Protein AF-A0AAV2RC58-F1 (afdb_monomer_lite)

Secondary structure (DSSP, 8-state):
--PPPPPTT--HHHHHHHHHHHHHHHHHHHHHHHHHHHH----TTS-HHHHHHSTTT---HHHHHHHS-HHHHHHHHH-TT-TT--HHHHHHHHHHH-TTSPPTT-GGGTSPPSSPPHHHHHHHHHHHHHHHHH------HHHHHHHHHHHHHHHHHHHHHHHHHHT---HHHHHHHHHHHHHHHHSPPPHHHHHHHHHHHHHHHHHHHHHHHHHHHHHHHHHHHHHTEE-TTHHHH-SPPEEHHHH--PPEEEE--SS---SSPEEE-GGGGGGPPPTTSS--SEEEEE--TTSSHHHHHHHHHHHHHHHHTT----STTGGG-SEEEEEETT-SS--SHHHHHHHH-HHHHTTS-HHHHHHHHHTS-EEEEEE-GGG--HHHHHHHHHHHSHHHHTTT--EEEEEEE-HHHHHHHHHHS-TTTS-EEEEEEEE--GGGHHHHHHHHHHHHHHTTS--S-HHHHHHHHHHHHHHHTTGGGSHHHHHHHHHHHHH-HHHHTT--SHHHHHHHHHHHHHHHHHHHHHH-HHHHTT--HHHHHHHHHHHHHHHHHHHHHHHHHT-SBPPHHHHHHHHHHHHHTT--HHHHHHHHEEEEEEEETTEEEEEEEES-HHHHHHHHHHHHHHHHHTSS--HHHHHHHHHHHTS---HHHHHHHHHHHHHTTSHHHHHHHHHHTTTS---GGGGHHHHHHHHHHHHHH-HHHHHHHHHHHHHHHHHHHHTTTTT--TTHHHHHHHHHHHHTTT-HHHHHHHHHHS-TGGGTEEEEEGGGHHHHHHHHTT---SEEEEEE-S-GGG-TTHHHHHHHHHHS--EEEEEEHHHHH-TT----HHHHTTGGGSS-EEEEEEEEGGGTTT--TT-TT--EEEEEE-SGGGHHHHHHIIIIIHHHHHHHT--EEEEEEETTS-GGGSPPP-S--SEEEEEEES--GGGHHHHHHHHHHH--TT-S-EEEE-TT----HHHHHHHHHHHHHTT---TTEEEEETT--HHHHHHHTTS--SEEEEE--TTGGGS---

Foldseek 3Di:
DDQDDDPPPDDPQRQLLLLLLCLLFVLLCLLLLVQCQQFFPDDQQAQLVNQCCDPPNVQDPVNCVVQDPPVLVVVSVVDRSCPPPGLSSSLSSCQRGGPLDDHPPDCLLPDADVPRALNVLSNVSVVLSVCSVVDPDRSDPVNSVVSLVVSLVSSVVNQVNSCVSNVHDCVVVSVVSVVVSVCSSRDDDDPVSVVVVVVVVVVVLVVLLVLLLVLLLVLLLVVLVVLQFDDLPCLQVVDGTDRLVQQDDWFWKFWDDPPDPPVGGFIDGLLCQQVDAFPVRHGFQEEEEEEAFLQCLSSSLSLLSVLLSCVVVVHDDRRPCSVVFSEEFEDEQLFPQAQAPLSSSCVSNVVSCVPPDSVSSLVSLLVGQYEYEYEEPVNHDPRSLNHVLNLLDLVSCVVPRSHHYYHYYYLVCVVVVVVSHDPVRTGYIYMYTQAADLVCLLVNLLSLLVVCVVVVLAPDDSVLLSVLSVLLCLQCVSVSSRSSLSSLSSSLCRQPVPQSVVPRAPLSSLVSSVVSLVVVLLVCQCPDPQRVVPDDSVLSVVLVVQLLLLLLLQLLLCLLVVHQFRPPVSVVSSVVSCVVSVHDSVSSLSNFWDWDWHQDPVGTDTTTGGSTNLSSLLSPLVNLLCPLVVVDDDPLLVVLVCVVVVDDDDPVVVVVSVVVNNVCSASVNSSVVSSVVVVDDGQLLSNLSSLLSNLLVLLVVHDVSNLVHLLSSLVSNLVNVVVCVVSDDLAVLQVSLLSSCSSSVNDLSSLQSSLVSQDPSVLAEYEAESNSLSSLLSNLVRHHGQEYEYEYPDQVQSRPNLLSSLQSLQVDAHEYAYHNVVCVVPVPPPDCQPRLLSNLVHNYAYAHDAHELSSCVSNDLPNLRHQAYHYRDEELVCQVSVVCCLVPPVQSNQVRHHQEYEYEYEPNHQLVSHAERPHEHAEYEYEYEADELVCLVVVLSNCVRYDDPRYQYYEYEYEHYNQALVSVVVNQVSCVVVVVQHLYYEYEDQRDDPVSQVVPPPDPGSHGYDYDGPPQRRPDPD

Structure (mmCIF, N/CA/C/O backbone):
data_AF-A0AAV2RC58-F1
#
_entry.id   AF-A0AAV2RC58-F1
#
loop_
_atom_site.group_PDB
_atom_site.id
_atom_site.type_symbol
_atom_site.label_atom_id
_atom_site.label_alt_id
_atom_site.label_comp_id
_atom_site.label_asym_id
_atom_site.label_entity_id
_atom_site.label_seq_id
_atom_site.pdbx_PDB_ins_code
_atom_site.Cartn_x
_atom_site.Cartn_y
_atom_site.Cartn_z
_atom_site.occupancy
_atom_site.B_iso_or_equiv
_atom_site.auth_seq_id
_atom_site.auth_comp_id
_atom_site.auth_asym_id
_atom_site.auth_atom_id
_atom_site.pdbx_PDB_model_num
ATOM 1 N N . MET A 1 1 ? 39.544 31.443 -37.821 1.00 42.16 1 MET A N 1
ATOM 2 C CA . MET A 1 1 ? 38.672 30.555 -38.619 1.00 42.16 1 MET A CA 1
ATOM 3 C C . MET A 1 1 ? 37.279 30.623 -38.017 1.00 42.16 1 MET A C 1
ATOM 5 O O . MET A 1 1 ? 37.144 30.287 -36.848 1.00 42.16 1 MET A O 1
ATOM 9 N N . SER A 1 2 ? 36.283 31.142 -38.740 1.00 34.56 2 SER A N 1
ATOM 10 C CA . SER A 1 2 ? 34.890 31.148 -38.273 1.00 34.56 2 SER A CA 1
ATOM 11 C C . SER A 1 2 ? 34.244 29.814 -38.640 1.00 34.56 2 SER A C 1
ATOM 13 O O . SER A 1 2 ? 34.078 29.528 -39.826 1.00 34.56 2 SER A O 1
ATOM 15 N N . TRP A 1 3 ? 33.903 28.992 -37.651 1.00 54.19 3 TRP A N 1
ATOM 16 C CA . TRP A 1 3 ? 33.129 27.779 -37.901 1.00 54.19 3 TRP A CA 1
ATOM 17 C C . TRP A 1 3 ? 31.685 28.171 -38.219 1.00 54.19 3 TRP A C 1
ATOM 19 O O . TRP A 1 3 ? 31.080 28.970 -37.505 1.00 54.19 3 TRP A O 1
ATOM 29 N N . GLN A 1 4 ? 31.174 27.685 -39.351 1.00 59.91 4 GLN A N 1
ATOM 30 C CA . GLN A 1 4 ? 29.790 27.917 -39.770 1.00 59.91 4 GLN A CA 1
ATOM 31 C C . GLN A 1 4 ? 28.803 27.231 -38.815 1.00 59.91 4 GLN A C 1
ATOM 33 O O . GLN A 1 4 ? 29.159 26.285 -38.115 1.00 59.91 4 GLN A O 1
ATOM 38 N N . ALA A 1 5 ? 27.558 27.716 -38.805 1.00 61.31 5 ALA A N 1
ATOM 39 C CA . ALA A 1 5 ? 26.498 27.211 -37.940 1.00 61.31 5 ALA A CA 1
ATOM 40 C C . ALA A 1 5 ? 26.236 25.709 -38.161 1.00 61.31 5 ALA A C 1
ATOM 42 O O . ALA A 1 5 ? 26.151 25.239 -39.298 1.00 61.31 5 ALA A O 1
ATOM 43 N N . VAL A 1 6 ? 26.082 24.971 -37.058 1.00 68.44 6 VAL A N 1
ATOM 44 C CA . VAL A 1 6 ? 25.709 23.552 -37.067 1.00 68.44 6 VAL A CA 1
ATOM 45 C C . VAL A 1 6 ? 24.332 23.409 -37.733 1.00 68.44 6 VAL A C 1
ATOM 47 O O . VAL A 1 6 ? 23.400 24.112 -37.332 1.00 68.44 6 VAL A O 1
ATOM 50 N N . PRO A 1 7 ? 24.171 22.534 -38.746 1.00 69.69 7 PRO A N 1
ATOM 51 C CA . PRO A 1 7 ? 22.875 22.311 -39.373 1.00 69.69 7 PRO A CA 1
ATOM 52 C C . PRO A 1 7 ? 21.829 21.868 -38.346 1.00 69.69 7 PRO A C 1
ATOM 54 O O . PRO A 1 7 ? 22.098 21.020 -37.495 1.00 69.69 7 PRO A O 1
ATOM 57 N N . GLU A 1 8 ? 20.620 22.410 -38.458 1.00 58.97 8 GLU A N 1
ATOM 58 C CA . GLU A 1 8 ? 19.527 22.173 -37.515 1.00 58.97 8 GLU A CA 1
ATOM 59 C C . GLU A 1 8 ? 19.243 20.669 -37.343 1.00 58.97 8 GLU A C 1
ATOM 61 O O . GLU A 1 8 ? 18.942 19.977 -38.318 1.00 58.97 8 GLU A O 1
ATOM 66 N N . GLY A 1 9 ? 19.377 20.146 -36.117 1.00 59.69 9 GLY A N 1
ATOM 67 C CA . GLY A 1 9 ? 19.153 18.731 -35.780 1.00 59.69 9 GLY A CA 1
ATOM 68 C C . GLY A 1 9 ? 20.393 17.822 -35.778 1.00 59.69 9 GLY A C 1
ATOM 69 O O . GLY A 1 9 ? 20.234 16.608 -35.673 1.00 59.69 9 GLY A O 1
ATOM 70 N N . LEU A 1 10 ? 21.607 18.366 -35.910 1.00 70.81 10 LEU A N 1
ATOM 71 C CA . LEU A 1 10 ? 22.871 17.677 -35.599 1.00 70.81 10 LEU A CA 1
ATOM 72 C C . LEU A 1 10 ? 23.468 18.248 -34.307 1.00 70.81 10 LEU A C 1
ATOM 74 O O . LEU A 1 10 ? 23.360 19.452 -34.072 1.00 70.81 10 LEU A O 1
ATOM 78 N N . SER A 1 11 ? 24.101 17.412 -33.480 1.00 75.88 11 SER A N 1
ATOM 79 C CA . SER A 1 11 ? 24.949 17.930 -32.400 1.00 75.88 11 SER A CA 1
ATOM 80 C C . SER A 1 11 ? 26.261 18.485 -32.972 1.00 75.88 11 SER A C 1
ATOM 82 O O . SER A 1 11 ? 26.647 18.169 -34.101 1.00 75.88 11 SER A O 1
ATOM 84 N N . GLU A 1 12 ? 26.955 19.327 -32.206 1.00 78.19 12 GLU A N 1
ATOM 85 C CA . GLU A 1 12 ? 28.281 19.828 -32.594 1.00 78.19 12 GLU A CA 1
ATOM 86 C C . GLU A 1 12 ? 29.289 18.675 -32.754 1.00 78.19 12 GLU A C 1
ATOM 88 O O . GLU A 1 12 ? 30.084 18.669 -33.692 1.00 78.19 12 GLU A O 1
ATOM 93 N N . GLU A 1 13 ? 29.179 17.650 -31.906 1.00 80.56 13 GLU A N 1
ATOM 94 C CA . GLU A 1 13 ? 29.990 16.432 -31.971 1.00 80.56 13 GLU A CA 1
ATOM 95 C C . GLU A 1 13 ? 29.725 15.641 -33.263 1.00 80.56 13 GLU A C 1
ATOM 97 O O . GLU A 1 13 ? 30.667 15.307 -33.982 1.00 80.56 13 GLU A O 1
ATOM 102 N N . ASP A 1 14 ? 28.455 15.419 -33.629 1.00 78.75 14 ASP A N 1
ATOM 103 C CA . ASP A 1 14 ? 28.091 14.714 -34.869 1.00 78.75 14 ASP A CA 1
ATOM 104 C C . ASP A 1 14 ? 28.550 15.491 -36.111 1.00 78.75 14 ASP A C 1
ATOM 106 O O . ASP A 1 14 ? 29.013 14.910 -37.096 1.00 78.75 14 ASP A O 1
ATOM 110 N N . HIS A 1 15 ? 28.442 16.823 -36.069 1.00 81.69 15 HIS A N 1
ATOM 111 C CA . HIS A 1 15 ? 28.918 17.696 -37.139 1.00 81.69 15 HIS A CA 1
ATOM 112 C C . HIS A 1 15 ? 30.434 17.565 -37.335 1.00 81.69 15 HIS A C 1
ATOM 114 O O . HIS A 1 15 ? 30.911 17.418 -38.467 1.00 81.69 15 HIS A O 1
ATOM 120 N N . ASN A 1 16 ? 31.185 17.576 -36.235 1.00 85.25 16 ASN A N 1
ATOM 121 C CA . ASN A 1 16 ? 32.635 17.435 -36.239 1.00 85.25 16 ASN A CA 1
ATOM 122 C C . ASN A 1 16 ? 33.068 16.034 -36.687 1.00 85.25 16 ASN A C 1
ATOM 124 O O . ASN A 1 16 ? 33.945 15.921 -37.548 1.00 85.25 16 ASN A O 1
ATOM 128 N N . PHE A 1 17 ? 32.414 14.978 -36.195 1.00 86.19 17 PHE A N 1
ATOM 129 C CA . PHE A 1 17 ? 32.644 13.604 -36.642 1.00 86.19 17 PHE A CA 1
ATOM 130 C C . PHE A 1 17 ? 32.440 13.466 -38.152 1.00 86.19 17 PHE A C 1
ATOM 132 O O . PHE A 1 17 ? 33.322 12.963 -38.848 1.00 86.19 17 PHE A O 1
ATOM 139 N N . LEU A 1 18 ? 31.317 13.958 -38.688 1.00 84.75 18 LEU A N 1
ATOM 140 C CA . LEU A 1 18 ? 31.015 13.870 -40.118 1.00 84.75 18 LEU A CA 1
ATOM 141 C C . LEU A 1 18 ? 32.048 14.598 -40.979 1.00 84.75 18 LEU A C 1
ATOM 143 O O . LEU A 1 18 ? 32.442 14.083 -42.030 1.00 84.75 18 LEU A O 1
ATOM 147 N N . LYS A 1 19 ? 32.529 15.764 -40.532 1.00 86.19 19 LYS A N 1
ATOM 148 C CA . LYS A 1 19 ? 33.621 16.473 -41.210 1.00 86.19 19 LYS A CA 1
ATOM 149 C C . LYS A 1 19 ? 34.901 15.649 -41.205 1.00 86.19 19 LYS A C 1
ATOM 151 O O . LYS A 1 19 ? 35.464 15.406 -42.271 1.00 86.19 19 LYS A O 1
ATOM 156 N N . VAL A 1 20 ? 35.332 15.164 -40.043 1.00 88.56 20 VAL A N 1
ATOM 157 C CA . VAL A 1 20 ? 36.553 14.351 -39.922 1.00 88.56 20 VAL A CA 1
ATOM 158 C C . VAL A 1 20 ? 36.450 13.068 -40.747 1.00 88.56 20 VAL A C 1
ATOM 160 O O . VAL A 1 20 ? 37.392 12.721 -41.462 1.00 88.56 20 VAL A O 1
ATOM 163 N N . TYR A 1 21 ? 35.299 12.397 -40.719 1.00 88.50 21 TYR A N 1
ATOM 164 C CA . TYR A 1 21 ? 35.022 11.205 -41.512 1.00 88.50 21 TYR A CA 1
ATOM 165 C C . TYR A 1 21 ? 35.125 11.487 -43.007 1.00 88.50 21 TYR A C 1
ATOM 167 O O . TYR A 1 21 ? 35.846 10.787 -43.722 1.00 88.50 21 TYR A O 1
ATOM 175 N N . LYS A 1 22 ? 34.476 12.553 -43.482 1.00 87.81 22 LYS A N 1
ATOM 176 C CA . LYS A 1 22 ? 34.495 12.927 -44.895 1.00 87.81 22 LYS A CA 1
ATOM 177 C C . LYS A 1 22 ? 35.892 13.288 -45.385 1.00 87.81 22 LYS A C 1
ATOM 179 O O . LYS A 1 22 ? 36.291 12.815 -46.451 1.00 87.81 22 LYS A O 1
ATOM 184 N N . ILE A 1 23 ? 36.634 14.081 -44.611 1.00 89.69 23 ILE A N 1
ATOM 185 C CA . ILE A 1 23 ? 38.028 14.437 -44.904 1.00 89.69 23 ILE A CA 1
ATOM 186 C C . ILE A 1 23 ? 38.863 13.156 -44.978 1.00 89.69 23 ILE A C 1
ATOM 188 O O . ILE A 1 23 ? 39.490 12.885 -45.997 1.00 89.69 23 ILE A O 1
ATOM 192 N N . THR A 1 24 ? 38.806 12.318 -43.943 1.00 90.31 24 THR A N 1
ATOM 193 C CA . THR A 1 24 ? 39.600 11.085 -43.855 1.00 90.31 24 THR A CA 1
ATOM 194 C C . THR A 1 24 ? 39.321 10.147 -45.026 1.00 90.31 24 THR A C 1
ATOM 196 O O . THR A 1 24 ? 40.251 9.693 -45.696 1.00 90.31 24 THR A O 1
ATOM 199 N N . VAL A 1 25 ? 38.047 9.882 -45.327 1.00 89.75 25 VAL A N 1
ATOM 200 C CA . VAL A 1 25 ? 37.669 8.974 -46.414 1.00 89.75 25 VAL A CA 1
ATOM 201 C C . VAL A 1 25 ? 38.047 9.548 -47.777 1.00 89.75 25 VAL A C 1
ATOM 203 O O . VAL A 1 25 ? 38.615 8.830 -48.598 1.00 89.75 25 VAL A O 1
ATOM 206 N N . THR A 1 26 ? 37.777 10.829 -48.032 1.00 89.56 26 THR A N 1
ATOM 207 C CA . THR A 1 26 ? 38.035 11.443 -49.345 1.00 89.56 26 THR A CA 1
ATOM 208 C C . THR A 1 26 ? 39.530 11.531 -49.627 1.00 89.56 26 THR A C 1
ATOM 210 O O . THR A 1 26 ? 39.985 11.104 -50.691 1.00 89.56 26 THR A O 1
ATOM 213 N N . THR A 1 27 ? 40.307 12.025 -48.666 1.00 93.00 27 THR A N 1
ATOM 214 C CA . THR A 1 27 ? 41.749 12.243 -48.805 1.00 93.00 27 THR A CA 1
ATOM 215 C C . THR A 1 27 ? 42.495 10.922 -48.992 1.00 93.00 27 THR A C 1
ATOM 217 O O . THR A 1 27 ? 43.244 10.767 -49.958 1.00 93.00 27 THR A O 1
ATOM 220 N N . ILE A 1 28 ? 42.234 9.926 -48.137 1.00 94.75 28 ILE A N 1
ATOM 221 C CA . ILE A 1 28 ? 42.911 8.622 -48.218 1.00 94.75 28 ILE A CA 1
ATOM 222 C C . ILE A 1 28 ? 42.531 7.891 -49.503 1.00 94.75 28 ILE A C 1
ATOM 224 O O . ILE A 1 28 ? 43.387 7.337 -50.192 1.00 94.75 28 ILE A O 1
ATOM 228 N N . ARG A 1 29 ? 41.248 7.905 -49.870 1.00 94.69 29 ARG A N 1
ATOM 229 C CA . ARG A 1 29 ? 40.800 7.294 -51.123 1.00 94.69 29 ARG A CA 1
ATOM 230 C C . ARG A 1 29 ? 41.478 7.938 -52.327 1.00 94.69 29 ARG A C 1
ATOM 232 O O . ARG A 1 29 ? 41.869 7.216 -53.234 1.00 94.69 29 ARG A O 1
ATOM 239 N N . THR A 1 30 ? 41.654 9.259 -52.319 1.00 93.56 30 THR A N 1
ATOM 240 C CA . THR A 1 30 ? 42.291 10.000 -53.418 1.00 93.56 30 THR A CA 1
ATOM 241 C C . THR A 1 30 ? 43.750 9.591 -53.609 1.00 93.56 30 THR A C 1
ATOM 243 O O . THR A 1 30 ? 44.138 9.286 -54.736 1.00 93.56 30 THR A O 1
ATOM 246 N N . VAL A 1 31 ? 44.546 9.495 -52.536 1.00 95.44 31 VAL A N 1
ATOM 247 C CA . VAL A 1 31 ? 45.954 9.063 -52.648 1.00 95.44 31 VAL A CA 1
ATOM 248 C C . VAL A 1 31 ? 46.080 7.594 -53.059 1.00 95.44 31 VAL A C 1
ATOM 250 O O . VAL A 1 31 ? 46.906 7.260 -53.909 1.00 95.44 31 VAL A O 1
ATOM 253 N N . LEU A 1 32 ? 45.220 6.713 -52.532 1.00 96.12 32 LEU A N 1
ATOM 254 C CA . LEU A 1 32 ? 45.198 5.304 -52.931 1.00 96.12 32 LEU A CA 1
ATOM 255 C C . LEU A 1 32 ? 44.769 5.140 -54.391 1.00 96.12 32 LEU A C 1
ATOM 257 O O . LEU A 1 32 ? 45.378 4.371 -55.128 1.00 96.12 32 LEU A O 1
ATOM 261 N N . PHE A 1 33 ? 43.744 5.871 -54.823 1.00 95.31 33 PHE A N 1
ATOM 262 C CA . PHE A 1 33 ? 43.271 5.836 -56.200 1.00 95.31 33 PHE A CA 1
ATOM 263 C C . PHE A 1 33 ? 44.326 6.382 -57.164 1.00 95.31 33 PHE A C 1
ATOM 265 O O . PHE A 1 33 ? 44.584 5.754 -58.186 1.00 95.31 33 PHE A O 1
ATOM 272 N N . TYR A 1 34 ? 45.002 7.478 -56.809 1.00 95.56 34 TYR A N 1
ATOM 273 C CA . TYR A 1 34 ? 46.124 8.007 -57.583 1.00 95.56 34 TYR A CA 1
ATOM 274 C C . TYR A 1 34 ? 47.213 6.947 -57.779 1.00 95.56 34 TYR A C 1
ATOM 276 O O . TYR A 1 34 ? 47.566 6.632 -58.918 1.00 95.56 34 TYR A O 1
ATOM 284 N N . LEU A 1 35 ? 47.667 6.309 -56.691 1.00 95.69 35 LEU A N 1
ATOM 285 C CA . LEU A 1 35 ? 48.630 5.211 -56.777 1.00 95.69 35 LEU A CA 1
ATOM 286 C C . LEU A 1 35 ? 48.106 4.057 -57.637 1.00 95.69 35 LEU A C 1
ATOM 288 O O . LEU A 1 35 ? 48.840 3.535 -58.468 1.00 95.69 35 LEU A O 1
ATOM 292 N N . PHE A 1 36 ? 46.850 3.655 -57.453 1.00 94.88 36 PHE A N 1
ATOM 293 C CA . PHE A 1 36 ? 46.243 2.579 -58.229 1.00 94.88 36 PHE A CA 1
ATOM 294 C C . PHE A 1 36 ? 46.258 2.891 -59.731 1.00 94.88 36 PHE A C 1
ATOM 296 O O . PHE A 1 36 ? 46.683 2.052 -60.520 1.00 94.88 36 PHE A O 1
ATOM 303 N N . THR A 1 37 ? 45.876 4.107 -60.128 1.00 92.19 37 THR A N 1
ATOM 304 C CA . THR A 1 37 ? 45.900 4.528 -61.539 1.00 92.19 37 THR A CA 1
ATOM 305 C C . THR A 1 37 ? 47.310 4.635 -62.114 1.00 92.19 37 THR A C 1
ATOM 307 O O . THR A 1 37 ? 47.497 4.387 -63.301 1.00 92.19 37 THR A O 1
ATOM 310 N N . LEU A 1 38 ? 48.299 4.970 -61.282 1.00 92.94 38 LEU A N 1
ATOM 311 C CA . LEU A 1 38 ? 49.696 5.102 -61.687 1.00 92.94 38 LEU A CA 1
ATOM 312 C C . LEU A 1 38 ? 50.405 3.745 -61.813 1.00 92.94 38 LEU A C 1
ATOM 314 O O . LEU A 1 38 ? 51.213 3.544 -62.717 1.00 92.94 38 LEU A O 1
ATOM 318 N N . ALA A 1 39 ? 50.138 2.827 -60.883 1.00 93.06 39 ALA A N 1
ATOM 319 C CA . ALA A 1 39 ? 50.933 1.617 -60.681 1.00 93.06 39 ALA A CA 1
ATOM 320 C C . ALA A 1 39 ? 50.269 0.324 -61.177 1.00 93.06 39 ALA A C 1
ATOM 322 O O . ALA A 1 39 ? 50.943 -0.707 -61.249 1.00 93.06 39 ALA A O 1
ATOM 323 N N . CYS A 1 40 ? 48.974 0.350 -61.509 1.00 91.62 40 CYS A N 1
ATOM 324 C CA . CYS A 1 40 ? 48.253 -0.786 -62.082 1.00 91.62 40 CYS A CA 1
ATOM 325 C C . CYS A 1 40 ? 48.258 -0.687 -63.620 1.00 91.62 40 CYS A C 1
ATOM 327 O O . CYS A 1 40 ? 47.521 0.127 -64.178 1.00 91.62 40 CYS A O 1
ATOM 329 N N . PRO A 1 41 ? 49.031 -1.514 -64.347 1.00 86.50 41 PRO A N 1
ATOM 330 C CA . PRO A 1 41 ? 49.195 -1.401 -65.799 1.00 86.50 41 PRO A CA 1
ATOM 331 C C . PRO A 1 41 ? 48.057 -2.090 -66.575 1.00 86.50 41 PRO A C 1
ATOM 333 O O . PRO A 1 41 ? 48.278 -2.718 -67.611 1.00 86.50 41 PRO A O 1
ATOM 336 N N . LYS A 1 42 ? 46.827 -2.013 -66.061 1.00 87.56 42 LYS A N 1
ATOM 337 C CA . LYS A 1 42 ? 45.640 -2.544 -66.739 1.00 87.56 42 LYS A CA 1
ATOM 338 C C . LYS A 1 42 ? 45.245 -1.639 -67.909 1.00 87.56 42 LYS A C 1
ATOM 340 O O . LYS A 1 42 ? 45.406 -0.419 -67.842 1.00 87.56 42 LYS A O 1
ATOM 345 N N . LEU A 1 43 ? 44.650 -2.210 -68.957 1.00 83.44 43 LEU A N 1
ATOM 346 C CA . LEU A 1 43 ? 44.115 -1.404 -70.060 1.00 83.44 43 LEU A CA 1
ATOM 347 C C . LEU A 1 43 ? 42.931 -0.534 -69.579 1.00 83.44 43 LEU A C 1
ATOM 349 O O . LEU A 1 43 ? 42.182 -0.967 -68.697 1.00 83.44 43 LEU A O 1
ATOM 353 N N . PRO A 1 44 ? 42.699 0.661 -70.162 1.00 78.56 44 PRO A N 1
ATOM 354 C CA . PRO A 1 44 ? 41.667 1.594 -69.692 1.00 78.56 44 PRO A CA 1
ATOM 355 C C . PRO A 1 44 ? 40.257 0.993 -69.575 1.00 78.56 44 PRO A C 1
ATOM 357 O O . PRO A 1 44 ? 39.544 1.293 -68.621 1.00 78.56 44 PRO A O 1
ATOM 360 N N . ASN A 1 45 ? 39.890 0.096 -70.497 1.00 82.75 45 ASN A N 1
ATOM 361 C CA . ASN A 1 45 ? 38.571 -0.549 -70.552 1.00 82.75 45 ASN A CA 1
ATOM 362 C C . ASN A 1 45 ? 38.549 -1.962 -69.944 1.00 82.75 45 ASN A C 1
ATOM 364 O O . ASN A 1 45 ? 37.513 -2.624 -69.957 1.00 82.75 45 ASN A O 1
ATOM 368 N N . GLN A 1 46 ? 39.682 -2.453 -69.438 1.00 88.19 46 GLN A N 1
ATOM 369 C CA . GLN A 1 46 ? 39.755 -3.767 -68.811 1.00 88.19 46 GLN A CA 1
ATOM 370 C C . GLN A 1 46 ? 39.339 -3.649 -67.344 1.00 88.19 46 GLN A C 1
ATOM 372 O O . GLN A 1 46 ? 39.889 -2.838 -66.592 1.00 88.19 46 GLN A O 1
ATOM 377 N N . SER A 1 47 ? 38.374 -4.473 -66.928 1.00 89.94 47 SER A N 1
ATOM 378 C CA . SER A 1 47 ? 37.990 -4.559 -65.521 1.00 89.94 47 SER A CA 1
ATOM 379 C C . SER A 1 47 ? 39.161 -5.065 -64.680 1.00 89.94 47 SER A C 1
ATOM 381 O O . SER A 1 47 ? 39.978 -5.860 -65.154 1.00 89.94 47 SER A O 1
ATOM 383 N N . LEU A 1 48 ? 39.251 -4.643 -63.414 1.00 89.88 48 LEU A N 1
ATOM 384 C CA . LEU A 1 48 ? 40.324 -5.116 -62.530 1.00 89.88 48 LEU A CA 1
ATOM 385 C C . LEU A 1 48 ? 40.306 -6.648 -62.423 1.00 89.88 48 LEU A C 1
ATOM 387 O O . LEU A 1 48 ? 41.352 -7.285 -62.457 1.00 89.88 48 LEU A O 1
ATOM 391 N N . LYS A 1 49 ? 39.114 -7.249 -62.363 1.00 89.06 49 LYS A N 1
ATOM 392 C CA . LYS A 1 49 ? 38.955 -8.706 -62.357 1.00 89.06 49 LYS A CA 1
ATOM 393 C C . LYS A 1 49 ? 39.510 -9.340 -63.635 1.00 89.06 49 LYS A C 1
ATOM 395 O O . LYS A 1 49 ? 40.269 -10.298 -63.543 1.00 89.06 49 LYS A O 1
ATOM 400 N N . GLY A 1 50 ? 39.194 -8.774 -64.803 1.00 87.00 50 GLY A N 1
ATOM 401 C CA . GLY A 1 50 ? 39.729 -9.234 -66.085 1.00 87.00 50 GLY A CA 1
ATOM 402 C C . GLY A 1 50 ? 41.249 -9.090 -66.182 1.00 87.00 50 GLY A C 1
ATOM 403 O O . GLY A 1 50 ? 41.901 -9.956 -66.754 1.00 87.00 50 GLY A O 1
ATOM 404 N N . TYR A 1 51 ? 41.823 -8.040 -65.587 1.00 90.00 51 TYR A N 1
ATOM 405 C CA . TYR A 1 51 ? 43.273 -7.848 -65.506 1.00 90.00 51 TYR A CA 1
ATOM 406 C C . TYR A 1 51 ? 43.947 -8.897 -64.616 1.00 90.00 51 TYR A C 1
ATOM 408 O O . TYR A 1 51 ? 44.897 -9.544 -65.052 1.00 90.00 51 TYR A O 1
ATOM 416 N N . LEU A 1 52 ? 43.412 -9.139 -63.416 1.00 90.38 52 LEU A N 1
ATOM 417 C CA . LEU A 1 52 ? 43.948 -10.133 -62.479 1.00 90.38 52 LEU A CA 1
ATOM 418 C C . LEU A 1 52 ? 43.945 -11.560 -63.050 1.00 90.38 52 LEU A C 1
ATOM 420 O O . LEU A 1 52 ? 44.841 -12.341 -62.744 1.00 90.38 52 LEU A O 1
ATOM 424 N N . GLN A 1 53 ? 42.958 -11.898 -63.883 1.00 89.50 53 GLN A N 1
ATOM 425 C CA . GLN A 1 53 ? 42.852 -13.211 -64.532 1.00 89.50 53 GLN A CA 1
ATOM 426 C C . GLN A 1 53 ? 43.704 -13.333 -65.803 1.00 89.50 53 GLN A C 1
ATOM 428 O O . GLN A 1 53 ? 43.945 -14.445 -66.268 1.00 89.50 53 GLN A O 1
ATOM 433 N N . SER A 1 54 ? 44.149 -12.209 -66.372 1.00 85.88 54 SER A N 1
ATOM 434 C CA . SER A 1 54 ? 44.988 -12.180 -67.571 1.00 85.88 54 SER A CA 1
ATOM 435 C C . SER A 1 54 ? 46.481 -12.307 -67.243 1.00 85.88 54 SER A C 1
ATOM 437 O O . SER A 1 54 ? 46.920 -12.068 -66.114 1.00 85.88 54 SER A O 1
ATOM 439 N N . HIS A 1 55 ? 47.283 -12.685 -68.240 1.00 65.62 55 HIS A N 1
ATOM 440 C CA . HIS A 1 55 ? 48.739 -12.713 -68.110 1.00 65.62 55 HIS A CA 1
ATOM 441 C C . HIS A 1 55 ? 49.270 -11.277 -67.913 1.00 65.62 55 HIS A C 1
ATOM 443 O O . HIS A 1 55 ? 48.816 -10.385 -68.633 1.00 65.62 55 HIS A O 1
ATOM 449 N N . PRO A 1 56 ? 50.199 -11.008 -66.972 1.00 70.88 56 PRO A N 1
ATOM 450 C CA . PRO A 1 56 ? 51.082 -11.955 -66.279 1.00 70.88 56 PRO A CA 1
ATOM 451 C C . PRO A 1 56 ? 50.584 -12.492 -64.923 1.00 70.88 56 PRO A C 1
ATOM 453 O O . PRO A 1 56 ? 51.265 -13.329 -64.339 1.00 70.88 56 PRO A O 1
ATOM 456 N N . LEU A 1 57 ? 49.439 -12.037 -64.398 1.00 82.38 57 LEU A N 1
ATOM 457 C CA . LEU A 1 57 ? 49.007 -12.364 -63.028 1.00 82.38 57 LEU A CA 1
ATOM 458 C C . LEU A 1 57 ? 48.322 -13.734 -62.906 1.00 82.38 57 LEU A C 1
ATOM 460 O O . LEU A 1 57 ? 48.474 -14.378 -61.872 1.00 82.38 57 LEU A O 1
ATOM 464 N N . ASN A 1 58 ? 47.610 -14.190 -63.949 1.00 84.12 58 ASN A N 1
ATOM 465 C CA . ASN A 1 58 ? 47.000 -15.529 -64.052 1.00 84.12 58 ASN A CA 1
ATOM 466 C C . ASN A 1 58 ? 46.230 -15.989 -62.789 1.00 84.12 58 ASN A C 1
ATOM 468 O O . ASN A 1 58 ? 46.229 -17.173 -62.448 1.00 84.12 58 ASN A O 1
ATOM 472 N N . MET A 1 59 ? 45.572 -15.066 -62.085 1.00 89.50 59 MET A N 1
ATOM 473 C CA . MET A 1 59 ? 44.929 -15.360 -60.807 1.00 89.50 59 MET A CA 1
ATOM 474 C C . MET A 1 59 ? 43.703 -16.254 -61.005 1.00 89.50 59 MET A C 1
ATOM 476 O O . MET A 1 59 ? 42.774 -15.923 -61.751 1.00 89.50 59 MET A O 1
ATOM 480 N N . SER A 1 60 ? 43.674 -17.387 -60.309 1.00 88.19 60 SER A N 1
ATOM 481 C CA . SER A 1 60 ? 42.570 -18.341 -60.391 1.00 88.19 60 SER A CA 1
ATOM 482 C C . SER A 1 60 ? 41.287 -17.796 -59.747 1.00 88.19 60 SER A C 1
ATOM 484 O O . SER A 1 60 ? 41.291 -16.909 -58.889 1.00 88.19 60 SER A O 1
ATOM 486 N N . GLY A 1 61 ? 40.136 -18.360 -60.127 1.00 84.75 61 GLY A N 1
ATOM 487 C CA . GLY A 1 61 ? 38.847 -17.979 -59.539 1.00 84.75 61 GLY A CA 1
ATOM 488 C C . GLY A 1 61 ? 38.747 -18.253 -58.030 1.00 84.75 61 GLY A C 1
ATOM 489 O O . GLY A 1 61 ? 38.010 -17.556 -57.331 1.00 84.75 61 GLY A O 1
ATOM 490 N N . SER A 1 62 ? 39.481 -19.242 -57.512 1.00 86.25 62 SER A N 1
ATOM 491 C CA . SER A 1 62 ? 39.585 -19.528 -56.075 1.00 86.25 62 SER A CA 1
ATOM 492 C C . SER A 1 62 ? 40.428 -18.481 -55.343 1.00 86.25 62 SER A C 1
ATOM 494 O O . SER A 1 62 ? 40.026 -18.032 -54.271 1.00 86.25 62 SER A O 1
ATOM 496 N N . GLU A 1 63 ? 41.537 -18.026 -55.927 1.00 84.25 63 GLU A N 1
ATOM 497 C CA . GLU A 1 63 ? 42.366 -16.951 -55.363 1.00 84.25 63 GLU A CA 1
ATOM 498 C C . GLU A 1 63 ? 41.620 -15.614 -55.330 1.00 84.25 63 GLU A C 1
ATOM 500 O O . GLU A 1 63 ? 41.616 -14.936 -54.304 1.00 84.25 63 GLU A O 1
ATOM 505 N N . LEU A 1 64 ? 40.871 -15.275 -56.383 1.00 87.19 64 LEU A N 1
ATOM 506 C CA . LEU A 1 64 ? 40.009 -14.087 -56.372 1.00 87.19 64 LEU A CA 1
ATOM 507 C C . LEU A 1 64 ? 38.973 -14.118 -55.242 1.00 87.19 64 LEU A C 1
ATOM 509 O O . LEU A 1 64 ? 38.708 -13.090 -54.622 1.00 87.19 64 LEU A O 1
ATOM 513 N N . LYS A 1 65 ? 38.392 -15.290 -54.948 1.00 88.56 65 LYS A N 1
ATOM 514 C CA . LYS A 1 65 ? 37.446 -15.456 -53.832 1.00 88.56 65 LYS A CA 1
ATOM 515 C C . LYS A 1 65 ? 38.110 -15.355 -52.459 1.00 88.56 65 LYS A C 1
ATOM 517 O O . LYS A 1 65 ? 37.420 -15.022 -51.501 1.00 88.56 65 LYS A O 1
ATOM 522 N N . LYS A 1 66 ? 39.411 -15.646 -52.369 1.00 89.06 66 LYS A N 1
ATOM 523 C CA . LYS A 1 66 ? 40.203 -15.534 -51.138 1.00 89.06 66 LYS A CA 1
ATOM 524 C C . LYS A 1 66 ? 40.486 -14.076 -50.774 1.00 89.06 66 LYS A C 1
ATOM 526 O O . LYS A 1 66 ? 40.460 -13.741 -49.596 1.00 89.06 66 LYS A O 1
ATOM 531 N N . TYR A 1 67 ? 40.768 -13.228 -51.766 1.00 87.31 67 TYR A N 1
ATOM 532 C CA . TYR A 1 67 ? 41.181 -11.838 -51.531 1.00 87.31 67 TYR A CA 1
ATOM 533 C C . TYR A 1 67 ? 40.041 -10.821 -51.589 1.00 87.31 67 TYR A C 1
ATOM 535 O O . TYR A 1 67 ? 40.113 -9.806 -50.901 1.00 87.31 67 TYR A O 1
ATOM 543 N N . PHE A 1 68 ? 38.999 -11.087 -52.378 1.00 91.69 68 PHE A N 1
ATOM 544 C CA . PHE A 1 68 ? 37.873 -10.173 -52.563 1.00 91.69 68 PHE A CA 1
ATOM 545 C C . PHE A 1 68 ? 36.563 -10.861 -52.209 1.00 91.69 68 PHE A C 1
ATOM 547 O O . PHE A 1 68 ? 36.351 -11.999 -52.624 1.00 91.69 68 PHE A O 1
ATOM 554 N N . ASP A 1 69 ? 35.654 -10.180 -51.514 1.00 89.31 69 ASP A N 1
ATOM 555 C CA . ASP A 1 69 ? 34.315 -10.702 -51.208 1.00 89.31 69 ASP A CA 1
ATOM 556 C C . ASP A 1 69 ? 33.344 -10.627 -52.412 1.00 89.31 69 ASP A C 1
ATOM 558 O O . ASP A 1 69 ? 33.695 -10.206 -53.517 1.00 89.31 69 ASP A O 1
ATOM 562 N N . SER A 1 70 ? 32.104 -11.100 -52.242 1.00 87.25 70 SER A N 1
ATOM 563 C CA . SER A 1 70 ? 31.106 -11.119 -53.324 1.00 87.25 70 SER A CA 1
ATOM 564 C C . SER A 1 70 ? 30.710 -9.730 -53.826 1.00 87.25 70 SER A C 1
ATOM 566 O O . SER A 1 70 ? 30.474 -9.574 -55.026 1.00 87.25 70 SER A O 1
ATOM 568 N N . THR A 1 71 ? 30.665 -8.733 -52.949 1.00 88.94 71 THR A N 1
ATOM 569 C CA . THR A 1 71 ? 30.296 -7.351 -53.266 1.00 88.94 71 THR A CA 1
ATOM 570 C C . THR A 1 71 ? 31.441 -6.644 -53.981 1.00 88.94 71 THR A C 1
ATOM 572 O O . THR A 1 71 ? 31.229 -6.005 -55.012 1.00 88.94 71 THR A O 1
ATOM 575 N N . GLN A 1 72 ? 32.668 -6.821 -53.496 1.00 90.94 72 GLN A N 1
ATOM 576 C CA . GLN A 1 72 ? 33.885 -6.293 -54.105 1.00 90.94 72 GLN A CA 1
ATOM 577 C C . GLN A 1 72 ? 34.075 -6.823 -55.524 1.00 90.94 72 GLN A C 1
ATOM 579 O O . GLN A 1 72 ? 34.284 -6.038 -56.444 1.00 90.94 72 GLN A O 1
ATOM 584 N N . ARG A 1 73 ? 33.899 -8.133 -55.740 1.00 90.94 73 ARG A N 1
ATOM 585 C CA . ARG A 1 73 ? 33.993 -8.730 -57.083 1.00 90.94 73 ARG A CA 1
ATOM 586 C C . ARG A 1 73 ? 32.961 -8.152 -58.055 1.00 90.94 73 ARG A C 1
ATOM 588 O O . ARG A 1 73 ? 33.300 -7.915 -59.207 1.00 90.94 73 ARG A O 1
ATOM 595 N N . LYS A 1 74 ? 31.732 -7.878 -57.596 1.00 88.62 74 LYS A N 1
ATOM 596 C CA . LYS A 1 74 ? 30.708 -7.204 -58.415 1.00 88.62 74 LYS A CA 1
ATOM 597 C C . LYS A 1 74 ? 31.109 -5.766 -58.759 1.00 88.62 74 LYS A C 1
ATOM 599 O O . LYS A 1 74 ? 30.969 -5.368 -59.909 1.00 88.62 74 LYS A O 1
ATOM 604 N N . LYS A 1 75 ? 31.642 -5.005 -57.794 1.00 89.56 75 LYS A N 1
ATOM 605 C CA . LYS A 1 75 ? 32.138 -3.636 -58.029 1.00 89.56 75 LYS A CA 1
ATOM 606 C C . LYS A 1 75 ? 33.296 -3.610 -59.029 1.00 89.56 75 LYS A C 1
ATOM 608 O O . LYS A 1 75 ? 33.319 -2.752 -59.900 1.00 89.56 75 LYS A O 1
ATOM 613 N N . MET A 1 76 ? 34.214 -4.573 -58.941 1.00 90.38 76 MET A N 1
ATOM 614 C CA . MET A 1 76 ? 35.340 -4.697 -59.874 1.00 90.38 76 MET A CA 1
ATOM 615 C C . MET A 1 76 ? 34.897 -4.926 -61.322 1.00 90.38 76 MET A C 1
ATOM 617 O O . MET A 1 76 ? 35.605 -4.504 -62.231 1.00 90.38 76 MET A O 1
ATOM 621 N N . ASP A 1 77 ? 33.766 -5.606 -61.526 1.00 85.12 77 ASP A N 1
ATOM 622 C CA . ASP A 1 77 ? 33.170 -5.830 -62.847 1.00 85.12 77 ASP A CA 1
ATOM 623 C C . ASP A 1 77 ? 32.395 -4.598 -63.344 1.00 85.12 77 ASP A C 1
ATOM 625 O O . ASP A 1 77 ? 32.473 -4.262 -64.523 1.00 85.12 77 ASP A O 1
ATOM 629 N N . ALA A 1 78 ? 31.667 -3.923 -62.449 1.00 87.75 78 ALA A N 1
ATOM 630 C CA . ALA A 1 78 ? 30.803 -2.789 -62.781 1.00 87.75 78 ALA A CA 1
ATOM 631 C C . ALA A 1 78 ? 31.563 -1.478 -63.039 1.00 87.75 78 ALA A C 1
ATOM 633 O O . ALA A 1 78 ? 31.092 -0.648 -63.812 1.00 87.75 78 ALA A O 1
ATOM 634 N N . ASP A 1 79 ? 32.726 -1.290 -62.411 1.00 87.12 79 ASP A N 1
ATOM 635 C CA . ASP A 1 79 ? 33.556 -0.099 -62.580 1.00 87.12 79 ASP A CA 1
ATOM 636 C C . ASP A 1 79 ? 34.981 -0.469 -63.029 1.00 87.12 79 ASP A C 1
ATOM 638 O O . ASP A 1 79 ? 35.886 -0.655 -62.204 1.00 87.12 79 ASP A O 1
ATOM 642 N N . PRO A 1 80 ? 35.216 -0.548 -64.353 1.00 83.88 80 PRO A N 1
ATOM 643 C CA . PRO A 1 80 ? 36.522 -0.892 -64.893 1.00 83.88 80 PRO A CA 1
ATOM 644 C C . PRO A 1 80 ? 37.622 0.102 -64.525 1.00 83.88 80 PRO A C 1
ATOM 646 O O . PRO A 1 80 ? 38.790 -0.285 -64.493 1.00 83.88 80 PRO A O 1
ATOM 649 N N . CYS A 1 81 ? 37.293 1.369 -64.250 1.00 83.44 81 CYS A N 1
ATOM 650 C CA . CYS A 1 81 ? 38.286 2.402 -63.959 1.00 83.44 81 CYS A CA 1
ATOM 651 C C . CYS A 1 81 ? 38.632 2.520 -62.467 1.00 83.44 81 CYS A C 1
ATOM 653 O O . CYS A 1 81 ? 39.662 3.109 -62.142 1.00 83.44 81 CYS A O 1
ATOM 655 N N . GLY A 1 82 ? 37.844 1.902 -61.583 1.00 87.00 82 GLY A N 1
ATOM 656 C CA . GLY A 1 82 ? 38.064 1.878 -60.135 1.00 87.00 82 GLY A CA 1
ATOM 657 C C . GLY A 1 82 ? 37.732 3.190 -59.418 1.00 87.00 82 GLY A C 1
ATOM 658 O O . GLY A 1 82 ? 38.099 3.356 -58.254 1.00 87.00 82 GLY A O 1
ATOM 659 N N . LYS A 1 83 ? 37.059 4.127 -60.098 1.00 88.00 83 LYS A N 1
ATOM 660 C CA . LYS A 1 83 ? 36.632 5.423 -59.548 1.00 88.00 83 LYS A CA 1
ATOM 661 C C . LYS A 1 83 ? 35.638 5.297 -58.400 1.00 88.00 83 LYS A C 1
ATOM 663 O O . LYS A 1 83 ? 35.596 6.198 -57.573 1.00 88.00 83 LYS A O 1
ATOM 668 N N . GLU A 1 84 ? 34.883 4.212 -58.325 1.00 88.94 84 GLU A N 1
ATOM 669 C CA . GLU A 1 84 ? 33.884 3.900 -57.298 1.00 88.94 84 GLU A CA 1
ATOM 670 C C . GLU A 1 84 ? 34.427 2.934 -56.232 1.00 88.94 84 GLU A C 1
ATOM 672 O O . GLU A 1 84 ? 33.695 2.466 -55.353 1.00 88.94 84 GLU A O 1
ATOM 677 N N . PHE A 1 85 ? 35.722 2.600 -56.281 1.00 93.62 85 PHE A N 1
ATOM 678 C CA . PHE A 1 85 ? 36.323 1.745 -55.265 1.00 93.62 85 PHE A CA 1
ATOM 679 C C . PHE A 1 85 ? 36.492 2.520 -53.952 1.00 93.62 85 PHE A C 1
ATOM 681 O O . PHE A 1 85 ? 36.951 3.668 -53.913 1.00 93.62 85 PHE A O 1
ATOM 688 N N . ASP A 1 86 ? 36.102 1.870 -52.856 1.00 90.94 86 ASP A N 1
ATOM 689 C CA . ASP A 1 86 ? 36.342 2.359 -51.501 1.00 90.94 86 ASP A CA 1
ATOM 690 C C . ASP A 1 86 ? 37.786 2.066 -51.054 1.00 90.94 86 ASP A C 1
ATOM 692 O O . ASP A 1 86 ? 38.527 1.334 -51.709 1.00 90.94 86 ASP A O 1
ATOM 696 N N . ILE A 1 87 ? 38.203 2.648 -49.925 1.00 93.44 87 ILE A N 1
ATOM 697 C CA . ILE A 1 87 ? 39.568 2.510 -49.382 1.00 93.44 87 ILE A CA 1
ATOM 698 C C . ILE A 1 87 ? 39.959 1.042 -49.183 1.00 93.44 87 ILE A C 1
ATOM 700 O O . ILE A 1 87 ? 41.090 0.663 -49.483 1.00 93.44 87 ILE A O 1
ATOM 704 N N . SER A 1 88 ? 39.042 0.209 -48.684 1.00 92.19 88 SER A N 1
ATOM 705 C CA . SER A 1 88 ? 39.316 -1.205 -48.423 1.00 92.19 88 SER A CA 1
ATOM 706 C C . SER A 1 88 ? 39.559 -1.967 -49.721 1.00 92.19 88 SER A C 1
ATOM 708 O O . SER A 1 88 ? 40.532 -2.718 -49.806 1.00 92.19 88 SER A O 1
ATOM 710 N N . LEU A 1 89 ? 38.720 -1.743 -50.735 1.00 93.88 89 LEU A N 1
ATOM 711 C CA . LEU A 1 89 ? 38.870 -2.353 -52.051 1.00 93.88 89 LEU A CA 1
ATOM 712 C C . LEU A 1 89 ? 40.126 -1.844 -52.767 1.00 93.88 89 LEU A C 1
ATOM 714 O O . LEU A 1 89 ? 40.889 -2.661 -53.274 1.00 93.88 89 LEU A O 1
ATOM 718 N N . LEU A 1 90 ? 40.391 -0.532 -52.751 1.00 95.12 90 LEU A N 1
ATOM 719 C CA . LEU A 1 90 ? 41.610 0.056 -53.322 1.00 95.12 90 LEU A CA 1
ATOM 720 C C . LEU A 1 90 ? 42.865 -0.515 -52.668 1.00 95.12 90 LEU A C 1
ATOM 722 O O . LEU A 1 90 ? 43.796 -0.901 -53.365 1.00 95.12 90 LEU A O 1
ATOM 726 N N . PHE A 1 91 ? 42.889 -0.626 -51.341 1.00 94.94 91 PHE A N 1
ATOM 727 C CA . PHE A 1 91 ? 44.036 -1.171 -50.624 1.00 94.94 91 PHE A CA 1
ATOM 728 C C . PHE A 1 91 ? 44.332 -2.623 -51.018 1.00 94.94 91 PHE A C 1
ATOM 730 O O . PHE A 1 91 ? 45.486 -2.971 -51.269 1.00 94.94 91 PHE A O 1
ATOM 737 N N . VAL A 1 92 ? 43.301 -3.473 -51.102 1.00 92.62 92 VAL A N 1
ATOM 738 C CA . VAL A 1 92 ? 43.477 -4.861 -51.556 1.00 92.62 92 VAL A CA 1
ATOM 739 C C . VAL A 1 92 ? 43.881 -4.890 -53.030 1.00 92.62 92 VAL A C 1
ATOM 741 O O . VAL A 1 92 ? 44.829 -5.589 -53.370 1.00 92.62 92 VAL A O 1
ATOM 744 N N . ALA A 1 93 ? 43.238 -4.093 -53.888 1.00 92.38 93 ALA A N 1
ATOM 745 C CA . ALA A 1 93 ? 43.559 -3.992 -55.309 1.00 92.38 93 ALA A CA 1
ATOM 746 C C . ALA A 1 93 ? 45.025 -3.602 -55.544 1.00 92.38 93 ALA A C 1
ATOM 748 O O . ALA A 1 93 ? 45.711 -4.257 -56.327 1.00 92.38 93 ALA A O 1
ATOM 749 N N . ILE A 1 94 ? 45.529 -2.591 -54.834 1.00 94.69 94 ILE A N 1
ATOM 750 C CA . ILE A 1 94 ? 46.922 -2.140 -54.925 1.00 94.69 94 ILE A CA 1
ATOM 751 C C . ILE A 1 94 ? 47.876 -3.276 -54.554 1.00 94.69 94 ILE A C 1
ATOM 753 O O . ILE A 1 94 ? 48.803 -3.561 -55.308 1.00 94.69 94 ILE A O 1
ATOM 757 N N . LYS A 1 95 ? 47.607 -3.978 -53.447 1.00 92.88 95 LYS A N 1
ATOM 758 C CA . LYS A 1 95 ? 48.431 -5.102 -52.980 1.00 92.88 95 LYS A CA 1
ATOM 759 C C . LYS A 1 95 ? 48.571 -6.238 -53.992 1.00 92.88 95 LYS A C 1
ATOM 761 O O . LYS A 1 95 ? 49.595 -6.911 -53.997 1.00 92.88 95 LYS A O 1
ATOM 766 N N . VAL A 1 96 ? 47.534 -6.490 -54.788 1.00 90.75 96 VAL A N 1
ATOM 767 C CA . VAL A 1 96 ? 47.497 -7.655 -55.686 1.00 90.75 96 VAL A CA 1
ATOM 768 C C . VAL A 1 96 ? 47.795 -7.329 -57.148 1.00 90.75 96 VAL A C 1
ATOM 770 O O . VAL A 1 96 ? 48.067 -8.247 -57.914 1.00 90.75 96 VAL A O 1
ATOM 773 N N . SER A 1 97 ? 47.690 -6.061 -57.560 1.00 90.19 97 SER A N 1
ATOM 774 C CA . SER A 1 97 ? 47.691 -5.687 -58.984 1.00 90.19 97 SER A CA 1
ATOM 775 C C . SER A 1 97 ? 48.718 -4.628 -59.379 1.00 90.19 97 SER A C 1
ATOM 777 O O . SER A 1 97 ? 49.056 -4.545 -60.562 1.00 90.19 97 SER A O 1
ATOM 779 N N . CYS A 1 98 ? 49.217 -3.826 -58.432 1.00 93.00 98 CYS A N 1
ATOM 780 C CA . CYS A 1 98 ? 50.184 -2.775 -58.731 1.00 93.00 98 CYS A CA 1
ATOM 781 C C . CYS A 1 98 ? 51.607 -3.336 -58.809 1.00 93.00 98 CYS A C 1
ATOM 783 O O . CYS A 1 98 ? 52.020 -4.158 -57.992 1.00 93.00 98 CYS A O 1
ATOM 785 N N . GLN A 1 99 ? 52.374 -2.870 -59.791 1.00 89.06 99 GLN A N 1
ATOM 786 C CA . GLN A 1 99 ? 53.779 -3.244 -59.956 1.00 89.06 99 GLN A CA 1
ATOM 787 C C . GLN A 1 99 ? 54.691 -2.414 -59.044 1.00 89.06 99 GLN A C 1
ATOM 789 O O . GLN A 1 99 ? 54.274 -1.392 -58.517 1.00 89.06 99 GLN A O 1
ATOM 794 N N . LYS A 1 100 ? 55.959 -2.825 -58.885 1.00 88.75 100 LYS A N 1
ATOM 795 C CA . LYS A 1 100 ? 56.979 -2.123 -58.071 1.00 88.75 100 LYS A CA 1
ATOM 796 C C . LYS A 1 100 ? 56.608 -1.949 -56.588 1.00 88.75 100 LYS A C 1
ATOM 798 O O . LYS A 1 100 ? 57.163 -1.068 -55.928 1.00 88.75 100 LYS A O 1
ATOM 803 N N . LEU A 1 101 ? 55.708 -2.788 -56.075 1.00 92.25 101 LEU A N 1
ATOM 804 C CA . LEU A 1 101 ? 55.382 -2.913 -54.656 1.00 92.25 101 LEU A CA 1
ATOM 805 C C . LEU A 1 101 ? 55.775 -4.299 -54.138 1.00 92.25 101 LEU A C 1
ATOM 807 O O . LEU A 1 101 ? 55.848 -5.257 -54.912 1.00 92.25 101 LEU A O 1
ATOM 811 N N . ALA A 1 102 ? 56.019 -4.401 -52.835 1.00 90.31 102 ALA A N 1
ATOM 812 C CA . ALA A 1 102 ? 56.311 -5.675 -52.192 1.00 90.31 102 ALA A CA 1
ATOM 813 C C . ALA A 1 102 ? 55.118 -6.653 -52.291 1.00 90.31 102 ALA A C 1
ATOM 815 O O . ALA A 1 102 ? 53.958 -6.224 -52.215 1.00 90.31 102 ALA A O 1
ATOM 816 N N . PRO A 1 103 ? 55.369 -7.968 -52.430 1.00 85.56 103 PRO A N 1
ATOM 817 C CA . PRO A 1 103 ? 54.316 -8.964 -52.590 1.00 85.56 103 PRO A CA 1
ATOM 818 C C . PRO A 1 103 ? 53.428 -9.096 -51.342 1.00 85.56 103 PRO A C 1
ATOM 820 O O . PRO A 1 103 ? 53.744 -8.635 -50.243 1.00 85.56 103 PRO A O 1
ATOM 823 N N . LEU A 1 104 ? 52.285 -9.765 -51.510 1.00 82.94 104 LEU A N 1
ATOM 824 C CA . LEU A 1 104 ? 51.372 -10.085 -50.413 1.00 82.94 104 LEU A CA 1
ATOM 825 C C . LEU A 1 104 ? 52.086 -10.873 -49.303 1.00 82.94 104 LEU A C 1
ATOM 827 O O . LEU A 1 104 ? 52.647 -11.933 -49.557 1.00 82.94 104 LEU A O 1
ATOM 831 N N . GLY A 1 105 ? 51.986 -10.388 -48.064 1.00 80.06 105 GLY A N 1
ATOM 832 C CA . GLY A 1 105 ? 52.568 -11.042 -46.885 1.00 80.06 105 GLY A CA 1
ATOM 833 C C . GLY A 1 105 ? 53.996 -10.603 -46.555 1.00 80.06 105 GLY A C 1
ATOM 834 O O . GLY A 1 105 ? 54.525 -11.034 -45.536 1.00 80.06 105 GLY A O 1
ATOM 835 N N . ASP A 1 106 ? 54.594 -9.727 -47.366 1.00 89.69 106 ASP A N 1
ATOM 836 C CA . ASP A 1 106 ? 55.898 -9.137 -47.069 1.00 89.69 106 ASP A CA 1
ATOM 837 C C . ASP A 1 106 ? 55.847 -8.255 -45.806 1.00 89.69 106 ASP A C 1
ATOM 839 O O . ASP A 1 106 ? 54.882 -7.513 -45.581 1.00 89.69 106 ASP A O 1
ATOM 843 N N . SER A 1 107 ? 56.897 -8.321 -44.983 1.00 88.25 107 SER A N 1
ATOM 844 C CA . SER A 1 107 ? 56.992 -7.566 -43.730 1.00 88.25 107 SER A CA 1
ATOM 845 C C . SER A 1 107 ? 56.989 -6.047 -43.920 1.00 88.25 107 SER A C 1
ATOM 847 O O . SER A 1 107 ? 56.613 -5.336 -42.992 1.00 88.25 107 SER A O 1
ATOM 849 N N . SER A 1 108 ? 57.342 -5.534 -45.102 1.00 89.94 108 SER A N 1
ATOM 850 C CA . SER A 1 108 ? 57.281 -4.099 -45.439 1.00 89.94 108 SER A CA 1
ATOM 851 C C . SER A 1 108 ? 55.870 -3.506 -45.354 1.00 89.94 108 SER A C 1
ATOM 853 O O . SER A 1 108 ? 55.710 -2.300 -45.188 1.00 89.94 108 SER A O 1
ATOM 855 N N . TRP A 1 109 ? 54.821 -4.334 -45.408 1.00 91.12 109 TRP A N 1
ATOM 856 C CA . TRP A 1 109 ? 53.439 -3.882 -45.225 1.00 91.12 109 TRP A CA 1
ATOM 857 C C . TRP A 1 109 ? 53.050 -3.660 -43.760 1.00 91.12 109 TRP A C 1
ATOM 859 O O . TRP A 1 109 ? 52.014 -3.039 -43.515 1.00 91.12 109 TRP A O 1
ATOM 869 N N . THR A 1 110 ? 53.810 -4.198 -42.802 1.00 88.50 110 THR A N 1
ATOM 870 C CA . THR A 1 110 ? 53.472 -4.172 -41.367 1.00 88.50 110 THR A CA 1
ATOM 871 C C . THR A 1 110 ? 54.555 -3.547 -40.499 1.00 88.50 110 THR A C 1
ATOM 873 O O . THR A 1 110 ? 54.227 -2.953 -39.476 1.00 88.50 110 THR A O 1
ATOM 876 N N . ASN A 1 111 ? 55.824 -3.657 -40.891 1.00 87.25 111 ASN A N 1
ATOM 877 C CA . ASN A 1 111 ? 56.963 -3.203 -40.105 1.00 87.25 111 ASN A CA 1
ATOM 878 C C . ASN A 1 111 ? 57.494 -1.875 -40.663 1.00 87.25 111 ASN A C 1
ATOM 880 O O . ASN A 1 111 ? 57.766 -1.792 -41.862 1.00 87.25 111 ASN A O 1
ATOM 884 N N . PRO A 1 112 ? 57.673 -0.845 -39.821 1.00 86.12 112 PRO A N 1
ATOM 885 C CA . PRO A 1 112 ? 58.215 0.430 -40.264 1.00 86.12 112 PRO A CA 1
ATOM 886 C C . PRO A 1 112 ? 59.716 0.321 -40.563 1.00 86.12 112 PRO A C 1
ATOM 888 O O . PRO A 1 112 ? 60.493 -0.163 -39.741 1.00 86.12 112 PRO A O 1
ATOM 891 N N . SER A 1 113 ? 60.132 0.835 -41.715 1.00 82.88 113 SER A N 1
ATOM 892 C CA . SER A 1 113 ? 61.527 1.123 -42.069 1.00 82.88 113 SER A CA 1
ATOM 893 C C . SER A 1 113 ? 61.858 2.605 -41.828 1.00 82.88 113 SER A C 1
ATOM 895 O O . SER A 1 113 ? 60.969 3.429 -41.603 1.00 82.88 113 SER A O 1
ATOM 897 N N . ALA A 1 114 ? 63.146 2.965 -41.830 1.00 79.44 114 ALA A N 1
ATOM 898 C CA . ALA A 1 114 ? 63.604 4.348 -41.677 1.00 79.44 114 ALA A CA 1
ATOM 899 C C . ALA A 1 114 ? 64.435 4.770 -42.907 1.00 79.44 114 ALA A C 1
ATOM 901 O O . ALA A 1 114 ? 65.597 4.369 -43.005 1.00 79.44 114 ALA A O 1
ATOM 902 N N . PRO A 1 115 ? 63.890 5.581 -43.841 1.00 80.94 115 PRO A N 1
ATOM 903 C CA . PRO A 1 115 ? 62.534 6.153 -43.866 1.00 80.94 115 PRO A CA 1
ATOM 904 C C . PRO A 1 115 ? 61.434 5.108 -44.170 1.00 80.94 115 PRO A C 1
ATOM 906 O O . PRO A 1 115 ? 61.765 4.071 -44.737 1.00 80.94 115 PRO A O 1
ATOM 909 N N . PRO A 1 116 ? 60.151 5.377 -43.837 1.00 85.88 116 PRO A N 1
ATOM 910 C CA . PRO A 1 116 ? 59.065 4.412 -44.019 1.00 85.88 116 PRO A CA 1
ATOM 911 C C . PRO A 1 116 ? 58.838 4.044 -45.484 1.00 85.88 116 PRO A C 1
ATOM 913 O O . PRO A 1 116 ? 58.721 4.924 -46.342 1.00 85.88 116 PRO A O 1
ATOM 916 N N . ASP A 1 117 ? 58.707 2.748 -45.749 1.00 90.06 117 ASP A N 1
ATOM 917 C CA . ASP A 1 117 ? 58.330 2.237 -47.063 1.00 90.06 117 ASP A CA 1
ATOM 918 C C . ASP A 1 117 ? 56.901 2.642 -47.443 1.00 90.06 117 ASP A C 1
ATOM 920 O O . ASP A 1 117 ? 56.018 2.825 -46.597 1.00 90.06 117 ASP A O 1
ATOM 924 N N . LEU A 1 118 ? 56.660 2.753 -48.752 1.00 94.50 118 LEU A N 1
ATOM 925 C CA . LEU A 1 118 ? 55.349 3.103 -49.296 1.00 94.50 118 LEU A CA 1
ATOM 926 C C . LEU A 1 118 ? 54.285 2.100 -48.827 1.00 94.50 118 LEU A C 1
ATOM 928 O O . LEU A 1 118 ? 53.201 2.493 -48.413 1.00 94.50 118 LEU A O 1
ATOM 932 N N . GLU A 1 119 ? 54.616 0.814 -48.825 1.00 95.31 119 GLU A N 1
ATOM 933 C CA . GLU A 1 119 ? 53.779 -0.292 -48.369 1.00 95.31 119 GLU A CA 1
ATOM 934 C C . GLU A 1 119 ? 53.286 -0.096 -46.922 1.00 95.31 119 GLU A C 1
ATOM 936 O O . GLU A 1 119 ? 52.086 -0.217 -46.646 1.00 95.31 119 GLU A O 1
ATOM 941 N N . TYR A 1 120 ? 54.181 0.298 -46.013 1.00 94.69 120 TYR A N 1
ATOM 942 C CA . TYR A 1 120 ? 53.844 0.614 -44.625 1.00 94.69 120 TYR A CA 1
ATOM 943 C C . TYR A 1 120 ? 52.938 1.850 -44.523 1.00 94.69 120 TYR A C 1
ATOM 945 O O . TYR A 1 120 ? 51.951 1.845 -43.779 1.00 94.69 120 TYR A O 1
ATOM 953 N N . LEU A 1 121 ? 53.216 2.901 -45.301 1.00 95.12 121 LEU A N 1
ATOM 954 C CA . LEU A 1 121 ? 52.392 4.115 -45.335 1.00 95.12 121 LEU A CA 1
ATOM 955 C C . LEU A 1 121 ? 50.975 3.832 -45.856 1.00 95.12 121 LEU A C 1
ATOM 957 O O . LEU A 1 121 ? 50.004 4.349 -45.305 1.00 95.12 121 LEU A O 1
ATOM 961 N N . LEU A 1 122 ? 50.813 2.962 -46.856 1.00 95.56 122 LEU A N 1
ATOM 962 C CA . LEU A 1 122 ? 49.497 2.541 -47.357 1.00 95.56 122 LEU A CA 1
ATOM 963 C C . LEU A 1 122 ? 48.698 1.782 -46.287 1.00 95.56 122 LEU A C 1
ATOM 965 O O . LEU A 1 122 ? 47.501 2.031 -46.115 1.00 95.56 122 LEU A O 1
ATOM 969 N N . THR A 1 123 ? 49.350 0.885 -45.540 1.00 93.94 123 THR A N 1
ATOM 970 C CA . THR A 1 123 ? 48.724 0.204 -44.394 1.00 93.94 123 THR A CA 1
ATOM 971 C C . THR A 1 123 ? 48.351 1.206 -43.304 1.00 93.94 123 THR A C 1
ATOM 973 O O . THR A 1 123 ? 47.248 1.140 -42.763 1.00 93.94 123 THR A O 1
ATOM 976 N N . THR A 1 124 ? 49.228 2.170 -43.024 1.00 94.12 124 THR A N 1
ATOM 977 C CA . THR A 1 124 ? 48.998 3.217 -42.022 1.00 94.12 124 THR A CA 1
ATOM 978 C C . THR A 1 124 ? 47.802 4.088 -42.396 1.00 94.12 124 THR A C 1
ATOM 980 O O . THR A 1 124 ? 46.958 4.321 -41.544 1.00 94.12 124 THR A O 1
ATOM 983 N N . ASN A 1 125 ? 47.638 4.473 -43.666 1.00 93.62 125 ASN A N 1
ATOM 984 C CA . ASN A 1 125 ? 46.442 5.179 -44.144 1.00 93.62 125 ASN A CA 1
ATOM 985 C C . ASN A 1 125 ? 45.162 4.365 -43.901 1.00 93.62 125 ASN A C 1
ATOM 987 O O . ASN A 1 125 ? 44.195 4.861 -43.323 1.00 93.62 125 ASN A O 1
ATOM 991 N N . LYS A 1 126 ? 45.148 3.083 -44.285 1.00 93.50 126 LYS A N 1
ATOM 992 C CA . LYS A 1 126 ? 43.988 2.215 -44.030 1.00 93.50 126 LYS A CA 1
ATOM 993 C C . LYS A 1 126 ? 43.667 2.128 -42.532 1.00 93.50 126 LYS A C 1
ATOM 995 O O . LYS A 1 126 ? 42.500 2.222 -42.150 1.00 93.50 126 LYS A O 1
ATOM 1000 N N . ASN A 1 127 ? 44.688 1.947 -41.698 1.00 92.31 127 ASN A N 1
ATOM 1001 C CA . ASN A 1 127 ? 44.525 1.834 -40.252 1.00 92.31 127 ASN A CA 1
ATOM 1002 C C . ASN A 1 127 ? 44.082 3.159 -39.624 1.00 92.31 127 ASN A C 1
ATOM 1004 O O . ASN A 1 127 ? 43.206 3.135 -38.772 1.00 92.31 127 ASN A O 1
ATOM 1008 N N . PHE A 1 128 ? 44.580 4.300 -40.098 1.00 91.94 128 PHE A N 1
ATOM 1009 C CA . PHE A 1 128 ? 44.161 5.630 -39.652 1.00 91.94 128 PHE A CA 1
ATOM 1010 C C . PHE A 1 128 ? 42.651 5.835 -39.853 1.00 91.94 128 PHE A C 1
ATOM 1012 O O . PHE A 1 128 ? 41.938 6.227 -38.932 1.00 91.94 128 PHE A O 1
ATOM 1019 N N . ARG A 1 129 ? 42.120 5.441 -41.020 1.00 90.06 129 ARG A N 1
ATOM 1020 C CA . ARG A 1 129 ? 40.668 5.415 -41.271 1.00 90.06 129 ARG A CA 1
ATOM 1021 C C . ARG A 1 129 ? 39.918 4.472 -40.328 1.00 90.06 129 ARG A C 1
ATOM 1023 O O . ARG A 1 129 ? 38.805 4.788 -39.926 1.00 90.06 129 ARG A O 1
ATOM 1030 N N . ASN A 1 130 ? 40.473 3.302 -40.014 1.00 86.44 130 ASN A N 1
ATOM 1031 C CA . ASN A 1 130 ? 39.823 2.355 -39.103 1.00 86.44 130 ASN A CA 1
ATOM 1032 C C . ASN A 1 130 ? 39.829 2.858 -37.656 1.00 86.44 130 ASN A C 1
ATOM 1034 O O . ASN A 1 130 ? 38.822 2.707 -36.976 1.00 86.44 130 ASN A O 1
ATOM 1038 N N . ASN A 1 131 ? 40.909 3.499 -37.211 1.00 86.69 131 ASN A N 1
ATOM 1039 C CA . ASN A 1 131 ? 41.003 4.085 -35.878 1.00 86.69 131 ASN A CA 1
ATOM 1040 C C . ASN A 1 131 ? 39.911 5.138 -35.669 1.00 86.69 131 ASN A C 1
ATOM 1042 O O . ASN A 1 131 ? 39.230 5.087 -34.654 1.00 86.69 131 ASN A O 1
ATOM 1046 N N . LEU A 1 132 ? 39.630 5.982 -36.672 1.00 84.25 132 LEU A N 1
ATOM 1047 C CA . LEU A 1 132 ? 38.517 6.941 -36.612 1.00 84.25 132 LEU A CA 1
ATOM 1048 C C . LEU A 1 132 ? 37.160 6.286 -36.299 1.00 84.25 132 LEU A C 1
ATOM 1050 O O . LEU A 1 132 ? 36.316 6.888 -35.647 1.00 84.25 132 LEU A O 1
ATOM 1054 N N . LEU A 1 133 ? 36.933 5.068 -36.801 1.00 75.19 133 LEU A N 1
ATOM 1055 C CA . LEU A 1 133 ? 35.673 4.338 -36.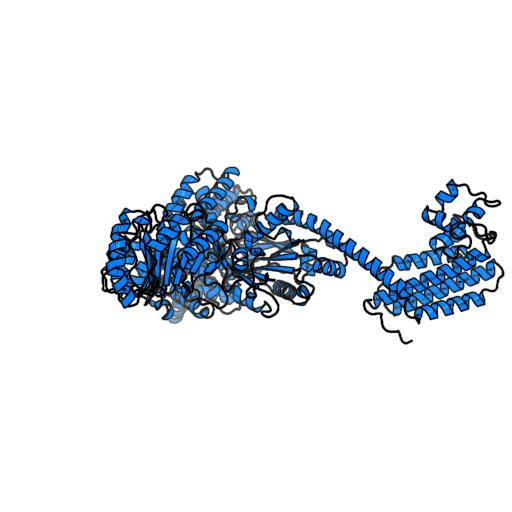627 1.00 75.19 133 LEU A CA 1
ATOM 1056 C C . LEU A 1 133 ? 35.617 3.523 -35.329 1.00 75.19 133 LEU A C 1
ATOM 1058 O O . LEU A 1 133 ? 34.553 3.014 -34.983 1.00 75.19 133 LEU A O 1
ATOM 1062 N N . HIS A 1 134 ? 36.746 3.363 -34.638 1.00 70.94 134 HIS A N 1
ATOM 1063 C CA . HIS A 1 134 ? 36.869 2.535 -33.438 1.00 70.94 134 HIS A CA 1
ATOM 1064 C C . HIS A 1 134 ? 37.261 3.326 -32.182 1.00 70.94 134 HIS A C 1
ATOM 1066 O O . HIS A 1 134 ? 37.118 2.810 -31.074 1.00 70.94 134 HIS A O 1
ATOM 1072 N N . GLU A 1 135 ? 37.739 4.561 -32.323 1.00 67.88 135 GLU A N 1
ATOM 1073 C CA . GLU A 1 135 ? 38.043 5.439 -31.200 1.00 67.88 135 GLU A CA 1
ATOM 1074 C C . GLU A 1 135 ? 36.762 6.047 -30.610 1.00 67.88 135 GLU A C 1
ATOM 1076 O O . GLU A 1 135 ? 36.044 6.799 -31.265 1.00 67.88 135 GLU A O 1
ATOM 1081 N N . ASN A 1 136 ? 36.502 5.758 -29.330 1.00 54.62 136 ASN A N 1
ATOM 1082 C CA . ASN A 1 136 ? 35.478 6.425 -28.515 1.00 54.62 136 ASN A CA 1
ATOM 1083 C C . ASN A 1 136 ? 35.964 7.822 -28.077 1.00 54.62 136 ASN A C 1
ATOM 1085 O O . ASN A 1 136 ? 36.062 8.109 -26.882 1.00 54.62 136 ASN A O 1
ATOM 1089 N N . SER A 1 137 ? 36.333 8.663 -29.040 1.00 60.16 137 SER A N 1
ATOM 1090 C CA . SER A 1 137 ? 36.850 10.012 -28.802 1.00 60.16 137 SER A CA 1
ATOM 1091 C C . SER A 1 137 ? 35.717 11.036 -28.829 1.00 60.16 137 SER A C 1
ATOM 1093 O O . SER A 1 137 ? 34.791 10.923 -29.624 1.00 60.16 137 SER A O 1
ATOM 1095 N N . ASN A 1 138 ? 35.801 12.046 -27.963 1.00 73.56 138 ASN A N 1
ATOM 1096 C CA . ASN A 1 138 ? 34.903 13.198 -27.989 1.00 73.56 138 ASN A CA 1
ATOM 1097 C C . ASN A 1 138 ? 35.349 14.115 -29.144 1.00 73.56 138 ASN A C 1
ATOM 1099 O O . ASN A 1 138 ? 36.482 14.605 -29.125 1.00 73.56 138 ASN A O 1
ATOM 1103 N N . PHE A 1 139 ? 34.513 14.300 -30.170 1.00 80.94 139 PHE A N 1
ATOM 1104 C CA . PHE A 1 139 ? 34.866 15.042 -31.394 1.00 80.94 139 PHE A CA 1
ATOM 1105 C C . PHE A 1 139 ? 34.778 16.560 -31.190 1.00 80.94 139 PHE A C 1
ATOM 1107 O O . PHE A 1 139 ? 34.005 17.261 -31.847 1.00 80.94 139 PHE A O 1
ATOM 1114 N N . ASP A 1 140 ? 35.579 17.084 -30.266 1.00 83.88 140 ASP A N 1
ATOM 1115 C CA . ASP A 1 140 ? 35.723 18.522 -30.065 1.00 83.88 140 ASP A CA 1
ATOM 1116 C C . ASP A 1 140 ? 36.620 19.170 -31.138 1.00 83.88 140 ASP A C 1
ATOM 1118 O O . ASP A 1 140 ? 37.280 18.513 -31.949 1.00 83.88 140 ASP A O 1
ATOM 1122 N N . LEU A 1 141 ? 36.649 20.502 -31.153 1.00 82.25 141 LEU A N 1
ATOM 1123 C CA . LEU A 1 141 ? 37.411 21.257 -32.145 1.00 82.25 141 LEU A CA 1
ATOM 1124 C C . LEU A 1 141 ? 38.923 20.961 -32.100 1.00 82.25 141 LEU A C 1
ATOM 1126 O O . LEU A 1 141 ? 39.584 20.967 -33.143 1.00 82.25 141 LEU A O 1
ATOM 1130 N N . LEU A 1 142 ? 39.479 20.706 -30.913 1.00 85.69 142 LEU A N 1
ATOM 1131 C CA . LEU A 1 142 ? 40.904 20.410 -30.746 1.00 85.69 142 LEU A CA 1
ATOM 1132 C C . LEU A 1 142 ? 41.242 19.037 -31.331 1.00 85.69 142 LEU A C 1
ATOM 1134 O O . LEU A 1 142 ? 42.264 18.895 -32.011 1.00 85.69 142 LEU A O 1
ATOM 1138 N N . PHE A 1 143 ? 40.365 18.054 -31.128 1.00 87.00 143 PHE A N 1
ATOM 1139 C CA . PHE A 1 143 ? 40.463 16.736 -31.734 1.00 87.00 143 PHE A CA 1
ATOM 1140 C C . PHE A 1 143 ? 40.441 16.838 -33.260 1.00 87.00 143 PHE A C 1
ATOM 1142 O O . PHE A 1 143 ? 41.344 16.317 -33.915 1.00 87.00 143 PHE A O 1
ATOM 1149 N N . VAL A 1 144 ? 39.478 17.573 -33.832 1.00 87.00 144 VAL A N 1
ATOM 1150 C CA . VAL A 1 144 ? 39.368 17.771 -35.290 1.00 87.00 144 VAL A CA 1
ATOM 1151 C C . VAL A 1 144 ? 40.661 18.354 -35.866 1.00 87.00 144 VAL A C 1
ATOM 1153 O O . VAL A 1 144 ? 41.200 17.826 -36.839 1.00 87.00 144 VAL A O 1
ATOM 1156 N N . GLN A 1 145 ? 41.193 19.418 -35.259 1.00 88.38 145 GLN A N 1
ATOM 1157 C CA . GLN A 1 145 ? 42.421 20.071 -35.726 1.00 88.38 145 GLN A CA 1
ATOM 1158 C C . GLN A 1 145 ? 43.634 19.140 -35.670 1.00 88.38 145 GLN A C 1
ATOM 1160 O O . GLN A 1 145 ? 44.418 19.081 -36.622 1.00 88.38 145 GLN A O 1
ATOM 1165 N N . LYS A 1 146 ? 43.785 18.401 -34.566 1.00 90.69 146 LYS A N 1
ATOM 1166 C CA . LYS A 1 146 ? 44.868 17.431 -34.398 1.00 90.69 146 LYS A CA 1
ATOM 1167 C C . LYS A 1 146 ? 44.768 16.313 -35.438 1.00 90.69 146 LYS A C 1
ATOM 1169 O O . LYS A 1 146 ? 45.749 16.044 -36.129 1.00 90.69 146 LYS A O 1
ATOM 1174 N N . TRP A 1 147 ? 43.581 15.731 -35.598 1.00 92.25 147 TRP A N 1
ATOM 1175 C CA . TRP A 1 147 ? 43.329 14.628 -36.523 1.00 92.25 147 TRP A CA 1
ATOM 1176 C C . TRP A 1 147 ? 43.615 15.011 -37.976 1.00 92.25 147 TRP A C 1
ATOM 1178 O O . TRP A 1 147 ? 44.281 14.278 -38.705 1.00 92.25 147 TRP A O 1
ATOM 1188 N N . VAL A 1 148 ? 43.154 16.191 -38.405 1.00 92.19 148 VAL A N 1
ATOM 1189 C CA . VAL A 1 148 ? 43.392 16.679 -39.770 1.00 92.19 148 VAL A CA 1
ATOM 1190 C C . VAL A 1 148 ? 44.879 16.900 -40.030 1.00 92.19 148 VAL A C 1
ATOM 1192 O O . VAL A 1 148 ? 45.367 16.534 -41.098 1.00 92.19 148 VAL A O 1
ATOM 1195 N N . LYS A 1 149 ? 45.614 17.455 -39.062 1.00 92.94 149 LYS A N 1
ATOM 1196 C CA . LYS A 1 149 ? 47.058 17.671 -39.199 1.00 92.94 149 LYS A CA 1
ATOM 1197 C C . LYS A 1 149 ? 47.822 16.351 -39.331 1.00 92.94 149 LYS A C 1
ATOM 1199 O O . LYS A 1 149 ? 48.725 16.250 -40.159 1.00 92.94 149 LYS A O 1
ATOM 1204 N N . GLU A 1 150 ? 47.456 15.344 -38.542 1.00 94.25 150 GLU A N 1
ATOM 1205 C CA . GLU A 1 150 ? 48.048 14.001 -38.623 1.00 94.25 150 GLU A CA 1
ATOM 1206 C C . GLU A 1 150 ? 47.737 13.325 -39.965 1.00 94.25 150 GLU A C 1
ATOM 1208 O O . GLU A 1 150 ? 48.627 12.741 -40.586 1.00 94.25 150 GLU A O 1
ATOM 1213 N N . LEU A 1 151 ? 46.506 13.472 -40.463 1.00 94.38 151 LEU A N 1
ATOM 1214 C CA . LEU A 1 151 ? 46.115 12.983 -41.782 1.00 94.38 151 LEU A CA 1
ATOM 1215 C C . LEU A 1 151 ? 46.904 13.662 -42.911 1.00 94.38 151 LEU A C 1
ATOM 1217 O O . LEU A 1 151 ? 47.370 12.979 -43.822 1.00 94.38 151 LEU A O 1
ATOM 1221 N N . GLN A 1 152 ? 47.048 14.990 -42.861 1.00 94.44 152 GLN A N 1
ATOM 1222 C CA . GLN A 1 152 ? 47.813 15.764 -43.844 1.00 94.44 152 GLN A CA 1
ATOM 1223 C C . GLN A 1 152 ? 49.263 15.285 -43.914 1.00 94.44 152 GLN A C 1
ATOM 1225 O O . GLN A 1 152 ? 49.751 14.983 -44.999 1.00 94.44 152 GLN A O 1
ATOM 1230 N N . ASP A 1 153 ? 49.928 15.151 -42.764 1.00 94.44 153 ASP A N 1
ATOM 1231 C CA . ASP A 1 153 ? 51.308 14.663 -42.687 1.00 94.44 153 ASP A CA 1
ATOM 1232 C C . ASP A 1 153 ? 51.443 13.227 -43.225 1.00 94.44 153 ASP A C 1
ATOM 1234 O O . ASP A 1 153 ? 52.359 12.926 -43.995 1.00 94.44 153 ASP A O 1
ATOM 1238 N N . LEU A 1 154 ? 50.502 12.341 -42.883 1.00 95.31 154 LEU A N 1
ATOM 1239 C CA . LEU A 1 154 ? 50.492 10.960 -43.365 1.00 95.31 154 LEU A CA 1
ATOM 1240 C C . LEU A 1 154 ? 50.330 10.878 -44.890 1.00 95.31 154 LEU A C 1
ATOM 1242 O O . LEU A 1 154 ? 51.052 10.131 -45.563 1.00 95.31 154 LEU A O 1
ATOM 1246 N N . VAL A 1 155 ? 49.392 11.637 -45.452 1.00 94.50 155 VAL A N 1
ATOM 1247 C CA . VAL A 1 155 ? 49.106 11.617 -46.891 1.00 94.50 155 VAL A CA 1
ATOM 1248 C C . VAL A 1 155 ? 50.211 12.318 -47.683 1.00 94.50 155 VAL A C 1
ATOM 1250 O O . VAL A 1 155 ? 50.628 11.781 -48.710 1.00 94.50 155 VAL A O 1
ATOM 1253 N N . ASP A 1 156 ? 50.770 13.423 -47.179 1.00 94.50 156 ASP A N 1
ATOM 1254 C CA . ASP A 1 156 ? 51.942 14.094 -47.761 1.00 94.50 156 ASP A CA 1
ATOM 1255 C C . ASP A 1 156 ? 53.128 13.125 -47.867 1.00 94.50 156 ASP A C 1
ATOM 1257 O O . ASP A 1 156 ? 53.703 12.945 -48.945 1.00 94.50 156 ASP A O 1
ATOM 1261 N N . LYS A 1 157 ? 53.456 12.419 -46.774 1.00 95.38 157 LYS A N 1
ATOM 1262 C CA . LYS A 1 157 ? 54.506 11.384 -46.767 1.00 95.38 157 LYS A CA 1
ATOM 1263 C C . LYS A 1 157 ? 54.227 10.277 -47.778 1.00 95.38 157 LYS A C 1
ATOM 1265 O O . LYS A 1 157 ? 55.150 9.799 -48.437 1.00 95.38 157 LYS A O 1
ATOM 1270 N N . THR A 1 158 ? 52.961 9.888 -47.925 1.00 96.38 158 THR A N 1
ATOM 1271 C CA . THR A 1 158 ? 52.544 8.854 -48.879 1.00 96.38 158 THR A CA 1
ATOM 1272 C C . THR A 1 158 ? 52.759 9.317 -50.320 1.00 96.38 158 THR A C 1
ATOM 1274 O O . THR A 1 158 ? 53.390 8.597 -51.090 1.00 96.38 158 THR A O 1
ATOM 1277 N N . TYR A 1 159 ? 52.329 10.528 -50.684 1.00 96.62 159 TYR A N 1
ATOM 1278 C CA . TYR A 1 159 ? 52.576 11.091 -52.016 1.00 96.62 159 TYR A CA 1
ATOM 1279 C C . TYR A 1 159 ? 54.067 11.226 -52.319 1.00 96.62 159 TYR A C 1
ATOM 1281 O O . TYR A 1 159 ? 54.503 10.814 -53.391 1.00 96.62 159 TYR A O 1
ATOM 1289 N N . LEU A 1 160 ? 54.872 11.730 -51.380 1.00 94.81 160 LEU A N 1
ATOM 1290 C CA . LEU A 1 160 ? 56.322 11.849 -51.567 1.00 94.81 160 LEU A CA 1
ATOM 1291 C C . LEU A 1 160 ? 56.989 10.481 -51.792 1.00 94.81 160 LEU A C 1
ATOM 1293 O O . LEU A 1 160 ? 57.861 10.348 -52.654 1.00 94.81 160 LEU A O 1
ATOM 1297 N N . ALA A 1 161 ? 56.551 9.445 -51.069 1.00 94.50 161 ALA A N 1
ATOM 1298 C CA . ALA A 1 161 ? 57.017 8.077 -51.281 1.00 94.50 161 ALA A CA 1
ATOM 1299 C C . ALA A 1 161 ? 56.604 7.528 -52.662 1.00 94.50 161 ALA A C 1
ATOM 1301 O O . ALA A 1 161 ? 57.414 6.867 -53.319 1.00 94.50 161 ALA A O 1
ATOM 1302 N N . ILE A 1 162 ? 55.393 7.848 -53.141 1.00 95.94 162 ILE A N 1
ATOM 1303 C CA . ILE A 1 162 ? 54.933 7.523 -54.503 1.00 95.94 162 ILE A CA 1
ATOM 1304 C C . ILE A 1 162 ? 55.811 8.232 -55.543 1.00 95.94 162 ILE A C 1
ATOM 1306 O O . ILE A 1 162 ? 56.370 7.569 -56.419 1.00 95.94 162 ILE A O 1
ATOM 1310 N N . GLY A 1 163 ? 55.995 9.549 -55.422 1.00 93.75 163 GLY A N 1
ATOM 1311 C CA . GLY A 1 163 ? 56.797 10.349 -56.349 1.00 93.75 163 GLY A CA 1
ATOM 1312 C C . GLY A 1 163 ? 58.229 9.835 -56.469 1.00 93.75 163 GLY A C 1
ATOM 1313 O O . GLY A 1 163 ? 58.741 9.659 -57.574 1.00 93.75 163 GLY A O 1
ATOM 1314 N N . LYS A 1 164 ? 58.842 9.456 -55.340 1.00 93.62 164 LYS A N 1
ATOM 1315 C CA . LYS A 1 164 ? 60.169 8.826 -55.313 1.00 93.62 164 LYS A CA 1
ATOM 1316 C C . LYS A 1 164 ? 60.189 7.448 -55.989 1.00 93.62 164 LYS A C 1
ATOM 1318 O O . LYS A 1 164 ? 61.102 7.177 -56.765 1.00 93.62 164 LYS A O 1
ATOM 1323 N N . ARG A 1 165 ? 59.219 6.568 -55.701 1.00 94.62 165 ARG A N 1
ATOM 1324 C CA . ARG A 1 165 ? 59.182 5.177 -56.210 1.00 94.62 165 ARG A CA 1
ATOM 1325 C C . ARG A 1 165 ? 58.899 5.108 -57.715 1.00 94.62 165 ARG A C 1
ATOM 1327 O O . ARG A 1 165 ? 59.442 4.235 -58.392 1.00 94.62 165 ARG A O 1
ATOM 1334 N N . TYR A 1 166 ? 58.064 6.009 -58.229 1.00 94.19 166 TYR A N 1
ATOM 1335 C CA . TYR A 1 166 ? 57.631 6.018 -59.631 1.00 94.19 166 TYR A CA 1
ATOM 1336 C C . TYR A 1 166 ? 58.270 7.129 -60.472 1.00 94.19 166 TYR A C 1
ATOM 1338 O O . TYR A 1 166 ? 58.029 7.175 -61.673 1.00 94.19 166 TYR A O 1
ATOM 1346 N N . THR A 1 167 ? 59.113 7.974 -59.868 1.00 93.12 167 THR A N 1
ATOM 1347 C CA . THR A 1 167 ? 59.811 9.086 -60.537 1.00 93.12 167 THR A CA 1
ATOM 1348 C C . THR A 1 167 ? 58.830 10.062 -61.197 1.00 93.12 167 THR A C 1
ATOM 1350 O O . THR A 1 167 ? 58.995 10.459 -62.348 1.00 93.12 167 THR A O 1
ATOM 1353 N N . VAL A 1 168 ? 57.787 10.435 -60.453 1.00 94.00 168 VAL A N 1
ATOM 1354 C CA . VAL A 1 168 ? 56.759 11.397 -60.875 1.00 94.00 168 VAL A CA 1
ATOM 1355 C C . VAL A 1 168 ? 56.732 12.590 -59.925 1.00 94.00 168 VAL A C 1
ATOM 1357 O O . VAL A 1 168 ? 56.953 12.433 -58.723 1.00 94.00 168 VAL A O 1
ATOM 1360 N N . ASP A 1 169 ? 56.467 13.782 -60.459 1.00 93.38 169 ASP A N 1
ATOM 1361 C CA . ASP A 1 169 ? 56.200 14.958 -59.631 1.00 93.38 169 ASP A CA 1
ATOM 1362 C C . ASP A 1 169 ? 54.779 14.867 -59.064 1.00 93.38 169 ASP A C 1
ATOM 1364 O O . ASP A 1 169 ? 53.818 14.731 -59.817 1.00 93.38 169 ASP A O 1
ATOM 1368 N N . VAL A 1 170 ? 54.673 14.918 -57.736 1.00 94.56 170 VAL A N 1
ATOM 1369 C CA . VAL A 1 170 ? 53.418 14.810 -56.971 1.00 94.56 170 VAL A CA 1
ATOM 1370 C C . VAL A 1 170 ? 53.002 16.140 -56.335 1.00 94.56 170 VAL A C 1
ATOM 1372 O O . VAL A 1 170 ? 52.049 16.194 -55.556 1.00 94.56 170 VAL A O 1
ATOM 1375 N N . SER A 1 171 ? 53.735 17.225 -56.610 1.00 91.69 171 SER A N 1
ATOM 1376 C CA . SER A 1 171 ? 53.520 18.529 -55.966 1.00 91.69 171 SER A CA 1
ATOM 1377 C C . SER A 1 171 ? 52.116 19.073 -56.241 1.00 91.69 171 SER A C 1
ATOM 1379 O O . SER A 1 171 ? 51.488 19.672 -55.366 1.00 91.69 171 SER A O 1
ATOM 1381 N N . LYS A 1 172 ? 51.590 18.823 -57.447 1.00 92.50 172 LYS A N 1
ATOM 1382 C CA . LYS A 1 172 ? 50.236 19.224 -57.842 1.00 92.50 172 LYS A CA 1
ATOM 1383 C C . LYS A 1 172 ? 49.170 18.467 -57.049 1.00 92.50 172 LYS A C 1
ATOM 1385 O O . LYS A 1 172 ? 48.197 19.070 -56.609 1.00 92.50 172 LYS A O 1
ATOM 1390 N N . GLU A 1 173 ? 49.353 17.169 -56.852 1.00 92.88 173 GLU A N 1
ATOM 1391 C CA . GLU A 1 173 ? 48.437 16.287 -56.130 1.00 92.88 173 GLU A CA 1
ATOM 1392 C C . GLU A 1 173 ? 48.429 16.582 -54.631 1.00 92.88 173 GLU A C 1
ATOM 1394 O O . GLU A 1 173 ? 47.360 16.595 -54.025 1.00 92.88 173 GLU A O 1
ATOM 1399 N N . ILE A 1 174 ? 49.594 16.880 -54.047 1.00 91.19 174 ILE A N 1
ATOM 1400 C CA . ILE A 1 174 ? 49.717 17.319 -52.651 1.00 91.19 174 ILE A CA 1
ATOM 1401 C C . ILE A 1 174 ? 48.956 18.631 -52.430 1.00 91.19 174 ILE A C 1
ATOM 1403 O O . ILE A 1 174 ? 48.184 18.740 -51.477 1.00 91.19 174 ILE A O 1
ATOM 1407 N N . ASN A 1 175 ? 49.126 19.614 -53.319 1.00 90.69 175 ASN A N 1
ATOM 1408 C CA . ASN A 1 175 ? 48.404 20.885 -53.216 1.00 90.69 175 ASN A CA 1
ATOM 1409 C C . ASN A 1 175 ? 46.894 20.686 -53.400 1.00 90.69 175 ASN A C 1
ATOM 1411 O O . ASN A 1 175 ? 46.120 21.148 -52.570 1.00 90.69 175 ASN A O 1
ATOM 1415 N N . LEU A 1 176 ? 46.476 19.902 -54.402 1.00 89.94 176 LEU A N 1
ATOM 1416 C CA . LEU A 1 176 ? 45.064 19.570 -54.617 1.00 89.94 176 LEU A CA 1
ATOM 1417 C C . LEU A 1 176 ? 44.447 18.859 -53.401 1.00 89.94 176 LEU A C 1
ATOM 1419 O O . LEU A 1 176 ? 43.287 19.083 -53.065 1.00 89.94 176 LEU A O 1
ATOM 1423 N N . MET A 1 177 ? 45.211 17.994 -52.736 1.00 91.81 177 MET A N 1
ATOM 1424 C CA . MET A 1 177 ? 44.795 17.315 -51.513 1.00 91.81 177 MET A CA 1
ATOM 1425 C C . MET A 1 177 ? 44.597 18.305 -50.359 1.00 91.81 177 MET A C 1
ATOM 1427 O O . MET A 1 177 ? 43.553 18.260 -49.708 1.00 91.81 177 MET A O 1
ATOM 1431 N N . LYS A 1 178 ? 45.547 19.222 -50.138 1.00 90.94 178 LYS A N 1
ATOM 1432 C CA . LYS A 1 178 ? 45.447 20.266 -49.102 1.00 90.94 178 LYS A CA 1
ATOM 1433 C C . LYS A 1 178 ? 44.256 21.184 -49.346 1.00 90.94 178 LYS A C 1
ATOM 1435 O O . LYS A 1 178 ? 43.442 21.356 -48.441 1.00 90.94 178 LYS A O 1
ATOM 1440 N N . ASP A 1 179 ? 44.088 21.639 -50.585 1.00 88.88 179 ASP A N 1
ATOM 1441 C CA . ASP A 1 179 ? 42.939 22.440 -51.004 1.00 88.88 179 ASP A CA 1
ATOM 1442 C C . ASP A 1 179 ? 41.626 21.682 -50.763 1.00 88.88 179 ASP A C 1
ATOM 1444 O O . ASP A 1 179 ? 40.664 22.247 -50.253 1.00 88.88 179 ASP A O 1
ATOM 1448 N N . ASN A 1 180 ? 41.569 20.379 -51.063 1.00 86.81 180 ASN A N 1
ATOM 1449 C CA . ASN A 1 180 ? 40.385 19.557 -50.800 1.00 86.81 180 ASN A CA 1
ATOM 1450 C C . ASN A 1 180 ? 40.075 19.419 -49.303 1.00 86.81 180 ASN A C 1
ATOM 1452 O O . ASN A 1 180 ? 38.903 19.457 -48.926 1.00 86.81 180 ASN A O 1
ATOM 1456 N N . ILE A 1 181 ? 41.090 19.266 -48.450 1.00 88.81 181 ILE A N 1
ATOM 1457 C CA . ILE A 1 181 ? 40.905 19.225 -46.994 1.00 88.81 181 ILE A CA 1
ATOM 1458 C C . ILE A 1 181 ? 40.345 20.558 -46.496 1.00 88.81 181 ILE A C 1
ATOM 1460 O O . ILE A 1 181 ? 39.337 20.561 -45.786 1.00 88.81 181 ILE A O 1
ATOM 1464 N N . ASP A 1 182 ? 40.945 21.675 -46.905 1.00 87.25 182 ASP A N 1
ATOM 1465 C CA . ASP A 1 182 ? 40.496 23.011 -46.512 1.00 87.25 182 ASP A CA 1
ATOM 1466 C C . ASP A 1 182 ? 39.090 23.307 -47.047 1.00 87.25 182 ASP A C 1
ATOM 1468 O O . ASP A 1 182 ? 38.250 23.859 -46.331 1.00 87.25 182 ASP A O 1
ATOM 1472 N N . ASN A 1 183 ? 38.780 22.869 -48.268 1.00 87.00 183 ASN A N 1
ATOM 1473 C CA . ASN A 1 183 ? 37.447 22.982 -48.847 1.00 87.00 183 ASN A CA 1
ATOM 1474 C C . ASN A 1 183 ? 36.414 22.195 -48.033 1.00 87.00 183 ASN A C 1
ATOM 1476 O O . ASN A 1 183 ? 35.360 22.738 -47.724 1.00 87.00 183 ASN A O 1
ATOM 1480 N N . ILE A 1 184 ? 36.692 20.948 -47.636 1.00 84.50 184 ILE A N 1
ATOM 1481 C CA . ILE A 1 184 ? 35.748 20.147 -46.835 1.00 84.50 184 ILE A CA 1
ATOM 1482 C C . ILE A 1 184 ? 35.604 20.710 -45.412 1.00 84.50 184 ILE A C 1
ATOM 1484 O O . ILE A 1 184 ? 34.501 20.706 -44.862 1.00 84.50 184 ILE A O 1
ATOM 1488 N N . LEU A 1 185 ? 36.687 21.214 -44.814 1.00 84.50 185 LEU A N 1
ATOM 1489 C CA . LEU A 1 185 ? 36.650 21.842 -43.491 1.00 84.50 185 LEU A CA 1
ATOM 1490 C C . LEU A 1 185 ? 35.775 23.096 -43.466 1.00 84.50 185 LEU A C 1
ATOM 1492 O O . LEU A 1 185 ? 35.022 23.299 -42.508 1.00 84.50 185 LEU A O 1
ATOM 1496 N N . ASN A 1 186 ? 35.873 23.923 -44.506 1.00 82.69 186 ASN A N 1
ATOM 1497 C CA . ASN A 1 186 ? 35.217 25.227 -44.561 1.00 82.69 186 ASN A CA 1
ATOM 1498 C C . ASN A 1 186 ? 33.841 25.197 -45.251 1.00 82.69 186 ASN A C 1
ATOM 1500 O O . ASN A 1 186 ? 33.039 26.102 -45.024 1.00 82.69 186 ASN A O 1
ATOM 1504 N N . ALA A 1 187 ? 33.545 24.179 -46.064 1.00 82.06 187 ALA A N 1
ATOM 1505 C CA . ALA A 1 187 ? 32.257 24.036 -46.737 1.00 82.06 187 ALA A CA 1
ATOM 1506 C C . ALA A 1 187 ? 31.159 23.469 -45.814 1.00 82.06 187 ALA A C 1
ATOM 1508 O O . ALA A 1 187 ? 31.445 22.718 -44.871 1.00 82.06 187 ALA A O 1
ATOM 1509 N N . PRO A 1 188 ? 29.878 23.766 -46.107 1.00 78.69 188 PRO A N 1
ATOM 1510 C CA . PRO A 1 188 ? 28.763 23.073 -45.478 1.00 78.69 188 PRO A CA 1
ATOM 1511 C C . PRO A 1 188 ? 28.771 21.585 -45.856 1.00 78.69 188 PRO A C 1
ATOM 1513 O O . PRO A 1 188 ? 29.048 21.211 -46.999 1.00 78.69 188 PRO A O 1
ATOM 1516 N N . LEU A 1 189 ? 28.436 20.724 -44.890 1.00 79.12 189 LEU A N 1
ATOM 1517 C CA . LEU A 1 189 ? 28.235 19.298 -45.150 1.00 79.12 189 LEU A CA 1
ATOM 1518 C C . LEU A 1 189 ? 27.096 19.124 -46.173 1.00 79.12 189 LEU A C 1
ATOM 1520 O O . LEU A 1 189 ? 26.032 19.722 -45.990 1.00 79.12 189 LEU A O 1
ATOM 1524 N N . PRO A 1 190 ? 27.272 18.321 -47.237 1.00 79.25 190 PRO A N 1
ATOM 1525 C CA . PRO A 1 190 ? 26.205 18.093 -48.201 1.00 79.25 190 PRO A CA 1
ATOM 1526 C C . PRO A 1 190 ? 24.973 17.467 -47.559 1.00 79.25 190 PRO A C 1
ATOM 1528 O O . PRO A 1 190 ? 25.076 16.539 -46.757 1.00 79.25 190 PRO A O 1
ATOM 1531 N N . VAL A 1 191 ? 23.799 17.943 -47.974 1.00 78.31 191 VAL A N 1
ATOM 1532 C CA . VAL A 1 191 ? 22.504 17.454 -47.482 1.00 78.31 191 VAL A CA 1
ATOM 1533 C C . VAL A 1 191 ? 22.369 15.924 -47.582 1.00 78.31 191 VAL A C 1
ATOM 1535 O O . VAL A 1 191 ? 21.952 15.337 -46.589 1.00 78.31 191 VAL A O 1
ATOM 1538 N N . PRO A 1 192 ? 22.773 15.241 -48.679 1.00 81.19 192 PRO A N 1
ATOM 1539 C CA . PRO A 1 192 ? 22.676 13.781 -48.759 1.00 81.19 192 PRO A CA 1
ATOM 1540 C C . PRO A 1 192 ? 23.464 13.042 -47.670 1.00 81.19 192 PRO A C 1
ATOM 1542 O O . PRO A 1 192 ? 22.957 12.072 -47.114 1.00 81.19 192 PRO A O 1
ATOM 1545 N N . ASP A 1 193 ? 24.661 13.527 -47.318 1.00 75.56 193 ASP A N 1
ATOM 1546 C CA . ASP A 1 193 ? 25.504 12.922 -46.278 1.00 75.56 193 ASP A CA 1
ATOM 1547 C C . ASP A 1 193 ? 24.844 13.075 -44.898 1.00 75.56 193 ASP A C 1
ATOM 1549 O O . ASP A 1 193 ? 24.804 12.132 -44.107 1.00 75.56 193 ASP A O 1
ATOM 1553 N N . ILE A 1 194 ? 24.263 14.253 -44.635 1.00 75.81 194 ILE A N 1
ATOM 1554 C CA . ILE A 1 194 ? 23.500 14.534 -43.411 1.00 75.81 194 ILE A CA 1
ATOM 1555 C C . ILE A 1 194 ? 22.262 13.631 -43.331 1.00 75.81 194 ILE A C 1
ATOM 1557 O O . ILE A 1 194 ? 21.981 13.061 -42.277 1.00 75.81 194 ILE A O 1
ATOM 1561 N N . THR A 1 195 ? 21.510 13.495 -44.425 1.00 78.25 195 THR A N 1
ATOM 1562 C CA . THR A 1 195 ? 20.299 12.665 -44.476 1.00 78.25 195 THR A CA 1
ATOM 1563 C C . THR A 1 195 ? 20.624 11.186 -44.278 1.00 78.25 195 THR A C 1
ATOM 1565 O O . THR A 1 195 ? 19.943 10.530 -43.490 1.00 78.25 195 THR A O 1
ATOM 1568 N N . GLN A 1 196 ? 21.673 10.674 -44.928 1.00 78.25 196 GLN A N 1
ATOM 1569 C CA . GLN A 1 196 ? 22.106 9.285 -44.779 1.00 78.25 196 GLN A CA 1
ATOM 1570 C C . GLN A 1 196 ? 22.552 8.995 -43.344 1.00 78.25 196 GLN A C 1
ATOM 1572 O O . GLN A 1 196 ? 22.054 8.057 -42.728 1.00 78.25 196 GLN A O 1
ATOM 1577 N N . TYR A 1 197 ? 23.401 9.850 -42.768 1.00 75.44 197 TYR A N 1
ATOM 1578 C CA . TYR A 1 197 ? 23.833 9.706 -41.380 1.00 75.44 197 TYR A CA 1
ATOM 1579 C C . TYR A 1 197 ? 22.654 9.726 -40.403 1.00 75.44 197 TYR A C 1
ATOM 1581 O O . TYR A 1 197 ? 22.566 8.883 -39.514 1.00 75.44 197 TYR A O 1
ATOM 1589 N N . ARG A 1 198 ? 21.694 10.642 -40.591 1.00 75.19 198 ARG A N 1
ATOM 1590 C CA . ARG A 1 198 ? 20.469 10.678 -39.777 1.00 75.19 198 ARG A CA 1
ATOM 1591 C C . ARG A 1 198 ? 19.676 9.384 -39.881 1.00 75.19 198 ARG A C 1
ATOM 1593 O O . ARG A 1 198 ? 19.168 8.915 -38.865 1.00 75.19 198 ARG A O 1
ATOM 1600 N N . GLN A 1 199 ? 19.559 8.819 -41.079 1.00 79.94 199 GLN A N 1
ATOM 1601 C CA . GLN A 1 199 ? 18.855 7.561 -41.293 1.00 79.94 199 GLN A CA 1
ATOM 1602 C C . GLN A 1 199 ? 19.583 6.386 -40.627 1.00 79.94 199 GLN A C 1
ATOM 1604 O O . GLN A 1 199 ? 18.932 5.550 -39.997 1.00 79.94 199 GLN A O 1
ATOM 1609 N N . ASP A 1 200 ? 20.911 6.346 -40.699 1.00 73.56 200 ASP A N 1
ATOM 1610 C CA . ASP A 1 200 ? 21.730 5.301 -40.080 1.00 73.56 200 ASP A CA 1
ATOM 1611 C C . ASP A 1 200 ? 21.683 5.387 -38.549 1.00 73.56 200 ASP A C 1
ATOM 1613 O O . ASP A 1 200 ? 21.430 4.387 -37.878 1.00 73.56 200 ASP A O 1
ATOM 1617 N N . VAL A 1 201 ? 21.822 6.593 -37.988 1.00 74.94 201 VAL A N 1
ATOM 1618 C CA . VAL A 1 201 ? 21.676 6.850 -36.547 1.00 74.94 201 VAL A CA 1
ATOM 1619 C C . VAL A 1 201 ? 20.272 6.495 -36.075 1.00 74.94 201 VAL A C 1
ATOM 1621 O O . VAL A 1 201 ? 20.121 5.834 -35.051 1.00 74.94 201 VAL A O 1
ATOM 1624 N N . LYS A 1 202 ? 19.234 6.877 -36.825 1.00 78.44 202 LYS A N 1
ATOM 1625 C CA . LYS A 1 202 ? 17.855 6.492 -36.513 1.00 78.44 202 LYS A CA 1
ATOM 1626 C C . LYS A 1 202 ? 17.700 4.970 -36.492 1.00 78.44 202 LYS A C 1
ATOM 1628 O O . LYS A 1 202 ? 17.179 4.441 -35.520 1.00 78.44 202 LYS A O 1
ATOM 1633 N N . THR A 1 203 ? 18.214 4.276 -37.505 1.00 79.62 203 THR A N 1
ATOM 1634 C CA . THR A 1 203 ? 18.153 2.808 -37.603 1.00 79.62 203 THR A CA 1
ATOM 1635 C C . THR A 1 203 ? 18.879 2.133 -36.437 1.00 79.62 203 THR A C 1
ATOM 1637 O O . THR A 1 203 ? 18.355 1.188 -35.850 1.00 79.62 203 THR A O 1
ATOM 1640 N N . LEU A 1 204 ? 20.059 2.635 -36.059 1.00 78.25 204 LEU A N 1
ATOM 1641 C CA . LEU A 1 204 ? 20.811 2.143 -34.904 1.00 78.25 204 LEU A CA 1
ATOM 1642 C C . LEU A 1 204 ? 20.033 2.341 -33.600 1.00 78.25 204 LEU A C 1
ATOM 1644 O O . LEU A 1 204 ? 19.945 1.427 -32.788 1.00 78.25 204 LEU A O 1
ATOM 1648 N N . LEU A 1 205 ? 19.463 3.525 -33.395 1.00 78.62 205 LEU A N 1
ATOM 1649 C CA . LEU A 1 205 ? 18.714 3.840 -32.183 1.00 78.62 205 LEU A CA 1
ATOM 1650 C C . LEU A 1 205 ? 17.404 3.057 -32.090 1.00 78.62 205 LEU A C 1
ATOM 1652 O O . LEU A 1 205 ? 17.038 2.628 -31.000 1.00 78.62 205 LEU A O 1
ATOM 1656 N N . ASP A 1 206 ? 16.729 2.824 -33.216 1.00 83.31 206 ASP A N 1
ATOM 1657 C CA . ASP A 1 206 ? 15.558 1.950 -33.282 1.00 83.31 206 ASP A CA 1
ATOM 1658 C C . ASP A 1 206 ? 15.949 0.501 -32.931 1.00 83.31 206 ASP A C 1
ATOM 1660 O O . ASP A 1 206 ? 15.243 -0.164 -32.171 1.00 83.31 206 ASP A O 1
ATOM 1664 N N . ALA A 1 207 ? 17.113 0.027 -33.393 1.00 84.31 207 ALA A N 1
ATOM 1665 C CA . ALA A 1 207 ? 17.645 -1.281 -33.013 1.00 84.31 207 ALA A CA 1
ATOM 1666 C C . ALA A 1 207 ? 17.996 -1.358 -31.516 1.00 84.31 207 ALA A C 1
ATOM 1668 O O . ALA A 1 207 ? 17.635 -2.335 -30.862 1.00 84.31 207 ALA A O 1
ATOM 1669 N N . ILE A 1 208 ? 18.631 -0.320 -30.954 1.00 85.31 208 ILE A N 1
ATOM 1670 C CA . ILE A 1 208 ? 18.916 -0.222 -29.512 1.00 85.31 208 ILE A CA 1
ATOM 1671 C C . ILE A 1 208 ? 17.614 -0.227 -28.709 1.00 85.31 208 ILE A C 1
ATOM 1673 O O . ILE A 1 208 ? 17.528 -0.929 -27.708 1.00 85.31 208 ILE A O 1
ATOM 1677 N N . LYS A 1 209 ? 16.584 0.501 -29.154 1.00 89.94 209 LYS A N 1
ATOM 1678 C CA . LYS A 1 209 ? 15.270 0.519 -28.500 1.00 89.94 209 LYS A CA 1
ATOM 1679 C C . LYS A 1 209 ? 14.643 -0.875 -28.464 1.00 89.94 209 LYS A C 1
ATOM 1681 O O . LYS A 1 209 ? 14.146 -1.282 -27.417 1.00 89.94 209 LYS A O 1
ATOM 1686 N N . ILE A 1 210 ? 14.644 -1.589 -29.591 1.00 90.88 210 ILE A N 1
ATOM 1687 C CA . ILE A 1 210 ? 14.095 -2.951 -29.678 1.00 90.88 210 ILE A CA 1
ATOM 1688 C C . ILE A 1 210 ? 14.880 -3.896 -28.765 1.00 90.88 210 ILE A C 1
ATOM 1690 O O . ILE A 1 210 ? 14.278 -4.663 -28.016 1.00 90.88 210 ILE A O 1
ATOM 1694 N N . ASP A 1 211 ? 16.210 -3.816 -28.787 1.00 88.62 211 ASP A N 1
ATOM 1695 C CA . ASP A 1 211 ? 17.073 -4.637 -27.938 1.00 88.62 211 ASP A CA 1
ATOM 1696 C C . ASP A 1 211 ? 16.839 -4.348 -26.446 1.00 88.62 211 ASP A C 1
ATOM 1698 O O . ASP A 1 211 ? 16.667 -5.276 -25.655 1.00 88.62 211 ASP A O 1
ATOM 1702 N N . PHE A 1 212 ? 16.735 -3.066 -26.079 1.00 93.19 212 PHE A N 1
ATOM 1703 C CA . PHE A 1 212 ? 16.411 -2.604 -24.729 1.00 93.19 212 PHE A CA 1
ATOM 1704 C C . PHE A 1 212 ? 15.045 -3.120 -24.263 1.00 93.19 212 PHE A C 1
ATOM 1706 O O . PHE A 1 212 ? 14.925 -3.601 -23.139 1.00 93.19 212 PHE A O 1
ATOM 1713 N N . LEU A 1 213 ? 14.030 -3.075 -25.131 1.00 93.88 213 LEU A N 1
ATOM 1714 C CA . LEU A 1 213 ? 12.692 -3.585 -24.837 1.00 93.88 213 LEU A CA 1
ATOM 1715 C C . LEU A 1 213 ? 12.705 -5.100 -24.598 1.00 93.88 213 LEU A C 1
ATOM 1717 O O . LEU A 1 213 ? 12.285 -5.559 -23.540 1.00 93.88 213 LEU A O 1
ATOM 1721 N N . VAL A 1 214 ? 13.212 -5.876 -25.560 1.00 93.19 214 VAL A N 1
ATOM 1722 C CA . VAL A 1 214 ? 13.146 -7.347 -25.528 1.00 93.19 214 VAL A CA 1
ATOM 1723 C C . VAL A 1 214 ? 13.996 -7.919 -24.395 1.00 93.19 214 VAL A C 1
ATOM 1725 O O . VAL A 1 214 ? 13.539 -8.782 -23.642 1.00 93.19 214 VAL A O 1
ATOM 1728 N N . LYS A 1 215 ? 15.239 -7.447 -24.244 1.00 92.94 215 LYS A N 1
ATOM 1729 C CA . LYS A 1 215 ? 16.118 -7.923 -23.166 1.00 92.94 215 LYS A CA 1
ATOM 1730 C C . LYS A 1 215 ? 15.658 -7.420 -21.805 1.00 92.94 215 LYS A C 1
ATOM 1732 O O . LYS A 1 215 ? 15.668 -8.198 -20.852 1.00 92.94 215 LYS A O 1
ATOM 1737 N N . GLY A 1 216 ? 15.201 -6.169 -21.741 1.00 92.81 216 GLY A N 1
ATOM 1738 C CA . GLY A 1 216 ? 14.681 -5.581 -20.518 1.00 92.81 216 GLY A CA 1
ATOM 1739 C C . GLY A 1 216 ? 13.451 -6.323 -20.004 1.00 92.81 216 GLY A C 1
ATOM 1740 O O . GLY A 1 216 ? 13.374 -6.596 -18.811 1.00 92.81 216 GLY A O 1
ATOM 1741 N N . GLN A 1 217 ? 12.509 -6.706 -20.876 1.00 91.88 217 GLN A N 1
ATOM 1742 C CA . GLN A 1 217 ? 11.309 -7.451 -20.467 1.00 91.88 217 GLN A CA 1
ATOM 1743 C C . GLN A 1 217 ? 11.679 -8.798 -19.851 1.00 91.88 217 GLN A C 1
ATOM 1745 O O . GLN A 1 217 ? 11.262 -9.096 -18.736 1.00 91.88 217 GLN A O 1
ATOM 1750 N N . LYS A 1 218 ? 12.562 -9.553 -20.509 1.00 90.69 218 LYS A N 1
ATOM 1751 C CA . LYS A 1 218 ? 13.041 -10.846 -20.005 1.00 90.69 218 LYS A CA 1
ATOM 1752 C C . LYS A 1 218 ? 13.777 -10.736 -18.662 1.00 90.69 218 LYS A C 1
ATOM 1754 O O . LYS A 1 218 ? 13.651 -11.601 -17.792 1.00 90.69 218 LYS A O 1
ATOM 1759 N N . GLU A 1 219 ? 14.581 -9.688 -18.487 1.00 89.81 219 GLU A N 1
ATOM 1760 C CA . GLU A 1 219 ? 15.274 -9.417 -17.224 1.00 89.81 219 GLU A CA 1
ATOM 1761 C C . GLU A 1 219 ? 14.292 -9.032 -16.108 1.00 89.81 219 GLU A C 1
ATOM 1763 O O . GLU A 1 219 ? 14.392 -9.539 -14.983 1.00 89.81 219 GLU A O 1
ATOM 1768 N N . LEU A 1 220 ? 13.310 -8.189 -16.430 1.00 86.25 220 LEU A N 1
ATOM 1769 C CA . LEU A 1 220 ? 12.287 -7.749 -15.495 1.00 86.25 220 LEU A CA 1
ATOM 1770 C C . LEU A 1 220 ? 11.354 -8.892 -15.089 1.00 86.25 220 LEU A C 1
ATOM 1772 O O . LEU A 1 220 ? 11.027 -8.969 -13.913 1.00 86.25 220 LEU A O 1
ATOM 1776 N N . GLU A 1 221 ? 10.971 -9.793 -15.997 1.00 85.06 221 GLU A N 1
ATOM 1777 C CA . GLU A 1 221 ? 10.199 -11.010 -15.685 1.00 85.06 221 GLU A CA 1
ATOM 1778 C C . GLU A 1 221 ? 10.892 -11.834 -14.597 1.00 85.06 221 GLU A C 1
ATOM 1780 O O . GLU A 1 221 ? 10.311 -12.116 -13.551 1.00 85.06 221 GLU A O 1
ATOM 1785 N N . THR A 1 222 ? 12.181 -12.123 -14.803 1.00 81.38 222 THR A N 1
ATOM 1786 C CA . THR A 1 222 ? 12.992 -12.923 -13.871 1.00 81.38 222 THR A CA 1
ATOM 1787 C C . THR A 1 222 ? 13.074 -12.274 -12.486 1.00 81.38 222 THR A C 1
ATOM 1789 O O . THR A 1 222 ? 13.054 -12.954 -11.462 1.00 81.38 222 THR A O 1
ATOM 1792 N N . THR A 1 223 ? 13.192 -10.945 -12.447 1.00 77.25 223 THR A N 1
ATOM 1793 C CA . THR A 1 223 ? 13.331 -10.190 -11.193 1.00 77.25 223 THR A CA 1
ATOM 1794 C C . THR A 1 223 ? 11.978 -9.989 -10.508 1.00 77.25 223 THR A C 1
ATOM 1796 O O . THR A 1 223 ? 11.884 -10.062 -9.283 1.00 77.25 223 THR A O 1
ATOM 1799 N N . SER A 1 224 ? 10.920 -9.783 -11.294 1.00 76.75 224 SER A N 1
ATOM 1800 C CA . SER A 1 224 ? 9.561 -9.537 -10.810 1.00 76.75 224 SER A CA 1
ATOM 1801 C C . SER A 1 224 ? 8.963 -10.774 -10.167 1.00 76.75 224 SER A C 1
ATOM 1803 O O . SER A 1 224 ? 8.308 -10.619 -9.143 1.00 76.75 224 SER A O 1
ATOM 1805 N N . ASP A 1 225 ? 9.249 -11.981 -10.665 1.00 73.12 225 ASP A N 1
ATOM 1806 C CA . ASP A 1 225 ? 8.780 -13.237 -10.059 1.00 73.12 225 ASP A CA 1
ATOM 1807 C C . ASP A 1 225 ? 9.058 -13.304 -8.547 1.00 73.12 225 ASP A C 1
ATOM 1809 O O . ASP A 1 225 ? 8.179 -13.674 -7.769 1.00 73.12 225 ASP A O 1
ATOM 1813 N N . LEU A 1 226 ? 10.232 -12.847 -8.099 1.00 70.62 226 LEU A N 1
ATOM 1814 C CA . LEU A 1 226 ? 10.582 -12.781 -6.673 1.00 70.62 226 LEU A CA 1
ATOM 1815 C C . LEU A 1 226 ? 9.782 -11.715 -5.904 1.00 70.62 226 LEU A C 1
ATOM 1817 O O . LEU A 1 226 ? 9.488 -11.893 -4.722 1.00 70.62 226 LEU A O 1
ATOM 1821 N N . LEU A 1 227 ? 9.417 -10.614 -6.565 1.00 74.12 227 LEU A N 1
ATOM 1822 C CA . LEU A 1 227 ? 8.669 -9.494 -5.984 1.00 74.12 227 LEU A CA 1
ATOM 1823 C C . LEU A 1 227 ? 7.162 -9.782 -5.864 1.00 74.12 227 LEU A C 1
ATOM 1825 O O . LEU A 1 227 ? 6.493 -9.172 -5.027 1.00 74.12 227 LEU A O 1
ATOM 1829 N N . THR A 1 228 ? 6.633 -10.737 -6.641 1.00 77.06 228 THR A N 1
ATOM 1830 C CA . THR A 1 228 ? 5.221 -11.182 -6.573 1.00 77.06 228 THR A CA 1
ATOM 1831 C C . THR A 1 228 ? 4.889 -12.005 -5.330 1.00 77.06 228 THR A C 1
ATOM 1833 O O . THR A 1 228 ? 3.722 -12.266 -5.027 1.00 77.06 228 THR A O 1
ATOM 1836 N N . MET A 1 229 ? 5.917 -12.417 -4.596 1.00 73.94 229 MET A N 1
ATOM 1837 C CA . MET A 1 229 ? 5.763 -13.224 -3.407 1.00 73.94 229 MET A CA 1
ATOM 1838 C C . MET A 1 229 ? 5.322 -12.359 -2.216 1.00 73.94 229 MET A C 1
ATOM 1840 O O . MET A 1 229 ? 5.850 -11.269 -1.942 1.00 73.94 229 MET A O 1
ATOM 1844 N N . THR A 1 230 ? 4.332 -12.854 -1.482 1.00 69.75 230 THR A N 1
ATOM 1845 C CA . THR A 1 230 ? 3.743 -12.203 -0.313 1.00 69.75 230 THR A CA 1
ATOM 1846 C C . THR A 1 230 ? 3.654 -13.190 0.836 1.00 69.75 230 THR A C 1
ATOM 1848 O O . THR A 1 230 ? 2.980 -14.207 0.733 1.00 69.75 230 THR A O 1
ATOM 1851 N N . ASP A 1 231 ? 4.267 -12.855 1.964 1.00 66.81 231 ASP A N 1
ATOM 1852 C CA . ASP A 1 231 ? 3.842 -13.407 3.244 1.00 66.81 231 ASP A CA 1
ATOM 1853 C C . ASP A 1 231 ? 3.521 -12.239 4.182 1.00 66.81 231 ASP A C 1
ATOM 1855 O O . ASP A 1 231 ? 4.437 -11.610 4.723 1.00 66.81 231 ASP A O 1
ATOM 1859 N N . PRO A 1 232 ? 2.231 -11.898 4.341 1.00 61.84 232 PRO A N 1
ATOM 1860 C CA . PRO A 1 232 ? 1.818 -10.799 5.205 1.00 61.84 232 PRO A CA 1
ATOM 1861 C C . PRO A 1 232 ? 2.138 -11.044 6.691 1.00 61.84 232 PRO A C 1
ATOM 1863 O O . PRO A 1 232 ? 2.027 -10.110 7.487 1.00 61.84 232 PRO A O 1
ATOM 1866 N N . ALA A 1 233 ? 2.556 -12.258 7.074 1.00 67.06 233 ALA A N 1
ATOM 1867 C CA . ALA A 1 233 ? 2.967 -12.599 8.429 1.00 67.06 233 ALA A CA 1
ATOM 1868 C C . ALA A 1 233 ? 4.208 -13.515 8.475 1.00 67.06 233 ALA A C 1
ATOM 1870 O O . ALA A 1 233 ? 4.287 -14.418 9.310 1.00 67.06 233 ALA A O 1
ATOM 1871 N N . SER A 1 234 ? 5.216 -13.232 7.642 1.00 67.25 234 SER A N 1
ATOM 1872 C CA . SER A 1 234 ? 6.497 -13.970 7.599 1.00 67.25 234 SER A CA 1
ATOM 1873 C C . SER A 1 234 ? 7.204 -14.086 8.947 1.00 67.25 234 SER A C 1
ATOM 1875 O O . SER A 1 234 ? 7.821 -15.104 9.256 1.00 67.25 234 SER A O 1
ATOM 1877 N N . PHE A 1 235 ? 7.056 -13.072 9.797 1.00 63.56 235 PHE A N 1
ATOM 1878 C CA . PHE A 1 235 ? 7.552 -13.063 11.175 1.00 63.56 235 PHE A CA 1
ATOM 1879 C C . PHE A 1 235 ? 6.859 -14.102 12.080 1.00 63.56 235 PHE A C 1
ATOM 1881 O O . PHE A 1 235 ? 7.416 -14.518 13.096 1.00 63.56 235 PHE A O 1
ATOM 1888 N N . ILE A 1 236 ? 5.650 -14.546 11.720 1.00 67.62 236 ILE A N 1
ATOM 1889 C CA . ILE A 1 236 ? 4.921 -15.621 12.402 1.00 67.62 236 ILE A CA 1
ATOM 1890 C C . ILE A 1 236 ? 5.306 -16.975 11.801 1.00 67.62 236 ILE A C 1
ATOM 1892 O O . ILE A 1 236 ? 5.657 -17.884 12.558 1.00 67.62 236 ILE A O 1
ATOM 1896 N N . SER A 1 237 ? 5.224 -17.130 10.475 1.00 64.69 237 SER A N 1
ATOM 1897 C CA . SER A 1 237 ? 5.418 -18.404 9.756 1.00 64.69 237 SER A CA 1
ATOM 1898 C C . SER A 1 237 ? 6.877 -18.887 9.764 1.00 64.69 237 SER A C 1
ATOM 1900 O O . SER A 1 237 ? 7.134 -20.083 9.915 1.00 64.69 237 SER A O 1
ATOM 1902 N N . GLY A 1 238 ? 7.839 -17.963 9.654 1.00 57.28 238 GLY A N 1
ATOM 1903 C CA . GLY A 1 238 ? 9.272 -18.239 9.561 1.00 57.28 238 GLY A CA 1
ATOM 1904 C C . GLY A 1 238 ? 9.708 -19.026 8.315 1.00 57.28 238 GLY A C 1
ATOM 1905 O O . GLY A 1 238 ? 10.817 -19.564 8.340 1.00 57.28 238 GLY A O 1
ATOM 1906 N N . ARG A 1 239 ? 8.863 -19.166 7.274 1.00 56.97 239 ARG A N 1
ATOM 1907 C CA . ARG A 1 239 ? 9.102 -20.000 6.068 1.00 56.97 239 ARG A CA 1
ATOM 1908 C C . ARG A 1 239 ? 8.495 -19.401 4.782 1.00 56.97 239 ARG A C 1
ATOM 1910 O O . ARG A 1 239 ? 8.052 -18.262 4.809 1.00 56.97 239 ARG A O 1
ATOM 1917 N N . GLU A 1 240 ? 8.620 -20.138 3.665 1.00 53.56 240 GLU A N 1
ATOM 1918 C CA . GLU A 1 240 ? 8.415 -19.707 2.269 1.00 53.56 240 GLU A CA 1
ATOM 1919 C C . GLU A 1 240 ? 7.135 -18.897 2.024 1.00 53.56 240 GLU A C 1
ATOM 1921 O O . GLU A 1 240 ? 6.088 -19.107 2.626 1.00 53.56 240 GLU A O 1
ATOM 1926 N N . THR A 1 241 ? 7.276 -17.919 1.136 1.00 66.31 241 THR A N 1
ATOM 1927 C CA . THR A 1 241 ? 6.272 -16.917 0.801 1.00 66.31 241 THR A CA 1
ATOM 1928 C C . THR A 1 241 ? 5.175 -17.497 -0.098 1.00 66.31 241 THR A C 1
ATOM 1930 O O . THR A 1 241 ? 5.434 -18.355 -0.937 1.00 66.31 241 THR A O 1
ATOM 1933 N N . LEU A 1 242 ? 3.942 -16.999 0.027 1.00 70.62 242 LEU A N 1
ATOM 1934 C CA . LEU A 1 242 ? 2.830 -17.389 -0.846 1.00 70.62 242 LEU A CA 1
ATOM 1935 C C . LEU A 1 242 ? 2.799 -16.489 -2.087 1.00 70.62 242 LEU A C 1
ATOM 1937 O O . LEU A 1 242 ? 3.061 -15.287 -2.007 1.00 70.62 242 LEU A O 1
ATOM 1941 N N . ARG A 1 243 ? 2.444 -17.039 -3.253 1.00 75.12 243 ARG A N 1
ATOM 1942 C CA . ARG A 1 243 ? 2.200 -16.215 -4.450 1.00 75.12 243 ARG A CA 1
ATOM 1943 C C . ARG A 1 243 ? 0.957 -15.359 -4.237 1.00 75.12 243 ARG A C 1
ATOM 1945 O O . ARG A 1 243 ? -0.110 -15.894 -3.934 1.00 75.12 243 ARG A O 1
ATOM 1952 N N . VAL A 1 244 ? 1.074 -14.047 -4.462 1.00 83.31 244 VAL A N 1
ATOM 1953 C CA . VAL A 1 244 ? -0.040 -13.105 -4.258 1.00 83.31 244 VAL A CA 1
ATOM 1954 C C . VAL A 1 244 ? -1.289 -13.501 -5.049 1.00 83.31 244 VAL A C 1
ATOM 1956 O O . VAL A 1 244 ? -2.394 -13.420 -4.527 1.00 83.31 244 VAL A O 1
ATOM 1959 N N . THR A 1 245 ? -1.121 -14.022 -6.266 1.00 81.69 245 THR A N 1
ATOM 1960 C CA . THR A 1 245 ? -2.217 -14.440 -7.154 1.00 81.69 245 THR A CA 1
ATOM 1961 C C . THR A 1 245 ? -3.068 -15.581 -6.597 1.00 81.69 245 THR A C 1
ATOM 1963 O O . THR A 1 245 ? -4.227 -15.702 -6.978 1.00 81.69 245 THR A O 1
ATOM 1966 N N . LEU A 1 246 ? -2.532 -16.402 -5.685 1.00 77.56 246 LEU A N 1
ATOM 1967 C CA . LEU A 1 246 ? -3.262 -17.525 -5.085 1.00 77.56 246 LEU A CA 1
ATOM 1968 C C . LEU A 1 246 ? -4.103 -17.106 -3.877 1.00 77.56 246 LEU A C 1
ATOM 1970 O O . LEU A 1 246 ? -5.144 -17.701 -3.608 1.00 77.56 246 LEU A O 1
ATOM 1974 N N . ILE A 1 247 ? -3.650 -16.090 -3.141 1.00 79.38 247 ILE A N 1
ATOM 1975 C CA . ILE A 1 247 ? -4.263 -15.683 -1.869 1.00 79.38 247 ILE A CA 1
ATOM 1976 C C . ILE A 1 247 ? -5.031 -14.367 -1.961 1.00 79.38 247 ILE A C 1
ATOM 1978 O O . ILE A 1 247 ? -5.746 -14.003 -1.026 1.00 79.38 247 ILE A O 1
ATOM 1982 N N . TYR A 1 248 ? -4.884 -13.630 -3.064 1.00 86.75 248 TYR A N 1
ATOM 1983 C CA . TYR A 1 248 ? -5.535 -12.343 -3.221 1.00 86.75 248 TYR A CA 1
ATOM 1984 C C . TYR A 1 248 ? -7.059 -12.493 -3.175 1.00 86.75 248 TYR A C 1
ATOM 1986 O O . TYR A 1 248 ? -7.650 -13.376 -3.800 1.00 86.75 248 TYR A O 1
ATOM 1994 N N . THR A 1 249 ? -7.688 -11.601 -2.416 1.00 88.06 249 THR A N 1
ATOM 1995 C CA . THR A 1 249 ? -9.138 -11.405 -2.392 1.00 88.06 249 THR A CA 1
ATOM 1996 C C . THR A 1 249 ? -9.402 -9.958 -2.748 1.00 88.06 249 THR A C 1
ATOM 1998 O O . THR A 1 249 ? -8.680 -9.062 -2.304 1.00 88.06 249 THR A O 1
ATOM 2001 N N . ARG A 1 250 ? -10.438 -9.741 -3.553 1.00 88.56 250 ARG A N 1
ATOM 2002 C CA . ARG A 1 250 ? -10.789 -8.425 -4.068 1.00 88.56 250 ARG A CA 1
ATOM 2003 C C . ARG A 1 250 ? -11.071 -7.437 -2.933 1.00 88.56 250 ARG A C 1
ATOM 2005 O O . ARG A 1 250 ? -11.904 -7.706 -2.066 1.00 88.56 250 ARG A O 1
ATOM 2012 N N . ILE A 1 251 ? -10.392 -6.294 -2.990 1.00 90.25 251 ILE A N 1
ATOM 2013 C CA . ILE A 1 251 ? -10.611 -5.149 -2.100 1.00 90.25 251 ILE A CA 1
ATOM 2014 C C . ILE A 1 251 ? -11.543 -4.130 -2.757 1.00 90.25 251 ILE A C 1
ATOM 2016 O O . ILE A 1 251 ? -11.584 -4.015 -3.984 1.00 90.25 251 ILE A O 1
ATOM 2020 N N . ASP A 1 252 ? -12.255 -3.382 -1.927 1.00 87.12 252 ASP A N 1
ATOM 2021 C CA . ASP A 1 252 ? -13.122 -2.294 -2.343 1.00 87.12 252 ASP A CA 1
ATOM 2022 C C . ASP A 1 252 ? -12.328 -0.985 -2.402 1.00 87.12 252 ASP A C 1
ATOM 2024 O O . ASP A 1 252 ? -11.498 -0.671 -1.534 1.00 87.12 252 ASP A O 1
ATOM 2028 N N . LEU A 1 253 ? -12.583 -0.234 -3.468 1.00 89.75 253 LEU A N 1
ATOM 2029 C CA . LEU A 1 253 ? -11.978 1.056 -3.747 1.00 89.75 253 LEU A CA 1
ATOM 2030 C C . LEU A 1 253 ? -13.087 2.088 -3.931 1.00 89.75 253 LEU A C 1
ATOM 2032 O O . LEU A 1 253 ? -14.132 1.779 -4.499 1.00 89.75 253 LEU A O 1
ATOM 2036 N N . ILE A 1 254 ? -12.838 3.319 -3.499 1.00 87.81 254 ILE A N 1
ATOM 2037 C CA . ILE A 1 254 ? -13.700 4.467 -3.790 1.00 87.81 254 ILE A CA 1
ATOM 2038 C C . ILE A 1 254 ? -12.873 5.580 -4.429 1.00 87.81 254 ILE A C 1
ATOM 2040 O O . ILE A 1 254 ? -11.750 5.845 -4.003 1.00 87.81 254 ILE A O 1
ATOM 2044 N N . GLU A 1 255 ? -13.406 6.231 -5.453 1.00 84.94 255 GLU A N 1
ATOM 2045 C CA . GLU A 1 255 ? -12.846 7.450 -6.030 1.00 84.94 255 GLU A CA 1
ATOM 2046 C C . GLU A 1 255 ? -13.297 8.659 -5.202 1.00 84.94 255 GLU A C 1
ATOM 2048 O O . GLU A 1 255 ? -14.492 8.839 -4.945 1.00 84.94 255 GLU A O 1
ATOM 2053 N N . GLU A 1 256 ? -12.347 9.487 -4.757 1.00 77.31 256 GLU A N 1
ATOM 2054 C CA . GLU A 1 256 ? -12.673 10.742 -4.076 1.00 77.31 256 GLU A CA 1
ATOM 2055 C C . GLU A 1 256 ? -12.843 11.878 -5.096 1.00 77.31 256 GLU A C 1
ATOM 2057 O O . GLU A 1 256 ? -11.888 12.334 -5.727 1.00 77.31 256 GLU A O 1
ATOM 2062 N N . SER A 1 257 ? -14.067 12.396 -5.216 1.00 62.19 257 SER A N 1
ATOM 2063 C CA . SER A 1 257 ? -14.362 13.570 -6.040 1.00 62.19 257 SER A CA 1
ATOM 2064 C C . SER A 1 257 ? -13.825 14.849 -5.388 1.00 62.19 257 SER A C 1
ATOM 2066 O O . SER A 1 257 ? -14.289 15.278 -4.327 1.00 62.19 257 SER A O 1
ATOM 2068 N N . HIS A 1 258 ? -12.878 15.527 -6.040 1.00 52.19 258 HIS A N 1
ATOM 2069 C CA . HIS A 1 258 ? -12.457 16.867 -5.631 1.00 52.19 258 HIS A CA 1
ATOM 2070 C C . HIS A 1 258 ? -13.559 17.897 -5.938 1.00 52.19 258 HIS A C 1
ATOM 2072 O O . HIS A 1 258 ? -13.667 18.385 -7.059 1.00 52.19 258 HIS A O 1
ATOM 2078 N N . GLY A 1 259 ? -14.346 18.280 -4.928 1.00 42.91 259 GLY A N 1
ATOM 2079 C CA . GLY A 1 259 ? -15.118 19.532 -4.949 1.00 42.91 259 GLY A CA 1
ATOM 2080 C C . GLY A 1 259 ? -16.644 19.422 -4.950 1.00 42.91 259 GLY A C 1
ATOM 2081 O O . GLY A 1 259 ? -17.305 20.439 -4.749 1.00 42.91 259 GLY A O 1
ATOM 2082 N N . THR A 1 260 ? -17.230 18.234 -5.083 1.00 34.19 260 THR A N 1
ATOM 2083 C CA . THR A 1 260 ? -18.674 18.041 -4.873 1.00 34.19 260 THR A CA 1
ATOM 2084 C C . THR A 1 260 ? -18.924 17.573 -3.447 1.00 34.19 260 THR A C 1
ATOM 2086 O O . THR A 1 260 ? -18.370 16.568 -3.015 1.00 34.19 260 THR A O 1
ATOM 2089 N N . LYS A 1 261 ? -19.790 18.276 -2.711 1.00 34.97 261 LYS A N 1
ATOM 2090 C CA . LYS A 1 261 ? -20.261 17.909 -1.360 1.00 34.97 261 LYS A CA 1
ATOM 2091 C C . LYS A 1 261 ? -21.109 16.618 -1.329 1.00 34.97 261 LYS A C 1
ATOM 2093 O O . LYS A 1 261 ? -21.870 16.424 -0.387 1.00 34.97 261 LYS A O 1
ATOM 2098 N N . ALA A 1 262 ? -21.007 15.760 -2.345 1.00 37.94 262 ALA A N 1
ATOM 2099 C CA . ALA A 1 262 ? -21.606 14.436 -2.329 1.00 37.94 262 ALA A CA 1
ATOM 2100 C C . ALA A 1 262 ? -20.862 13.604 -1.277 1.00 37.94 262 ALA A C 1
ATOM 2102 O O . ALA A 1 262 ? -19.645 13.438 -1.339 1.00 37.94 262 ALA A O 1
ATOM 2103 N N . ALA A 1 263 ? -21.594 13.173 -0.254 1.00 42.47 263 ALA A N 1
ATOM 2104 C CA . ALA A 1 263 ? -21.049 12.601 0.972 1.00 42.47 263 ALA A CA 1
ATOM 2105 C C . ALA A 1 263 ? -20.497 11.166 0.818 1.00 42.47 263 ALA A C 1
ATOM 2107 O O . ALA A 1 263 ? -19.943 10.640 1.778 1.00 42.47 263 ALA A O 1
ATOM 2108 N N . ALA A 1 264 ? -20.595 10.550 -0.366 1.00 52.53 264 ALA A N 1
ATOM 2109 C CA . ALA A 1 264 ? -20.108 9.201 -0.653 1.00 52.53 264 ALA A CA 1
ATOM 2110 C C . ALA A 1 264 ? -19.236 9.206 -1.923 1.00 52.53 264 ALA A C 1
ATOM 2112 O O . ALA A 1 264 ? -19.632 9.765 -2.944 1.00 52.53 264 ALA A O 1
ATOM 2113 N N . GLY A 1 265 ? -18.027 8.637 -1.847 1.00 64.06 265 GLY A N 1
ATOM 2114 C CA . GLY A 1 265 ? -17.152 8.451 -3.013 1.00 64.06 265 GLY A CA 1
ATOM 2115 C C . GLY A 1 265 ? -17.722 7.419 -3.991 1.00 64.06 265 GLY A C 1
ATOM 2116 O O . GLY A 1 265 ? -18.525 6.576 -3.597 1.00 64.06 265 GLY A O 1
ATOM 2117 N N . VAL A 1 266 ? -17.300 7.466 -5.257 1.00 74.88 266 VAL A N 1
ATOM 2118 C CA . VAL A 1 266 ? -17.805 6.550 -6.296 1.00 74.88 266 VAL A CA 1
ATOM 2119 C C . VAL A 1 266 ? -17.090 5.200 -6.180 1.00 74.88 266 VAL A C 1
ATOM 2121 O O . VAL A 1 266 ? -15.860 5.184 -6.223 1.00 74.88 266 VAL A O 1
ATOM 2124 N N . PRO A 1 267 ? -17.793 4.063 -6.039 1.00 78.94 267 PRO A N 1
ATOM 2125 C CA . PRO A 1 267 ? -17.150 2.753 -5.997 1.00 78.94 267 PRO A CA 1
ATOM 2126 C C . PRO A 1 267 ? -16.363 2.461 -7.279 1.00 78.94 267 PRO A C 1
ATOM 2128 O O . PRO A 1 267 ? -16.859 2.639 -8.389 1.00 78.94 267 PRO A O 1
ATOM 2131 N N . VAL A 1 268 ? -15.139 1.962 -7.123 1.00 83.94 268 VAL A N 1
ATOM 2132 C CA . VAL A 1 268 ? -14.237 1.588 -8.216 1.00 83.94 268 VAL A CA 1
ATOM 2133 C C . VAL A 1 268 ? -13.878 0.114 -8.078 1.00 83.94 268 VAL A C 1
ATOM 2135 O O . VAL A 1 268 ? -13.541 -0.366 -6.997 1.00 83.94 268 VAL A O 1
ATOM 2138 N N . GLN A 1 269 ? -13.909 -0.625 -9.186 1.00 84.88 269 GLN A N 1
ATOM 2139 C CA . GLN A 1 269 ? -13.326 -1.967 -9.209 1.00 84.88 269 GLN A CA 1
ATOM 2140 C C . GLN A 1 269 ? -11.816 -1.872 -9.468 1.00 84.88 269 GLN A C 1
ATOM 2142 O O . GLN A 1 269 ? -11.381 -1.076 -10.304 1.00 84.88 269 GLN A O 1
ATOM 2147 N N . TYR A 1 270 ? -11.002 -2.670 -8.771 1.00 89.00 270 TYR A N 1
ATOM 2148 C CA . TYR A 1 270 ? -9.539 -2.584 -8.881 1.00 89.00 270 TYR A CA 1
ATOM 2149 C C . TYR A 1 270 ? -9.030 -2.903 -10.291 1.00 89.00 270 TYR A C 1
ATOM 2151 O O . TYR A 1 270 ? -8.018 -2.350 -10.719 1.00 89.00 270 TYR A O 1
ATOM 2159 N N . GLU A 1 271 ? -9.760 -3.739 -11.025 1.00 91.38 271 GLU A N 1
ATOM 2160 C CA . GLU A 1 271 ? -9.505 -4.128 -12.409 1.00 91.38 271 GLU A CA 1
ATOM 2161 C C . GLU A 1 271 ? -9.462 -2.899 -13.337 1.00 91.38 271 GLU A C 1
ATOM 2163 O O . GLU A 1 271 ? -8.682 -2.860 -14.289 1.00 91.38 271 GLU A O 1
ATOM 2168 N N . HIS A 1 272 ? -10.233 -1.855 -13.009 1.00 89.69 272 HIS A N 1
ATOM 2169 C CA . HIS A 1 272 ? -10.345 -0.605 -13.764 1.00 89.69 272 HIS A CA 1
ATOM 2170 C C . HIS A 1 272 ? -9.392 0.505 -13.293 1.00 89.69 272 HIS A C 1
ATOM 2172 O O . HIS A 1 272 ? -9.445 1.619 -13.819 1.00 89.69 272 HIS A O 1
ATOM 2178 N N . LEU A 1 273 ? -8.493 0.241 -12.337 1.00 91.31 273 LEU A N 1
ATOM 2179 C CA . LEU A 1 273 ? -7.614 1.269 -11.758 1.00 91.31 273 LEU A CA 1
ATOM 2180 C C . LEU A 1 273 ? -6.789 2.014 -12.828 1.00 91.31 273 LEU A C 1
ATOM 2182 O O . LEU A 1 273 ? -6.603 3.225 -12.744 1.00 91.31 273 LEU A O 1
ATOM 2186 N N . LEU A 1 274 ? -6.334 1.310 -13.871 1.00 91.25 274 LEU A N 1
ATOM 2187 C CA . LEU A 1 274 ? -5.545 1.879 -14.974 1.00 91.25 274 LEU A CA 1
ATOM 2188 C C . LEU A 1 274 ? -6.388 2.578 -16.054 1.00 91.25 274 LEU A C 1
ATOM 2190 O O . LEU A 1 274 ? -5.826 3.269 -16.912 1.00 91.25 274 LEU A O 1
ATOM 2194 N N . THR A 1 275 ? -7.709 2.414 -16.023 1.00 89.00 275 THR A N 1
ATOM 2195 C CA . THR A 1 275 ? -8.661 3.031 -16.959 1.00 89.00 275 THR A CA 1
ATOM 2196 C C . THR A 1 275 ? -9.469 4.161 -16.331 1.00 89.00 275 THR A C 1
ATOM 2198 O O . THR A 1 275 ? -10.321 4.731 -17.006 1.00 89.00 275 THR A O 1
ATOM 2201 N N . LEU A 1 276 ? -9.203 4.504 -15.066 1.00 86.94 276 LEU A N 1
ATOM 2202 C CA . LEU A 1 276 ? -9.822 5.653 -14.413 1.00 86.94 276 LEU A CA 1
ATOM 2203 C C . LEU A 1 276 ? -9.639 6.925 -15.241 1.00 86.94 276 LEU A C 1
ATOM 2205 O O . LEU A 1 276 ? -8.640 7.100 -15.942 1.00 86.94 276 LEU A O 1
ATOM 2209 N N . LEU A 1 277 ? -10.609 7.828 -15.140 1.00 82.25 277 LEU A N 1
ATOM 2210 C CA . LEU A 1 277 ? -10.535 9.149 -15.744 1.00 82.25 277 LEU A CA 1
ATOM 2211 C C . LEU A 1 277 ? -10.235 10.149 -14.637 1.00 82.25 277 LEU A C 1
ATOM 2213 O O . LEU A 1 277 ? -10.922 10.184 -13.629 1.00 82.25 277 LEU A O 1
ATOM 2217 N N . GLY A 1 278 ? -9.216 10.978 -14.830 1.00 74.75 278 GLY A N 1
ATOM 2218 C CA . GLY A 1 278 ? -8.984 12.106 -13.946 1.00 74.75 278 GLY A CA 1
ATOM 2219 C C . GLY A 1 278 ? -10.109 13.137 -14.057 1.00 74.75 278 GLY A C 1
ATOM 2220 O O . GLY A 1 278 ? -10.923 13.127 -14.981 1.00 74.75 278 GLY A O 1
ATOM 2221 N N . TRP A 1 279 ? -10.074 14.112 -13.157 1.00 70.44 279 TRP A N 1
ATOM 2222 C CA . TRP A 1 279 ? -10.988 15.261 -13.075 1.00 70.44 279 TRP A CA 1
ATOM 2223 C C . TRP A 1 279 ? -11.321 16.006 -14.383 1.00 70.44 279 TRP A C 1
ATOM 2225 O O . TRP A 1 279 ? -12.373 16.625 -14.486 1.00 70.44 279 TRP A O 1
ATOM 2235 N N . ASN A 1 280 ? -10.453 15.961 -15.394 1.00 68.12 280 ASN A N 1
ATOM 2236 C CA . ASN A 1 280 ? -10.662 16.610 -16.688 1.00 68.12 280 ASN A CA 1
ATOM 2237 C C . ASN A 1 280 ? -11.203 15.649 -17.763 1.00 68.12 280 ASN A C 1
ATOM 2239 O O . ASN A 1 280 ? -11.112 15.951 -18.953 1.00 68.12 280 ASN A O 1
ATOM 2243 N N . GLY A 1 281 ? -11.689 14.472 -17.358 1.00 71.62 281 GLY A N 1
ATOM 2244 C CA . GLY A 1 281 ? -12.196 13.429 -18.248 1.00 71.62 281 GLY A CA 1
ATOM 2245 C C . GLY A 1 281 ? -11.114 12.705 -19.051 1.00 71.62 281 GLY A C 1
ATOM 2246 O O . GLY A 1 281 ? -11.442 11.930 -19.944 1.00 71.62 281 GLY A O 1
ATOM 2247 N N . ARG A 1 282 ? -9.826 12.947 -18.772 1.00 81.88 282 ARG A N 1
ATOM 2248 C CA . ARG A 1 282 ? -8.700 12.281 -19.444 1.00 81.88 282 ARG A CA 1
ATOM 2249 C C . ARG A 1 282 ? -8.064 11.250 -18.531 1.00 81.88 282 ARG A C 1
ATOM 2251 O O . ARG A 1 282 ? -8.070 11.403 -17.315 1.00 81.88 282 ARG A O 1
ATOM 2258 N N . ILE A 1 283 ? -7.432 10.243 -19.122 1.00 85.06 283 ILE A N 1
ATOM 2259 C CA . ILE A 1 283 ? -6.702 9.224 -18.367 1.00 85.06 283 ILE A CA 1
ATOM 2260 C C . ILE A 1 283 ? -5.588 9.899 -17.527 1.00 85.06 283 ILE A C 1
ATOM 2262 O O . ILE A 1 283 ? -4.857 10.745 -18.061 1.00 85.06 283 ILE A O 1
ATOM 2266 N N . PRO A 1 284 ? -5.460 9.588 -16.223 1.00 88.44 284 PRO A N 1
ATOM 2267 C CA . PRO A 1 284 ? -4.518 10.235 -15.324 1.00 88.44 284 PRO A CA 1
ATOM 2268 C C . PRO A 1 284 ? -3.060 9.871 -15.644 1.00 88.44 284 PRO A C 1
ATOM 2270 O O . PRO A 1 284 ? -2.735 8.722 -15.959 1.00 88.44 284 PRO A O 1
ATOM 2273 N N . ASN A 1 285 ? -2.162 10.849 -15.514 1.00 90.19 285 ASN A N 1
ATOM 2274 C CA . ASN A 1 285 ? -0.716 10.632 -15.448 1.00 90.19 285 ASN A CA 1
ATOM 2275 C C . ASN A 1 285 ? -0.305 10.043 -14.092 1.00 90.19 285 ASN A C 1
ATOM 2277 O O . ASN A 1 285 ? 0.652 9.273 -14.025 1.00 90.19 285 ASN A O 1
ATOM 2281 N N . VAL A 1 286 ? -1.017 10.411 -13.022 1.00 92.31 286 VAL A N 1
ATOM 2282 C CA . VAL A 1 286 ? -0.732 9.984 -11.648 1.00 92.31 286 VAL A CA 1
ATOM 2283 C C . VAL A 1 286 ? -2.007 9.460 -10.996 1.00 92.31 286 VAL A C 1
ATOM 2285 O O . VAL A 1 286 ? -2.997 10.180 -10.886 1.00 92.31 286 VAL A O 1
ATOM 2288 N N . ILE A 1 287 ? -1.978 8.214 -10.541 1.00 94.06 287 ILE A N 1
ATOM 2289 C CA . ILE A 1 287 ? -3.037 7.610 -9.732 1.00 94.06 287 ILE A CA 1
ATOM 2290 C C . ILE A 1 287 ? -2.526 7.538 -8.297 1.00 94.06 287 ILE A C 1
ATOM 2292 O O . ILE A 1 287 ? -1.475 6.954 -8.040 1.00 94.06 287 ILE A O 1
ATOM 2296 N N . ILE A 1 288 ? -3.255 8.134 -7.362 1.00 94.69 288 ILE A N 1
ATOM 2297 C CA . ILE A 1 288 ? -2.930 8.088 -5.939 1.00 94.69 288 ILE A CA 1
ATOM 2298 C C . ILE A 1 288 ? -3.829 7.054 -5.283 1.00 94.69 288 ILE A C 1
ATOM 2300 O O . ILE A 1 288 ? -5.050 7.196 -5.299 1.00 94.69 288 ILE A O 1
ATOM 2304 N N . LEU A 1 289 ? -3.213 6.036 -4.691 1.00 94.75 289 LEU A N 1
ATOM 2305 C CA . LEU A 1 289 ? -3.884 4.988 -3.943 1.00 94.75 289 LEU A CA 1
ATOM 2306 C C . LEU A 1 289 ? -3.668 5.205 -2.443 1.00 94.75 289 LEU A C 1
ATOM 2308 O O . LEU A 1 289 ? -2.624 4.868 -1.876 1.00 94.75 289 LEU A O 1
ATOM 2312 N N . GLU A 1 290 ? -4.666 5.783 -1.795 1.00 92.75 290 GLU A N 1
ATOM 2313 C CA . GLU A 1 290 ? -4.670 6.049 -0.364 1.00 92.75 290 GLU A CA 1
ATOM 2314 C C . GLU A 1 290 ? -5.236 4.856 0.414 1.00 92.75 290 GLU A C 1
ATOM 2316 O O . GLU A 1 290 ? -6.183 4.195 -0.004 1.00 92.75 290 GLU A O 1
ATOM 2321 N N . GLY A 1 291 ? -4.699 4.591 1.598 1.00 88.31 291 GLY A N 1
ATOM 2322 C CA . GLY A 1 291 ? -5.342 3.699 2.555 1.00 88.31 291 GLY A CA 1
ATOM 2323 C C . GLY A 1 291 ? -4.566 3.607 3.864 1.00 88.31 291 GLY A C 1
ATOM 2324 O O . GLY A 1 291 ? -3.358 3.875 3.883 1.00 88.31 291 GLY A O 1
ATOM 2325 N N . PRO A 1 292 ? -5.205 3.200 4.971 1.00 82.00 292 PRO A N 1
ATOM 2326 C CA . PRO A 1 292 ? -4.517 3.022 6.245 1.00 82.00 292 PRO A CA 1
ATOM 2327 C C . PRO A 1 292 ? -3.466 1.897 6.187 1.00 82.00 292 PRO A C 1
ATOM 2329 O O . PRO A 1 292 ? -3.309 1.177 5.190 1.00 82.00 292 PRO A O 1
ATOM 2332 N N . ALA A 1 293 ? -2.682 1.763 7.259 1.00 80.25 293 ALA A N 1
ATOM 2333 C CA . ALA A 1 293 ? -1.727 0.665 7.394 1.00 80.25 293 ALA A CA 1
ATOM 2334 C C . ALA A 1 293 ? -2.462 -0.687 7.360 1.00 80.25 293 ALA A C 1
ATOM 2336 O O . ALA A 1 293 ? -3.546 -0.818 7.918 1.00 80.25 293 ALA A O 1
ATOM 2337 N N . GLY A 1 294 ? -1.898 -1.685 6.675 1.00 80.25 294 GLY A N 1
ATOM 2338 C CA . GLY A 1 294 ? -2.528 -3.004 6.547 1.00 80.25 294 GLY A CA 1
ATOM 2339 C C . GLY A 1 294 ? -3.744 -3.080 5.610 1.00 80.25 294 GLY A C 1
ATOM 2340 O O . GLY A 1 294 ? -4.324 -4.156 5.496 1.00 80.25 294 GLY A O 1
ATOM 2341 N N . ALA A 1 295 ? -4.108 -1.999 4.903 1.00 86.75 295 ALA A N 1
ATOM 2342 C CA . ALA A 1 295 ? -5.226 -1.988 3.946 1.00 86.75 295 ALA A CA 1
ATOM 2343 C C . ALA A 1 295 ? -4.980 -2.810 2.663 1.00 86.75 295 ALA A C 1
ATOM 2345 O O . ALA A 1 295 ? -5.912 -3.043 1.905 1.00 86.75 295 ALA A O 1
ATOM 2346 N N . GLY A 1 296 ? -3.740 -3.246 2.407 1.00 87.94 296 GLY A N 1
ATOM 2347 C CA . GLY A 1 296 ? -3.396 -4.054 1.230 1.00 87.94 296 GLY A CA 1
ATOM 2348 C C . GLY A 1 296 ? -2.841 -3.276 0.030 1.00 87.94 296 GLY A C 1
ATOM 2349 O O . GLY A 1 296 ? -2.784 -3.837 -1.056 1.00 87.94 296 GLY A O 1
ATOM 2350 N N . LYS A 1 297 ? -2.387 -2.023 0.210 1.00 90.50 297 LYS A N 1
ATOM 2351 C CA . LYS A 1 297 ? -1.763 -1.199 -0.854 1.00 90.50 297 LYS A CA 1
ATOM 2352 C C . LYS A 1 297 ? -0.609 -1.923 -1.567 1.00 90.50 297 LYS A C 1
ATOM 2354 O O . LYS A 1 297 ? -0.707 -2.195 -2.757 1.00 90.50 297 LYS A O 1
ATOM 2359 N N . THR A 1 298 ? 0.425 -2.312 -0.819 1.00 87.38 298 THR A N 1
ATOM 2360 C CA . THR A 1 298 ? 1.581 -3.069 -1.334 1.00 87.38 298 THR A CA 1
ATOM 2361 C C . THR A 1 298 ? 1.180 -4.432 -1.908 1.00 87.38 298 THR A C 1
ATOM 2363 O O . THR A 1 298 ? 1.774 -4.926 -2.858 1.00 87.38 298 THR A O 1
ATOM 2366 N N . THR A 1 299 ? 0.149 -5.073 -1.354 1.00 88.94 299 THR A N 1
ATOM 2367 C CA . THR A 1 299 ? -0.355 -6.348 -1.885 1.00 88.94 299 THR A CA 1
ATOM 2368 C C . THR A 1 299 ? -1.022 -6.157 -3.248 1.00 88.94 299 THR A C 1
ATOM 2370 O O . THR A 1 299 ? -0.790 -6.961 -4.147 1.00 88.94 299 THR A O 1
ATOM 2373 N N . LEU A 1 300 ? -1.801 -5.084 -3.435 1.00 92.06 300 LEU A N 1
ATOM 2374 C CA . LEU A 1 300 ? -2.416 -4.747 -4.721 1.00 92.06 300 LEU A CA 1
ATOM 2375 C C . LEU A 1 300 ? -1.356 -4.419 -5.780 1.00 92.06 300 LEU A C 1
ATOM 2377 O O . LEU A 1 300 ? -1.461 -4.867 -6.919 1.00 92.06 300 LEU A O 1
ATOM 2381 N N . THR A 1 301 ? -0.314 -3.670 -5.416 1.00 91.50 301 THR A N 1
ATOM 2382 C CA . THR A 1 301 ? 0.771 -3.352 -6.354 1.00 91.50 301 THR A CA 1
ATOM 2383 C C . THR A 1 301 ? 1.581 -4.589 -6.736 1.00 91.50 301 THR A C 1
ATOM 2385 O O . THR A 1 301 ? 1.901 -4.773 -7.910 1.00 91.50 301 THR A O 1
ATOM 2388 N N . LYS A 1 302 ? 1.834 -5.500 -5.788 1.00 89.31 302 LYS A N 1
ATOM 2389 C CA . LYS A 1 302 ? 2.432 -6.813 -6.073 1.00 89.31 302 LYS A CA 1
ATOM 2390 C C . LYS A 1 302 ? 1.556 -7.687 -6.965 1.00 89.31 302 LYS A C 1
ATOM 2392 O O . LYS A 1 302 ? 2.093 -8.370 -7.834 1.00 89.31 302 LYS A O 1
ATOM 2397 N N . LEU A 1 303 ? 0.232 -7.653 -6.793 1.00 91.88 303 LEU A N 1
ATOM 2398 C CA . LEU A 1 303 ? -0.693 -8.331 -7.704 1.00 91.88 303 LEU A CA 1
ATOM 2399 C C . LEU A 1 303 ? -0.553 -7.786 -9.127 1.00 91.88 303 LEU A C 1
ATOM 2401 O O . LEU A 1 303 ? -0.468 -8.569 -10.064 1.00 91.88 303 LEU A O 1
ATOM 2405 N N . MET A 1 304 ? -0.463 -6.465 -9.292 1.00 92.38 304 MET A N 1
ATOM 2406 C CA . MET A 1 304 ? -0.279 -5.843 -10.606 1.00 92.38 304 MET A CA 1
ATOM 2407 C C . MET A 1 304 ? 1.035 -6.267 -11.275 1.00 92.38 304 MET A C 1
ATOM 2409 O O . MET A 1 304 ? 1.053 -6.544 -12.473 1.00 92.38 304 MET A O 1
ATOM 2413 N N . LEU A 1 305 ? 2.124 -6.381 -10.507 1.00 90.75 305 LEU A N 1
ATOM 2414 C CA . LEU A 1 305 ? 3.388 -6.937 -11.005 1.00 90.75 305 LEU A CA 1
ATOM 2415 C C . LEU A 1 305 ? 3.236 -8.406 -11.418 1.00 90.75 305 LEU A C 1
ATOM 2417 O O . LEU A 1 305 ? 3.716 -8.793 -12.480 1.00 90.75 305 LEU A O 1
ATOM 2421 N N . ALA A 1 306 ? 2.539 -9.213 -10.616 1.00 89.62 306 ALA A N 1
ATOM 2422 C CA . ALA A 1 306 ? 2.309 -10.624 -10.914 1.00 89.62 306 ALA A CA 1
ATOM 2423 C C . ALA A 1 306 ? 1.476 -10.819 -12.180 1.00 89.62 306 ALA A C 1
ATOM 2425 O O . ALA A 1 306 ? 1.819 -11.619 -13.046 1.00 89.62 306 ALA A O 1
ATOM 2426 N N . GLU A 1 307 ? 0.415 -10.035 -12.328 1.00 91.19 307 GLU A N 1
ATOM 2427 C CA . GLU A 1 307 ? -0.415 -10.041 -13.523 1.00 91.19 307 GLU A CA 1
ATOM 2428 C C . GLU A 1 307 ? 0.331 -9.519 -14.757 1.00 91.19 307 GLU A C 1
ATOM 2430 O O . GLU A 1 307 ? 0.082 -9.992 -15.866 1.00 91.19 307 GLU A O 1
ATOM 2435 N N . ARG A 1 308 ? 1.305 -8.614 -14.589 1.00 90.62 308 ARG A N 1
ATOM 2436 C CA . ARG A 1 308 ? 2.184 -8.213 -15.694 1.00 90.62 308 ARG A CA 1
ATOM 2437 C C . ARG A 1 308 ? 3.056 -9.374 -16.163 1.00 90.62 308 ARG A C 1
ATOM 2439 O O . ARG A 1 308 ? 3.186 -9.565 -17.371 1.00 90.62 308 ARG A O 1
ATOM 2446 N N . VAL A 1 309 ? 3.624 -10.149 -15.240 1.00 87.88 309 VAL A N 1
ATOM 2447 C CA . VAL A 1 309 ? 4.388 -11.356 -15.592 1.00 87.88 309 VAL A CA 1
ATOM 2448 C C . VAL A 1 309 ? 3.487 -12.379 -16.288 1.00 87.88 309 VAL A C 1
ATOM 2450 O O . VAL A 1 309 ? 3.856 -12.893 -17.341 1.00 87.88 309 VAL A O 1
ATOM 2453 N N . ASN A 1 310 ? 2.274 -12.604 -15.774 1.00 89.12 310 ASN A N 1
ATOM 2454 C CA . ASN A 1 310 ? 1.283 -13.463 -16.429 1.00 89.12 310 ASN A CA 1
ATOM 2455 C C . ASN A 1 310 ? 0.993 -13.001 -17.864 1.00 89.12 310 ASN A C 1
ATOM 2457 O O . ASN A 1 310 ? 1.027 -13.814 -18.783 1.00 89.12 310 ASN A O 1
ATOM 2461 N N . CYS A 1 311 ? 0.766 -11.702 -18.069 1.00 86.56 311 CYS A N 1
ATOM 2462 C CA . CYS A 1 311 ? 0.517 -11.116 -19.385 1.00 86.56 311 CYS A CA 1
ATOM 2463 C C . CYS A 1 311 ? 1.667 -11.394 -20.369 1.00 86.56 311 CYS A C 1
ATOM 2465 O O . CYS A 1 311 ? 1.408 -11.784 -21.506 1.00 86.56 311 CYS A O 1
ATOM 2467 N N . LEU A 1 312 ? 2.924 -11.266 -19.933 1.00 85.25 312 LEU A N 1
ATOM 2468 C CA . LEU A 1 312 ? 4.099 -11.574 -20.761 1.00 85.25 312 LEU A CA 1
ATOM 2469 C C . LEU A 1 312 ? 4.210 -13.070 -21.103 1.00 85.25 312 LEU A C 1
ATOM 2471 O O . LEU A 1 312 ? 4.675 -13.431 -22.183 1.00 85.25 312 LEU A O 1
ATOM 2475 N N . GLN A 1 313 ? 3.715 -13.939 -20.221 1.00 84.50 313 GLN A N 1
ATOM 2476 C CA . GLN A 1 313 ? 3.650 -15.389 -20.422 1.00 84.50 313 GLN A CA 1
ATOM 2477 C C . GLN A 1 313 ? 2.385 -15.854 -21.172 1.00 84.50 313 GLN A C 1
ATOM 2479 O O . GLN A 1 313 ? 2.213 -17.053 -21.390 1.00 84.50 313 GLN A O 1
ATOM 2484 N N . GLY A 1 314 ? 1.491 -14.939 -21.564 1.00 84.19 314 GLY A N 1
ATOM 2485 C CA . GLY A 1 314 ? 0.215 -15.272 -22.207 1.00 84.19 314 GLY A CA 1
ATOM 2486 C C . GLY A 1 314 ? -0.813 -15.925 -21.272 1.00 84.19 314 GLY A C 1
ATOM 2487 O O . GLY A 1 314 ? -1.730 -16.600 -21.740 1.00 84.19 314 GLY A O 1
ATOM 2488 N N . LEU A 1 315 ? -0.658 -15.755 -19.958 1.00 85.94 315 LEU A N 1
ATOM 2489 C CA . LEU A 1 315 ? -1.587 -16.230 -18.935 1.00 85.94 315 LEU A CA 1
ATOM 2490 C C . LEU A 1 315 ? -2.686 -15.187 -18.645 1.00 85.94 315 LEU A C 1
ATOM 2492 O O . LEU A 1 315 ? -2.488 -13.997 -18.903 1.00 85.94 315 LEU A O 1
ATOM 2496 N N . PRO A 1 316 ? -3.836 -15.602 -18.076 1.00 83.50 316 PRO A N 1
ATOM 2497 C CA . PRO A 1 316 ? -4.913 -14.684 -17.712 1.00 83.50 316 PRO A CA 1
ATOM 2498 C C . PRO A 1 316 ? -4.469 -13.598 -16.719 1.00 83.50 316 PRO A C 1
ATOM 2500 O O . PRO A 1 316 ? -3.700 -13.860 -15.787 1.00 83.50 316 PRO A O 1
ATOM 2503 N N . PHE A 1 317 ? -5.004 -12.390 -16.903 1.00 88.62 317 PHE A N 1
ATOM 2504 C CA . PHE A 1 317 ? -4.844 -11.239 -16.014 1.00 88.62 317 PHE A CA 1
ATOM 2505 C C . PHE A 1 317 ? -6.160 -10.448 -15.930 1.00 88.62 317 PHE A C 1
ATOM 2507 O O . PHE A 1 317 ? -7.011 -10.561 -16.813 1.00 88.62 317 PHE A O 1
ATOM 2514 N N . SER A 1 318 ? -6.323 -9.667 -14.865 1.00 87.75 318 SER A N 1
ATOM 2515 C CA . SER A 1 318 ? -7.555 -8.953 -14.508 1.00 87.75 318 SER A CA 1
ATOM 2516 C C . SER A 1 318 ? -7.449 -7.444 -14.750 1.00 87.75 318 SER A C 1
ATOM 2518 O O . SER A 1 318 ? -8.448 -6.809 -15.075 1.00 87.75 318 SER A O 1
ATOM 2520 N N . PHE A 1 319 ? -6.262 -6.843 -14.590 1.00 92.56 319 PHE A N 1
ATOM 2521 C CA . PHE A 1 319 ? -6.074 -5.397 -14.766 1.00 92.56 319 PHE A CA 1
ATOM 2522 C C . PHE A 1 319 ? -6.262 -4.958 -16.223 1.00 92.56 319 PHE A C 1
ATOM 2524 O O . PHE A 1 319 ? -5.438 -5.239 -17.099 1.00 92.56 319 PHE A O 1
ATOM 2531 N N . ILE A 1 320 ? -7.310 -4.178 -16.471 1.00 91.25 320 ILE A N 1
ATOM 2532 C CA . ILE A 1 320 ? -7.657 -3.690 -17.804 1.00 91.25 320 ILE A CA 1
ATOM 2533 C C . ILE A 1 320 ? -6.662 -2.603 -18.224 1.00 91.25 320 ILE A C 1
ATOM 2535 O O . ILE A 1 320 ? -6.454 -1.607 -17.532 1.00 91.25 320 ILE A O 1
ATOM 2539 N N . GLY A 1 321 ? -6.046 -2.779 -19.395 1.00 90.06 321 GLY A N 1
ATOM 2540 C CA . GLY A 1 321 ? -5.073 -1.840 -19.953 1.00 90.06 321 GLY A CA 1
ATOM 2541 C C . GLY A 1 321 ? -3.640 -2.010 -19.441 1.00 90.06 321 GLY A C 1
ATOM 2542 O O . GLY A 1 321 ? -2.783 -1.212 -19.823 1.00 90.06 321 GLY A O 1
ATOM 2543 N N . LEU A 1 322 ? -3.359 -3.023 -18.611 1.00 92.94 322 LEU A N 1
ATOM 2544 C CA . LEU A 1 322 ? -1.996 -3.358 -18.177 1.00 92.94 322 LEU A CA 1
ATOM 2545 C C . LEU A 1 322 ? -1.111 -3.816 -19.352 1.00 92.94 322 LEU A C 1
ATOM 2547 O O . LEU A 1 322 ? 0.080 -3.513 -19.392 1.00 92.94 322 LEU A O 1
ATOM 2551 N N . ASP A 1 323 ? -1.712 -4.477 -20.339 1.00 91.12 323 ASP A N 1
ATOM 2552 C CA . ASP A 1 323 ? -1.111 -4.925 -21.601 1.00 91.12 323 ASP A CA 1
ATOM 2553 C C . ASP A 1 323 ? -0.589 -3.773 -22.478 1.00 91.12 323 ASP A C 1
ATOM 2555 O O . ASP A 1 323 ? 0.283 -3.973 -23.323 1.00 91.12 323 ASP A O 1
ATOM 2559 N N . LYS A 1 324 ? -1.081 -2.548 -22.255 1.00 91.50 324 LYS A N 1
ATOM 2560 C CA . LYS A 1 324 ? -0.688 -1.353 -23.018 1.00 91.50 324 LYS A CA 1
ATOM 2561 C C . LYS A 1 324 ? 0.683 -0.803 -22.625 1.00 91.50 324 LYS A C 1
ATOM 2563 O O . LYS A 1 324 ? 1.157 0.117 -23.296 1.00 91.50 324 LYS A O 1
ATOM 2568 N N . PHE A 1 325 ? 1.280 -1.293 -21.540 1.00 93.19 325 PHE A N 1
ATOM 2569 C CA . PHE A 1 325 ? 2.582 -0.847 -21.054 1.00 93.19 325 PHE A CA 1
ATOM 2570 C C . PHE A 1 325 ? 3.686 -1.804 -21.497 1.00 93.19 325 PHE A C 1
ATOM 2572 O O . PHE A 1 325 ? 3.583 -3.017 -21.341 1.00 93.19 325 PHE A O 1
ATOM 2579 N N . ASP A 1 326 ? 4.780 -1.241 -21.995 1.00 93.56 326 ASP A N 1
ATOM 2580 C CA . ASP A 1 326 ? 5.995 -1.971 -22.339 1.00 93.56 326 ASP A CA 1
ATOM 2581 C C . ASP A 1 326 ? 6.695 -2.473 -21.065 1.00 93.56 326 ASP A C 1
ATOM 2583 O O . ASP A 1 326 ? 7.080 -3.645 -20.988 1.00 93.56 326 ASP A O 1
ATOM 2587 N N . PHE A 1 327 ? 6.770 -1.616 -20.036 1.00 93.25 327 PHE A N 1
ATOM 2588 C CA . PHE A 1 327 ? 7.380 -1.903 -18.734 1.00 93.25 327 PHE A CA 1
ATOM 2589 C C . PHE A 1 327 ? 6.486 -1.523 -17.549 1.00 93.25 327 PHE A C 1
ATOM 2591 O O . PHE A 1 327 ? 5.776 -0.517 -17.591 1.00 93.25 327 PHE A O 1
ATOM 2598 N N . VAL A 1 328 ? 6.598 -2.298 -16.464 1.00 93.81 328 VAL A N 1
ATOM 2599 C CA . VAL A 1 328 ? 6.031 -1.979 -15.146 1.00 93.81 328 VAL A CA 1
ATOM 2600 C C . VAL A 1 328 ? 7.158 -1.995 -14.116 1.00 93.81 328 VAL A C 1
ATOM 2602 O O . VAL A 1 328 ? 7.648 -3.058 -13.749 1.00 93.81 328 VAL A O 1
ATOM 2605 N N . PHE A 1 329 ? 7.602 -0.823 -13.676 1.00 92.62 329 PHE A N 1
ATOM 2606 C CA . PHE A 1 329 ? 8.735 -0.676 -12.768 1.00 92.62 329 PHE A CA 1
ATOM 2607 C C . PHE A 1 329 ? 8.274 -0.501 -11.319 1.00 92.62 329 PHE A C 1
ATOM 2609 O O . PHE A 1 329 ? 7.626 0.501 -11.010 1.00 92.62 329 PHE A O 1
ATOM 2616 N N . PRO A 1 330 ? 8.607 -1.439 -10.416 1.00 91.19 330 PRO A N 1
ATOM 2617 C CA . PRO A 1 330 ? 8.381 -1.255 -8.993 1.00 91.19 330 PRO A CA 1
ATOM 2618 C C . PRO A 1 330 ? 9.447 -0.348 -8.377 1.00 91.19 330 PRO A C 1
ATOM 2620 O O . PRO A 1 330 ? 10.638 -0.482 -8.659 1.00 91.19 330 PRO A O 1
ATOM 2623 N N . TYR A 1 331 ? 9.017 0.552 -7.501 1.00 89.56 331 TYR A N 1
ATOM 2624 C CA . TYR A 1 331 ? 9.883 1.446 -6.751 1.00 89.56 331 TYR A CA 1
ATOM 2625 C C . TYR A 1 331 ? 9.362 1.645 -5.324 1.00 89.56 331 TYR A C 1
ATOM 2627 O O . TYR A 1 331 ? 8.262 2.147 -5.126 1.00 89.56 331 TYR A O 1
ATOM 2635 N N . GLU A 1 332 ? 10.168 1.291 -4.324 1.00 86.25 332 GLU A N 1
ATOM 2636 C CA . GLU A 1 332 ? 9.861 1.521 -2.908 1.00 86.25 332 GLU A CA 1
ATOM 2637 C C . GLU A 1 332 ? 10.512 2.829 -2.433 1.00 86.25 332 GLU A C 1
ATOM 2639 O O . GLU A 1 332 ? 11.734 2.990 -2.509 1.00 86.25 332 GLU A O 1
ATOM 2644 N N . CYS A 1 333 ? 9.720 3.771 -1.909 1.00 84.94 333 CYS A N 1
ATOM 2645 C CA . CYS A 1 333 ? 10.213 5.101 -1.506 1.00 84.94 333 CYS A CA 1
ATOM 2646 C C . CYS A 1 333 ? 11.201 5.083 -0.332 1.00 84.94 333 CYS A C 1
ATOM 2648 O O . CYS A 1 333 ? 11.941 6.054 -0.133 1.00 84.94 333 CYS A O 1
ATOM 2650 N N . SER A 1 334 ? 11.228 3.985 0.426 1.00 74.00 334 SER A N 1
ATOM 2651 C CA . SER A 1 334 ? 12.185 3.733 1.502 1.00 74.00 334 SER A CA 1
ATOM 2652 C C . SER A 1 334 ? 13.618 3.544 0.983 1.00 74.00 334 SER A C 1
ATOM 2654 O O . SER A 1 334 ? 14.572 3.726 1.743 1.00 74.00 334 SER A O 1
ATOM 2656 N N . ASN A 1 335 ? 13.798 3.249 -0.312 1.00 74.00 335 ASN A N 1
ATOM 2657 C CA . ASN A 1 335 ? 15.111 3.083 -0.924 1.00 74.00 335 ASN A CA 1
ATOM 2658 C C . ASN A 1 335 ? 15.874 4.423 -0.953 1.00 74.00 335 ASN A C 1
ATOM 2660 O O . ASN A 1 335 ? 15.437 5.408 -1.556 1.00 74.00 335 ASN A O 1
ATOM 2664 N N . SER A 1 336 ? 17.022 4.467 -0.274 1.00 72.31 336 SER A N 1
ATOM 2665 C CA . SER A 1 336 ? 17.852 5.670 -0.144 1.00 72.31 336 SER A CA 1
ATOM 2666 C C . SER A 1 336 ? 18.893 5.846 -1.250 1.00 72.31 336 SER A C 1
ATOM 2668 O O . SER A 1 336 ? 19.600 6.853 -1.253 1.00 72.31 336 SER A O 1
ATOM 2670 N N . ASP A 1 337 ? 19.020 4.879 -2.154 1.00 73.88 337 ASP A N 1
ATOM 2671 C CA . ASP A 1 337 ? 20.124 4.809 -3.115 1.00 73.88 337 ASP A CA 1
ATOM 2672 C C . ASP A 1 337 ? 19.715 5.319 -4.501 1.00 73.88 337 ASP A C 1
ATOM 2674 O O . ASP A 1 337 ? 20.565 5.670 -5.317 1.00 73.88 337 ASP A O 1
ATOM 2678 N N . LEU A 1 338 ? 18.408 5.418 -4.750 1.00 84.25 338 LEU A N 1
ATOM 2679 C CA . LEU A 1 338 ? 17.843 5.867 -6.017 1.00 84.25 338 LEU A CA 1
ATOM 2680 C C . LEU A 1 338 ? 17.494 7.352 -5.941 1.00 84.25 338 LEU A C 1
ATOM 2682 O O . LEU A 1 338 ? 16.671 7.772 -5.123 1.00 84.25 338 LEU A O 1
ATOM 2686 N N . SER A 1 339 ? 18.144 8.148 -6.790 1.00 88.62 339 SER A N 1
ATOM 2687 C CA . SER A 1 339 ? 18.005 9.607 -6.792 1.00 88.62 339 SER A CA 1
ATOM 2688 C C . SER A 1 339 ? 17.551 10.189 -8.123 1.00 88.62 339 SER A C 1
ATOM 2690 O O . SER A 1 339 ? 17.116 11.339 -8.149 1.00 88.62 339 SER A O 1
ATOM 2692 N N . SER A 1 340 ? 17.634 9.395 -9.192 1.00 91.75 340 SER A N 1
ATOM 2693 C CA . SER A 1 340 ? 17.266 9.793 -10.545 1.00 91.75 340 SER A CA 1
ATOM 2694 C C . SER A 1 340 ? 16.579 8.680 -11.335 1.00 91.75 340 SER A C 1
ATOM 2696 O O . SER A 1 340 ? 16.662 7.498 -10.984 1.00 91.75 340 SER A O 1
ATOM 2698 N N . TYR A 1 341 ? 15.878 9.046 -12.408 1.00 91.62 341 TYR A N 1
ATOM 2699 C CA . TYR A 1 341 ? 15.171 8.088 -13.261 1.00 91.62 341 TYR A CA 1
ATOM 2700 C C . TYR A 1 341 ? 16.131 7.091 -13.928 1.00 91.62 341 TYR A C 1
ATOM 2702 O O . TYR A 1 341 ? 15.809 5.913 -14.084 1.00 91.62 341 TYR A O 1
ATOM 2710 N N . LEU A 1 342 ? 17.343 7.541 -14.263 1.00 91.12 342 LEU A N 1
ATOM 2711 C CA . LEU A 1 342 ? 18.405 6.672 -14.762 1.00 91.12 342 LEU A CA 1
ATOM 2712 C C . LEU A 1 342 ? 18.844 5.648 -13.704 1.00 91.12 342 LEU A C 1
ATOM 2714 O O . LEU A 1 342 ? 19.008 4.473 -14.041 1.00 91.12 342 LEU A O 1
ATOM 2718 N N . ASP A 1 343 ? 18.995 6.068 -12.440 1.00 90.31 343 ASP A N 1
ATOM 2719 C CA . ASP A 1 343 ? 19.344 5.159 -11.337 1.00 90.31 343 ASP A CA 1
ATOM 2720 C C . ASP A 1 343 ? 18.291 4.051 -11.215 1.00 90.31 343 ASP A C 1
ATOM 2722 O O . ASP A 1 343 ? 18.637 2.881 -11.095 1.00 90.31 343 ASP A O 1
ATOM 2726 N N . LEU A 1 344 ? 17.001 4.397 -11.314 1.00 91.50 344 LEU A N 1
ATOM 2727 C CA . LEU A 1 344 ? 15.910 3.422 -11.253 1.00 91.50 344 LEU A CA 1
ATOM 2728 C C . LEU A 1 344 ? 15.985 2.394 -12.395 1.00 91.50 344 LEU A C 1
ATOM 2730 O O . LEU A 1 344 ? 15.886 1.194 -12.145 1.00 91.50 344 LEU A O 1
ATOM 2734 N N . ILE A 1 345 ? 16.177 2.841 -13.641 1.00 91.75 345 ILE A N 1
ATOM 2735 C CA . ILE A 1 345 ? 16.250 1.936 -14.801 1.00 91.75 345 ILE A CA 1
ATOM 2736 C C . ILE A 1 345 ? 17.468 1.015 -14.692 1.00 91.75 345 ILE A C 1
ATOM 2738 O O . ILE A 1 345 ? 17.349 -0.190 -14.894 1.00 91.75 345 ILE A O 1
ATOM 2742 N N . THR A 1 346 ? 18.635 1.571 -14.366 1.00 90.81 346 THR A N 1
ATOM 2743 C CA . THR A 1 346 ? 19.882 0.795 -14.231 1.00 90.81 346 THR A CA 1
ATOM 2744 C C . THR A 1 346 ? 19.844 -0.166 -13.046 1.00 90.81 346 THR A C 1
ATOM 2746 O O . THR A 1 346 ? 20.417 -1.251 -13.121 1.00 90.81 346 THR A O 1
ATOM 2749 N N . TYR A 1 347 ? 19.118 0.185 -11.983 1.00 87.56 347 TYR A N 1
ATOM 2750 C CA . TYR A 1 347 ? 18.872 -0.691 -10.843 1.00 87.56 347 TYR A CA 1
ATOM 2751 C C . TYR A 1 347 ? 17.967 -1.876 -11.198 1.00 87.56 347 TYR A C 1
ATOM 2753 O O . TYR A 1 347 ? 18.244 -3.000 -10.782 1.00 87.56 347 TYR A O 1
ATOM 2761 N N . LEU A 1 348 ? 16.899 -1.641 -11.966 1.00 87.75 348 LEU A N 1
ATOM 2762 C CA . LEU A 1 348 ? 15.939 -2.686 -12.337 1.00 87.75 348 LEU A CA 1
ATOM 2763 C C . LEU A 1 348 ? 16.403 -3.550 -13.518 1.00 87.75 348 LEU A C 1
ATOM 2765 O O . LEU A 1 348 ? 16.013 -4.713 -13.595 1.00 87.75 348 LEU A O 1
ATOM 2769 N N . LEU A 1 349 ? 17.221 -3.004 -14.424 1.00 91.56 349 LEU A N 1
ATOM 2770 C CA . LEU A 1 349 ? 17.678 -3.663 -15.655 1.00 91.56 349 LEU A CA 1
ATOM 2771 C C . LEU A 1 349 ? 19.217 -3.670 -15.807 1.00 91.56 349 LEU A C 1
ATOM 2773 O O . LEU A 1 349 ? 19.734 -3.282 -16.864 1.00 91.56 349 LEU A O 1
ATOM 2777 N N . PRO A 1 350 ? 19.989 -4.086 -14.786 1.00 89.88 350 PRO A N 1
ATOM 2778 C CA . PRO A 1 350 ? 21.441 -3.928 -14.783 1.00 89.88 350 PRO A CA 1
ATOM 2779 C C . PRO A 1 350 ? 22.124 -4.644 -15.954 1.00 89.88 350 PRO A C 1
ATOM 2781 O O . PRO A 1 350 ? 23.053 -4.088 -16.546 1.00 89.88 350 PRO A O 1
ATOM 2784 N N . LYS A 1 351 ? 21.665 -5.841 -16.346 1.00 89.75 351 LYS A N 1
ATOM 2785 C CA . LYS A 1 351 ? 22.262 -6.608 -17.455 1.00 89.75 351 LYS A CA 1
ATOM 2786 C C . LYS A 1 351 ? 21.953 -5.973 -18.802 1.00 89.75 351 LYS A C 1
ATOM 2788 O O . LYS A 1 351 ? 22.816 -5.971 -19.677 1.00 89.75 351 LYS A O 1
ATOM 2793 N N . THR A 1 352 ? 20.746 -5.446 -18.978 1.00 91.31 352 THR A N 1
ATOM 2794 C CA . THR A 1 352 ? 20.337 -4.761 -20.210 1.00 91.31 352 THR A CA 1
ATOM 2795 C C . THR A 1 352 ? 21.063 -3.426 -20.364 1.00 91.31 352 THR A C 1
ATOM 2797 O O . THR A 1 352 ? 21.496 -3.085 -21.461 1.00 91.31 352 THR A O 1
ATOM 2800 N N . THR A 1 353 ? 21.265 -2.687 -19.270 1.00 89.88 353 THR A N 1
ATOM 2801 C CA . THR A 1 353 ? 21.918 -1.368 -19.316 1.00 89.88 353 THR A CA 1
ATOM 2802 C C . THR A 1 353 ? 23.445 -1.409 -19.380 1.00 89.88 353 THR A C 1
ATOM 2804 O O . THR A 1 353 ? 24.049 -0.409 -19.753 1.00 89.88 353 THR A O 1
ATOM 2807 N N . LEU A 1 354 ? 24.082 -2.544 -19.066 1.00 87.88 354 LEU A N 1
ATOM 2808 C CA . LEU A 1 354 ? 25.538 -2.663 -18.880 1.00 87.88 354 LEU A CA 1
ATOM 2809 C C . LEU A 1 354 ? 26.390 -2.142 -20.056 1.00 87.88 354 LEU A C 1
ATOM 2811 O O . LEU A 1 354 ? 27.498 -1.656 -19.846 1.00 87.88 354 LEU A O 1
ATOM 2815 N N . TYR A 1 355 ? 25.898 -2.269 -21.288 1.00 83.50 355 TYR A N 1
ATOM 2816 C CA . TYR A 1 355 ? 26.610 -1.916 -22.525 1.00 83.50 355 TYR A CA 1
ATOM 2817 C C . TYR A 1 355 ? 25.999 -0.715 -23.261 1.00 83.50 355 TYR A C 1
ATOM 2819 O O . TYR A 1 355 ? 26.410 -0.407 -24.379 1.00 83.50 355 TYR A O 1
ATOM 2827 N N . LEU A 1 356 ? 25.024 -0.036 -22.654 1.00 84.19 356 LEU A N 1
ATOM 2828 C CA . LEU A 1 356 ? 24.356 1.124 -23.240 1.00 84.19 356 LEU A CA 1
ATOM 2829 C C . LEU A 1 356 ? 24.867 2.416 -22.599 1.00 84.19 356 LEU A C 1
ATOM 2831 O O . LEU A 1 356 ? 25.128 2.472 -21.399 1.00 84.19 356 LEU A O 1
ATOM 2835 N N . LYS A 1 357 ? 24.983 3.488 -23.390 1.00 85.81 357 LYS A N 1
ATOM 2836 C CA . LYS A 1 357 ? 25.282 4.816 -22.838 1.00 85.81 357 LYS A CA 1
ATOM 2837 C C . LYS A 1 357 ? 24.043 5.357 -22.119 1.00 85.81 357 LYS A C 1
ATOM 2839 O O . LYS A 1 357 ? 22.918 5.171 -22.579 1.00 85.81 357 LYS A O 1
ATOM 2844 N N . ASN A 1 358 ? 24.246 6.124 -21.049 1.00 85.94 358 ASN A N 1
ATOM 2845 C CA . ASN A 1 358 ? 23.167 6.723 -20.245 1.00 85.94 358 ASN A CA 1
ATOM 2846 C C . ASN A 1 358 ? 22.122 7.486 -21.082 1.00 85.94 358 ASN A C 1
ATOM 2848 O O . ASN A 1 358 ? 20.920 7.377 -20.839 1.00 85.94 358 ASN A O 1
ATOM 2852 N N . ASN A 1 359 ? 22.571 8.225 -22.101 1.00 83.88 359 ASN A N 1
ATOM 2853 C CA . ASN A 1 359 ? 21.680 8.965 -22.995 1.00 83.88 359 ASN A CA 1
ATOM 2854 C C . ASN A 1 359 ? 20.816 8.039 -23.863 1.00 83.88 359 ASN A C 1
ATOM 2856 O O . ASN A 1 359 ? 19.644 8.343 -24.080 1.00 83.88 359 ASN A O 1
ATOM 2860 N N . ASP A 1 360 ? 21.360 6.908 -24.315 1.00 84.31 360 ASP A N 1
ATOM 2861 C CA . ASP A 1 360 ? 20.628 5.928 -25.122 1.00 84.31 360 ASP A CA 1
ATOM 2862 C C . ASP A 1 360 ? 19.574 5.204 -24.279 1.00 84.31 360 ASP A C 1
ATOM 2864 O O . ASP A 1 360 ? 18.459 4.978 -24.752 1.00 84.31 360 ASP A O 1
ATOM 2868 N N . ILE A 1 361 ? 19.885 4.926 -23.006 1.00 89.50 361 ILE A N 1
ATOM 2869 C CA . ILE A 1 361 ? 18.943 4.353 -22.032 1.00 89.50 361 ILE A CA 1
ATOM 2870 C C . ILE A 1 361 ? 17.753 5.297 -21.835 1.00 89.50 361 ILE A C 1
ATOM 2872 O O . ILE A 1 361 ? 16.608 4.913 -22.074 1.00 89.50 361 ILE A O 1
ATOM 2876 N N . LEU A 1 362 ? 18.011 6.554 -21.454 1.00 88.12 362 LEU A N 1
ATOM 2877 C CA . LEU A 1 362 ? 16.952 7.539 -21.210 1.00 88.12 362 LEU A CA 1
ATOM 2878 C C . LEU A 1 362 ? 16.137 7.829 -22.473 1.00 88.12 362 LEU A C 1
ATOM 2880 O O . LEU A 1 362 ? 14.915 7.978 -22.405 1.00 88.12 362 LEU A O 1
ATOM 2884 N N . ARG A 1 363 ? 16.794 7.898 -23.635 1.00 84.69 363 ARG A N 1
ATOM 2885 C CA . ARG A 1 363 ? 16.124 8.097 -24.922 1.00 84.69 363 ARG A CA 1
ATOM 2886 C C . ARG A 1 363 ? 15.217 6.923 -25.271 1.00 84.69 363 ARG A C 1
ATOM 2888 O O . ARG A 1 363 ? 14.086 7.164 -25.686 1.00 84.69 363 ARG A O 1
ATOM 2895 N N . SER A 1 364 ? 15.692 5.692 -25.098 1.00 88.50 364 SER A N 1
ATOM 2896 C CA . SER A 1 364 ? 14.905 4.483 -25.361 1.00 88.50 364 SER A CA 1
ATOM 2897 C C . SER A 1 364 ? 13.711 4.405 -24.415 1.00 88.50 364 SER A C 1
ATOM 2899 O O . SER A 1 364 ? 12.581 4.262 -24.875 1.00 88.50 364 SER A O 1
ATOM 2901 N N . ALA A 1 365 ? 13.931 4.620 -23.115 1.00 89.00 365 ALA A N 1
ATOM 2902 C CA . ALA A 1 365 ? 12.882 4.595 -22.100 1.00 89.00 365 ALA A CA 1
ATOM 2903 C C . ALA A 1 365 ? 11.774 5.635 -22.355 1.00 89.00 365 ALA A C 1
ATOM 2905 O O . ALA A 1 365 ? 10.598 5.316 -22.232 1.00 89.00 365 ALA A O 1
ATOM 2906 N N . ARG A 1 366 ? 12.110 6.862 -22.781 1.00 86.31 366 ARG A N 1
ATOM 2907 C CA . ARG A 1 366 ? 11.112 7.913 -23.095 1.00 86.31 366 ARG A CA 1
ATOM 2908 C C . ARG A 1 366 ? 10.182 7.564 -24.265 1.00 86.31 366 ARG A C 1
ATOM 2910 O O . ARG A 1 366 ? 9.096 8.132 -24.383 1.00 86.31 366 ARG A O 1
ATOM 2917 N N . GLN A 1 367 ? 10.602 6.658 -25.145 1.00 86.00 367 GLN A N 1
ATOM 2918 C CA . GLN A 1 367 ? 9.821 6.222 -26.307 1.00 86.00 367 GLN A CA 1
ATOM 2919 C C . GLN A 1 367 ? 8.986 4.959 -26.052 1.00 86.00 367 GLN A C 1
ATOM 2921 O O . GLN A 1 367 ? 8.369 4.447 -26.993 1.00 86.00 367 GLN A O 1
ATOM 2926 N N . LEU A 1 368 ? 9.019 4.433 -24.830 1.00 90.38 368 LEU A N 1
ATOM 2927 C CA . LEU A 1 368 ? 8.284 3.253 -24.393 1.00 90.38 368 LEU A CA 1
ATOM 2928 C C . LEU A 1 368 ? 7.219 3.662 -23.386 1.00 90.38 368 LEU A C 1
ATOM 2930 O O . LEU A 1 368 ? 7.426 4.599 -22.617 1.00 90.38 368 LEU A O 1
ATOM 2934 N N . LYS A 1 369 ? 6.096 2.948 -23.374 1.00 92.31 369 LYS A N 1
ATOM 2935 C CA . LYS A 1 369 ? 5.020 3.132 -22.402 1.00 92.31 369 LYS A CA 1
ATOM 2936 C C . LYS A 1 369 ? 5.401 2.462 -21.090 1.00 92.31 369 LYS A C 1
ATOM 2938 O O . LYS A 1 369 ? 5.447 1.239 -21.003 1.00 92.31 369 LYS A O 1
ATOM 2943 N N . ILE A 1 370 ? 5.666 3.253 -20.063 1.00 93.69 370 ILE A N 1
ATOM 2944 C CA . ILE A 1 370 ? 6.186 2.790 -18.780 1.00 93.69 370 ILE A CA 1
ATOM 2945 C C . ILE A 1 370 ? 5.185 3.137 -17.679 1.00 93.69 370 ILE A C 1
ATOM 2947 O O . ILE A 1 370 ? 4.759 4.285 -17.538 1.00 93.69 370 ILE A O 1
ATOM 2951 N N . LEU A 1 371 ? 4.821 2.135 -16.886 1.00 95.31 371 LEU A N 1
ATOM 2952 C CA . LEU A 1 371 ? 4.106 2.302 -15.627 1.00 95.31 371 LEU A CA 1
ATOM 2953 C C . LEU A 1 371 ? 5.117 2.201 -14.484 1.00 95.31 371 LEU A C 1
ATOM 2955 O O . LEU A 1 371 ? 5.807 1.193 -14.375 1.00 95.31 371 LEU A O 1
ATOM 2959 N N . ILE A 1 372 ? 5.208 3.210 -13.622 1.00 95.44 372 ILE A N 1
ATOM 2960 C CA . ILE A 1 372 ? 6.010 3.140 -12.396 1.00 95.44 372 ILE A CA 1
ATOM 2961 C C . ILE A 1 372 ? 5.069 3.033 -11.203 1.00 95.44 372 ILE A C 1
ATOM 2963 O O . ILE A 1 372 ? 4.201 3.882 -10.989 1.00 95.44 372 ILE A O 1
ATOM 2967 N N . ILE A 1 373 ? 5.266 1.987 -10.414 1.00 95.19 373 ILE A N 1
ATOM 2968 C CA . ILE A 1 373 ? 4.590 1.775 -9.143 1.00 95.19 373 ILE A CA 1
ATOM 2969 C C . ILE A 1 373 ? 5.490 2.345 -8.050 1.00 95.19 373 ILE A C 1
ATOM 2971 O O . ILE A 1 373 ? 6.520 1.764 -7.728 1.00 95.19 373 ILE A O 1
ATOM 2975 N N . VAL A 1 374 ? 5.089 3.476 -7.486 1.00 94.69 374 VAL A N 1
ATOM 2976 C CA . VAL A 1 374 ? 5.740 4.154 -6.366 1.00 94.69 374 VAL A CA 1
ATOM 2977 C C . VAL A 1 374 ? 5.057 3.701 -5.074 1.00 94.69 374 VAL A C 1
ATOM 2979 O O . VAL A 1 374 ? 3.998 4.213 -4.705 1.00 94.69 374 VAL A O 1
ATOM 2982 N N . ASP A 1 375 ? 5.629 2.706 -4.402 1.00 90.50 375 ASP A N 1
ATOM 2983 C CA . ASP A 1 375 ? 5.086 2.155 -3.162 1.00 90.50 375 ASP A CA 1
ATOM 2984 C C . ASP A 1 375 ? 5.588 2.917 -1.925 1.00 90.50 375 ASP A C 1
ATOM 2986 O O . ASP A 1 375 ? 6.740 3.363 -1.869 1.00 90.50 375 ASP A O 1
ATOM 2990 N N . ALA A 1 376 ? 4.702 3.044 -0.934 1.00 86.38 376 ALA A N 1
ATOM 2991 C CA . ALA A 1 376 ? 4.924 3.677 0.363 1.00 86.38 376 ALA A CA 1
ATOM 2992 C C . ALA A 1 376 ? 5.451 5.120 0.271 1.00 86.38 376 ALA A C 1
ATOM 2994 O O . ALA A 1 376 ? 6.469 5.461 0.867 1.00 86.38 376 ALA A O 1
ATOM 2995 N N . ALA A 1 377 ? 4.756 6.005 -0.450 1.00 88.56 377 ALA A N 1
ATOM 2996 C CA . ALA A 1 377 ? 5.124 7.423 -0.545 1.00 88.56 377 ALA A CA 1
ATOM 2997 C C . ALA A 1 377 ? 5.121 8.158 0.814 1.00 88.56 377 ALA A C 1
ATOM 2999 O O . ALA A 1 377 ? 5.697 9.238 0.935 1.00 88.56 377 ALA A O 1
ATOM 3000 N N . ASP A 1 378 ? 4.516 7.580 1.852 1.00 81.88 378 ASP A N 1
ATOM 3001 C CA . ASP A 1 378 ? 4.668 8.034 3.235 1.00 81.88 378 ASP A CA 1
ATOM 3002 C C . ASP A 1 378 ? 6.095 7.858 3.797 1.00 81.88 378 ASP A C 1
ATOM 3004 O O . ASP A 1 378 ? 6.473 8.597 4.701 1.00 81.88 378 ASP A O 1
ATOM 3008 N N . ASP A 1 379 ? 6.920 6.984 3.210 1.00 79.19 379 ASP A N 1
ATOM 3009 C CA . ASP A 1 379 ? 8.310 6.710 3.614 1.00 79.19 379 ASP A CA 1
ATOM 3010 C C . ASP A 1 379 ? 9.353 7.507 2.786 1.00 79.19 379 ASP A C 1
ATOM 3012 O O . ASP A 1 379 ? 10.528 7.138 2.687 1.00 79.19 379 ASP A O 1
ATOM 3016 N N . LEU A 1 380 ? 8.946 8.617 2.157 1.00 83.00 380 LEU A N 1
ATOM 3017 C CA . LEU A 1 380 ? 9.805 9.446 1.301 1.00 83.00 380 LEU A CA 1
ATOM 3018 C C . LEU A 1 380 ? 10.994 10.089 2.057 1.00 83.00 380 LEU A C 1
ATOM 3020 O O . LEU A 1 380 ? 10.837 10.998 2.878 1.00 83.00 380 LEU A O 1
ATOM 3024 N N . ASN A 1 381 ? 12.213 9.716 1.667 1.00 81.56 381 ASN A N 1
ATOM 3025 C CA . ASN A 1 381 ? 13.489 10.301 2.080 1.00 81.56 381 ASN A CA 1
ATOM 3026 C C . ASN A 1 381 ? 13.978 11.391 1.094 1.00 81.56 381 ASN A C 1
ATOM 3028 O O . ASN A 1 381 ? 13.323 11.711 0.105 1.00 81.56 381 ASN A O 1
ATOM 3032 N N . SER A 1 382 ? 15.128 12.023 1.355 1.00 82.19 382 SER A N 1
ATOM 3033 C CA . SER A 1 382 ? 15.630 13.124 0.512 1.00 82.19 382 SER A CA 1
ATOM 3034 C C . SER A 1 382 ? 15.965 12.709 -0.927 1.00 82.19 382 SER A C 1
ATOM 3036 O O . SER A 1 382 ? 15.774 13.510 -1.843 1.00 82.19 382 SER A O 1
ATOM 3038 N N . LYS A 1 383 ? 16.435 11.474 -1.136 1.00 84.81 383 LYS A N 1
ATOM 3039 C CA . LYS A 1 383 ? 16.773 10.913 -2.451 1.00 84.81 383 LYS A CA 1
ATOM 3040 C C . LYS A 1 383 ? 15.523 10.457 -3.194 1.00 84.81 383 LYS A C 1
ATOM 3042 O O . LYS A 1 383 ? 15.329 10.867 -4.335 1.00 84.81 383 LYS A O 1
ATOM 3047 N N . SER A 1 384 ? 14.618 9.752 -2.518 1.00 88.19 384 SER A N 1
ATOM 3048 C CA . SER A 1 384 ? 13.344 9.347 -3.114 1.00 88.19 384 SER A CA 1
ATOM 3049 C C . SER A 1 384 ? 12.438 10.532 -3.449 1.00 88.19 384 SER A C 1
ATOM 3051 O O . SER A 1 384 ? 11.786 10.534 -4.492 1.00 88.19 384 SER A O 1
ATOM 3053 N N . LYS A 1 385 ? 12.487 11.619 -2.664 1.00 89.75 385 LYS A N 1
ATOM 3054 C CA . LYS A 1 385 ? 11.861 12.904 -3.031 1.00 89.75 385 LYS A CA 1
ATOM 3055 C C . LYS A 1 385 ? 12.461 13.514 -4.296 1.00 89.75 385 LYS A C 1
ATOM 3057 O O . LYS A 1 385 ? 11.718 14.127 -5.057 1.00 89.75 385 LYS A O 1
ATOM 3062 N N . ALA A 1 386 ? 13.772 13.397 -4.512 1.00 91.06 386 ALA A N 1
ATOM 3063 C CA . ALA A 1 386 ? 14.420 13.911 -5.719 1.00 91.06 386 ALA A CA 1
ATOM 3064 C C . ALA A 1 386 ? 13.981 13.121 -6.961 1.00 91.06 386 ALA A C 1
ATOM 3066 O O . ALA A 1 386 ? 13.520 13.731 -7.923 1.00 91.06 386 ALA A O 1
ATOM 3067 N N . LEU A 1 387 ? 14.004 11.786 -6.881 1.00 93.12 387 LEU A N 1
ATOM 3068 C CA . LEU A 1 387 ? 13.512 10.906 -7.942 1.00 93.12 387 LEU A CA 1
ATOM 3069 C C . LEU A 1 387 ? 12.033 11.170 -8.254 1.00 93.12 387 LEU A C 1
ATOM 3071 O O . LEU A 1 387 ? 11.677 11.407 -9.404 1.00 93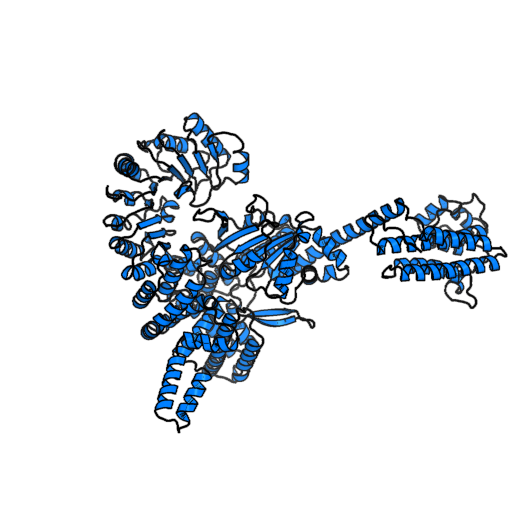.12 387 LEU A O 1
ATOM 3075 N N . LEU A 1 388 ? 11.161 11.194 -7.241 1.00 92.88 388 LEU A N 1
ATOM 3076 C CA . LEU A 1 388 ? 9.733 11.435 -7.461 1.00 92.88 388 LEU A CA 1
ATOM 3077 C C . LEU A 1 388 ? 9.474 12.805 -8.106 1.00 92.88 388 LEU A C 1
ATOM 3079 O O . LEU A 1 388 ? 8.609 12.912 -8.970 1.00 92.88 388 LEU A O 1
ATOM 3083 N N . ARG A 1 389 ? 10.234 13.847 -7.736 1.00 91.50 389 ARG A N 1
ATOM 3084 C CA . ARG A 1 389 ? 10.151 15.154 -8.410 1.00 91.50 389 ARG A CA 1
ATOM 3085 C C . ARG A 1 389 ? 10.528 15.048 -9.881 1.00 91.50 389 ARG A C 1
ATOM 3087 O O . ARG A 1 389 ? 9.758 15.532 -10.699 1.00 91.50 389 ARG A O 1
ATOM 3094 N N . GLU A 1 390 ? 11.633 14.379 -10.211 1.00 90.94 390 GLU A N 1
ATOM 3095 C CA . GLU A 1 390 ? 12.042 14.156 -11.605 1.00 90.94 390 GLU A CA 1
ATOM 3096 C C . GLU A 1 390 ? 10.948 13.426 -12.405 1.00 90.94 390 GLU A C 1
ATOM 3098 O O . GLU A 1 390 ? 10.616 13.833 -13.516 1.00 90.94 390 GLU A O 1
ATOM 3103 N N . LEU A 1 391 ? 10.314 12.397 -11.832 1.00 90.94 391 LEU A N 1
ATOM 3104 C CA . LEU A 1 391 ? 9.227 11.653 -12.490 1.00 90.94 391 LEU A CA 1
ATOM 3105 C C . LEU A 1 391 ? 7.950 12.490 -12.697 1.00 90.94 391 LEU A C 1
ATOM 3107 O O . LEU A 1 391 ? 7.187 12.250 -13.639 1.00 90.94 391 LEU A O 1
ATOM 3111 N N . LEU A 1 392 ? 7.706 13.469 -11.824 1.00 89.50 392 LEU A N 1
ATOM 3112 C CA . LEU A 1 392 ? 6.587 14.411 -11.914 1.00 89.50 392 LEU A CA 1
ATOM 3113 C C . LEU A 1 392 ? 6.890 15.617 -12.824 1.00 89.50 392 LEU A C 1
ATOM 3115 O O . LEU A 1 392 ? 5.990 16.411 -13.113 1.00 89.50 392 LEU A O 1
ATOM 3119 N N . GLU A 1 393 ? 8.128 15.791 -13.293 1.00 83.31 393 GLU A N 1
ATOM 3120 C CA . GLU A 1 393 ? 8.493 16.920 -14.145 1.00 83.31 393 GLU A CA 1
ATOM 3121 C C . GLU A 1 393 ? 7.890 16.816 -15.551 1.00 83.31 393 GLU A C 1
ATOM 3123 O O . GLU A 1 393 ? 8.031 15.830 -16.271 1.00 83.31 393 GLU A O 1
ATOM 3128 N N . THR A 1 394 ? 7.277 17.917 -15.992 1.00 60.22 394 THR A N 1
ATOM 3129 C CA . THR A 1 394 ? 6.558 18.023 -17.275 1.00 60.22 394 THR A CA 1
ATOM 3130 C C . THR A 1 394 ? 7.347 17.559 -18.499 1.00 60.22 394 THR A C 1
ATOM 3132 O O . THR A 1 394 ? 6.754 16.982 -19.402 1.00 60.22 394 THR A O 1
ATOM 3135 N N . ARG A 1 395 ? 8.674 17.743 -18.534 1.00 63.81 395 ARG A N 1
ATOM 3136 C CA . ARG A 1 395 ? 9.514 17.343 -19.680 1.00 63.81 395 ARG A CA 1
ATOM 3137 C C . ARG A 1 395 ? 9.484 15.836 -19.942 1.00 63.81 395 ARG A C 1
ATOM 3139 O O . ARG A 1 395 ? 9.714 15.407 -21.068 1.00 63.81 395 ARG A O 1
ATOM 3146 N N . VAL A 1 396 ? 9.187 15.039 -18.915 1.00 64.38 396 VAL A N 1
ATOM 3147 C CA . VAL A 1 396 ? 9.013 13.586 -19.028 1.00 64.38 396 VAL A CA 1
ATOM 3148 C C . VAL A 1 396 ? 7.671 13.236 -19.691 1.00 64.38 396 VAL A C 1
ATOM 3150 O O . VAL A 1 396 ? 7.559 12.212 -20.360 1.00 64.38 396 VAL A O 1
ATOM 3153 N N . HIS A 1 397 ? 6.676 14.122 -19.584 1.00 67.69 397 HIS A N 1
ATOM 3154 C CA . HIS A 1 397 ? 5.300 13.921 -20.059 1.00 67.69 397 HIS A CA 1
ATOM 3155 C C . HIS A 1 397 ? 4.983 14.656 -21.380 1.00 67.69 397 HIS A C 1
ATOM 3157 O O . HIS A 1 397 ? 4.134 14.198 -22.145 1.00 67.69 397 HIS A O 1
ATOM 3163 N N . GLU A 1 398 ? 5.690 15.750 -21.691 1.00 56.00 398 GLU A N 1
ATOM 3164 C CA . GLU A 1 398 ? 5.481 16.645 -22.851 1.00 56.00 398 GLU A CA 1
ATOM 3165 C C . GLU A 1 398 ? 5.710 15.981 -24.224 1.00 56.00 398 GLU A C 1
ATOM 3167 O O . GLU A 1 398 ? 5.200 16.465 -25.228 1.00 56.00 398 GLU A O 1
ATOM 3172 N N . SER A 1 399 ? 6.416 14.845 -24.290 1.00 51.12 399 SER A N 1
ATOM 3173 C CA . SER A 1 399 ? 6.702 14.127 -25.550 1.00 51.12 399 SER A CA 1
ATOM 3174 C C . SER A 1 399 ? 5.659 13.057 -25.926 1.00 51.12 399 SER A C 1
ATOM 3176 O O . SER A 1 399 ? 5.966 12.154 -26.701 1.00 51.12 399 SER A O 1
ATOM 3178 N N . GLY A 1 400 ? 4.436 13.134 -25.382 1.00 52.34 400 GLY A N 1
ATOM 3179 C CA . GLY A 1 400 ? 3.337 12.217 -25.726 1.00 52.34 400 GLY A CA 1
ATOM 3180 C C . GLY A 1 400 ? 2.923 11.218 -24.639 1.00 52.34 400 GLY A C 1
ATOM 3181 O O . GLY A 1 400 ? 2.411 10.157 -24.975 1.00 52.34 400 GLY A O 1
ATOM 3182 N N . GLY A 1 401 ? 3.104 11.539 -23.349 1.00 57.66 401 GLY A N 1
ATOM 3183 C CA . GLY A 1 401 ? 2.418 10.845 -22.246 1.00 57.66 401 GLY A CA 1
ATOM 3184 C C . GLY A 1 401 ? 2.703 9.344 -22.103 1.00 57.66 401 GLY A C 1
ATOM 3185 O O . GLY A 1 401 ? 1.794 8.577 -21.795 1.00 57.66 401 GLY A O 1
ATOM 3186 N N . ASN A 1 402 ? 3.947 8.917 -22.322 1.00 80.62 402 ASN A N 1
ATOM 3187 C CA . ASN A 1 402 ? 4.323 7.505 -22.221 1.00 80.62 402 ASN A CA 1
ATOM 3188 C C . ASN A 1 402 ? 4.627 7.037 -20.786 1.00 80.62 402 ASN A C 1
ATOM 3190 O O . ASN A 1 402 ? 4.834 5.849 -20.577 1.00 80.62 402 ASN A O 1
ATOM 3194 N N . LEU A 1 403 ? 4.651 7.935 -19.798 1.00 89.81 403 LEU A N 1
ATOM 3195 C CA . LEU A 1 403 ? 4.911 7.588 -18.403 1.00 89.81 403 LEU A CA 1
ATOM 3196 C C . LEU A 1 403 ? 3.643 7.733 -17.556 1.00 89.81 403 LEU A C 1
ATOM 3198 O O . LEU A 1 403 ? 2.992 8.780 -17.582 1.00 89.81 403 LEU A O 1
ATOM 3202 N N . ARG A 1 404 ? 3.323 6.708 -16.763 1.00 92.12 404 ARG A N 1
ATOM 3203 C CA . ARG A 1 404 ? 2.256 6.750 -15.754 1.00 92.12 404 ARG A CA 1
ATOM 3204 C C . ARG A 1 404 ? 2.785 6.342 -14.388 1.00 92.12 404 ARG A C 1
ATOM 3206 O O . ARG A 1 404 ? 3.613 5.442 -14.296 1.00 92.12 404 ARG A O 1
ATOM 3213 N N . LEU A 1 405 ? 2.279 6.984 -13.340 1.00 95.00 405 LEU A N 1
ATOM 3214 C CA . LEU A 1 405 ? 2.629 6.697 -11.953 1.00 95.00 405 LEU A CA 1
ATOM 3215 C C . LEU A 1 405 ? 1.416 6.155 -11.190 1.00 95.00 405 LEU A C 1
ATOM 3217 O O . LEU A 1 405 ? 0.322 6.711 -11.298 1.00 95.00 405 LEU A O 1
ATOM 3221 N N . ILE A 1 406 ? 1.624 5.117 -10.381 1.00 96.12 406 ILE A N 1
ATOM 3222 C CA . ILE A 1 406 ? 0.727 4.746 -9.279 1.00 96.12 406 ILE A CA 1
ATOM 3223 C C . ILE A 1 406 ? 1.484 4.995 -7.984 1.00 96.12 406 ILE A C 1
ATOM 3225 O O . ILE A 1 406 ? 2.485 4.333 -7.735 1.00 96.12 406 ILE A O 1
ATOM 3229 N N . CYS A 1 407 ? 1.007 5.921 -7.162 1.00 96.38 407 CYS A N 1
ATOM 3230 C CA . CYS A 1 407 ? 1.615 6.252 -5.881 1.00 96.38 407 CYS A CA 1
ATOM 3231 C C . CYS A 1 407 ? 0.746 5.715 -4.748 1.00 96.38 407 CYS A C 1
ATOM 3233 O O . CYS A 1 407 ? -0.397 6.148 -4.600 1.00 96.38 407 CYS A O 1
ATOM 3235 N N . THR A 1 408 ? 1.271 4.810 -3.926 1.00 95.12 408 THR A N 1
ATOM 3236 C CA . THR A 1 408 ? 0.569 4.370 -2.717 1.00 95.12 408 THR A CA 1
ATOM 3237 C C . THR A 1 408 ? 0.964 5.254 -1.537 1.00 95.12 408 THR A C 1
ATOM 3239 O O . THR A 1 408 ? 2.124 5.631 -1.395 1.00 95.12 408 THR A O 1
ATOM 3242 N N . THR A 1 409 ? 0.008 5.632 -0.690 1.00 91.38 409 THR A N 1
ATOM 3243 C CA . THR A 1 409 ? 0.293 6.477 0.481 1.00 91.38 409 THR A CA 1
ATOM 3244 C C . THR A 1 409 ? -0.698 6.239 1.616 1.00 91.38 409 THR A C 1
ATOM 3246 O O . THR A 1 409 ? -1.743 5.600 1.443 1.00 91.38 409 THR A O 1
ATOM 3249 N N . ARG A 1 410 ? -0.371 6.737 2.807 1.00 84.56 410 ARG A N 1
ATOM 3250 C CA . ARG A 1 410 ? -1.288 6.795 3.951 1.00 84.56 410 ARG A CA 1
ATOM 3251 C C . ARG A 1 410 ? -1.990 8.158 4.021 1.00 84.56 410 ARG A C 1
ATOM 3253 O O . ARG A 1 410 ? -1.412 9.145 3.566 1.00 84.56 410 ARG A O 1
ATOM 3260 N N . PRO A 1 411 ? -3.172 8.244 4.663 1.00 80.75 411 PRO A N 1
ATOM 3261 C CA . PRO A 1 411 ? -3.939 9.490 4.751 1.00 80.75 411 PRO A CA 1
ATOM 3262 C C . PRO A 1 411 ? -3.122 10.687 5.264 1.00 80.75 411 PRO A C 1
ATOM 3264 O O . PRO A 1 411 ? -3.182 11.776 4.702 1.00 80.75 411 PRO A O 1
ATOM 3267 N N . GLN A 1 412 ? -2.277 10.481 6.279 1.00 73.12 412 GLN A N 1
ATOM 3268 C CA . GLN A 1 412 ? -1.473 11.550 6.879 1.00 73.12 412 GLN A CA 1
ATOM 3269 C C . GLN A 1 412 ? -0.382 12.129 5.964 1.00 73.12 412 GLN A C 1
ATOM 3271 O O . GLN A 1 412 ? 0.018 13.269 6.165 1.00 73.12 412 GLN A O 1
ATOM 3276 N N . ALA A 1 413 ? 0.097 11.365 4.977 1.00 79.94 413 ALA A N 1
ATOM 3277 C CA . ALA A 1 413 ? 1.134 11.795 4.033 1.00 79.94 413 ALA A CA 1
ATOM 3278 C C . ALA A 1 413 ? 0.548 12.210 2.671 1.00 79.94 413 ALA A C 1
ATOM 3280 O O . ALA A 1 413 ? 1.279 12.614 1.764 1.00 79.94 413 ALA A O 1
ATOM 3281 N N . LEU A 1 414 ? -0.777 12.115 2.510 1.00 85.69 414 LEU A N 1
ATOM 3282 C CA . LEU A 1 414 ? -1.463 12.435 1.263 1.00 85.69 414 LEU A CA 1
ATOM 3283 C C . LEU A 1 414 ? -1.260 13.898 0.858 1.00 85.69 414 LEU A C 1
ATOM 3285 O O . LEU A 1 414 ? -0.992 14.174 -0.307 1.00 85.69 414 LEU A O 1
ATOM 3289 N N . GLN A 1 415 ? -1.367 14.833 1.805 1.00 81.75 415 GLN A N 1
ATOM 3290 C CA . GLN A 1 415 ? -1.219 16.263 1.509 1.00 81.75 415 GLN A CA 1
ATOM 3291 C C . GLN A 1 415 ? 0.197 16.609 1.043 1.00 81.75 415 GLN A C 1
ATOM 3293 O O . GLN A 1 415 ? 0.358 17.351 0.073 1.00 81.75 415 GLN A O 1
ATOM 3298 N N . ASP A 1 416 ? 1.213 16.010 1.664 1.00 83.69 416 ASP A N 1
ATOM 3299 C CA . ASP A 1 416 ? 2.604 16.175 1.247 1.00 83.69 416 ASP A CA 1
ATOM 3300 C C . ASP A 1 416 ? 2.799 15.675 -0.190 1.00 83.69 416 ASP A C 1
ATOM 3302 O O . ASP A 1 416 ? 3.371 16.388 -1.016 1.00 83.69 416 ASP A O 1
ATOM 3306 N N . LEU A 1 417 ? 2.244 14.506 -0.530 1.00 88.62 417 LEU A N 1
ATOM 3307 C CA . LEU A 1 417 ? 2.290 13.963 -1.889 1.00 88.62 417 LEU A CA 1
ATOM 3308 C C . LEU A 1 417 ? 1.538 14.850 -2.897 1.00 88.62 417 LEU A C 1
ATOM 3310 O O . LEU A 1 417 ? 2.086 15.186 -3.946 1.00 88.62 417 LEU A O 1
ATOM 3314 N N . LEU A 1 418 ? 0.313 15.275 -2.577 1.00 88.25 418 LEU A N 1
ATOM 3315 C CA . LEU A 1 418 ? -0.494 16.159 -3.428 1.00 88.25 418 LEU A CA 1
ATOM 3316 C C . LEU A 1 418 ? 0.196 17.504 -3.681 1.00 88.25 418 LEU A C 1
ATOM 3318 O O . LEU A 1 418 ? 0.074 18.059 -4.773 1.00 88.25 418 LEU A O 1
ATOM 3322 N N . SER A 1 419 ? 0.938 18.024 -2.699 1.00 87.62 419 SER A N 1
ATOM 3323 C CA . SER A 1 419 ? 1.695 19.274 -2.836 1.00 87.62 419 SER A CA 1
ATOM 3324 C C . SER A 1 419 ? 2.855 19.172 -3.833 1.00 87.62 419 SER A C 1
ATOM 3326 O O . SER A 1 419 ? 3.237 20.175 -4.436 1.00 87.62 419 SER A O 1
ATOM 3328 N N . MET A 1 420 ? 3.396 17.966 -4.043 1.00 88.12 420 MET A N 1
ATOM 3329 C CA . MET A 1 420 ? 4.476 17.716 -5.001 1.00 88.12 420 MET A CA 1
ATOM 3330 C C . MET A 1 420 ? 3.972 17.621 -6.444 1.00 88.12 420 MET A C 1
ATOM 3332 O O . MET A 1 420 ? 4.758 17.812 -7.373 1.00 88.12 420 MET A O 1
ATOM 3336 N N . ILE A 1 421 ? 2.684 17.328 -6.650 1.00 89.19 421 ILE A N 1
ATOM 3337 C CA . ILE A 1 421 ? 2.121 17.091 -7.981 1.00 89.19 421 ILE A CA 1
ATOM 3338 C C . ILE A 1 421 ? 1.742 18.428 -8.647 1.00 89.19 421 ILE A C 1
ATOM 3340 O O . ILE A 1 421 ? 0.934 19.189 -8.104 1.00 89.19 421 ILE A O 1
ATOM 3344 N N . PRO A 1 422 ? 2.260 18.736 -9.853 1.00 85.44 422 PRO A N 1
ATOM 3345 C CA . PRO A 1 422 ? 1.927 19.973 -10.556 1.00 85.44 422 PRO A CA 1
ATOM 3346 C C . PRO A 1 422 ? 0.470 19.983 -11.062 1.00 85.44 422 PRO A C 1
ATOM 3348 O O . PRO A 1 422 ? 0.173 19.498 -12.157 1.00 85.44 422 PRO A O 1
ATOM 3351 N N . LYS A 1 423 ? -0.438 20.596 -10.287 1.00 76.31 423 LYS A N 1
ATOM 3352 C CA . LYS A 1 423 ? -1.900 20.611 -10.528 1.00 76.31 423 LYS A CA 1
ATOM 3353 C C . LYS A 1 423 ? -2.330 21.063 -11.930 1.00 76.31 423 LYS A C 1
ATOM 3355 O O . LYS A 1 423 ? -3.334 20.594 -12.436 1.00 76.31 423 LYS A O 1
ATOM 3360 N N . ASN A 1 424 ? -1.575 21.946 -12.584 1.00 74.88 424 ASN A N 1
ATOM 3361 C CA . ASN A 1 424 ? -1.966 22.497 -13.890 1.00 74.88 424 ASN A CA 1
ATOM 3362 C C . ASN A 1 424 ? -1.384 21.729 -15.085 1.00 74.88 424 ASN A C 1
ATOM 3364 O O . ASN A 1 424 ? -1.604 22.129 -16.227 1.00 74.88 424 ASN A O 1
ATOM 3368 N N . LYS A 1 425 ? -0.587 20.683 -14.839 1.00 78.38 425 LYS A N 1
ATOM 3369 C CA . LYS A 1 425 ? 0.192 20.018 -15.891 1.00 78.38 425 LYS A CA 1
ATOM 3370 C C . LYS A 1 425 ? -0.038 18.517 -15.979 1.00 78.38 425 LYS A C 1
ATOM 3372 O O . LYS A 1 425 ? 0.065 17.972 -17.072 1.00 78.38 425 LYS A O 1
ATOM 3377 N N . LEU A 1 426 ? -0.338 17.867 -14.857 1.00 84.50 426 LEU A N 1
ATOM 3378 C CA . LEU A 1 426 ? -0.589 16.431 -14.805 1.00 84.50 426 LEU A CA 1
ATOM 3379 C C . LEU A 1 426 ? -2.040 16.152 -14.441 1.00 84.50 426 LEU A C 1
ATOM 3381 O O . LEU A 1 426 ? -2.625 16.817 -13.584 1.00 84.50 426 LEU A O 1
ATOM 3385 N N . THR A 1 427 ? -2.616 15.147 -15.089 1.00 86.00 427 THR A N 1
ATOM 3386 C CA . THR A 1 427 ? -3.929 14.623 -14.721 1.00 86.00 427 THR A CA 1
ATOM 3387 C C . THR A 1 427 ? -3.783 13.645 -13.564 1.00 86.00 427 THR A C 1
ATOM 3389 O O . THR A 1 427 ? -2.928 12.758 -13.591 1.00 86.00 427 THR A O 1
ATOM 3392 N N . THR A 1 428 ? -4.613 13.812 -12.539 1.00 88.25 428 THR A N 1
ATOM 3393 C CA . THR A 1 428 ? -4.571 13.006 -11.317 1.00 88.25 428 THR A CA 1
ATOM 3394 C C . THR A 1 428 ? -5.902 12.308 -11.082 1.00 88.25 428 THR A C 1
ATOM 3396 O O . THR A 1 428 ? -6.951 12.918 -11.293 1.00 88.25 428 THR A O 1
ATOM 3399 N N . ALA A 1 429 ? -5.853 11.065 -10.610 1.00 89.25 429 ALA A N 1
ATOM 3400 C CA . ALA A 1 429 ? -6.993 10.367 -10.017 1.00 89.25 429 ALA A CA 1
ATOM 3401 C C . ALA A 1 429 ? -6.637 9.971 -8.580 1.00 89.25 429 ALA A C 1
ATOM 3403 O O . ALA A 1 429 ? -5.502 9.565 -8.316 1.00 89.25 429 ALA A O 1
ATOM 3404 N N . HIS A 1 430 ? -7.583 10.110 -7.655 1.00 91.00 430 HIS A N 1
ATOM 3405 C CA . HIS A 1 430 ? -7.397 9.778 -6.243 1.00 91.00 430 HIS A CA 1
ATOM 3406 C C . HIS A 1 430 ? -8.405 8.709 -5.844 1.00 91.00 430 HIS A C 1
ATOM 3408 O O . HIS A 1 430 ? -9.616 8.895 -5.937 1.00 91.00 430 HIS A O 1
ATOM 3414 N N . THR A 1 431 ? -7.877 7.575 -5.406 1.00 91.44 431 THR A N 1
ATOM 3415 C CA . THR A 1 431 ? -8.649 6.407 -5.009 1.00 91.44 431 THR A CA 1
ATOM 3416 C C . THR A 1 431 ? -8.267 6.010 -3.590 1.00 91.44 431 THR A C 1
ATOM 3418 O O . THR A 1 431 ? -7.086 5.980 -3.241 1.00 91.44 431 THR A O 1
ATOM 3421 N N . LYS A 1 432 ? -9.258 5.670 -2.769 1.00 91.31 432 LYS A N 1
ATOM 3422 C CA . LYS A 1 432 ? -9.087 5.224 -1.387 1.00 91.31 432 LYS A CA 1
ATOM 3423 C C . LYS A 1 432 ? -9.482 3.757 -1.255 1.00 91.31 432 LYS A C 1
ATOM 3425 O O . LYS A 1 432 ? -10.559 3.359 -1.686 1.00 91.31 432 LYS A O 1
ATOM 3430 N N . ILE A 1 433 ? -8.617 2.957 -0.637 1.00 90.75 433 ILE A N 1
ATOM 3431 C CA . ILE A 1 433 ? -8.911 1.571 -0.265 1.00 90.75 433 ILE A CA 1
ATOM 3432 C C . ILE A 1 433 ? -9.754 1.572 1.007 1.00 90.75 433 ILE A C 1
ATOM 3434 O O . ILE A 1 433 ? -9.295 2.041 2.055 1.00 90.75 433 ILE A O 1
ATOM 3438 N N . THR A 1 434 ? -10.951 0.997 0.940 1.00 84.44 434 THR A N 1
ATOM 3439 C CA . THR A 1 434 ? -11.839 0.845 2.103 1.00 84.44 434 THR A CA 1
ATOM 3440 C C . THR A 1 434 ? -11.660 -0.505 2.802 1.00 84.44 434 THR A C 1
ATOM 3442 O O . THR A 1 434 ? -11.923 -0.608 4.000 1.00 84.44 434 THR A O 1
ATOM 3445 N N . GLY A 1 435 ? -11.118 -1.512 2.107 1.00 88.38 435 GLY A N 1
ATOM 3446 C CA . GLY A 1 435 ? -10.766 -2.821 2.663 1.00 88.38 435 GLY A CA 1
ATOM 3447 C C . GLY A 1 435 ? -11.470 -3.970 1.944 1.00 88.38 435 GLY A C 1
ATOM 3448 O O . GLY A 1 435 ? 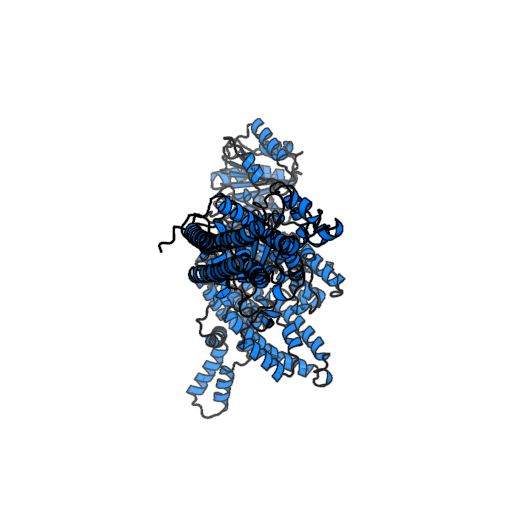-11.725 -3.890 0.752 1.00 88.38 435 GLY A O 1
ATOM 3449 N N . ILE A 1 436 ? -11.753 -5.059 2.655 1.00 88.62 436 ILE A N 1
ATOM 3450 C CA . ILE A 1 436 ? -12.486 -6.225 2.154 1.00 88.62 436 ILE A CA 1
ATOM 3451 C C . ILE A 1 436 ? -13.951 -6.117 2.590 1.00 88.62 436 ILE A C 1
ATOM 3453 O O . ILE A 1 436 ? -14.249 -6.071 3.795 1.00 88.62 436 ILE A O 1
ATOM 3457 N N . ALA A 1 437 ? -14.853 -6.137 1.605 1.00 83.06 437 ALA A N 1
ATOM 3458 C CA . ALA A 1 437 ? -16.299 -6.179 1.796 1.00 83.06 437 ALA A CA 1
ATOM 3459 C C . ALA A 1 437 ? -16.712 -7.286 2.774 1.00 83.06 437 ALA A C 1
ATOM 3461 O O . ALA A 1 437 ? -16.183 -8.398 2.705 1.00 83.06 437 ALA A O 1
ATOM 3462 N N . ALA A 1 438 ? -17.712 -7.037 3.626 1.00 80.00 438 ALA A N 1
ATOM 3463 C CA . ALA A 1 438 ? -18.173 -8.001 4.632 1.00 80.00 438 ALA A CA 1
ATOM 3464 C C . ALA A 1 438 ? -18.460 -9.403 4.061 1.00 80.00 438 ALA A C 1
ATOM 3466 O O . ALA A 1 438 ? -18.038 -10.399 4.648 1.00 80.00 438 ALA A O 1
ATOM 3467 N N . HIS A 1 439 ? -19.085 -9.476 2.882 1.00 79.38 439 HIS A N 1
ATOM 3468 C CA . HIS A 1 439 ? -19.433 -10.729 2.205 1.00 79.38 439 HIS A CA 1
ATOM 3469 C C . HIS A 1 439 ? -18.228 -11.498 1.623 1.00 79.38 439 HIS A C 1
ATOM 3471 O O . HIS A 1 439 ? -18.361 -12.679 1.320 1.00 79.38 439 HIS A O 1
ATOM 3477 N N . ARG A 1 440 ? -17.051 -10.867 1.480 1.00 86.38 440 ARG A N 1
ATOM 3478 C CA . ARG A 1 440 ? -15.815 -11.498 0.964 1.00 86.38 440 ARG A CA 1
ATOM 3479 C C . ARG A 1 440 ? -14.812 -11.874 2.051 1.00 86.38 440 ARG A C 1
ATOM 3481 O O . ARG A 1 440 ? -13.811 -12.529 1.774 1.00 86.38 440 ARG A O 1
ATOM 3488 N N . ARG A 1 441 ? -15.050 -11.480 3.306 1.00 89.50 441 ARG A N 1
ATOM 3489 C CA . ARG A 1 441 ? -14.124 -11.783 4.414 1.00 89.50 441 ARG A CA 1
ATOM 3490 C C . ARG A 1 441 ? -13.998 -13.293 4.651 1.00 89.50 441 ARG A C 1
ATOM 3492 O O . ARG A 1 441 ? -12.904 -13.764 4.947 1.00 89.50 441 ARG A O 1
ATOM 3499 N N . GLU A 1 442 ? -15.089 -14.043 4.474 1.00 90.75 442 GLU A N 1
ATOM 3500 C CA . GLU A 1 442 ? -15.099 -15.513 4.536 1.00 90.75 442 GLU A CA 1
ATOM 3501 C C . GLU A 1 442 ? -14.217 -16.141 3.449 1.00 90.75 442 GLU A C 1
ATOM 3503 O O . GLU A 1 442 ? -13.421 -17.039 3.732 1.00 90.75 442 GLU A O 1
ATOM 3508 N N . GLU A 1 443 ? -14.319 -15.638 2.218 1.00 90.69 443 GLU A N 1
ATOM 3509 C CA . GLU A 1 443 ? -13.496 -16.083 1.095 1.00 90.69 443 GLU A CA 1
ATOM 3510 C C . GLU A 1 443 ? -12.005 -15.882 1.395 1.00 90.69 443 GLU A C 1
ATOM 3512 O O . GLU A 1 443 ? -11.218 -16.818 1.234 1.00 90.69 443 GLU A O 1
ATOM 3517 N N . PHE A 1 444 ? -11.630 -14.704 1.906 1.00 91.31 444 PHE A N 1
ATOM 3518 C CA . PHE A 1 444 ? -10.246 -14.386 2.262 1.00 91.31 444 PHE A CA 1
ATOM 3519 C C . PHE A 1 444 ? -9.667 -15.384 3.271 1.00 91.31 444 PHE A C 1
ATOM 3521 O O . PHE A 1 444 ? -8.622 -15.991 3.019 1.00 91.31 444 PHE A O 1
ATOM 3528 N N . VAL A 1 445 ? -10.343 -15.581 4.411 1.00 91.75 445 VAL A N 1
ATOM 3529 C CA . VAL A 1 445 ? -9.831 -16.477 5.464 1.00 91.75 445 VAL A CA 1
ATOM 3530 C C . VAL A 1 445 ? -9.817 -17.931 5.009 1.00 91.75 445 VAL A C 1
ATOM 3532 O O . VAL A 1 445 ? -8.913 -18.676 5.382 1.00 91.75 445 VAL A O 1
ATOM 3535 N N . THR A 1 446 ? -10.771 -18.331 4.165 1.00 91.56 446 THR A N 1
ATOM 3536 C CA . THR A 1 446 ? -10.834 -19.687 3.613 1.00 91.56 446 THR A CA 1
ATOM 3537 C C . THR A 1 446 ? -9.655 -19.950 2.687 1.00 91.56 446 THR A C 1
ATOM 3539 O O . THR A 1 446 ? -8.936 -20.926 2.895 1.00 91.56 446 THR A O 1
ATOM 3542 N N . ARG A 1 447 ? -9.401 -19.064 1.713 1.00 88.62 447 ARG A N 1
ATOM 3543 C CA . ARG A 1 447 ? -8.271 -19.196 0.778 1.00 88.62 447 ARG A CA 1
ATOM 3544 C C . ARG A 1 447 ? -6.936 -19.234 1.514 1.00 88.62 447 ARG A C 1
ATOM 3546 O O . ARG A 1 447 ? -6.127 -20.125 1.265 1.00 88.62 447 ARG A O 1
ATOM 3553 N N . LEU A 1 448 ? -6.725 -18.305 2.449 1.00 87.81 448 LEU A N 1
ATOM 3554 C CA . LEU A 1 448 ? -5.485 -18.237 3.220 1.00 87.81 448 LEU A CA 1
ATOM 3555 C C . LEU A 1 448 ? -5.289 -19.492 4.082 1.00 87.81 448 LEU A C 1
ATOM 3557 O O . LEU A 1 448 ? -4.220 -20.095 4.050 1.00 87.81 448 LEU A O 1
ATOM 3561 N N . HIS A 1 449 ? -6.314 -19.916 4.825 1.00 89.56 449 HIS A N 1
ATOM 3562 C CA . HIS A 1 449 ? -6.204 -21.062 5.726 1.00 89.56 449 HIS A CA 1
ATOM 3563 C C . HIS A 1 449 ? -6.057 -22.398 4.983 1.00 89.56 449 HIS A C 1
ATOM 3565 O O . HIS A 1 449 ? -5.293 -23.257 5.423 1.00 89.56 449 HIS A O 1
ATOM 3571 N N . GLU A 1 450 ? -6.740 -22.587 3.851 1.00 87.25 450 GLU A N 1
ATOM 3572 C CA . GLU A 1 450 ? -6.538 -23.770 3.002 1.00 87.25 450 GLU A CA 1
ATOM 3573 C C . GLU A 1 450 ? -5.147 -23.770 2.350 1.00 87.25 450 GLU A C 1
ATOM 3575 O O . GLU A 1 450 ? -4.495 -24.814 2.315 1.00 87.25 450 GLU A O 1
ATOM 3580 N N . GLY A 1 451 ? -4.633 -22.603 1.943 1.00 81.19 451 GLY A N 1
ATOM 3581 C CA . GLY A 1 451 ? -3.233 -22.452 1.534 1.00 81.19 451 GLY A CA 1
ATOM 3582 C C . GLY A 1 451 ? -2.271 -22.912 2.634 1.00 81.19 451 GLY A C 1
ATOM 3583 O O . GLY A 1 451 ? -1.438 -23.788 2.407 1.00 81.19 451 GLY A O 1
ATOM 3584 N N . MET A 1 452 ? -2.469 -22.433 3.866 1.00 83.12 452 MET A N 1
ATOM 3585 C CA . MET A 1 452 ? -1.679 -22.845 5.033 1.00 83.12 452 MET A CA 1
ATOM 3586 C C . MET A 1 452 ? -1.769 -24.354 5.316 1.00 83.12 452 MET A C 1
ATOM 3588 O O . MET A 1 452 ? -0.767 -24.977 5.667 1.00 83.12 452 MET A O 1
ATOM 3592 N N . LYS A 1 453 ? -2.945 -24.974 5.165 1.00 85.31 453 LYS A N 1
ATOM 3593 C CA . LYS A 1 453 ? -3.110 -26.430 5.311 1.00 85.31 453 LYS A CA 1
ATOM 3594 C C . LYS A 1 453 ? -2.362 -27.214 4.243 1.00 85.31 453 LYS A C 1
ATOM 3596 O O . LYS A 1 453 ? -1.747 -28.225 4.573 1.00 85.31 453 LYS A O 1
ATOM 3601 N N . SER A 1 454 ? -2.415 -26.762 2.989 1.00 81.81 454 SER A N 1
ATOM 3602 C CA . SER A 1 454 ? -1.732 -27.428 1.872 1.00 81.81 454 SER A CA 1
ATOM 3603 C C . SER A 1 454 ? -0.216 -27.505 2.087 1.00 81.81 454 SER A C 1
ATOM 3605 O O . SER A 1 454 ? 0.421 -28.478 1.694 1.00 81.81 454 SER A O 1
ATOM 3607 N N . GLU A 1 455 ? 0.336 -26.540 2.824 1.00 75.75 455 GLU A N 1
ATOM 3608 C CA . GLU A 1 455 ? 1.740 -26.485 3.235 1.00 75.75 455 GLU A CA 1
ATOM 3609 C C . GLU A 1 455 ? 2.020 -27.137 4.604 1.00 75.75 455 GLU A C 1
ATOM 3611 O O . GLU A 1 455 ? 3.136 -27.068 5.122 1.00 75.75 455 GLU A O 1
ATOM 3616 N N . GLY A 1 456 ? 1.018 -27.762 5.230 1.00 79.69 456 GLY A N 1
ATOM 3617 C CA . GLY A 1 456 ? 1.149 -28.421 6.533 1.00 79.69 456 GLY A CA 1
ATOM 3618 C C . GLY A 1 456 ? 1.292 -27.467 7.726 1.00 79.69 456 GLY A C 1
ATOM 3619 O O . GLY A 1 456 ? 1.727 -27.891 8.797 1.00 79.69 456 GLY A O 1
ATOM 3620 N N . GLN A 1 457 ? 0.937 -26.188 7.573 1.00 77.19 457 GLN A N 1
ATOM 3621 C CA . GLN A 1 457 ? 1.048 -25.173 8.630 1.00 77.19 457 GLN A CA 1
ATOM 3622 C C . GLN A 1 457 ? -0.138 -25.165 9.608 1.00 77.19 457 GLN A C 1
ATOM 3624 O O . GLN A 1 457 ? -0.041 -24.584 10.690 1.00 77.19 457 GLN A O 1
ATOM 3629 N N . SER A 1 458 ? -1.259 -25.788 9.238 1.00 84.25 458 SER A N 1
ATOM 3630 C CA . SER A 1 458 ? -2.455 -25.903 10.075 1.00 84.25 458 SER A CA 1
ATOM 3631 C C . SER A 1 458 ? -3.043 -27.305 9.987 1.00 84.25 458 SER A C 1
ATOM 3633 O O . SER A 1 458 ? -3.164 -27.870 8.902 1.00 84.25 458 SER A O 1
ATOM 3635 N N . THR A 1 459 ? -3.456 -27.846 11.132 1.00 87.25 459 THR A N 1
ATOM 3636 C CA . THR A 1 459 ? -4.271 -29.070 11.232 1.00 87.25 459 THR A CA 1
ATOM 3637 C C . THR A 1 459 ? -5.725 -28.769 11.603 1.00 87.25 459 THR A C 1
ATOM 3639 O O . THR A 1 459 ? -6.523 -29.688 11.772 1.00 87.25 459 THR A O 1
ATOM 3642 N N . GLN A 1 460 ? -6.073 -27.489 11.755 1.00 91.38 460 GLN A N 1
ATOM 3643 C CA . GLN A 1 460 ? -7.373 -27.046 12.251 1.00 91.38 460 GLN A CA 1
ATOM 3644 C C . GLN A 1 460 ? -8.430 -27.030 11.145 1.00 91.38 460 GLN A C 1
ATOM 3646 O O . GLN A 1 460 ? -8.120 -26.962 9.956 1.00 91.38 460 GLN A O 1
ATOM 3651 N N . GLU A 1 461 ? -9.709 -27.040 11.518 1.00 92.06 461 GLU A N 1
ATOM 3652 C CA . GLU A 1 461 ? -10.801 -26.936 10.549 1.00 92.06 461 GLU A CA 1
ATOM 3653 C C . GLU A 1 461 ? -11.086 -25.482 10.144 1.00 92.06 461 GLU A C 1
ATOM 3655 O O . GLU A 1 461 ? -11.265 -24.603 10.987 1.00 92.06 461 GLU A O 1
ATOM 3660 N N . THR A 1 462 ? -11.208 -25.235 8.836 1.00 92.81 462 THR A N 1
ATOM 3661 C CA . THR A 1 462 ? -11.516 -23.907 8.267 1.00 92.81 462 THR A CA 1
ATOM 3662 C C . THR A 1 462 ? -12.931 -23.455 8.600 1.00 92.81 462 THR A C 1
ATOM 3664 O O . THR A 1 462 ? -13.153 -22.286 8.895 1.00 92.81 462 THR A O 1
ATOM 3667 N N . LYS A 1 463 ? -13.890 -24.391 8.649 1.00 92.38 463 LYS A N 1
ATOM 3668 C CA . LYS A 1 463 ? -15.277 -24.094 9.041 1.00 92.38 463 LYS A CA 1
ATOM 3669 C C . LYS A 1 463 ? -15.358 -23.477 10.439 1.00 92.38 463 LYS A C 1
ATOM 3671 O O . LYS A 1 463 ? -16.187 -22.604 10.674 1.00 92.38 463 LYS A O 1
ATOM 3676 N N . GLY A 1 464 ? -14.487 -23.894 11.361 1.00 91.19 464 GLY A N 1
ATOM 3677 C CA . GLY A 1 464 ? -14.417 -23.311 12.700 1.00 91.19 464 GLY A CA 1
ATOM 3678 C C . GLY A 1 464 ? -14.001 -21.836 12.685 1.00 91.19 464 GLY A C 1
ATOM 3679 O O . GLY A 1 464 ? -14.637 -21.025 13.358 1.00 91.19 464 GLY A O 1
ATOM 3680 N N . LEU A 1 465 ? -13.013 -21.477 11.857 1.00 92.38 465 LEU A N 1
ATOM 3681 C CA . LEU A 1 465 ? -12.560 -20.094 11.671 1.00 92.38 465 LEU A CA 1
ATOM 3682 C C . LEU A 1 465 ? -13.669 -19.210 11.091 1.00 92.38 465 LEU A C 1
ATOM 3684 O O . LEU A 1 465 ? -13.936 -18.132 11.618 1.00 92.38 465 LEU A O 1
ATOM 3688 N N . VAL A 1 466 ? -14.354 -19.689 10.051 1.00 91.06 466 VAL A N 1
ATOM 3689 C CA . VAL A 1 466 ? -15.486 -18.979 9.433 1.00 91.06 466 VAL A CA 1
ATOM 3690 C C . VAL A 1 466 ? -16.613 -18.758 10.444 1.00 91.06 466 VAL A C 1
ATOM 3692 O O . VAL A 1 466 ? -17.120 -17.646 10.589 1.00 91.06 466 VAL A O 1
ATOM 3695 N N . ASN A 1 467 ? -16.957 -19.786 11.225 1.00 88.38 467 ASN A N 1
ATOM 3696 C CA . ASN A 1 467 ? -17.963 -19.670 12.280 1.00 88.38 467 ASN A CA 1
ATOM 3697 C C . ASN A 1 467 ? -17.577 -18.628 13.339 1.00 88.38 467 ASN A C 1
ATOM 3699 O O . ASN A 1 467 ? -18.441 -17.888 13.812 1.00 88.38 467 ASN A O 1
ATOM 3703 N N . TYR A 1 468 ? -16.299 -18.557 13.721 1.00 87.94 468 TYR A N 1
ATOM 3704 C CA . TYR A 1 468 ? -15.819 -17.521 14.633 1.00 87.94 468 TYR A CA 1
ATOM 3705 C C . TYR A 1 468 ? -15.911 -16.127 14.002 1.00 87.94 468 TYR A C 1
ATOM 3707 O O . TYR A 1 468 ? -16.422 -15.206 14.642 1.00 87.94 468 TYR A O 1
ATOM 3715 N N . LEU A 1 469 ? -15.465 -15.966 12.753 1.00 88.06 469 LEU A N 1
ATOM 3716 C CA . LEU A 1 469 ? -15.516 -14.697 12.026 1.00 88.06 469 LEU A CA 1
ATOM 3717 C C . LEU A 1 469 ? -16.951 -14.152 11.967 1.00 88.06 469 LEU A C 1
ATOM 3719 O O . LEU A 1 469 ? -17.193 -12.998 12.313 1.00 88.06 469 LEU A O 1
ATOM 3723 N N . ASN A 1 470 ? -17.917 -15.009 11.631 1.00 83.25 470 ASN A N 1
ATOM 3724 C CA . ASN A 1 470 ? -19.330 -14.637 11.553 1.00 83.25 470 ASN A CA 1
ATOM 3725 C C . ASN A 1 470 ? -19.901 -14.229 12.921 1.00 83.25 470 ASN A C 1
ATOM 3727 O O . ASN A 1 470 ? -20.631 -13.248 13.019 1.00 83.25 470 ASN A O 1
ATOM 3731 N N . ARG A 1 471 ? -19.516 -14.917 14.005 1.00 81.62 471 ARG A N 1
ATOM 3732 C CA . ARG A 1 471 ? -19.930 -14.555 15.377 1.00 81.62 471 ARG A CA 1
ATOM 3733 C C . ARG A 1 471 ? -19.269 -13.278 15.901 1.00 81.62 471 ARG A C 1
ATOM 3735 O O . ARG A 1 471 ? -19.823 -12.626 16.783 1.00 81.62 471 ARG A O 1
ATOM 3742 N N . SER A 1 472 ? -18.073 -12.949 15.417 1.00 78.81 472 SER A N 1
ATOM 3743 C CA . SER A 1 472 ? -17.269 -11.811 15.885 1.00 78.81 472 SER A CA 1
ATOM 3744 C C . SER A 1 472 ? -17.459 -10.538 15.052 1.00 78.81 472 SER A C 1
ATOM 3746 O O . SER A 1 472 ? -16.982 -9.481 15.472 1.00 78.81 472 SER A O 1
ATOM 3748 N N . GLN A 1 473 ? -18.213 -10.589 13.942 1.00 71.62 473 GLN A N 1
ATOM 3749 C CA . GLN A 1 473 ? -18.506 -9.415 13.107 1.00 71.62 473 GLN A CA 1
ATOM 3750 C C . GLN A 1 473 ? -19.091 -8.240 13.902 1.00 71.62 473 GLN A C 1
ATOM 3752 O O . GLN A 1 473 ? -18.617 -7.122 13.749 1.00 71.62 473 GLN A O 1
ATOM 3757 N N . GLY A 1 474 ? -20.023 -8.475 14.828 1.00 65.00 474 GLY A N 1
ATOM 3758 C CA . GLY A 1 474 ? -20.607 -7.392 15.632 1.00 65.00 474 GLY A CA 1
ATOM 3759 C C . GLY A 1 474 ? -19.647 -6.717 16.628 1.00 65.00 474 GLY A C 1
ATOM 3760 O O . GLY A 1 474 ? -20.040 -5.762 17.285 1.00 65.00 474 GLY A O 1
ATOM 3761 N N . ARG A 1 475 ? -18.413 -7.219 16.806 1.00 69.69 475 ARG A N 1
ATOM 3762 C CA . ARG A 1 475 ? -17.400 -6.627 17.709 1.00 69.69 475 ARG A CA 1
ATOM 3763 C C . ARG A 1 475 ? -16.175 -6.109 16.967 1.00 69.69 475 ARG A C 1
ATOM 3765 O O . ARG A 1 475 ? -15.649 -5.063 17.310 1.00 69.69 475 ARG A O 1
ATOM 3772 N N . MET A 1 476 ? -15.707 -6.866 15.977 1.00 77.75 476 MET A N 1
ATOM 3773 C CA . MET A 1 476 ? -14.475 -6.587 15.235 1.00 77.75 476 MET A CA 1
ATOM 3774 C C . MET A 1 476 ? -14.695 -6.450 13.724 1.00 77.75 476 MET A C 1
ATOM 3776 O O . MET A 1 476 ? -13.725 -6.343 12.978 1.00 77.75 476 MET A O 1
ATOM 3780 N N . GLY A 1 477 ? -15.947 -6.446 13.256 1.00 75.44 477 GLY A N 1
ATOM 3781 C CA . GLY A 1 477 ? -16.303 -6.447 11.835 1.00 75.44 477 GLY A CA 1
ATOM 3782 C C . GLY A 1 477 ? -15.606 -5.352 11.036 1.00 75.44 477 GLY A C 1
ATOM 3783 O O . GLY A 1 477 ? -14.965 -5.654 10.030 1.00 75.44 477 GLY A O 1
ATOM 3784 N N . ASP A 1 478 ? -15.632 -4.111 11.521 1.00 74.56 478 ASP A N 1
ATOM 3785 C CA . ASP A 1 478 ? -14.991 -2.989 10.824 1.00 74.56 478 ASP A CA 1
ATOM 3786 C C . ASP A 1 478 ? -13.469 -3.116 10.805 1.00 74.56 478 ASP A C 1
ATOM 3788 O O . ASP A 1 478 ? -12.826 -2.715 9.841 1.00 74.56 478 ASP A O 1
ATOM 3792 N N . HIS A 1 479 ? -12.867 -3.739 11.818 1.00 82.62 479 HIS A N 1
ATOM 3793 C CA . HIS A 1 479 ? -11.434 -4.026 11.817 1.00 82.62 479 HIS A CA 1
ATOM 3794 C C . HIS A 1 479 ? -11.079 -5.176 10.867 1.00 82.62 479 HIS A C 1
ATOM 3796 O O . HIS A 1 479 ? -10.019 -5.155 10.240 1.00 82.62 479 HIS A O 1
ATOM 3802 N N . PHE A 1 480 ? -11.979 -6.146 10.689 1.00 87.56 480 PHE A N 1
ATOM 3803 C CA . PHE A 1 480 ? -11.829 -7.242 9.732 1.00 87.56 480 PHE A CA 1
ATOM 3804 C C . PHE A 1 480 ? -11.987 -6.821 8.271 1.00 87.56 480 PHE A C 1
ATOM 3806 O O . PHE A 1 480 ? -11.689 -7.618 7.384 1.00 87.56 480 PHE A O 1
ATOM 3813 N N . ARG A 1 481 ? -12.363 -5.568 7.984 1.00 85.06 481 ARG A N 1
ATOM 3814 C CA . ARG A 1 481 ? -12.191 -5.018 6.631 1.00 85.06 481 ARG A CA 1
ATOM 3815 C C . ARG A 1 481 ? -10.714 -4.936 6.238 1.00 85.06 481 ARG A C 1
ATOM 3817 O O . ARG A 1 481 ? -10.406 -4.933 5.054 1.00 85.06 481 ARG A O 1
ATOM 3824 N N . PHE A 1 482 ? -9.786 -4.876 7.195 1.00 88.38 482 PHE A N 1
ATOM 3825 C CA . PHE A 1 482 ? -8.361 -4.791 6.891 1.00 88.38 482 PHE A CA 1
ATOM 3826 C C . PHE A 1 482 ? -7.741 -6.188 6.712 1.00 88.38 482 PHE A C 1
ATOM 3828 O O . PHE A 1 482 ? -7.756 -6.982 7.660 1.00 88.38 482 PHE A O 1
ATOM 3835 N N . PRO A 1 483 ? -7.118 -6.483 5.551 1.00 89.62 483 PRO A N 1
ATOM 3836 C CA . PRO A 1 483 ? -6.495 -7.781 5.277 1.00 89.62 483 PRO A CA 1
ATOM 3837 C C . PRO A 1 483 ? -5.498 -8.245 6.346 1.00 89.62 483 PRO A C 1
ATOM 3839 O O . PRO A 1 483 ? -5.431 -9.434 6.664 1.00 89.62 483 PRO A O 1
ATOM 3842 N N . LEU A 1 484 ? -4.737 -7.318 6.941 1.00 88.56 484 LEU A N 1
ATOM 3843 C CA . LEU A 1 484 ? -3.788 -7.655 8.004 1.00 88.56 484 LEU A CA 1
ATOM 3844 C C . LEU A 1 484 ? -4.486 -8.274 9.224 1.00 88.56 484 LEU A C 1
ATOM 3846 O O . LEU A 1 484 ? -3.987 -9.252 9.771 1.00 88.56 484 LEU A O 1
ATOM 3850 N N . MET A 1 485 ? -5.642 -7.748 9.639 1.00 90.81 485 MET A N 1
ATOM 3851 C CA . MET A 1 485 ? -6.363 -8.263 10.810 1.00 90.81 485 MET A CA 1
ATOM 3852 C C . MET A 1 485 ? -6.874 -9.682 10.565 1.00 90.81 485 MET A C 1
ATOM 3854 O O . MET A 1 485 ? -6.699 -10.554 11.416 1.00 90.81 485 MET A O 1
ATOM 3858 N N . LEU A 1 486 ? -7.430 -9.938 9.377 1.00 91.69 486 LEU A N 1
ATOM 3859 C CA . LEU A 1 486 ? -7.852 -11.280 8.968 1.00 91.69 486 LEU A CA 1
ATOM 3860 C C . LEU A 1 486 ? -6.669 -12.250 8.867 1.00 91.69 486 LEU A C 1
ATOM 3862 O O . LEU A 1 486 ? -6.784 -13.406 9.273 1.00 91.69 486 LEU A O 1
ATOM 3866 N N . THR A 1 487 ? -5.521 -11.779 8.375 1.00 90.62 487 THR A N 1
ATOM 3867 C CA . THR A 1 487 ? -4.284 -12.572 8.316 1.00 90.62 487 THR A CA 1
ATOM 3868 C C . THR A 1 487 ? -3.856 -12.992 9.718 1.00 90.62 487 THR A C 1
ATOM 3870 O O . THR A 1 487 ? -3.693 -14.181 9.981 1.00 90.62 487 THR A O 1
ATOM 3873 N N . LEU A 1 488 ? -3.721 -12.034 10.640 1.00 91.31 488 LEU A N 1
ATOM 3874 C CA . LEU A 1 488 ? -3.336 -12.308 12.024 1.00 91.31 488 LEU A CA 1
ATOM 3875 C C . LEU A 1 488 ? -4.318 -13.278 12.689 1.00 91.31 488 LEU A C 1
ATOM 3877 O O . LEU A 1 488 ? -3.892 -14.266 13.282 1.00 91.31 488 LEU A O 1
ATOM 3881 N N . LEU A 1 489 ? -5.624 -13.053 12.530 1.00 93.12 489 LEU A N 1
ATOM 3882 C CA . LEU A 1 489 ? -6.652 -13.955 13.043 1.00 93.12 489 LEU A CA 1
ATOM 3883 C C . LEU A 1 489 ? -6.489 -15.383 12.499 1.00 93.12 489 LEU A C 1
ATOM 3885 O O . LEU A 1 489 ? -6.557 -16.340 13.267 1.00 93.12 489 LEU A O 1
ATOM 3889 N N . THR A 1 490 ? -6.232 -15.529 11.198 1.00 92.44 490 THR A N 1
ATOM 3890 C CA . THR A 1 490 ? -6.053 -16.835 10.541 1.00 92.44 490 THR A CA 1
ATOM 3891 C C . THR A 1 490 ? -4.816 -17.564 11.068 1.00 92.44 490 THR A C 1
ATOM 3893 O O . THR A 1 490 ? -4.883 -18.753 11.377 1.00 92.44 490 THR A O 1
ATOM 3896 N N . TYR A 1 491 ? -3.704 -16.849 11.259 1.00 90.44 491 TYR A N 1
ATOM 3897 C CA . TYR A 1 491 ? -2.490 -17.406 11.862 1.00 90.44 491 TYR A CA 1
ATOM 3898 C C . TYR A 1 491 ? -2.678 -17.794 13.332 1.00 90.44 491 TYR A C 1
ATOM 3900 O O . TYR A 1 491 ? -2.174 -18.835 13.762 1.00 90.44 491 TYR A O 1
ATOM 3908 N N . LEU A 1 492 ? -3.405 -16.979 14.103 1.00 92.44 492 LEU A N 1
ATOM 3909 C CA . LEU A 1 492 ? -3.738 -17.300 15.488 1.00 92.44 492 LEU A CA 1
ATOM 3910 C C . LEU A 1 492 ? -4.629 -18.541 15.553 1.00 92.44 492 LEU A C 1
ATOM 3912 O O . LEU A 1 492 ? -4.356 -19.423 16.356 1.00 92.44 492 LEU A O 1
ATOM 3916 N N . TRP A 1 493 ? -5.629 -18.650 14.675 1.00 93.94 493 TRP A N 1
ATOM 3917 C CA . TRP A 1 493 ? -6.485 -19.831 14.574 1.00 93.94 493 TRP A CA 1
ATOM 3918 C C . TRP A 1 493 ? -5.695 -21.088 14.219 1.00 93.94 493 TRP A C 1
ATOM 3920 O O . TRP A 1 493 ? -5.831 -22.104 14.890 1.00 93.94 493 TRP A O 1
ATOM 3930 N N . ALA A 1 494 ? -4.826 -21.020 13.209 1.00 90.38 494 ALA A N 1
ATOM 3931 C CA . ALA A 1 494 ? -4.003 -22.154 12.796 1.00 90.38 494 ALA A CA 1
ATOM 3932 C C . ALA A 1 494 ? -3.115 -22.691 13.935 1.00 90.38 494 ALA A C 1
ATOM 3934 O O . ALA A 1 494 ? -2.870 -23.895 14.015 1.00 90.38 494 ALA A O 1
ATOM 3935 N N . ALA A 1 495 ? -2.635 -21.809 14.818 1.00 89.19 495 ALA A N 1
ATOM 3936 C CA . ALA A 1 495 ? -1.690 -22.165 15.872 1.00 89.19 495 ALA A CA 1
ATOM 3937 C C . ALA A 1 495 ? -2.325 -22.427 17.250 1.00 89.19 495 ALA A C 1
ATOM 3939 O O . ALA A 1 495 ? -1.840 -23.284 17.987 1.00 89.19 495 ALA A O 1
ATOM 3940 N N . ASP A 1 496 ? -3.349 -21.662 17.627 1.00 89.00 496 ASP A N 1
ATOM 3941 C CA . ASP A 1 496 ? -3.987 -21.677 18.947 1.00 89.00 496 ASP A CA 1
ATOM 3942 C C . ASP A 1 496 ? -5.457 -21.188 18.864 1.00 89.00 496 ASP A C 1
ATOM 3944 O O . ASP A 1 496 ? -5.764 -20.052 19.250 1.00 89.00 496 ASP A O 1
ATOM 3948 N N . PRO A 1 497 ? -6.394 -22.036 18.384 1.00 89.94 497 PRO A N 1
ATOM 3949 C CA . PRO A 1 497 ? -7.811 -21.678 18.247 1.00 89.94 497 PRO A CA 1
ATOM 3950 C C . PRO A 1 497 ? -8.467 -21.222 19.554 1.00 89.94 497 PRO A C 1
ATOM 3952 O O . PRO A 1 497 ? -9.401 -20.424 19.543 1.00 89.94 497 PRO A O 1
ATOM 3955 N N . MET A 1 498 ? -7.991 -21.716 20.701 1.00 88.38 498 MET A N 1
ATOM 3956 C CA . MET A 1 498 ? -8.577 -21.387 22.002 1.00 88.38 498 MET A CA 1
ATOM 3957 C C . MET A 1 498 ? -8.326 -19.928 22.381 1.00 88.38 498 MET A C 1
ATOM 3959 O O . MET A 1 498 ? -9.224 -19.274 22.917 1.00 88.38 498 MET A O 1
ATOM 3963 N N . SER A 1 499 ? -7.143 -19.402 22.050 1.00 88.00 499 SER A N 1
ATOM 3964 C CA . SER A 1 499 ? -6.796 -17.994 22.276 1.00 88.00 499 SER A CA 1
ATOM 3965 C C . SER A 1 499 ? -7.669 -17.021 21.478 1.00 88.00 499 SER A C 1
ATOM 3967 O O . SER A 1 499 ? -7.882 -15.894 21.920 1.00 88.00 499 SER A O 1
ATOM 3969 N N . VAL A 1 500 ? -8.233 -17.453 20.346 1.00 88.94 500 VAL A N 1
ATOM 3970 C CA . VAL A 1 500 ? -9.093 -16.625 19.486 1.00 88.94 500 VAL A CA 1
ATOM 3971 C C . VAL A 1 500 ? -10.389 -16.207 20.202 1.00 88.94 500 VAL A C 1
ATOM 3973 O O . VAL A 1 500 ? -10.875 -15.094 20.015 1.00 88.94 500 VAL A O 1
ATOM 3976 N N . ASN A 1 501 ? -10.918 -17.035 21.108 1.00 84.25 501 ASN A N 1
ATOM 3977 C CA . ASN A 1 501 ? -12.154 -16.724 21.842 1.00 84.25 501 ASN A CA 1
ATOM 3978 C C . ASN A 1 501 ? -12.034 -15.496 22.762 1.00 84.25 501 ASN A C 1
ATOM 3980 O O . ASN A 1 501 ? -13.040 -14.850 23.048 1.00 84.25 501 ASN A O 1
ATOM 3984 N N . GLY A 1 502 ? -10.820 -15.183 23.227 1.00 83.75 502 GLY A N 1
ATOM 3985 C CA . GLY A 1 502 ? -10.539 -14.012 24.061 1.00 83.75 502 GLY A CA 1
ATOM 3986 C C . GLY A 1 502 ? -10.266 -12.732 23.270 1.00 83.75 502 GLY A C 1
ATOM 3987 O O . GLY A 1 502 ? -10.057 -11.684 23.871 1.00 83.75 502 GLY A O 1
ATOM 3988 N N . VAL A 1 503 ? -10.241 -12.801 21.937 1.00 89.31 503 VAL A N 1
ATOM 3989 C CA . VAL A 1 503 ? -9.974 -11.646 21.079 1.00 89.31 503 VAL A CA 1
ATOM 3990 C C . VAL A 1 503 ? -11.271 -10.865 20.871 1.00 89.31 503 VAL A C 1
ATOM 3992 O O . VAL A 1 503 ? -12.164 -11.284 20.138 1.00 89.31 503 VAL A O 1
ATOM 3995 N N . THR A 1 504 ? -11.387 -9.739 21.568 1.00 85.69 504 THR A N 1
ATOM 3996 C CA . THR A 1 504 ? -12.544 -8.827 21.530 1.00 85.69 504 THR A CA 1
ATOM 3997 C C . THR A 1 504 ? -12.216 -7.474 20.904 1.00 85.69 504 THR A C 1
ATOM 3999 O O . THR A 1 504 ? -13.133 -6.791 20.455 1.00 85.69 504 THR A O 1
ATOM 4002 N N . THR A 1 505 ? -10.932 -7.107 20.857 1.00 90.12 505 THR A N 1
ATOM 4003 C CA . THR A 1 505 ? -10.413 -5.835 20.338 1.00 90.12 505 THR A CA 1
ATOM 4004 C C . THR A 1 505 ? -9.185 -6.064 19.453 1.00 90.12 505 THR A C 1
ATOM 4006 O O . THR A 1 505 ? -8.594 -7.154 19.448 1.00 90.12 505 THR A O 1
ATOM 4009 N N . VAL A 1 506 ? -8.751 -5.033 18.721 1.00 90.50 506 VAL A N 1
ATOM 4010 C CA . VAL A 1 506 ? -7.544 -5.118 17.887 1.00 90.50 506 VAL A CA 1
ATOM 4011 C C . VAL A 1 506 ? -6.312 -5.309 18.766 1.00 90.50 506 VAL A C 1
ATOM 4013 O O . VAL A 1 506 ? -5.460 -6.148 18.468 1.00 90.50 506 VAL A O 1
ATOM 4016 N N . THR A 1 507 ? -6.229 -4.604 19.894 1.00 93.94 507 THR A N 1
ATOM 4017 C CA . THR A 1 507 ? -5.114 -4.773 20.838 1.00 93.94 507 THR A CA 1
ATOM 4018 C C . THR A 1 507 ? -5.063 -6.180 21.427 1.00 93.94 507 THR A C 1
ATOM 4020 O O . THR A 1 507 ? -3.972 -6.740 21.555 1.00 93.94 507 THR A O 1
ATOM 4023 N N . ALA A 1 508 ? -6.214 -6.790 21.732 1.00 93.38 508 ALA A N 1
ATOM 4024 C CA . ALA A 1 508 ? -6.272 -8.172 22.205 1.00 93.38 508 ALA A CA 1
ATOM 4025 C C . ALA A 1 508 ? -5.734 -9.159 21.152 1.00 93.38 508 ALA A C 1
ATOM 4027 O O . ALA A 1 508 ? -4.983 -10.075 21.500 1.00 93.38 508 ALA A O 1
ATOM 4028 N N . LEU A 1 509 ? -6.042 -8.937 19.865 1.00 93.62 509 LEU A N 1
ATOM 4029 C CA . LEU A 1 509 ? -5.486 -9.726 18.761 1.00 93.62 509 LEU A CA 1
ATOM 4030 C C . LEU A 1 509 ? -3.961 -9.585 18.693 1.00 93.62 509 LEU A C 1
ATOM 4032 O O . LEU A 1 509 ? -3.251 -10.590 18.691 1.00 93.62 509 LEU A O 1
ATOM 4036 N N . TYR A 1 510 ? -3.442 -8.354 18.692 1.00 94.00 510 TYR A N 1
ATOM 4037 C CA . TYR A 1 510 ? -1.997 -8.103 18.676 1.00 94.00 510 TYR A CA 1
ATOM 4038 C C . TYR A 1 510 ? -1.280 -8.719 19.876 1.00 94.00 510 TYR A C 1
ATOM 4040 O O . TYR A 1 510 ? -0.206 -9.302 19.724 1.00 94.00 510 TYR A O 1
ATOM 4048 N N . PHE A 1 511 ? -1.883 -8.649 21.059 1.00 93.88 511 PHE A N 1
ATOM 4049 C CA . PHE A 1 511 ? -1.332 -9.247 22.266 1.00 93.88 511 PHE A CA 1
ATOM 4050 C C . PHE A 1 511 ? -1.300 -10.782 22.195 1.00 93.88 511 PHE A C 1
ATOM 4052 O O . PHE A 1 511 ? -0.289 -11.395 22.552 1.00 93.88 511 PHE A O 1
ATOM 4059 N N . ALA A 1 512 ? -2.352 -11.418 21.668 1.00 94.31 512 ALA A N 1
ATOM 4060 C CA . ALA A 1 512 ? -2.378 -12.862 21.433 1.00 94.31 512 ALA A CA 1
ATOM 4061 C C . ALA A 1 512 ? -1.325 -13.298 20.397 1.00 94.31 512 ALA A C 1
ATOM 4063 O O . ALA A 1 512 ? -0.595 -14.267 20.623 1.00 94.31 512 ALA A O 1
ATOM 4064 N N . ILE A 1 513 ? -1.176 -12.542 19.304 1.00 93.25 513 ILE A N 1
ATOM 4065 C CA . ILE A 1 513 ? -0.129 -12.759 18.296 1.00 93.25 513 ILE A CA 1
ATOM 4066 C C . ILE A 1 513 ? 1.261 -12.600 18.899 1.00 93.25 513 ILE A C 1
ATOM 4068 O O . ILE A 1 513 ? 2.134 -13.434 18.674 1.00 93.25 513 ILE A O 1
ATOM 4072 N N . HIS A 1 514 ? 1.478 -11.566 19.704 1.00 92.81 514 HIS A N 1
ATOM 4073 C CA . HIS A 1 514 ? 2.756 -11.345 20.359 1.00 92.81 514 HIS A CA 1
ATOM 4074 C C . HIS A 1 514 ? 3.138 -12.521 21.275 1.00 92.81 514 HIS A C 1
ATOM 4076 O O . HIS A 1 514 ? 4.264 -13.016 21.198 1.00 92.81 514 HIS A O 1
ATOM 4082 N N . ARG A 1 515 ? 2.184 -13.051 22.054 1.00 92.62 515 ARG A N 1
ATOM 4083 C CA . ARG A 1 515 ? 2.382 -14.279 22.843 1.00 92.62 515 ARG A CA 1
ATOM 4084 C C . ARG A 1 515 ? 2.697 -15.491 21.969 1.00 92.62 515 ARG A C 1
ATOM 4086 O O . ARG A 1 515 ? 3.540 -16.305 22.339 1.00 92.62 515 ARG A O 1
ATOM 4093 N N . LEU A 1 516 ? 2.042 -15.627 20.817 1.00 91.62 516 LEU A N 1
ATOM 4094 C CA . LEU A 1 516 ? 2.332 -16.702 19.868 1.00 91.62 516 LEU A CA 1
ATOM 4095 C C . LEU A 1 516 ? 3.768 -16.604 19.328 1.00 91.62 516 LEU A C 1
ATOM 4097 O O . LEU A 1 516 ? 4.474 -17.614 19.303 1.00 91.62 516 LEU A O 1
ATOM 4101 N N . ILE A 1 517 ? 4.220 -15.403 18.956 1.00 90.69 517 ILE A N 1
ATOM 4102 C CA . ILE A 1 517 ? 5.598 -15.153 18.503 1.00 90.69 517 ILE A CA 1
ATOM 4103 C C . ILE A 1 517 ? 6.591 -15.533 19.606 1.00 90.69 517 ILE A C 1
ATOM 4105 O O . ILE A 1 517 ? 7.539 -16.271 19.343 1.00 90.69 517 ILE A O 1
ATOM 4109 N N . GLN A 1 518 ? 6.347 -15.101 20.848 1.00 91.12 518 GLN A N 1
ATOM 4110 C CA . GLN A 1 518 ? 7.172 -15.471 22.001 1.00 91.12 518 GLN A CA 1
ATOM 4111 C C . GLN A 1 518 ? 7.241 -16.993 22.180 1.00 91.12 518 GLN A C 1
ATOM 4113 O O . GLN A 1 518 ? 8.335 -17.548 22.209 1.00 91.12 518 GLN A O 1
ATOM 4118 N N . LYS A 1 519 ? 6.094 -17.692 22.217 1.00 89.25 519 LYS A N 1
ATOM 4119 C CA . LYS A 1 519 ? 6.031 -19.164 22.330 1.00 89.25 519 LYS A CA 1
ATOM 4120 C C . LYS A 1 519 ? 6.843 -19.860 21.229 1.00 89.25 519 LYS A C 1
ATOM 4122 O O . LYS A 1 519 ? 7.582 -20.806 21.511 1.00 89.25 519 LYS A O 1
ATOM 4127 N N . ARG A 1 520 ? 6.729 -19.397 19.977 1.00 88.69 520 ARG A N 1
ATOM 4128 C CA . ARG A 1 520 ? 7.484 -19.952 18.840 1.00 88.69 520 ARG A CA 1
ATOM 4129 C C . ARG A 1 520 ? 8.981 -19.701 18.986 1.00 88.69 520 ARG A C 1
ATOM 4131 O O . ARG A 1 520 ? 9.754 -20.646 18.843 1.00 88.69 520 ARG A O 1
ATOM 4138 N N . LEU A 1 521 ? 9.384 -18.479 19.331 1.00 89.69 521 LEU A N 1
ATOM 4139 C CA . LEU A 1 521 ? 10.785 -18.147 19.588 1.00 89.69 521 LEU A CA 1
ATOM 4140 C C . LEU A 1 521 ? 11.358 -19.014 20.714 1.00 89.69 521 LEU A C 1
ATOM 4142 O O . LEU A 1 521 ? 12.416 -19.610 20.535 1.00 89.69 521 LEU A O 1
ATOM 4146 N N . PHE A 1 522 ? 10.646 -19.162 21.832 1.00 89.06 522 PHE A N 1
ATOM 4147 C CA . PHE A 1 522 ? 11.069 -20.025 22.936 1.00 89.06 522 PHE A CA 1
ATOM 4148 C C . PHE A 1 522 ? 11.273 -21.472 22.494 1.00 89.06 522 PHE A C 1
ATOM 4150 O O . PHE A 1 522 ? 12.284 -22.083 22.843 1.00 89.06 522 PHE A O 1
ATOM 4157 N N . SER A 1 523 ? 10.366 -22.007 21.673 1.00 87.19 523 SER A N 1
ATOM 4158 C CA . SER A 1 523 ? 10.511 -23.352 21.112 1.00 87.19 523 SER A CA 1
ATOM 4159 C C . SER A 1 523 ? 11.754 -23.486 20.224 1.00 87.19 523 SER A C 1
ATOM 4161 O O . SER A 1 523 ? 12.461 -24.491 20.325 1.00 87.19 523 SER A O 1
ATOM 4163 N N . ARG A 1 524 ? 12.054 -22.477 19.387 1.00 89.12 524 ARG A N 1
ATOM 4164 C CA . ARG A 1 524 ? 13.266 -22.457 18.547 1.00 89.12 524 ARG A CA 1
ATOM 4165 C C . ARG A 1 524 ? 14.533 -22.374 19.397 1.00 89.12 524 ARG A C 1
ATOM 4167 O O . ARG A 1 524 ? 15.425 -23.202 19.239 1.00 89.12 524 ARG A O 1
ATOM 4174 N N . LEU A 1 525 ? 14.586 -21.443 20.351 1.00 89.94 525 LEU A N 1
ATOM 4175 C CA . LEU A 1 525 ? 15.744 -21.235 21.227 1.00 89.94 525 LEU A CA 1
ATOM 4176 C C . LEU A 1 525 ? 16.039 -22.451 22.112 1.00 89.94 525 LEU A C 1
ATOM 4178 O O . LEU A 1 525 ? 17.200 -22.819 22.257 1.00 89.94 525 LEU A O 1
ATOM 4182 N N . SER A 1 526 ? 15.007 -23.119 22.632 1.00 87.94 526 SER A N 1
ATOM 4183 C CA . SER A 1 526 ? 15.165 -24.329 23.458 1.00 87.94 526 SER A CA 1
ATOM 4184 C C . SER A 1 526 ? 15.789 -25.500 22.691 1.00 87.94 526 SER A C 1
ATOM 4186 O O . SER A 1 526 ? 16.359 -26.402 23.293 1.00 87.94 526 SER A O 1
ATOM 4188 N N . LYS A 1 527 ? 15.687 -25.497 21.357 1.00 88.31 527 LYS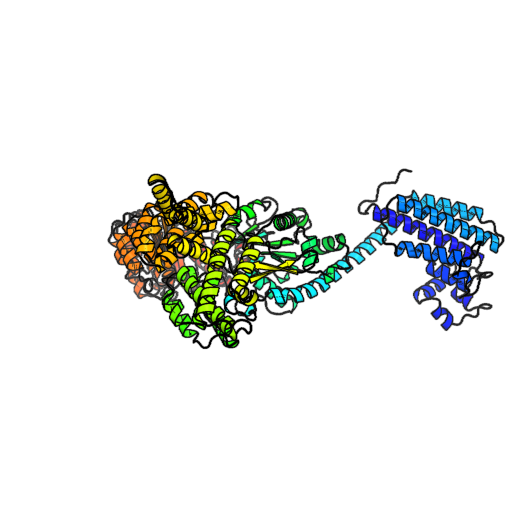 A N 1
ATOM 4189 C CA . LYS A 1 527 ? 16.281 -26.509 20.469 1.00 88.31 527 LYS A CA 1
ATOM 4190 C C . LYS A 1 527 ? 17.602 -26.049 19.846 1.00 88.31 527 LYS A C 1
ATOM 4192 O O . LYS A 1 527 ? 18.289 -26.851 19.217 1.00 88.31 527 LYS A O 1
ATOM 4197 N N . HIS A 1 528 ? 17.956 -24.773 19.994 1.00 89.62 528 HIS A N 1
ATOM 4198 C CA . HIS A 1 528 ? 19.095 -24.171 19.318 1.00 89.62 528 HIS A CA 1
ATOM 4199 C C . HIS A 1 528 ? 20.412 -24.629 19.956 1.00 89.62 528 HIS A C 1
ATOM 4201 O O . HIS A 1 528 ? 20.597 -24.512 21.166 1.00 89.62 528 HIS A O 1
ATOM 4207 N N . GLU A 1 529 ? 21.366 -25.084 19.141 1.00 88.38 529 GLU A N 1
ATOM 4208 C CA . GLU A 1 529 ? 22.613 -25.722 19.599 1.00 88.38 529 GLU A CA 1
ATOM 4209 C C . GLU A 1 529 ? 23.408 -24.882 20.604 1.00 88.38 529 GLU A C 1
ATOM 4211 O O . GLU A 1 529 ? 23.906 -25.406 21.590 1.00 88.38 529 GLU A O 1
ATOM 4216 N N . LYS A 1 530 ? 23.471 -23.563 20.393 1.00 84.06 530 LYS A N 1
ATOM 4217 C CA . LYS A 1 530 ? 24.187 -22.633 21.287 1.00 84.06 530 LYS A CA 1
ATOM 4218 C C . LYS A 1 530 ? 23.546 -22.428 22.667 1.00 84.06 530 LYS A C 1
ATOM 4220 O O . LYS A 1 530 ? 24.200 -21.865 23.536 1.00 84.06 530 LYS A O 1
ATOM 4225 N N . ILE A 1 531 ? 22.275 -22.791 22.849 1.00 86.06 531 ILE A N 1
ATOM 4226 C CA . ILE A 1 531 ? 21.517 -22.497 24.078 1.00 86.06 531 ILE A CA 1
ATOM 4227 C C . ILE A 1 531 ? 21.058 -23.768 24.787 1.00 86.06 531 ILE A C 1
ATOM 4229 O O . ILE A 1 531 ? 21.094 -23.795 26.015 1.00 86.06 531 ILE A O 1
ATOM 4233 N N . LYS A 1 532 ? 20.639 -24.796 24.036 1.00 81.25 532 LYS A N 1
ATOM 4234 C CA . LYS A 1 532 ? 19.930 -25.980 24.550 1.00 81.25 532 LYS A CA 1
ATOM 4235 C C . LYS A 1 532 ? 20.620 -26.672 25.737 1.00 81.25 532 LYS A C 1
ATOM 4237 O O . LYS A 1 532 ? 19.932 -27.180 26.611 1.00 81.25 532 LYS A O 1
ATOM 4242 N N . ASP A 1 533 ? 21.953 -26.643 25.780 1.00 79.69 533 ASP A N 1
ATOM 4243 C CA . ASP A 1 533 ? 22.761 -27.298 26.818 1.00 79.69 533 ASP A CA 1
ATOM 4244 C C . ASP A 1 533 ? 23.270 -26.319 27.896 1.00 79.69 533 ASP A C 1
ATOM 4246 O O . ASP A 1 533 ? 23.829 -26.735 28.908 1.00 79.69 533 ASP A O 1
ATOM 4250 N N . VAL A 1 534 ? 23.105 -25.009 27.680 1.00 76.75 534 VAL A N 1
ATOM 4251 C CA . VAL A 1 534 ? 23.693 -23.941 28.509 1.00 76.75 534 VAL A CA 1
ATOM 4252 C C . VAL A 1 534 ? 22.660 -23.292 29.423 1.00 76.75 534 VAL A C 1
ATOM 4254 O O . VAL A 1 534 ? 23.017 -22.831 30.503 1.00 76.75 534 VAL A O 1
ATOM 4257 N N . LYS A 1 535 ? 21.395 -23.228 28.995 1.00 83.25 535 LYS A N 1
ATOM 4258 C CA . LYS A 1 535 ? 20.324 -22.557 29.737 1.00 83.25 535 LYS A CA 1
ATOM 4259 C C . LYS A 1 535 ? 19.104 -23.446 29.872 1.00 83.25 535 LYS A C 1
ATOM 4261 O O . LYS A 1 535 ? 18.671 -24.069 28.905 1.00 83.25 535 LYS A O 1
ATOM 4266 N N . ASN A 1 536 ? 18.501 -23.446 31.056 1.00 87.00 536 ASN A N 1
ATOM 4267 C CA . ASN A 1 536 ? 17.188 -24.063 31.246 1.00 87.00 536 ASN A CA 1
ATOM 4268 C C . ASN A 1 536 ? 16.064 -23.176 30.666 1.00 87.00 536 ASN A C 1
ATOM 4270 O O . ASN A 1 536 ? 16.269 -22.008 30.331 1.00 87.00 536 ASN A O 1
ATOM 4274 N N . SER A 1 537 ? 14.846 -23.718 30.575 1.00 84.31 537 SER A N 1
ATOM 4275 C CA . SER A 1 537 ? 13.698 -23.001 29.996 1.00 84.31 537 SER A CA 1
ATOM 4276 C C . SER A 1 537 ? 13.396 -21.661 30.686 1.00 84.31 537 SER A C 1
ATOM 4278 O O . SER A 1 537 ? 13.034 -20.705 30.005 1.00 84.31 537 SER A O 1
ATOM 4280 N N . SER A 1 538 ? 13.563 -21.572 32.011 1.00 87.88 538 SER A N 1
ATOM 4281 C CA . SER A 1 538 ? 13.289 -20.346 32.776 1.00 87.88 538 SER A CA 1
ATOM 4282 C C . SER A 1 538 ? 14.321 -19.253 32.491 1.00 87.88 538 SER A C 1
ATOM 4284 O O . SER A 1 538 ? 13.978 -18.077 32.397 1.00 87.88 538 SER A O 1
ATOM 4286 N N . GLU A 1 539 ? 15.589 -19.625 32.325 1.00 88.94 539 GLU A N 1
ATOM 4287 C CA . GLU A 1 539 ? 16.670 -18.694 31.995 1.00 88.94 539 GLU A CA 1
ATOM 4288 C C . GLU A 1 539 ? 16.540 -18.150 30.571 1.00 88.94 539 GLU A C 1
ATOM 4290 O O . GLU A 1 539 ? 16.810 -16.970 30.328 1.00 88.94 539 GLU A O 1
ATOM 4295 N N . ILE A 1 540 ? 16.106 -18.986 29.619 1.00 88.19 540 ILE A N 1
ATOM 4296 C CA . ILE A 1 540 ? 15.801 -18.545 28.250 1.00 88.19 540 ILE A CA 1
ATOM 4297 C C . ILE A 1 540 ? 14.680 -17.502 28.282 1.00 88.19 540 ILE A C 1
ATOM 4299 O O . ILE A 1 540 ? 14.797 -16.458 27.632 1.00 88.19 540 ILE A O 1
ATOM 4303 N N . GLU A 1 541 ? 13.624 -17.762 29.055 1.00 88.50 541 GLU A N 1
ATOM 4304 C CA . GLU A 1 541 ? 12.501 -16.844 29.228 1.00 88.50 541 GLU A CA 1
ATOM 4305 C C . GLU A 1 541 ? 12.941 -15.503 29.821 1.00 88.50 541 GLU A C 1
ATOM 4307 O O . GLU A 1 541 ? 12.635 -14.448 29.258 1.00 88.50 541 GLU A O 1
ATOM 4312 N N . GLU A 1 542 ? 13.747 -15.522 30.883 1.00 90.00 542 GLU A N 1
ATOM 4313 C CA . GLU A 1 542 ? 14.286 -14.306 31.494 1.00 90.00 542 GLU A CA 1
ATOM 4314 C C . GLU A 1 542 ? 15.162 -13.502 30.515 1.00 90.00 542 GLU A C 1
ATOM 4316 O O . GLU A 1 542 ? 15.024 -12.278 30.406 1.00 90.00 542 GLU A O 1
ATOM 4321 N N . CYS A 1 543 ? 16.039 -14.175 29.764 1.00 91.31 543 CYS A N 1
ATOM 4322 C CA . CYS A 1 543 ? 16.903 -13.538 28.767 1.00 91.31 543 CYS A CA 1
ATOM 4323 C C . CYS A 1 543 ? 16.090 -12.887 27.640 1.00 91.31 543 CYS A C 1
ATOM 4325 O O . CYS A 1 543 ? 16.377 -11.757 27.238 1.00 91.31 543 CYS A O 1
ATOM 4327 N N . CYS A 1 544 ? 15.050 -13.565 27.147 1.00 90.88 544 CYS A N 1
ATOM 4328 C CA . CYS A 1 544 ? 14.168 -12.996 26.130 1.00 90.88 544 CYS A CA 1
ATOM 4329 C C . CYS A 1 544 ? 13.375 -11.815 26.681 1.00 90.88 544 CYS A C 1
ATOM 4331 O O . CYS A 1 544 ? 13.266 -10.798 26.003 1.00 90.88 544 CYS A O 1
ATOM 4333 N N . CYS A 1 545 ? 12.876 -11.897 27.917 1.00 90.50 545 CYS A N 1
ATOM 4334 C CA . CYS A 1 545 ? 12.207 -10.779 28.576 1.00 90.50 545 CYS A CA 1
ATOM 4335 C C . CYS A 1 545 ? 13.116 -9.544 28.655 1.00 90.50 545 CYS A C 1
ATOM 4337 O O . CYS A 1 545 ? 12.671 -8.437 28.355 1.00 90.50 545 CYS A O 1
ATOM 4339 N N . LYS A 1 546 ? 14.400 -9.712 28.999 1.00 91.50 546 LYS A N 1
ATOM 4340 C CA . LYS A 1 546 ? 15.382 -8.612 29.009 1.00 91.50 546 LYS A CA 1
ATOM 4341 C C . LYS A 1 546 ? 15.594 -8.012 27.619 1.00 91.50 546 LYS A C 1
ATOM 4343 O O . LYS A 1 546 ? 15.595 -6.791 27.492 1.00 91.50 546 LYS A O 1
ATOM 4348 N N . PHE A 1 547 ? 15.722 -8.843 26.584 1.00 94.50 547 PHE A N 1
ATOM 4349 C CA . PHE A 1 547 ? 15.819 -8.370 25.200 1.00 94.50 547 PHE A CA 1
ATOM 4350 C C . PHE A 1 547 ? 14.566 -7.592 24.769 1.00 94.50 547 PHE A C 1
ATOM 4352 O O . PHE A 1 547 ? 14.665 -6.493 24.225 1.00 94.50 547 PHE A O 1
ATOM 4359 N N . LEU A 1 548 ? 13.383 -8.138 25.051 1.00 93.75 548 LEU A N 1
ATOM 4360 C CA . LEU A 1 548 ? 12.102 -7.559 24.657 1.00 93.75 548 LEU A CA 1
ATOM 4361 C C . LEU A 1 548 ? 11.871 -6.173 25.259 1.00 93.75 548 LEU A C 1
ATOM 4363 O O . LEU A 1 548 ? 11.371 -5.293 24.568 1.00 93.75 548 LEU A O 1
ATOM 4367 N N . LYS A 1 549 ? 12.305 -5.942 26.504 1.00 92.62 549 LYS A N 1
ATOM 4368 C CA . LYS A 1 549 ? 12.256 -4.608 27.125 1.00 92.62 549 LYS A CA 1
ATOM 4369 C C . LYS A 1 549 ? 12.977 -3.553 26.277 1.00 92.62 549 LYS A C 1
ATOM 4371 O O . LYS A 1 549 ? 12.445 -2.460 26.102 1.00 92.62 549 LYS A O 1
ATOM 4376 N N . ILE A 1 550 ? 14.137 -3.900 25.712 1.00 93.62 550 ILE A N 1
ATOM 4377 C CA . ILE A 1 550 ? 14.887 -3.018 24.808 1.00 93.62 550 ILE A CA 1
ATOM 4378 C C . ILE A 1 550 ? 14.164 -2.882 23.466 1.00 93.62 550 ILE A C 1
ATOM 4380 O O . ILE A 1 550 ? 13.993 -1.768 22.985 1.00 93.62 550 ILE A O 1
ATOM 4384 N N . LEU A 1 551 ? 13.660 -3.978 22.890 1.00 94.38 551 LEU A N 1
ATOM 4385 C CA . LEU A 1 551 ? 12.874 -3.929 21.650 1.00 94.38 551 LEU A CA 1
ATOM 4386 C C . LEU A 1 551 ? 11.687 -2.963 21.745 1.00 94.38 551 LEU A C 1
ATOM 4388 O O . LEU A 1 551 ? 11.456 -2.180 20.823 1.00 94.38 551 LEU A O 1
ATOM 4392 N N . TYR A 1 552 ? 10.944 -2.997 22.848 1.00 95.25 552 TYR A N 1
ATOM 4393 C CA . TYR A 1 552 ? 9.777 -2.137 23.032 1.00 95.25 552 TYR A CA 1
ATOM 4394 C C . TYR A 1 552 ? 10.169 -0.659 23.140 1.00 95.25 552 TYR A C 1
ATOM 4396 O O . TYR A 1 552 ? 9.519 0.196 22.536 1.00 95.25 552 TYR A O 1
ATOM 4404 N N . GLN A 1 553 ? 11.267 -0.360 23.840 1.00 92.88 553 GLN A N 1
ATOM 4405 C CA . GLN A 1 553 ? 11.817 0.993 23.921 1.00 92.88 553 GLN A CA 1
ATOM 4406 C C . GLN A 1 553 ? 12.253 1.509 22.543 1.00 92.88 553 GLN A C 1
ATOM 4408 O O . GLN A 1 553 ? 11.852 2.595 22.126 1.00 92.88 553 GLN A O 1
ATOM 4413 N N . GLU A 1 554 ? 13.033 0.714 21.809 1.00 92.81 554 GLU A N 1
ATOM 4414 C CA . GLU A 1 554 ? 13.529 1.081 20.478 1.00 92.81 554 GLU A CA 1
ATOM 4415 C C . GLU A 1 554 ? 12.384 1.219 19.460 1.00 92.81 554 GLU A C 1
ATOM 4417 O O . GLU A 1 554 ? 12.453 2.049 18.549 1.00 92.81 554 GLU A O 1
ATOM 4422 N N . SER A 1 555 ? 11.286 0.477 19.647 1.00 93.44 555 SER A N 1
ATOM 4423 C CA . SER A 1 555 ? 10.057 0.648 18.861 1.00 93.44 555 SER A CA 1
ATOM 4424 C C . SER A 1 555 ? 9.433 2.028 19.096 1.00 93.44 555 SER A C 1
ATOM 4426 O O . SER A 1 555 ? 9.091 2.712 18.133 1.00 93.44 555 SER A O 1
ATOM 4428 N N . LEU A 1 556 ? 9.349 2.495 20.350 1.00 92.44 556 LEU A N 1
ATOM 4429 C CA . LEU A 1 556 ? 8.831 3.833 20.671 1.00 92.44 556 LEU A CA 1
ATOM 4430 C C . LEU A 1 556 ? 9.692 4.955 20.063 1.00 92.44 556 LEU A C 1
ATOM 4432 O O . LEU A 1 556 ? 9.151 5.939 19.548 1.00 92.44 556 LEU A O 1
ATOM 4436 N N . ILE A 1 557 ? 11.020 4.801 20.098 1.00 89.81 557 ILE A N 1
ATOM 4437 C CA . ILE A 1 557 ? 11.967 5.747 19.486 1.00 89.81 557 ILE A CA 1
ATOM 4438 C C . ILE A 1 557 ? 11.770 5.787 17.964 1.00 89.81 557 ILE A C 1
ATOM 4440 O O . ILE A 1 557 ? 11.655 6.868 17.381 1.00 89.81 557 ILE A O 1
ATOM 4444 N N . SER A 1 558 ? 11.660 4.618 17.331 1.00 87.50 558 SER A N 1
ATOM 4445 C CA . SER A 1 558 ? 11.485 4.494 15.878 1.00 87.50 558 SER A CA 1
ATOM 4446 C C . SER A 1 558 ? 10.172 5.121 15.393 1.00 87.50 558 SER A C 1
ATOM 4448 O O . SER A 1 558 ? 10.173 5.836 14.392 1.00 87.50 558 SER A O 1
ATOM 4450 N N . ILE A 1 559 ? 9.072 4.973 16.146 1.00 86.81 559 ILE A N 1
ATOM 4451 C CA . ILE A 1 559 ? 7.801 5.665 15.856 1.00 86.81 559 ILE A CA 1
ATOM 4452 C C . ILE A 1 559 ? 7.948 7.191 15.956 1.00 86.81 559 ILE A C 1
ATOM 4454 O O . ILE A 1 559 ? 7.425 7.917 15.111 1.00 86.81 559 ILE A O 1
ATOM 4458 N N . GLY A 1 560 ? 8.705 7.702 16.933 1.00 83.12 560 GLY A N 1
ATOM 4459 C CA . GLY A 1 560 ? 8.974 9.143 17.044 1.00 83.12 560 GLY A CA 1
ATOM 4460 C C . GLY A 1 560 ? 9.736 9.720 15.848 1.00 83.12 560 GLY A C 1
ATOM 4461 O O . GLY A 1 560 ? 9.469 10.848 15.414 1.00 83.12 560 GLY A O 1
ATOM 4462 N N . LEU A 1 561 ? 10.640 8.920 15.284 1.00 79.44 561 LEU A N 1
ATOM 4463 C CA . LEU A 1 561 ? 11.384 9.219 14.061 1.00 79.44 561 LEU A CA 1
ATOM 4464 C C . LEU A 1 561 ? 10.567 9.007 12.779 1.00 79.44 561 LEU A C 1
ATOM 4466 O O . LEU A 1 561 ? 11.003 9.455 11.724 1.00 79.44 561 LEU A O 1
ATOM 4470 N N . ASP A 1 562 ? 9.382 8.398 12.878 1.00 73.75 562 ASP A N 1
ATOM 4471 C CA . ASP A 1 562 ? 8.575 7.920 11.747 1.00 73.75 562 ASP A CA 1
ATOM 4472 C C . ASP A 1 562 ? 9.353 6.975 10.818 1.00 73.75 562 ASP A C 1
ATOM 4474 O O . ASP A 1 562 ? 9.262 7.049 9.598 1.00 73.75 562 ASP A O 1
ATOM 4478 N N . ALA A 1 563 ? 10.166 6.101 11.415 1.00 70.75 563 ALA A N 1
ATOM 4479 C CA . ALA A 1 563 ? 11.047 5.194 10.697 1.00 70.75 563 ALA A CA 1
ATOM 4480 C C . ALA A 1 563 ? 10.551 3.745 10.826 1.00 70.75 563 ALA A C 1
ATOM 4482 O O . ALA A 1 563 ? 10.509 3.189 11.926 1.00 70.75 563 ALA A O 1
ATOM 4483 N N . LEU A 1 564 ? 10.180 3.120 9.701 1.00 72.88 564 LEU A N 1
ATOM 4484 C CA . LEU A 1 564 ? 9.900 1.678 9.647 1.00 72.88 564 LEU A CA 1
ATOM 4485 C C . LEU A 1 564 ? 11.197 0.852 9.670 1.00 72.88 564 LEU A C 1
ATOM 4487 O O . LEU A 1 564 ? 11.267 -0.193 10.322 1.00 72.88 564 LEU A O 1
ATOM 4491 N N . ILE A 1 565 ? 12.226 1.344 8.974 1.00 80.06 565 ILE A N 1
ATOM 4492 C CA . ILE A 1 565 ? 13.598 0.844 9.064 1.00 80.06 565 ILE A CA 1
ATOM 4493 C C . ILE A 1 565 ? 14.198 1.368 10.366 1.00 80.06 565 ILE A C 1
ATOM 4495 O O . ILE A 1 565 ? 14.209 2.575 10.610 1.00 80.06 565 ILE A O 1
ATOM 4499 N N . LEU A 1 566 ? 14.706 0.466 11.203 1.00 83.19 566 LEU A N 1
ATOM 4500 C CA . LEU A 1 566 ? 15.282 0.839 12.485 1.00 83.19 566 LEU A CA 1
ATOM 4501 C C . LEU A 1 566 ? 16.580 1.631 12.260 1.00 83.19 566 LEU A C 1
ATOM 4503 O O . LEU A 1 566 ? 17.476 1.142 11.566 1.00 83.19 566 LEU A O 1
ATOM 4507 N N . PRO A 1 567 ? 16.736 2.813 12.883 1.00 82.75 567 PRO A N 1
ATOM 4508 C CA . PRO A 1 567 ? 17.982 3.569 12.831 1.00 82.75 567 PRO A CA 1
ATOM 4509 C C . PRO A 1 567 ? 19.190 2.732 13.270 1.00 82.75 567 PRO A C 1
ATOM 4511 O O . PRO A 1 567 ? 19.072 1.852 14.127 1.00 82.75 567 PRO A O 1
ATOM 4514 N N . ASP A 1 568 ? 20.383 3.053 12.762 1.00 84.12 568 ASP A N 1
ATOM 4515 C CA . ASP A 1 568 ? 21.615 2.313 13.085 1.00 84.12 568 ASP A CA 1
ATOM 4516 C C . ASP A 1 568 ? 21.880 2.244 14.597 1.00 84.12 568 ASP A C 1
ATOM 4518 O O . ASP A 1 568 ? 22.340 1.220 15.105 1.00 84.12 568 ASP A O 1
ATOM 4522 N N . ARG A 1 569 ? 21.528 3.304 15.338 1.00 87.50 569 ARG A N 1
ATOM 4523 C CA . ARG A 1 569 ? 21.594 3.332 16.807 1.00 87.50 569 ARG A CA 1
ATOM 4524 C C . ARG A 1 569 ? 20.697 2.258 17.431 1.00 87.50 569 ARG A C 1
ATOM 4526 O O . ARG A 1 569 ? 21.175 1.488 18.260 1.00 87.50 569 ARG A O 1
ATOM 4533 N N . CYS A 1 570 ? 19.435 2.193 17.012 1.00 88.25 570 CYS A N 1
ATOM 4534 C CA . CYS A 1 570 ? 18.460 1.216 17.493 1.00 88.25 570 CYS A CA 1
ATOM 4535 C C . CYS A 1 570 ? 18.932 -0.208 17.168 1.00 88.25 570 CYS A C 1
ATOM 4537 O O . CYS A 1 570 ? 18.982 -1.074 18.039 1.00 88.25 570 CYS A O 1
ATOM 4539 N N . THR A 1 571 ? 19.398 -0.427 15.935 1.00 88.81 571 THR A N 1
ATOM 4540 C CA . THR A 1 571 ? 19.970 -1.707 15.491 1.00 88.81 571 THR A CA 1
ATOM 4541 C C . THR A 1 571 ? 21.181 -2.117 16.337 1.00 88.81 571 THR A C 1
ATOM 4543 O O . THR A 1 571 ? 21.272 -3.264 16.778 1.00 88.81 571 THR A O 1
ATOM 4546 N N . CYS A 1 572 ? 22.105 -1.193 16.617 1.00 89.75 572 CYS A N 1
ATOM 4547 C CA . CYS A 1 572 ? 23.255 -1.447 17.487 1.00 89.75 572 CYS A CA 1
ATOM 4548 C C . CYS A 1 572 ? 22.834 -1.819 18.914 1.00 89.75 572 CYS A C 1
ATOM 4550 O O . CYS A 1 572 ? 23.412 -2.735 19.500 1.00 89.75 572 CYS A O 1
ATOM 4552 N N . ASN A 1 573 ? 21.839 -1.131 19.474 1.00 91.44 573 ASN A N 1
ATOM 4553 C CA . ASN A 1 573 ? 21.337 -1.405 20.819 1.00 91.44 573 ASN A CA 1
ATOM 4554 C C . ASN A 1 573 ? 20.684 -2.787 20.914 1.00 91.44 573 ASN A C 1
ATOM 4556 O O . ASN A 1 573 ? 20.961 -3.525 21.858 1.00 91.44 573 ASN A O 1
ATOM 4560 N N . LEU A 1 574 ? 19.901 -3.184 19.909 1.00 93.69 574 LEU A N 1
ATOM 4561 C CA . LEU A 1 574 ? 19.285 -4.512 19.856 1.00 93.69 574 LEU A CA 1
ATOM 4562 C C . LEU A 1 574 ? 20.320 -5.630 19.707 1.00 93.69 574 LEU A C 1
ATOM 4564 O O . LEU A 1 574 ? 20.219 -6.643 20.397 1.00 93.69 574 LEU A O 1
ATOM 4568 N N . LYS A 1 575 ? 21.348 -5.437 18.868 1.00 93.25 575 LYS A N 1
ATOM 4569 C CA . LYS A 1 575 ? 22.476 -6.380 18.749 1.00 93.25 575 LYS A CA 1
ATOM 4570 C C . LYS A 1 575 ? 23.193 -6.554 20.086 1.00 93.25 575 LYS A C 1
ATOM 4572 O O . LYS A 1 575 ? 23.312 -7.674 20.572 1.00 93.25 575 LYS A O 1
ATOM 4577 N N . LYS A 1 576 ? 23.552 -5.444 20.742 1.00 94.06 576 LYS A N 1
ATOM 4578 C CA . LYS A 1 576 ? 24.159 -5.463 22.082 1.00 94.06 576 LYS A CA 1
ATOM 4579 C C . LYS A 1 576 ? 23.265 -6.154 23.111 1.00 94.06 576 LYS A C 1
ATOM 4581 O O . LYS A 1 576 ? 23.764 -6.925 23.920 1.00 94.06 576 LYS A O 1
ATOM 4586 N N . ALA A 1 577 ? 21.957 -5.898 23.090 1.00 93.62 577 ALA A N 1
ATOM 4587 C CA . ALA A 1 577 ? 21.016 -6.529 24.008 1.00 93.62 577 ALA A CA 1
ATOM 4588 C C . ALA A 1 577 ? 20.946 -8.048 23.794 1.00 93.62 577 ALA A C 1
ATOM 4590 O O . ALA A 1 577 ? 20.937 -8.794 24.772 1.00 93.62 577 ALA A O 1
ATOM 4591 N N . ALA A 1 578 ? 20.933 -8.519 22.546 1.00 93.25 578 ALA A N 1
ATOM 4592 C CA . ALA A 1 578 ? 20.982 -9.947 22.244 1.00 93.25 578 ALA A CA 1
ATOM 4593 C C . ALA A 1 578 ? 22.299 -10.581 22.728 1.00 93.25 578 ALA A C 1
ATOM 4595 O O . ALA A 1 578 ? 22.261 -11.609 23.405 1.00 93.25 578 ALA A O 1
ATOM 4596 N N . ASP A 1 579 ? 23.436 -9.927 22.476 1.00 92.94 579 ASP A N 1
ATOM 4597 C CA . ASP A 1 579 ? 24.763 -10.411 22.879 1.00 92.94 579 ASP A CA 1
ATOM 4598 C C . ASP A 1 579 ? 24.914 -10.487 24.404 1.00 92.94 579 ASP A C 1
ATOM 4600 O O . ASP A 1 579 ? 25.314 -11.522 24.937 1.00 92.94 579 ASP A O 1
ATOM 4604 N N . LEU A 1 580 ? 24.523 -9.430 25.126 1.00 92.50 580 LEU A N 1
ATOM 4605 C CA . LEU A 1 580 ? 24.566 -9.379 26.593 1.00 92.50 580 LEU A CA 1
ATOM 4606 C C . LEU A 1 580 ? 23.685 -10.448 27.245 1.00 92.50 580 LEU A C 1
ATOM 4608 O O . LEU A 1 580 ? 24.002 -10.938 28.326 1.00 92.50 580 LEU A O 1
ATOM 4612 N N . ASN A 1 581 ? 22.581 -10.815 26.591 1.00 90.88 581 ASN A N 1
ATOM 4613 C CA . ASN A 1 581 ? 21.690 -11.872 27.058 1.00 90.88 581 ASN A CA 1
ATOM 4614 C C . ASN A 1 581 ? 22.054 -13.251 26.483 1.00 90.88 581 ASN A C 1
ATOM 4616 O O . ASN A 1 581 ? 21.345 -14.218 26.755 1.00 90.88 581 ASN A O 1
ATOM 4620 N N . GLY A 1 582 ? 23.141 -13.383 25.714 1.00 89.69 582 GLY A N 1
ATOM 4621 C CA . GLY A 1 582 ? 23.578 -14.644 25.111 1.00 89.69 582 GLY A CA 1
ATOM 4622 C C . GLY A 1 582 ? 22.519 -15.285 24.210 1.00 89.69 582 GLY A C 1
ATOM 4623 O O . GLY A 1 582 ? 22.316 -16.498 24.277 1.00 89.69 582 GLY A O 1
ATOM 4624 N N . LEU A 1 583 ? 21.790 -14.477 23.436 1.00 92.19 583 LEU A N 1
ATOM 4625 C CA . LEU A 1 583 ? 20.755 -14.929 22.506 1.00 92.19 583 LEU A CA 1
ATOM 4626 C C . LEU A 1 583 ? 21.273 -14.887 21.054 1.00 92.19 583 LEU A C 1
ATOM 4628 O O . LEU A 1 583 ? 21.878 -13.892 20.654 1.00 92.19 583 LEU A O 1
ATOM 4632 N N . PRO A 1 584 ? 21.019 -15.919 20.225 1.00 91.81 584 PRO A N 1
ATOM 4633 C CA . PRO A 1 584 ? 21.307 -15.891 18.798 1.00 91.81 584 PRO A CA 1
ATOM 4634 C C . PRO A 1 584 ? 20.551 -14.751 18.112 1.00 91.81 584 PRO A C 1
ATOM 4636 O O . PRO A 1 584 ? 19.326 -14.789 17.994 1.00 91.81 584 PRO A O 1
ATOM 4639 N N . GLN A 1 585 ? 21.294 -13.755 17.627 1.00 90.38 585 GLN A N 1
ATOM 4640 C CA . GLN A 1 585 ? 20.729 -12.571 16.973 1.00 90.38 585 GLN A CA 1
ATOM 4641 C C . GLN A 1 585 ? 19.765 -12.934 15.834 1.00 90.38 585 GLN A C 1
ATOM 4643 O O . GLN A 1 585 ? 18.665 -12.398 15.778 1.00 90.38 585 GLN A O 1
ATOM 4648 N N . ALA A 1 586 ? 20.143 -13.886 14.973 1.00 87.06 586 ALA A N 1
ATOM 4649 C CA . ALA A 1 586 ? 19.327 -14.306 13.832 1.00 87.06 586 ALA A CA 1
ATOM 4650 C C . ALA A 1 586 ? 17.939 -14.824 14.249 1.00 87.06 586 ALA A C 1
ATOM 4652 O O . ALA A 1 586 ? 16.937 -14.436 13.658 1.00 87.06 586 ALA A O 1
ATOM 4653 N N . GLU A 1 587 ? 17.864 -15.641 15.303 1.00 88.00 587 GLU A N 1
ATOM 4654 C CA . GLU A 1 587 ? 16.602 -16.217 15.787 1.00 88.00 587 GLU A CA 1
ATOM 4655 C C . GLU A 1 587 ? 15.663 -15.162 16.367 1.00 88.00 587 GLU A C 1
ATOM 4657 O O . GLU A 1 587 ? 14.454 -15.186 16.116 1.00 88.00 587 GLU A O 1
ATOM 4662 N N . VAL A 1 588 ? 16.225 -14.245 17.158 1.00 89.06 588 VAL A N 1
ATOM 4663 C CA . VAL A 1 588 ? 15.464 -13.200 17.844 1.00 89.06 588 VAL A CA 1
ATOM 4664 C C . VAL A 1 588 ? 15.013 -12.127 16.856 1.00 89.06 588 VAL A C 1
ATOM 4666 O O . VAL A 1 588 ? 13.861 -11.699 16.901 1.00 89.06 588 VAL A O 1
ATOM 4669 N N . PHE A 1 589 ? 15.883 -11.719 15.930 1.00 88.62 589 PHE A N 1
ATOM 4670 C CA . PHE A 1 589 ? 15.519 -10.754 14.898 1.00 88.62 589 PHE A CA 1
ATOM 4671 C C . PHE A 1 589 ? 14.475 -11.335 13.951 1.00 88.62 589 PHE A C 1
ATOM 4673 O O . PHE A 1 589 ? 13.458 -10.686 13.757 1.00 88.62 589 PHE A O 1
ATOM 4680 N N . ALA A 1 590 ? 14.622 -12.577 13.482 1.00 83.75 590 ALA A N 1
ATOM 4681 C CA . ALA A 1 590 ? 13.619 -13.211 12.624 1.00 83.75 590 ALA A CA 1
ATOM 4682 C C . ALA A 1 590 ? 12.244 -13.407 13.298 1.00 83.75 590 ALA A C 1
ATOM 4684 O O . ALA A 1 590 ? 11.255 -13.638 12.609 1.00 83.75 590 ALA A O 1
ATOM 4685 N N . ALA A 1 591 ? 12.156 -13.359 14.634 1.00 86.56 591 ALA A N 1
ATOM 4686 C CA . ALA A 1 591 ? 10.879 -13.452 15.346 1.00 86.56 591 ALA A CA 1
ATOM 4687 C C . ALA A 1 591 ? 10.084 -12.136 15.345 1.00 86.56 591 ALA A C 1
ATOM 4689 O O . ALA A 1 591 ? 8.860 -12.161 15.257 1.00 86.56 591 ALA A O 1
ATOM 4690 N N . PHE A 1 592 ? 10.761 -10.994 15.483 1.00 87.19 592 PHE A N 1
ATOM 4691 C CA . PHE A 1 592 ? 10.098 -9.705 15.739 1.00 87.19 592 PHE A CA 1
ATOM 4692 C C . PHE A 1 592 ? 10.345 -8.646 14.664 1.00 87.19 592 PHE A C 1
ATOM 4694 O O . PHE A 1 592 ? 9.628 -7.647 14.614 1.00 87.19 592 PHE A O 1
ATOM 4701 N N . LEU A 1 593 ? 11.363 -8.846 13.835 1.00 86.94 593 LEU A N 1
ATOM 4702 C CA . LEU A 1 593 ? 11.861 -7.896 12.853 1.00 86.94 593 LEU A CA 1
ATOM 4703 C C . LEU A 1 593 ? 11.958 -8.568 11.483 1.00 86.94 593 LEU A C 1
ATOM 4705 O O . LEU A 1 593 ? 11.981 -9.790 11.349 1.00 86.94 593 LEU A O 1
ATOM 4709 N N . SER A 1 594 ? 12.035 -7.737 10.456 1.00 79.25 594 SER A N 1
ATOM 4710 C CA . SER A 1 594 ? 12.283 -8.146 9.080 1.00 79.25 594 SER A CA 1
ATOM 4711 C C . SER A 1 594 ? 13.643 -7.634 8.622 1.00 79.25 594 SER A C 1
ATOM 4713 O O . SER A 1 594 ? 14.099 -6.572 9.051 1.00 79.25 594 SER A O 1
ATOM 4715 N N . HIS A 1 595 ? 14.298 -8.390 7.744 1.00 70.56 595 HIS A N 1
ATOM 4716 C CA . HIS A 1 595 ? 15.512 -7.932 7.079 1.00 70.56 595 HIS A CA 1
ATOM 4717 C C . HIS A 1 595 ? 15.133 -7.049 5.889 1.00 70.56 595 HIS A C 1
ATOM 4719 O O . HIS A 1 595 ? 14.518 -7.520 4.934 1.00 70.56 595 HIS A O 1
ATOM 4725 N N . ALA A 1 596 ? 15.515 -5.778 5.947 1.00 63.06 596 ALA A N 1
ATOM 4726 C CA . ALA A 1 596 ? 15.486 -4.875 4.808 1.00 63.06 596 ALA A CA 1
ATOM 4727 C C . ALA A 1 596 ? 16.867 -4.896 4.142 1.00 63.06 596 ALA A C 1
ATOM 4729 O O . ALA A 1 596 ? 17.885 -4.675 4.800 1.00 63.06 596 ALA A O 1
ATOM 4730 N N . ARG A 1 597 ? 16.923 -5.175 2.838 1.00 59.38 597 ARG A N 1
ATOM 4731 C CA . ARG A 1 597 ? 18.180 -5.107 2.086 1.00 59.38 597 ARG A CA 1
ATOM 4732 C C . ARG A 1 597 ? 18.410 -3.673 1.641 1.00 59.38 597 ARG A C 1
ATOM 4734 O O . ARG A 1 597 ? 17.613 -3.132 0.882 1.00 59.38 597 ARG A O 1
ATOM 4741 N N . LYS A 1 598 ? 19.520 -3.085 2.070 1.00 52.75 598 LYS A N 1
ATOM 4742 C CA . LYS A 1 598 ? 19.999 -1.796 1.575 1.00 52.75 598 LYS A CA 1
ATOM 4743 C C . LYS A 1 598 ? 21.171 -2.030 0.634 1.00 52.75 598 LYS A C 1
ATOM 4745 O O . LYS A 1 598 ? 22.046 -2.835 0.944 1.00 52.75 598 LYS A O 1
ATOM 4750 N N . TRP A 1 599 ? 21.194 -1.369 -0.516 1.00 41.88 599 TRP A N 1
ATOM 4751 C CA . TRP A 1 599 ? 22.348 -1.435 -1.403 1.00 41.88 599 TRP A CA 1
ATOM 4752 C C . TRP A 1 599 ? 23.370 -0.387 -0.956 1.00 41.88 599 TRP A C 1
ATOM 4754 O O . TRP A 1 599 ? 23.040 0.695 -0.493 1.00 41.88 599 TRP A O 1
ATOM 4764 N N . THR A 1 600 ? 24.650 -0.714 -1.018 1.00 47.44 600 THR A N 1
ATOM 4765 C CA . THR A 1 600 ? 25.728 0.221 -0.686 1.00 47.44 600 THR A CA 1
ATOM 4766 C C . THR A 1 600 ? 26.777 0.168 -1.783 1.00 47.44 600 THR A C 1
ATOM 4768 O O . THR A 1 600 ? 26.798 -0.765 -2.586 1.00 47.44 600 THR A O 1
ATOM 4771 N N . ALA A 1 601 ? 27.702 1.131 -1.799 1.00 33.41 601 ALA A N 1
ATOM 4772 C CA . ALA A 1 601 ? 28.837 1.128 -2.728 1.00 33.41 601 ALA A CA 1
ATOM 4773 C C . ALA A 1 601 ? 29.697 -0.159 -2.658 1.00 33.41 601 ALA A C 1
ATOM 4775 O O . ALA A 1 601 ? 30.494 -0.406 -3.557 1.00 33.41 601 ALA A O 1
ATOM 4776 N N . TYR A 1 602 ? 29.520 -0.982 -1.616 1.00 35.88 602 TYR A N 1
ATOM 4777 C CA . TYR A 1 602 ? 30.232 -2.240 -1.380 1.00 35.88 602 TYR A CA 1
ATOM 4778 C C . TYR A 1 602 ? 29.330 -3.490 -1.476 1.00 35.88 602 TYR A C 1
ATOM 4780 O O . TYR A 1 602 ? 29.757 -4.578 -1.094 1.00 35.88 602 TYR A O 1
ATOM 4788 N N . GLY A 1 603 ? 28.094 -3.355 -1.977 1.00 43.00 603 GLY A N 1
ATOM 4789 C CA . GLY A 1 603 ? 27.106 -4.438 -2.094 1.00 43.00 603 GLY A CA 1
ATOM 4790 C C . GLY A 1 603 ? 25.951 -4.327 -1.093 1.00 43.00 603 GLY A C 1
ATOM 4791 O O . GLY A 1 603 ? 25.720 -3.266 -0.512 1.00 43.00 603 GLY A O 1
ATOM 4792 N N . TYR A 1 604 ? 25.193 -5.410 -0.900 1.00 48.31 604 TYR A N 1
ATOM 4793 C CA . TYR A 1 604 ? 24.057 -5.424 0.028 1.00 48.31 604 TYR A CA 1
ATOM 4794 C C . TYR A 1 604 ? 24.515 -5.326 1.492 1.00 48.31 604 TYR A C 1
ATOM 4796 O O . TYR A 1 604 ? 25.339 -6.116 1.948 1.00 48.31 604 TYR A O 1
ATOM 4804 N N . SER A 1 605 ? 23.932 -4.391 2.239 1.00 56.34 605 SER A N 1
ATOM 4805 C CA . SER A 1 605 ? 23.972 -4.342 3.699 1.00 56.34 605 SER A CA 1
ATOM 4806 C C . SER A 1 605 ? 22.595 -4.683 4.264 1.00 56.34 605 SER A C 1
ATOM 4808 O O . SER A 1 605 ? 21.599 -4.068 3.873 1.00 56.34 605 SER A O 1
ATOM 4810 N N . ASP A 1 606 ? 22.535 -5.622 5.203 1.00 66.56 606 ASP A N 1
ATOM 4811 C CA . ASP A 1 606 ? 21.295 -5.953 5.902 1.00 66.56 606 ASP A CA 1
ATOM 4812 C C . ASP A 1 606 ? 20.974 -4.890 6.960 1.00 66.56 606 ASP A C 1
ATOM 4814 O O . ASP A 1 606 ? 21.760 -4.638 7.879 1.00 66.56 606 ASP A O 1
ATOM 4818 N N . GLN A 1 607 ? 19.791 -4.293 6.849 1.00 77.75 607 GLN A N 1
ATOM 4819 C CA . GLN A 1 607 ? 19.189 -3.446 7.872 1.00 77.75 607 GLN A CA 1
ATOM 4820 C C . GLN A 1 607 ? 18.021 -4.173 8.537 1.00 77.75 607 GLN A C 1
ATOM 4822 O O . GLN A 1 607 ? 17.393 -5.059 7.955 1.00 77.75 607 GLN A O 1
ATOM 4827 N N . LEU A 1 608 ? 17.738 -3.811 9.786 1.00 83.38 608 LEU A N 1
ATOM 4828 C CA . LEU A 1 608 ? 16.579 -4.323 10.508 1.00 83.38 608 LEU A CA 1
ATOM 4829 C C . LEU A 1 608 ? 15.412 -3.354 10.328 1.00 83.38 608 LEU A C 1
ATOM 4831 O O . LEU A 1 608 ? 15.573 -2.147 10.489 1.00 83.38 608 LEU A O 1
ATOM 4835 N N . ALA A 1 609 ? 14.234 -3.882 10.031 1.00 81.81 609 ALA A N 1
ATOM 4836 C CA . ALA A 1 609 ? 12.991 -3.129 9.953 1.00 81.81 609 ALA A CA 1
ATOM 4837 C C . ALA A 1 609 ? 11.923 -3.786 10.830 1.00 81.81 609 ALA A C 1
ATOM 4839 O O . ALA A 1 609 ? 11.971 -4.990 11.093 1.00 81.81 609 ALA A O 1
ATOM 4840 N N . GLY A 1 610 ? 10.943 -3.009 11.286 1.00 81.00 610 GLY A N 1
ATOM 4841 C CA . GLY A 1 610 ? 9.755 -3.592 11.905 1.00 81.00 610 GLY A CA 1
ATOM 4842 C C . GLY A 1 610 ? 8.972 -4.416 10.887 1.00 81.00 610 GLY A C 1
ATOM 4843 O O . GLY A 1 610 ? 8.782 -3.973 9.758 1.00 81.00 610 GLY A O 1
ATOM 4844 N N . SER A 1 611 ? 8.473 -5.590 11.281 1.00 78.50 611 SER A N 1
ATOM 4845 C CA . SER A 1 611 ? 7.721 -6.462 10.363 1.00 78.50 611 SER A CA 1
ATOM 4846 C C . SER A 1 611 ? 6.426 -5.828 9.848 1.00 78.50 611 SER A C 1
ATOM 4848 O O . SER A 1 611 ? 5.979 -6.111 8.742 1.00 78.50 611 SER A O 1
ATOM 4850 N N . HIS A 1 612 ? 5.826 -4.946 10.646 1.00 80.19 612 HIS A N 1
ATOM 4851 C CA . HIS A 1 612 ? 4.759 -4.044 10.229 1.00 80.19 612 HIS A CA 1
ATOM 4852 C C . HIS A 1 612 ? 4.719 -2.840 11.180 1.00 80.19 612 HIS A C 1
ATOM 4854 O O . HIS A 1 612 ? 4.944 -2.999 12.383 1.00 80.19 612 HIS A O 1
ATOM 4860 N N . LYS A 1 613 ? 4.368 -1.644 10.687 1.00 82.31 613 LYS A N 1
ATOM 4861 C CA . LYS A 1 613 ? 4.302 -0.427 11.526 1.00 82.31 613 LYS A CA 1
ATOM 4862 C C . LYS A 1 613 ? 3.355 -0.591 12.723 1.00 82.31 613 LYS A C 1
ATOM 4864 O O . LYS A 1 613 ? 3.738 -0.264 13.835 1.00 82.31 613 LYS A O 1
ATOM 4869 N N . SER A 1 614 ? 2.185 -1.199 12.534 1.00 86.12 614 SER A N 1
ATOM 4870 C CA . SER A 1 614 ? 1.238 -1.445 13.636 1.00 86.12 614 SER A CA 1
ATOM 4871 C C . SER A 1 614 ? 1.770 -2.382 14.732 1.00 86.12 614 SER A C 1
ATOM 4873 O O . SER A 1 614 ? 1.387 -2.238 15.886 1.00 86.12 614 SER A O 1
ATOM 4875 N N . LEU A 1 615 ? 2.698 -3.301 14.421 1.00 89.19 615 LEU A N 1
ATOM 4876 C CA . LEU A 1 615 ? 3.373 -4.097 15.459 1.00 89.19 615 LEU A CA 1
ATOM 4877 C C . LEU A 1 615 ? 4.357 -3.250 16.265 1.00 89.19 615 LEU A C 1
ATOM 4879 O O . LEU A 1 615 ? 4.404 -3.382 17.483 1.00 89.19 615 LEU A O 1
ATOM 4883 N N . LEU A 1 616 ? 5.107 -2.362 15.603 1.00 90.19 616 LEU A N 1
ATOM 4884 C CA . LEU A 1 616 ? 5.968 -1.401 16.297 1.00 90.19 616 LEU A CA 1
ATOM 4885 C C . LEU A 1 616 ? 5.145 -0.450 17.174 1.00 90.19 616 LEU A C 1
ATOM 4887 O O . LEU A 1 616 ? 5.548 -0.164 18.297 1.00 90.19 616 LEU A O 1
ATOM 4891 N N . GLU A 1 617 ? 3.983 0.002 16.695 1.00 92.56 617 GLU A N 1
ATOM 4892 C CA . GLU A 1 617 ? 3.050 0.837 17.464 1.00 92.56 617 GLU A CA 1
ATOM 4893 C C . GLU A 1 617 ? 2.530 0.091 18.703 1.00 92.56 617 GLU A C 1
ATOM 4895 O O . GLU A 1 617 ? 2.524 0.645 19.805 1.00 92.56 617 GLU A O 1
ATOM 4900 N N . PHE A 1 618 ? 2.176 -1.188 18.554 1.00 95.44 618 PHE A N 1
ATOM 4901 C CA . PHE A 1 618 ? 1.807 -2.058 19.668 1.00 95.44 618 PHE A CA 1
ATOM 4902 C C . PHE A 1 618 ? 2.965 -2.262 20.664 1.00 95.44 618 PHE A C 1
ATOM 4904 O O . PHE A 1 618 ? 2.763 -2.126 21.870 1.00 95.44 618 PHE A O 1
ATOM 4911 N N . TYR A 1 619 ? 4.190 -2.530 20.198 1.00 95.75 619 TYR A N 1
ATOM 4912 C CA . TYR A 1 619 ? 5.372 -2.664 21.063 1.00 95.75 619 TYR A CA 1
ATOM 4913 C C . TYR A 1 619 ? 5.704 -1.366 21.799 1.00 95.75 619 TYR A C 1
ATOM 4915 O O . TYR A 1 619 ? 6.016 -1.395 22.988 1.00 95.75 619 TYR A O 1
ATOM 4923 N N . ALA A 1 620 ? 5.579 -0.222 21.129 1.00 95.62 620 ALA A N 1
ATOM 4924 C CA . ALA A 1 620 ? 5.737 1.089 21.743 1.00 95.62 620 ALA A CA 1
ATOM 4925 C C . ALA A 1 620 ? 4.699 1.322 22.855 1.00 95.62 620 ALA A C 1
ATOM 4927 O O . ALA A 1 620 ? 5.050 1.791 23.938 1.00 95.62 620 ALA A O 1
ATOM 4928 N N . ALA A 1 621 ? 3.437 0.947 22.626 1.00 96.81 621 ALA A N 1
ATOM 4929 C CA . ALA A 1 621 ? 2.389 1.024 23.643 1.00 96.81 621 ALA A CA 1
ATOM 4930 C C . ALA A 1 621 ? 2.684 0.092 24.827 1.00 96.81 621 ALA A C 1
ATOM 4932 O O . ALA A 1 621 ? 2.537 0.483 25.986 1.00 96.81 621 ALA A O 1
ATOM 4933 N N . PHE A 1 622 ? 3.176 -1.115 24.537 1.00 95.19 622 PHE A N 1
ATOM 4934 C CA . PHE A 1 622 ? 3.584 -2.086 25.544 1.00 95.19 622 PHE A CA 1
ATOM 4935 C C . PHE A 1 622 ? 4.707 -1.545 26.433 1.00 95.19 622 PHE A C 1
ATOM 4937 O O . PHE A 1 622 ? 4.608 -1.633 27.654 1.00 95.19 622 PHE A O 1
ATOM 4944 N N . TYR A 1 623 ? 5.724 -0.900 25.849 1.00 96.06 623 TYR A N 1
ATOM 4945 C CA . TYR A 1 623 ? 6.777 -0.226 26.613 1.00 96.06 623 TYR A CA 1
ATOM 4946 C C . TYR A 1 623 ? 6.209 0.801 27.594 1.00 96.06 623 TYR A C 1
ATOM 4948 O O . TYR A 1 623 ? 6.583 0.806 28.767 1.00 96.06 623 TYR A O 1
ATOM 4956 N N . ILE A 1 624 ? 5.291 1.654 27.128 1.00 95.50 624 ILE A N 1
ATOM 4957 C CA . ILE A 1 624 ? 4.680 2.691 27.964 1.00 95.50 624 ILE A CA 1
ATOM 4958 C C . ILE A 1 624 ? 3.974 2.049 29.160 1.00 95.50 624 ILE A C 1
ATOM 4960 O O . ILE A 1 624 ? 4.247 2.449 30.290 1.00 95.50 624 ILE A O 1
ATOM 4964 N N . VAL A 1 625 ? 3.142 1.023 28.938 1.00 95.00 625 VAL A N 1
ATOM 4965 C CA . VAL A 1 625 ? 2.456 0.292 30.021 1.00 95.00 625 VAL A CA 1
ATOM 4966 C C . VAL A 1 625 ? 3.448 -0.269 31.033 1.00 95.00 625 VAL A C 1
ATOM 4968 O O . VAL A 1 625 ? 3.261 -0.107 32.240 1.00 95.00 625 VAL A O 1
ATOM 4971 N N . GLU A 1 626 ? 4.520 -0.906 30.569 1.00 93.44 626 GLU A N 1
ATOM 4972 C CA . GLU A 1 626 ? 5.520 -1.492 31.459 1.00 93.44 626 GLU A CA 1
ATOM 4973 C C . GLU A 1 626 ? 6.258 -0.438 32.298 1.00 93.44 626 GLU A C 1
ATOM 4975 O O . GLU A 1 626 ? 6.586 -0.701 33.457 1.00 93.44 626 GLU A O 1
ATOM 4980 N N . VAL A 1 627 ? 6.501 0.758 31.754 1.00 92.06 627 VAL A N 1
ATOM 4981 C CA . VAL A 1 627 ? 7.145 1.857 32.491 1.00 92.06 627 VAL A CA 1
ATOM 4982 C C . VAL A 1 627 ? 6.200 2.468 33.526 1.00 92.06 627 VAL A C 1
ATOM 4984 O O . VAL A 1 627 ? 6.583 2.632 34.688 1.00 92.06 627 VAL A O 1
ATOM 4987 N N . ILE A 1 628 ? 4.958 2.781 33.146 1.00 92.25 628 ILE A N 1
ATOM 4988 C CA . ILE A 1 628 ? 4.002 3.447 34.049 1.00 92.25 628 ILE A CA 1
ATOM 4989 C C . ILE A 1 628 ? 3.536 2.521 35.186 1.00 92.25 628 ILE A C 1
ATOM 4991 O O . ILE A 1 628 ? 3.306 2.978 36.305 1.00 92.25 628 ILE A O 1
ATOM 4995 N N . THR A 1 629 ? 3.492 1.205 34.945 1.00 88.25 629 THR A N 1
ATOM 4996 C CA . THR A 1 629 ? 3.201 0.189 35.976 1.00 88.25 629 THR A CA 1
ATOM 4997 C C . THR A 1 629 ? 4.427 -0.200 36.811 1.00 88.25 629 THR A C 1
ATOM 4999 O O . THR A 1 629 ? 4.282 -0.791 37.879 1.00 88.25 629 THR A O 1
ATOM 5002 N N . GLY A 1 630 ? 5.636 0.195 36.393 1.00 84.12 630 GLY A N 1
ATOM 5003 C CA . GLY A 1 630 ? 6.883 -0.025 37.132 1.00 84.12 630 GLY A CA 1
ATOM 5004 C C . GLY A 1 630 ? 7.578 -1.368 36.879 1.00 84.12 630 GLY A C 1
ATOM 5005 O O . GLY A 1 630 ? 8.530 -1.690 37.591 1.00 84.12 630 GLY A O 1
ATOM 5006 N N . ASN A 1 631 ? 7.155 -2.132 35.869 1.00 84.19 631 ASN A N 1
ATOM 5007 C CA . ASN A 1 631 ? 7.817 -3.372 35.434 1.00 84.19 631 ASN A CA 1
ATOM 5008 C C . ASN A 1 631 ? 9.121 -3.110 34.651 1.00 84.19 631 ASN A C 1
ATOM 5010 O O . ASN A 1 631 ? 10.035 -3.951 34.611 1.00 84.19 631 ASN A O 1
ATOM 5014 N N . ILE A 1 632 ? 9.214 -1.940 34.017 1.00 84.50 632 ILE A N 1
ATOM 5015 C CA . ILE A 1 632 ? 10.431 -1.383 33.425 1.00 84.50 632 ILE A CA 1
ATOM 5016 C C . ILE A 1 632 ? 10.750 -0.079 34.150 1.00 84.50 632 ILE A C 1
ATOM 5018 O O . ILE A 1 632 ? 9.875 0.756 34.359 1.00 84.50 632 ILE A O 1
ATOM 5022 N N . LYS A 1 633 ? 12.018 0.100 34.519 1.00 82.38 633 LYS A N 1
ATOM 5023 C CA . LYS A 1 633 ? 12.523 1.362 35.056 1.00 82.38 633 LYS A CA 1
ATOM 5024 C C . LYS A 1 633 ? 13.383 2.037 33.999 1.00 82.38 633 LYS A C 1
ATOM 5026 O O . LYS A 1 633 ? 14.267 1.397 33.439 1.00 82.38 633 LYS A O 1
ATOM 5031 N N . THR A 1 634 ? 13.125 3.312 33.735 1.00 79.25 634 THR A N 1
ATOM 5032 C CA . THR A 1 634 ? 13.971 4.137 32.860 1.00 79.25 634 THR A CA 1
ATOM 5033 C C . THR A 1 634 ? 15.297 4.475 33.548 1.00 79.25 634 THR A C 1
ATOM 5035 O O . THR A 1 634 ? 15.374 4.488 34.778 1.00 79.25 634 THR A O 1
ATOM 5038 N N . ASP A 1 635 ? 16.332 4.824 32.780 1.00 78.19 635 ASP A N 1
ATOM 5039 C CA . ASP A 1 635 ? 17.620 5.269 33.342 1.00 78.19 635 ASP A CA 1
ATOM 5040 C C . ASP A 1 635 ? 17.453 6.460 34.293 1.00 78.19 635 ASP A C 1
ATOM 5042 O O . ASP A 1 635 ? 18.093 6.529 35.343 1.00 78.19 635 ASP A O 1
ATOM 5046 N N . HIS A 1 636 ? 16.525 7.365 33.971 1.00 76.69 636 HIS A N 1
ATOM 5047 C CA . HIS A 1 636 ? 16.175 8.484 34.835 1.00 76.69 636 HIS A CA 1
ATOM 5048 C C . HIS A 1 636 ? 15.572 8.020 36.170 1.00 76.69 636 HIS A C 1
ATOM 5050 O O . HIS A 1 636 ? 15.981 8.499 37.225 1.00 76.69 636 HIS A O 1
ATOM 5056 N N . GLN A 1 637 ? 14.651 7.051 36.151 1.00 78.88 637 GLN A N 1
ATOM 5057 C CA . GLN A 1 637 ? 14.082 6.470 37.374 1.00 78.88 637 GLN A CA 1
ATOM 5058 C C . GLN A 1 637 ? 15.142 5.758 38.218 1.00 78.88 637 GLN A C 1
ATOM 5060 O O . GLN A 1 637 ? 15.166 5.933 39.434 1.00 78.88 637 GLN A O 1
ATOM 5065 N N . LEU A 1 638 ? 16.042 4.999 37.588 1.00 83.12 638 LEU A N 1
ATOM 5066 C CA . LEU A 1 638 ? 17.141 4.326 38.282 1.00 83.12 638 LEU A CA 1
ATOM 5067 C C . LEU A 1 638 ? 18.101 5.329 38.936 1.00 83.12 638 LEU A C 1
ATOM 5069 O O . LEU A 1 638 ? 18.532 5.110 40.067 1.00 83.12 638 LEU A O 1
ATOM 5073 N N . ASP A 1 639 ? 18.420 6.439 38.266 1.00 81.44 639 ASP A N 1
ATOM 5074 C CA . ASP A 1 639 ? 19.239 7.516 38.836 1.00 81.44 639 ASP A CA 1
ATOM 5075 C C . ASP A 1 639 ? 18.547 8.195 40.033 1.00 81.44 639 ASP A C 1
ATOM 5077 O O . ASP A 1 639 ? 19.164 8.400 41.082 1.00 81.44 639 ASP A O 1
ATOM 5081 N N . LEU A 1 640 ? 17.244 8.477 39.925 1.00 81.94 640 LEU A N 1
ATOM 5082 C CA . LEU A 1 640 ? 16.447 9.035 41.023 1.00 81.94 640 LEU A CA 1
ATOM 5083 C C . LEU A 1 640 ? 16.369 8.084 42.230 1.00 81.94 640 LEU A C 1
ATOM 5085 O O . LEU A 1 640 ? 16.527 8.522 43.372 1.00 81.94 640 LEU A O 1
ATOM 5089 N N . GLU A 1 641 ? 16.185 6.783 42.002 1.00 83.62 641 GLU A N 1
ATOM 5090 C CA . GLU A 1 641 ? 16.195 5.772 43.065 1.00 83.62 641 GLU A CA 1
ATOM 5091 C C . GLU A 1 641 ? 17.575 5.644 43.719 1.00 83.62 641 GLU A C 1
ATOM 5093 O O . GLU A 1 641 ? 17.668 5.638 44.947 1.00 83.62 641 GLU A O 1
ATOM 5098 N N . ARG A 1 642 ? 18.664 5.626 42.936 1.00 86.12 642 ARG A N 1
ATOM 5099 C CA . ARG A 1 642 ? 20.036 5.627 43.480 1.00 86.12 642 ARG A CA 1
ATOM 5100 C C . ARG A 1 642 ? 20.287 6.854 44.353 1.00 86.12 642 ARG A C 1
ATOM 5102 O O . ARG A 1 642 ? 20.849 6.723 45.438 1.00 86.12 642 ARG A O 1
ATOM 5109 N N . LYS A 1 643 ? 19.817 8.034 43.935 1.00 85.06 643 LYS A N 1
ATOM 5110 C CA . LYS A 1 643 ? 19.887 9.266 44.740 1.00 85.06 643 LYS A CA 1
ATOM 5111 C C . LYS A 1 643 ? 19.123 9.134 46.059 1.00 85.06 643 LYS A C 1
ATOM 5113 O O . LYS A 1 643 ? 19.618 9.606 47.080 1.00 85.06 643 LYS A O 1
ATOM 5118 N N . LEU A 1 644 ? 17.963 8.471 46.073 1.00 83.81 644 LEU A N 1
ATOM 5119 C CA . LEU A 1 644 ? 17.219 8.194 47.310 1.00 83.81 644 LEU A CA 1
ATOM 5120 C C . LEU A 1 644 ? 17.951 7.220 48.242 1.00 83.81 644 LEU A C 1
ATOM 5122 O O . LEU A 1 644 ? 17.918 7.422 49.460 1.00 83.81 644 LEU A O 1
ATOM 5126 N N . VAL A 1 645 ? 18.595 6.192 47.682 1.00 82.56 645 VAL A N 1
ATOM 5127 C CA . VAL A 1 645 ? 19.280 5.125 48.431 1.00 82.56 645 VAL A CA 1
ATOM 5128 C C . VAL A 1 645 ? 20.618 5.587 49.011 1.00 82.56 645 VAL A C 1
ATOM 5130 O O . VAL A 1 645 ? 20.927 5.238 50.146 1.00 82.56 645 VAL A O 1
ATOM 5133 N N . ASN A 1 646 ? 21.383 6.416 48.294 1.00 79.44 646 ASN A N 1
ATOM 5134 C CA . ASN A 1 646 ? 22.758 6.781 48.669 1.00 79.44 646 ASN A CA 1
ATOM 5135 C C . ASN A 1 646 ? 22.897 7.625 49.959 1.00 79.44 646 ASN A C 1
ATOM 5137 O O . ASN A 1 646 ? 24.020 7.882 50.383 1.00 79.44 646 ASN A O 1
ATOM 5141 N N . GLY A 1 647 ? 21.795 8.002 50.623 1.00 61.81 647 GLY A N 1
ATOM 5142 C CA . GLY A 1 647 ? 21.806 8.693 51.920 1.00 61.81 647 GLY A CA 1
ATOM 5143 C C . GLY A 1 647 ? 22.317 10.144 51.853 1.00 61.81 647 GLY A C 1
ATOM 5144 O O . GLY A 1 647 ? 23.115 10.509 51.005 1.00 61.81 647 GLY A O 1
ATOM 5145 N N . GLY A 1 648 ? 21.823 11.023 52.735 1.00 76.56 648 GLY A N 1
ATOM 5146 C CA . GLY A 1 648 ? 22.285 12.426 52.832 1.00 76.56 648 GLY A CA 1
ATOM 5147 C C . GLY A 1 648 ? 21.367 13.507 52.237 1.00 76.56 648 GLY A C 1
ATOM 5148 O O . GLY A 1 648 ? 21.629 14.691 52.426 1.00 76.56 648 GLY A O 1
ATOM 5149 N N . LEU A 1 649 ? 20.257 13.140 51.588 1.00 81.12 649 LEU A N 1
ATOM 5150 C CA . LEU A 1 649 ? 19.290 14.111 51.052 1.00 81.12 649 LEU A CA 1
ATOM 5151 C C . LEU A 1 649 ? 18.416 14.753 52.139 1.00 81.12 649 LEU A C 1
ATOM 5153 O O . LEU A 1 649 ? 17.873 14.057 53.011 1.00 81.12 649 LEU A O 1
ATOM 5157 N N . LYS A 1 650 ? 18.182 16.068 52.030 1.00 87.06 650 LYS A N 1
ATOM 5158 C CA . LYS A 1 650 ? 17.239 16.798 52.897 1.00 87.06 650 LYS A CA 1
ATOM 5159 C C . LYS A 1 650 ? 15.803 16.303 52.673 1.00 87.06 650 LYS A C 1
ATOM 5161 O O . LYS A 1 650 ? 15.441 15.842 51.592 1.00 87.06 650 LYS A O 1
ATOM 5166 N N . LYS A 1 651 ? 14.927 16.450 53.678 1.00 84.44 651 LYS A N 1
ATOM 5167 C CA . LYS A 1 651 ? 13.504 16.039 53.597 1.00 84.44 651 LYS A CA 1
ATOM 5168 C C . LYS A 1 651 ? 12.769 16.671 52.401 1.00 84.44 651 LYS A C 1
ATOM 5170 O O . LYS A 1 651 ? 11.913 16.024 51.804 1.00 84.44 651 LYS A O 1
ATOM 5175 N N . SER A 1 652 ? 13.109 17.910 52.042 1.00 82.88 652 SER A N 1
ATOM 5176 C CA . SER A 1 652 ? 12.577 18.611 50.866 1.00 82.88 652 SER A CA 1
ATOM 5177 C C . SER A 1 652 ? 13.039 17.990 49.543 1.00 82.88 652 SER A C 1
ATOM 5179 O O . SER A 1 652 ? 12.222 17.814 48.645 1.00 82.88 652 SER A O 1
ATOM 5181 N N . GLU A 1 653 ? 14.306 17.589 49.433 1.00 83.38 653 GLU A N 1
ATOM 5182 C CA . GLU A 1 653 ? 14.857 16.925 48.242 1.00 83.38 653 GLU A CA 1
ATOM 5183 C C . GLU A 1 653 ? 14.298 15.516 48.073 1.00 83.38 653 GLU A C 1
ATOM 5185 O O . GLU A 1 653 ? 13.913 15.146 46.970 1.00 83.38 653 GLU A O 1
ATOM 5190 N N . LYS A 1 654 ? 14.148 14.756 49.168 1.00 82.69 654 LYS A N 1
ATOM 5191 C CA . LYS A 1 654 ? 13.482 13.444 49.126 1.00 82.69 654 LYS A CA 1
ATOM 5192 C C . LYS A 1 654 ? 12.044 13.557 48.624 1.00 82.69 654 LYS A C 1
ATOM 5194 O O . LYS A 1 654 ? 11.637 12.740 47.803 1.00 82.69 654 LYS A O 1
ATOM 5199 N N . LYS A 1 655 ? 11.293 14.574 49.075 1.00 84.94 655 LYS A N 1
ATOM 5200 C CA . LYS A 1 655 ? 9.942 14.868 48.564 1.00 84.94 655 LYS A CA 1
ATOM 5201 C C . LYS A 1 655 ? 9.961 15.249 47.082 1.00 84.94 655 LYS A C 1
ATOM 5203 O O . LYS A 1 655 ? 9.094 14.788 46.350 1.00 84.94 655 LYS A O 1
ATOM 5208 N N . ARG A 1 656 ? 10.939 16.051 46.640 1.00 85.44 656 ARG A N 1
ATOM 5209 C CA . ARG A 1 656 ? 11.098 16.422 45.225 1.00 85.44 656 ARG A CA 1
ATOM 5210 C C . ARG A 1 656 ? 11.378 15.198 44.356 1.00 85.44 656 ARG A C 1
ATOM 5212 O O . ARG A 1 656 ? 10.678 14.995 43.380 1.00 85.44 656 ARG A O 1
ATOM 5219 N N . ILE A 1 657 ? 12.318 14.347 44.762 1.00 81.81 657 ILE A N 1
ATOM 5220 C CA . ILE A 1 657 ? 12.675 13.129 44.024 1.00 81.81 657 ILE A CA 1
ATOM 5221 C C . ILE A 1 657 ? 11.520 12.121 44.017 1.00 81.81 657 ILE A C 1
ATOM 5223 O O . ILE A 1 657 ? 11.257 11.527 42.982 1.00 81.81 657 ILE A O 1
ATOM 5227 N N . HIS A 1 658 ? 10.779 11.960 45.121 1.00 83.12 658 HIS A N 1
ATOM 5228 C CA . HIS A 1 658 ? 9.556 11.143 45.118 1.00 83.12 658 HIS A CA 1
ATOM 5229 C C . HIS A 1 658 ? 8.513 11.688 44.141 1.00 83.12 658 HIS A C 1
ATOM 5231 O O . HIS A 1 658 ? 7.886 10.912 43.430 1.00 83.12 658 HIS A O 1
ATOM 5237 N N . ARG A 1 659 ? 8.345 13.015 44.079 1.00 83.19 659 ARG A N 1
ATOM 5238 C CA . ARG A 1 659 ? 7.451 13.656 43.113 1.00 83.19 659 ARG A CA 1
ATOM 5239 C C . ARG A 1 659 ? 7.914 13.413 41.676 1.00 83.19 659 ARG A C 1
ATOM 5241 O O . ARG A 1 659 ? 7.101 12.992 40.869 1.00 83.19 659 ARG A O 1
ATOM 5248 N N . GLU A 1 660 ? 9.202 13.600 41.387 1.00 80.31 660 GLU A N 1
ATOM 5249 C CA . GLU A 1 660 ? 9.807 13.326 40.073 1.00 80.31 660 GLU A CA 1
ATOM 5250 C C . GLU A 1 660 ? 9.664 11.842 39.682 1.00 80.31 660 GLU A C 1
ATOM 5252 O O . GLU A 1 660 ? 9.342 11.535 38.539 1.00 80.31 660 GLU A O 1
ATOM 5257 N N . LEU A 1 661 ? 9.813 10.909 40.629 1.00 79.06 661 LEU A N 1
ATOM 5258 C CA . LEU A 1 661 ? 9.568 9.476 40.419 1.00 79.06 661 LEU A CA 1
ATOM 5259 C C . LEU A 1 661 ? 8.102 9.184 40.090 1.00 79.06 661 LEU A C 1
ATOM 5261 O O . LEU A 1 661 ? 7.836 8.418 39.167 1.00 79.06 661 LEU A O 1
ATOM 5265 N N . THR A 1 662 ? 7.152 9.800 40.790 1.00 79.88 662 THR A N 1
ATOM 5266 C CA . THR A 1 662 ? 5.726 9.663 40.463 1.00 79.88 662 THR A CA 1
ATOM 5267 C C . THR A 1 662 ? 5.410 10.279 39.100 1.00 79.88 662 THR A C 1
ATOM 5269 O O . THR A 1 662 ? 4.761 9.644 38.277 1.00 79.88 662 THR A O 1
ATOM 5272 N N . GLU A 1 663 ? 5.924 11.475 38.816 1.00 79.94 663 GLU A N 1
ATOM 5273 C CA . GLU A 1 663 ? 5.745 12.156 37.530 1.00 79.94 663 GLU A CA 1
ATOM 5274 C C . GLU A 1 663 ? 6.391 11.366 36.382 1.00 79.94 663 GLU A C 1
ATOM 5276 O O . GLU A 1 663 ? 5.837 11.312 35.288 1.00 79.94 663 GLU A O 1
ATOM 5281 N N . SER A 1 664 ? 7.506 10.669 36.609 1.00 77.44 664 SER A N 1
ATOM 5282 C CA . SER A 1 664 ? 8.137 9.813 35.594 1.00 77.44 664 SER A CA 1
ATOM 5283 C C . SER A 1 664 ? 7.279 8.612 35.170 1.00 77.44 664 SER A C 1
ATOM 5285 O O . SER A 1 664 ? 7.559 8.005 34.139 1.00 77.44 664 SER A O 1
ATOM 5287 N N . LYS A 1 665 ? 6.233 8.280 35.943 1.00 84.12 665 LYS A N 1
ATOM 5288 C CA . LYS A 1 665 ? 5.237 7.250 35.615 1.00 84.12 665 LYS A CA 1
ATOM 5289 C C . LYS A 1 665 ? 4.018 7.800 34.862 1.00 84.12 665 LYS A C 1
ATOM 5291 O O . LYS A 1 665 ? 3.077 7.052 34.639 1.00 84.12 665 LYS A O 1
ATOM 5296 N N . SER A 1 666 ? 4.014 9.074 34.462 1.00 91.56 666 SER A N 1
ATOM 5297 C CA . SER A 1 666 ? 2.984 9.623 33.568 1.00 91.56 666 SER A CA 1
ATOM 5298 C C . SER A 1 666 ? 3.279 9.261 32.110 1.00 91.56 666 SER A C 1
ATOM 5300 O O . SER A 1 666 ? 4.433 9.304 31.667 1.00 91.56 666 SER A O 1
ATOM 5302 N N . VAL A 1 667 ? 2.231 8.960 31.340 1.00 92.12 667 VAL A N 1
ATOM 5303 C CA . VAL A 1 667 ? 2.322 8.622 29.906 1.00 92.12 667 VAL A CA 1
ATOM 5304 C C . VAL A 1 667 ? 3.014 9.746 29.129 1.00 92.12 667 VAL A C 1
ATOM 5306 O O . VAL A 1 667 ? 3.933 9.511 28.340 1.00 92.12 667 VAL A O 1
ATOM 5309 N N . THR A 1 668 ? 2.635 10.990 29.414 1.00 91.19 668 THR A N 1
ATOM 5310 C CA . THR A 1 668 ? 3.197 12.207 28.818 1.00 91.19 668 THR A CA 1
ATOM 5311 C C . THR A 1 668 ? 4.704 12.297 29.035 1.00 91.19 668 THR A C 1
ATOM 5313 O O . THR A 1 668 ? 5.452 12.652 28.120 1.00 91.19 668 THR A O 1
ATOM 5316 N N . ASN A 1 669 ? 5.172 11.983 30.243 1.00 89.00 669 ASN A N 1
ATOM 5317 C CA . ASN A 1 669 ? 6.590 12.057 30.573 1.00 89.00 669 ASN A CA 1
ATOM 5318 C C . ASN A 1 669 ? 7.392 10.917 29.945 1.00 89.00 669 ASN A C 1
ATOM 5320 O O . ASN A 1 669 ? 8.515 11.163 29.496 1.00 89.00 669 ASN A O 1
ATOM 5324 N N . VAL A 1 670 ? 6.820 9.715 29.820 1.00 90.19 670 VAL A N 1
ATOM 5325 C CA . VAL A 1 670 ? 7.447 8.620 29.062 1.00 90.19 670 VAL A CA 1
ATOM 5326 C C . VAL A 1 670 ? 7.640 9.028 27.600 1.00 90.19 670 VAL A C 1
ATOM 5328 O O . VAL A 1 670 ? 8.757 8.926 27.084 1.00 90.19 670 VAL A O 1
ATOM 5331 N N . LEU A 1 671 ? 6.606 9.577 26.952 1.00 90.06 671 LEU A N 1
ATOM 5332 C CA . LEU A 1 671 ? 6.701 10.075 25.576 1.00 90.06 671 LEU A CA 1
ATOM 5333 C C . LEU A 1 671 ? 7.757 11.182 25.446 1.00 90.06 671 LEU A C 1
ATOM 5335 O O . LEU A 1 671 ? 8.649 11.087 24.607 1.00 90.06 671 LEU A O 1
ATOM 5339 N N . LYS A 1 672 ? 7.719 12.205 26.311 1.00 87.25 672 LYS A N 1
ATOM 5340 C CA . LYS A 1 672 ? 8.679 13.325 26.281 1.00 87.25 672 LYS A CA 1
ATOM 5341 C C . LYS A 1 672 ? 10.121 12.876 26.505 1.00 87.25 672 LYS A C 1
ATOM 5343 O O . LYS A 1 672 ? 11.017 13.393 25.843 1.00 87.25 672 LYS A O 1
ATOM 5348 N N . THR A 1 673 ? 10.359 11.947 27.429 1.00 84.12 673 THR A N 1
ATOM 5349 C CA . THR A 1 673 ? 11.715 11.489 27.770 1.00 84.12 673 THR A CA 1
ATOM 5350 C C . THR A 1 673 ? 12.349 10.748 26.601 1.00 84.12 673 THR A C 1
ATOM 5352 O O . THR A 1 673 ? 13.458 11.092 26.206 1.00 84.12 673 THR A O 1
ATOM 5355 N N . ASN A 1 674 ? 11.617 9.819 25.980 1.00 80.56 674 ASN A N 1
ATOM 5356 C CA . ASN A 1 674 ? 12.113 9.092 24.807 1.00 80.56 674 ASN A CA 1
ATOM 5357 C C . ASN A 1 674 ? 12.211 10.006 23.573 1.00 80.56 674 ASN A C 1
ATOM 5359 O O . ASN A 1 674 ? 13.096 9.833 22.743 1.00 80.56 674 ASN A O 1
ATOM 5363 N N . HIS A 1 675 ? 11.362 11.034 23.470 1.00 79.19 675 HIS A N 1
ATOM 5364 C CA . HIS A 1 675 ? 11.425 11.990 22.365 1.00 79.19 675 HIS A CA 1
ATOM 5365 C C . HIS A 1 675 ? 12.593 12.988 22.478 1.00 79.19 675 HIS A C 1
ATOM 5367 O O . HIS A 1 675 ? 13.131 13.419 21.460 1.00 79.19 675 HIS A O 1
ATOM 5373 N N . ARG A 1 676 ? 13.049 13.336 23.694 1.00 74.25 676 ARG A N 1
ATOM 5374 C CA . ARG A 1 676 ? 14.260 14.165 23.889 1.00 74.25 676 ARG A CA 1
ATOM 5375 C C . ARG A 1 676 ? 15.499 13.540 23.255 1.00 74.25 676 ARG A C 1
ATOM 5377 O O . ARG A 1 676 ? 16.373 14.272 22.800 1.00 74.25 676 ARG A O 1
ATOM 5384 N N . GLU A 1 677 ? 15.549 12.216 23.168 1.00 64.31 677 GLU A N 1
ATOM 5385 C CA . GLU A 1 677 ? 16.638 11.503 22.499 1.00 64.31 677 GLU A CA 1
ATOM 5386 C C . GLU A 1 677 ? 16.672 11.713 20.975 1.00 64.31 677 GLU A C 1
ATOM 5388 O O . GLU A 1 677 ? 17.675 11.394 20.342 1.00 64.31 677 GLU A O 1
ATOM 5393 N N . ILE A 1 678 ? 15.594 12.250 20.392 1.00 66.00 678 ILE A N 1
ATOM 5394 C CA . ILE A 1 678 ? 15.391 12.418 18.946 1.00 66.00 678 ILE A CA 1
ATOM 5395 C C . ILE A 1 678 ? 15.654 13.874 18.491 1.00 66.00 678 ILE A C 1
ATOM 5397 O O . ILE A 1 678 ? 15.698 14.156 17.298 1.00 66.00 678 ILE A O 1
ATOM 5401 N N . SER A 1 679 ? 15.861 14.815 19.424 1.00 67.50 679 SER A N 1
ATOM 5402 C CA . SER A 1 679 ? 16.111 16.247 19.142 1.00 67.50 679 SER A CA 1
ATOM 5403 C C . SER A 1 679 ? 15.030 16.969 18.308 1.00 67.50 679 SER A C 1
ATOM 5405 O O . SER A 1 679 ? 15.299 18.032 17.757 1.00 67.50 679 SER A O 1
ATOM 5407 N N . ASN A 1 680 ? 13.801 16.444 18.255 1.00 67.56 680 ASN A N 1
ATOM 5408 C CA . ASN A 1 680 ? 12.657 17.041 17.550 1.00 67.56 680 ASN A CA 1
ATOM 5409 C C . ASN A 1 680 ? 11.537 17.458 18.528 1.00 67.56 680 ASN A C 1
ATOM 5411 O O . ASN A 1 680 ? 11.556 17.061 19.696 1.00 67.56 680 ASN A O 1
ATOM 5415 N N . PRO A 1 681 ? 10.568 18.296 18.108 1.00 76.75 681 PRO A N 1
ATOM 5416 C CA . PRO A 1 681 ? 9.367 18.556 18.896 1.00 76.75 681 PRO A CA 1
ATOM 5417 C C . PRO A 1 681 ? 8.431 17.338 18.890 1.00 76.75 681 PRO A C 1
ATOM 5419 O O . PRO A 1 681 ? 8.237 16.705 17.856 1.00 76.75 681 PRO A O 1
ATOM 5422 N N . LEU A 1 682 ? 7.791 17.049 20.031 1.00 82.50 682 LEU A N 1
ATOM 5423 C CA . LEU A 1 682 ? 6.837 15.942 20.153 1.00 82.50 682 LEU A CA 1
ATOM 5424 C C . LEU A 1 682 ? 5.611 16.180 19.254 1.00 82.50 682 LEU A C 1
ATOM 5426 O O . LEU A 1 682 ? 4.791 17.064 19.518 1.00 82.50 682 LEU A O 1
ATOM 5430 N N . ILE A 1 683 ? 5.474 15.359 18.214 1.00 82.56 683 ILE A N 1
ATOM 5431 C CA . ILE A 1 683 ? 4.331 15.361 17.295 1.00 82.56 683 ILE A CA 1
ATOM 5432 C C . ILE A 1 683 ? 3.396 14.211 17.688 1.00 82.56 683 ILE A C 1
ATOM 5434 O O . ILE A 1 683 ? 3.618 13.064 17.308 1.00 82.56 683 ILE A O 1
ATOM 5438 N N . LEU A 1 684 ? 2.348 14.512 18.462 1.00 84.31 684 LEU A N 1
ATOM 5439 C CA . LEU A 1 684 ? 1.431 13.499 19.009 1.00 84.31 684 LEU A CA 1
ATOM 5440 C C . LEU A 1 684 ? 0.636 12.727 17.953 1.00 84.31 684 LEU A C 1
ATOM 5442 O O . LEU A 1 684 ? 0.242 11.594 18.211 1.00 84.31 684 LEU A O 1
ATOM 5446 N N . SER A 1 685 ? 0.431 13.287 16.761 1.00 78.62 685 SER A N 1
ATOM 5447 C CA . SER A 1 685 ? -0.280 12.577 15.694 1.00 78.62 685 SER A CA 1
ATOM 5448 C C . SER A 1 685 ? 0.443 11.313 15.225 1.00 78.62 685 SER A C 1
ATOM 5450 O O . SER A 1 685 ? -0.212 10.351 14.837 1.00 78.62 685 SER A O 1
ATOM 5452 N N . LYS A 1 686 ? 1.775 11.244 15.368 1.00 82.12 686 LYS A N 1
ATOM 5453 C CA . LYS A 1 686 ? 2.554 10.022 15.098 1.00 82.12 686 LYS A CA 1
ATOM 5454 C C . LYS A 1 686 ? 2.256 8.881 16.079 1.00 82.12 686 LYS A C 1
ATOM 5456 O O . LYS A 1 686 ? 2.570 7.733 15.786 1.00 82.12 686 LYS A O 1
ATOM 5461 N N . TYR A 1 687 ? 1.662 9.185 17.234 1.00 88.19 687 TYR A N 1
ATOM 5462 C CA . TYR A 1 687 ? 1.423 8.237 18.324 1.00 88.19 687 TYR A CA 1
ATOM 5463 C C . TYR A 1 687 ? -0.055 7.846 18.479 1.00 88.19 687 TYR A C 1
ATOM 5465 O O . TYR A 1 687 ? -0.385 7.163 19.439 1.00 88.19 687 TYR A O 1
ATOM 5473 N N . GLN A 1 688 ? -0.956 8.226 17.568 1.00 87.69 688 GLN A N 1
ATOM 5474 C CA . GLN A 1 688 ? -2.396 7.931 17.698 1.00 87.69 688 GLN A CA 1
ATOM 5475 C C . GLN A 1 688 ? -2.691 6.438 17.908 1.00 87.69 688 GLN A C 1
ATOM 5477 O O . GLN A 1 688 ? -3.311 6.062 18.900 1.00 87.69 688 GLN A O 1
ATOM 5482 N N . ASN A 1 689 ? -2.152 5.571 17.048 1.00 88.12 689 ASN A N 1
ATOM 5483 C CA . ASN A 1 689 ? -2.307 4.120 17.194 1.00 88.12 689 ASN A CA 1
ATOM 5484 C C . ASN A 1 689 ? -1.599 3.566 18.439 1.00 88.12 689 ASN A C 1
ATOM 5486 O O . ASN A 1 689 ? -2.077 2.614 19.049 1.00 88.12 689 ASN A O 1
ATOM 5490 N N . VAL A 1 690 ? -0.482 4.180 18.852 1.00 93.75 690 VAL A N 1
ATOM 5491 C CA . VAL A 1 690 ? 0.203 3.830 20.108 1.00 93.75 690 VAL A CA 1
ATOM 5492 C C . VAL A 1 690 ? -0.720 4.105 21.296 1.00 93.75 690 VAL A C 1
ATOM 5494 O O . VAL A 1 690 ? -0.834 3.271 22.188 1.00 93.75 690 VAL A O 1
ATOM 5497 N N . LEU A 1 691 ? -1.414 5.245 21.299 1.00 94.75 691 LEU A N 1
ATOM 5498 C CA . LEU A 1 691 ? -2.368 5.605 22.347 1.00 94.75 691 LEU A CA 1
ATOM 5499 C C . LEU A 1 691 ? -3.605 4.688 22.328 1.00 94.75 691 LEU A C 1
ATOM 5501 O O . LEU A 1 691 ? -4.086 4.311 23.395 1.00 94.75 691 LEU A O 1
ATOM 5505 N N . LEU A 1 692 ? -4.098 4.286 21.150 1.00 92.81 692 LEU A N 1
ATOM 5506 C CA . LEU A 1 692 ? -5.191 3.308 21.033 1.00 92.81 692 LEU A CA 1
ATOM 5507 C C . LEU A 1 692 ? -4.797 1.951 21.633 1.00 92.81 692 LEU A C 1
ATOM 5509 O O . LEU A 1 692 ? -5.500 1.430 22.498 1.00 92.81 692 LEU A O 1
ATOM 5513 N N . HIS A 1 693 ? -3.629 1.421 21.257 1.00 95.62 693 HIS A N 1
ATOM 5514 C CA . HIS A 1 693 ? -3.109 0.185 21.844 1.00 95.62 693 HIS A CA 1
ATOM 5515 C C . HIS A 1 693 ? -2.838 0.307 23.341 1.00 95.62 693 HIS A C 1
ATOM 5517 O O . HIS A 1 693 ? -3.066 -0.640 24.092 1.00 95.62 693 HIS A O 1
ATOM 5523 N N . LEU A 1 694 ? -2.382 1.473 23.796 1.00 96.56 694 LEU A N 1
ATOM 5524 C CA . LEU A 1 694 ? -2.183 1.748 25.212 1.00 96.56 694 LEU A CA 1
ATOM 5525 C C . LEU A 1 694 ? -3.500 1.599 25.984 1.00 96.56 694 LEU A C 1
ATOM 5527 O O . LEU A 1 694 ? -3.506 0.950 27.026 1.00 96.56 694 LEU A O 1
ATOM 5531 N N . MET A 1 695 ? -4.616 2.109 25.454 1.00 96.25 695 MET A N 1
ATOM 5532 C CA . MET A 1 695 ? -5.937 1.960 26.076 1.00 96.25 695 MET A CA 1
ATOM 5533 C C . MET A 1 695 ? -6.355 0.485 26.211 1.00 96.25 695 MET A C 1
ATOM 5535 O O . MET A 1 695 ? -6.752 0.040 27.293 1.00 96.25 695 MET A O 1
ATOM 5539 N N . GLY A 1 696 ? -6.192 -0.305 25.146 1.00 95.19 696 GLY A N 1
ATOM 5540 C CA . GLY A 1 696 ? -6.493 -1.739 25.184 1.00 95.19 696 GLY A CA 1
ATOM 5541 C C . GLY A 1 696 ? -5.590 -2.520 26.146 1.00 95.19 696 GLY A C 1
ATOM 5542 O O . GLY A 1 696 ? -6.055 -3.381 26.895 1.00 95.19 696 GLY A O 1
ATOM 5543 N N . LEU A 1 697 ? -4.296 -2.192 26.202 1.00 96.25 697 LEU A N 1
ATOM 5544 C CA . LEU A 1 697 ? -3.350 -2.840 27.114 1.00 96.25 697 LEU A CA 1
ATOM 5545 C C . LEU A 1 697 ? -3.607 -2.481 28.582 1.00 96.25 697 LEU A C 1
ATOM 5547 O O . LEU A 1 697 ? -3.484 -3.350 29.445 1.00 96.25 697 LEU A O 1
ATOM 5551 N N . LEU A 1 698 ? -3.982 -1.233 28.875 1.00 96.00 698 LEU A N 1
ATOM 5552 C CA . LEU A 1 698 ? -4.400 -0.811 30.215 1.00 96.00 698 LEU A CA 1
ATOM 5553 C C . LEU A 1 698 ? -5.625 -1.605 30.680 1.00 96.00 698 LEU A C 1
ATOM 5555 O O . LEU A 1 698 ? -5.643 -2.103 31.803 1.00 96.00 698 LEU A O 1
ATOM 5559 N N . THR A 1 699 ? -6.595 -1.809 29.788 1.00 94.81 699 THR A N 1
ATOM 5560 C CA . THR A 1 699 ? -7.773 -2.649 30.052 1.00 94.81 699 THR A CA 1
ATOM 5561 C C . THR A 1 699 ? -7.367 -4.088 30.369 1.00 94.81 699 THR A C 1
ATOM 5563 O O . THR A 1 699 ? -7.821 -4.658 31.362 1.00 94.81 699 THR A O 1
ATOM 5566 N N . HIS A 1 700 ? -6.418 -4.650 29.613 1.00 92.06 700 HIS A N 1
ATOM 5567 C CA . HIS A 1 700 ? -5.877 -5.989 29.869 1.00 92.06 700 HIS A CA 1
ATOM 5568 C C . HIS A 1 700 ? -5.118 -6.106 31.207 1.00 92.06 700 HIS A C 1
ATOM 5570 O O . HIS A 1 700 ? -5.032 -7.193 31.779 1.00 92.06 700 HIS A O 1
ATOM 5576 N N . ARG A 1 701 ? -4.561 -5.002 31.726 1.00 92.38 701 ARG A N 1
ATOM 5577 C CA . ARG A 1 701 ? -3.900 -4.947 33.044 1.00 92.38 701 ARG A CA 1
ATOM 5578 C C . ARG A 1 701 ? -4.885 -4.873 34.213 1.00 92.38 701 ARG A C 1
ATOM 5580 O O . ARG A 1 701 ? -4.473 -5.120 35.345 1.00 92.38 701 ARG A O 1
ATOM 5587 N N . GLY A 1 702 ? -6.157 -4.590 33.943 1.00 93.25 702 GLY A N 1
ATOM 5588 C CA . GLY A 1 702 ? -7.229 -4.524 34.929 1.00 93.25 702 GLY A CA 1
ATOM 5589 C C . GLY A 1 702 ? -7.795 -3.115 35.103 1.00 93.25 702 GLY A C 1
ATOM 5590 O O . GLY A 1 702 ? -7.138 -2.113 34.816 1.00 93.25 702 GLY A O 1
ATOM 5591 N N . LYS A 1 703 ? -9.032 -3.050 35.608 1.00 93.38 703 LYS A N 1
ATOM 5592 C CA . LYS A 1 703 ? -9.804 -1.804 35.724 1.00 93.38 703 LYS A CA 1
ATOM 5593 C C . LYS A 1 703 ? -9.111 -0.732 36.558 1.00 93.38 703 LYS A C 1
ATOM 5595 O O . LYS A 1 703 ? -9.078 0.409 36.129 1.00 93.38 703 LYS A O 1
ATOM 5600 N N . ASP A 1 704 ? -8.477 -1.098 37.670 1.00 93.50 704 ASP A N 1
ATOM 5601 C CA . ASP A 1 704 ? -7.789 -0.126 38.532 1.00 93.50 704 ASP A CA 1
ATOM 5602 C C . ASP A 1 704 ? -6.672 0.620 37.784 1.00 93.50 704 ASP A C 1
ATOM 5604 O O . ASP A 1 704 ? -6.503 1.830 37.930 1.00 93.50 704 ASP A O 1
ATOM 5608 N N . VAL A 1 705 ? -5.922 -0.099 36.942 1.00 93.19 705 VAL A N 1
ATOM 5609 C CA . VAL A 1 705 ? -4.837 0.475 36.136 1.00 93.19 705 VAL A CA 1
ATOM 5610 C C . VAL A 1 705 ? -5.412 1.332 35.008 1.00 93.19 705 VAL A C 1
ATOM 5612 O O . VAL A 1 705 ? -4.932 2.442 34.778 1.00 93.19 705 VAL A O 1
ATOM 5615 N N . LEU A 1 706 ? -6.465 0.857 34.338 1.00 95.56 706 LEU A N 1
ATOM 5616 C CA . LEU A 1 706 ? -7.194 1.627 33.329 1.00 95.56 706 LEU A CA 1
ATOM 5617 C C . LEU A 1 706 ? -7.719 2.948 33.901 1.00 95.56 706 LEU A C 1
ATOM 5619 O O . LEU A 1 706 ? -7.403 4.016 33.379 1.00 95.56 706 LEU A O 1
ATOM 5623 N N . HIS A 1 707 ? -8.468 2.892 35.000 1.00 95.31 707 HIS A N 1
ATOM 5624 C CA . HIS A 1 707 ? -9.079 4.058 35.634 1.00 95.31 707 HIS A CA 1
ATOM 5625 C C . HIS A 1 707 ? -8.029 5.051 36.131 1.00 95.31 707 HIS A C 1
ATOM 5627 O O . HIS A 1 707 ? -8.223 6.256 35.995 1.00 95.31 707 HIS A O 1
ATOM 5633 N N . HIS A 1 708 ? -6.861 4.577 36.567 1.00 94.00 708 HIS A N 1
ATOM 5634 C CA . HIS A 1 708 ? -5.760 5.456 36.951 1.00 94.00 708 HIS A CA 1
ATOM 5635 C C . HIS A 1 708 ? -5.184 6.285 35.787 1.00 94.00 708 HIS A C 1
ATOM 5637 O O . HIS A 1 708 ? -4.822 7.443 35.992 1.00 94.00 708 HIS A O 1
ATOM 5643 N N . PHE A 1 709 ? -5.089 5.721 34.576 1.00 95.19 709 PHE A N 1
ATOM 5644 C CA . PHE A 1 709 ? -4.365 6.349 33.458 1.00 95.19 709 PHE A CA 1
ATOM 5645 C C . PHE A 1 709 ? -5.249 6.862 32.309 1.00 95.19 709 PHE A C 1
ATOM 5647 O O . PHE A 1 709 ? -4.784 7.686 31.518 1.00 95.19 709 PHE A O 1
ATOM 5654 N N . HIS A 1 710 ? -6.507 6.424 32.189 1.00 95.25 710 HIS A N 1
ATOM 5655 C CA . HIS A 1 710 ? -7.342 6.704 31.011 1.00 95.25 710 HIS A CA 1
ATOM 5656 C C . HIS A 1 710 ? -7.514 8.204 30.721 1.00 95.25 710 HIS A C 1
ATOM 5658 O O . HIS A 1 710 ? -7.448 8.608 29.561 1.00 95.25 710 HIS A O 1
ATOM 5664 N N . ALA A 1 711 ? -7.681 9.036 31.754 1.00 95.06 711 ALA A N 1
ATOM 5665 C CA . ALA A 1 711 ? -7.869 10.477 31.594 1.00 95.06 711 ALA A CA 1
ATOM 5666 C C . ALA A 1 711 ? -6.651 11.160 30.953 1.00 95.06 711 ALA A C 1
ATOM 5668 O O . ALA A 1 711 ? -6.809 12.003 30.071 1.00 95.06 711 ALA A O 1
ATOM 5669 N N . GLU A 1 712 ? -5.435 10.756 31.338 1.00 95.31 712 GLU A N 1
ATOM 5670 C CA . GLU A 1 712 ? -4.206 11.264 30.721 1.00 95.31 712 GLU A CA 1
ATOM 5671 C C . GLU A 1 712 ? -4.111 10.839 29.248 1.00 95.31 712 GLU A C 1
ATOM 5673 O O . GLU A 1 712 ? -3.798 11.656 28.380 1.00 95.31 712 GLU A O 1
ATOM 5678 N N . VAL A 1 713 ? -4.417 9.571 28.950 1.00 95.12 713 VAL A N 1
ATOM 5679 C CA . VAL A 1 713 ? -4.379 9.037 27.579 1.00 95.12 713 VAL A CA 1
ATOM 5680 C C . VAL A 1 713 ? -5.386 9.758 26.677 1.00 95.12 713 VAL A C 1
ATOM 5682 O O . VAL A 1 713 ? -5.034 10.151 25.565 1.00 95.12 713 VAL A O 1
ATOM 5685 N N . ILE A 1 714 ? -6.612 9.985 27.155 1.00 94.81 714 ILE A N 1
ATOM 5686 C CA . ILE A 1 714 ? -7.666 10.686 26.407 1.00 94.81 714 ILE A CA 1
ATOM 5687 C C . ILE A 1 714 ? -7.277 12.142 26.123 1.00 94.81 714 ILE A C 1
ATOM 5689 O O . ILE A 1 714 ? -7.512 12.622 25.011 1.00 94.81 714 ILE A O 1
ATOM 5693 N N . GLU A 1 715 ? -6.637 12.841 27.065 1.00 93.25 715 GLU A N 1
ATOM 5694 C CA . GLU A 1 715 ? -6.188 14.220 26.830 1.00 93.25 715 GLU A CA 1
ATOM 5695 C C . GLU A 1 715 ? -5.080 14.281 25.763 1.00 93.25 715 GLU A C 1
ATOM 5697 O O . GLU A 1 715 ? -5.133 15.122 24.862 1.00 93.25 715 GLU A O 1
ATOM 5702 N N . LEU A 1 716 ? -4.131 13.336 25.779 1.00 92.06 716 LEU A N 1
ATOM 5703 C CA . LEU A 1 716 ? -3.113 13.209 24.726 1.00 92.06 716 LEU A CA 1
ATOM 5704 C C . LEU A 1 716 ? -3.736 12.896 23.357 1.00 92.06 716 LEU A C 1
ATOM 5706 O O . LEU A 1 716 ? -3.327 13.458 22.336 1.00 92.06 716 LEU A O 1
ATOM 5710 N N . MET A 1 717 ? -4.748 12.026 23.319 1.00 90.50 717 MET A N 1
ATOM 5711 C CA . MET A 1 717 ? -5.487 11.713 22.094 1.00 90.50 717 MET A CA 1
ATOM 5712 C C . MET A 1 717 ? -6.214 12.942 21.550 1.00 90.50 717 MET A C 1
ATOM 5714 O O . MET A 1 717 ? -6.100 13.250 20.364 1.00 90.50 717 MET A O 1
ATOM 5718 N N . LYS A 1 718 ? -6.906 13.692 22.406 1.00 89.00 718 LYS A N 1
ATOM 5719 C CA . LYS A 1 718 ? -7.582 14.942 22.040 1.00 89.00 718 LYS A CA 1
ATOM 5720 C C . LYS A 1 718 ? -6.603 15.968 21.473 1.00 89.00 718 LYS A C 1
ATOM 5722 O O . LYS A 1 718 ? -6.898 16.593 20.453 1.00 89.00 718 LYS A O 1
ATOM 5727 N N . GLU A 1 719 ? -5.431 16.121 22.086 1.00 86.00 719 GLU A N 1
ATOM 5728 C CA . GLU A 1 719 ? -4.373 16.994 21.573 1.00 86.00 719 GLU A CA 1
ATOM 5729 C C . GLU A 1 719 ? -3.871 16.531 20.195 1.00 86.00 719 GLU A C 1
ATOM 5731 O O . GLU A 1 719 ? -3.660 17.359 19.304 1.00 86.00 719 GLU A O 1
ATOM 5736 N N . SER A 1 720 ? -3.750 15.215 19.987 1.00 82.38 720 SER A N 1
ATOM 5737 C CA . SER A 1 720 ? -3.365 14.640 18.694 1.00 82.38 720 SER A CA 1
ATOM 5738 C C . SER A 1 720 ? -4.395 14.917 17.588 1.00 82.38 720 SER A C 1
ATOM 5740 O O . SER A 1 720 ? -4.007 15.228 16.464 1.00 82.38 720 SER A O 1
ATOM 5742 N N . VAL A 1 721 ? -5.696 14.863 17.905 1.00 76.06 721 VAL A N 1
ATOM 5743 C CA . VAL A 1 721 ? -6.799 15.064 16.947 1.00 76.06 721 VAL A CA 1
ATOM 5744 C C . VAL A 1 721 ? -6.978 16.547 16.608 1.00 76.06 721 VAL A C 1
ATOM 5746 O O . VAL A 1 721 ? -7.107 16.911 15.439 1.00 76.06 721 VAL A O 1
ATOM 5749 N N . ASN A 1 722 ? -6.933 17.438 17.605 1.00 71.75 722 ASN A N 1
ATOM 5750 C CA . ASN A 1 722 ? -7.186 18.869 17.395 1.00 71.75 722 ASN A CA 1
ATOM 5751 C C . ASN A 1 722 ? -6.158 19.532 16.460 1.00 71.75 722 ASN A C 1
ATOM 5753 O O . ASN A 1 722 ? -6.523 20.413 15.679 1.00 71.75 722 ASN A O 1
ATOM 5757 N N . ARG A 1 723 ? -4.896 19.084 16.482 1.00 61.31 723 ARG A N 1
ATOM 5758 C CA . ARG A 1 723 ? -3.824 19.612 15.618 1.00 61.31 723 ARG A CA 1
ATOM 5759 C C . ARG A 1 723 ? -3.908 19.149 14.155 1.00 61.31 723 ARG A C 1
ATOM 5761 O O . ARG A 1 723 ? -3.106 19.604 13.350 1.00 61.31 723 ARG A O 1
ATOM 5768 N N . HIS A 1 724 ? -4.810 18.230 13.800 1.00 54.38 724 HIS A N 1
ATOM 5769 C CA . HIS A 1 724 ? -4.991 17.705 12.429 1.00 54.38 724 HIS A CA 1
ATOM 5770 C C . HIS A 1 724 ? -6.339 18.101 11.801 1.00 54.38 724 HIS A C 1
ATOM 5772 O O . HIS A 1 724 ? -6.689 17.656 10.707 1.00 54.38 724 HIS A O 1
ATOM 5778 N N . SER A 1 725 ? -7.083 18.987 12.468 1.00 45.31 725 SER A N 1
ATOM 5779 C CA . SER A 1 725 ? -8.423 19.430 12.064 1.00 45.31 725 SER A CA 1
ATOM 5780 C C . SER A 1 725 ? -8.487 20.272 10.776 1.00 45.31 725 SER A C 1
ATOM 5782 O O . SER A 1 725 ? -9.583 20.640 10.360 1.00 45.31 725 SER A O 1
ATOM 5784 N N . GLU A 1 726 ? -7.355 20.535 10.111 1.00 44.56 726 GLU A N 1
ATOM 5785 C CA . GLU A 1 726 ? -7.324 21.139 8.768 1.00 44.56 726 GLU A CA 1
ATOM 5786 C C . GLU A 1 726 ? -7.452 20.104 7.629 1.00 44.56 726 GLU A C 1
ATOM 5788 O O . GLU A 1 726 ? -7.797 20.484 6.514 1.00 44.56 726 GLU A O 1
ATOM 5793 N N . GLY A 1 727 ? -7.239 18.803 7.895 1.00 39.53 727 GLY A N 1
ATOM 5794 C CA . GLY A 1 727 ? -7.319 17.733 6.882 1.00 39.53 727 GLY A CA 1
ATOM 5795 C C . GLY A 1 727 ? -8.337 16.619 7.161 1.00 39.53 727 GLY A C 1
ATOM 5796 O O . GLY A 1 727 ? -8.714 15.902 6.239 1.00 39.53 727 GLY A O 1
ATOM 5797 N N . PHE A 1 728 ? -8.807 16.469 8.403 1.00 40.34 728 PHE A N 1
ATOM 5798 C CA . PHE A 1 728 ? -9.828 15.477 8.758 1.00 40.34 728 PHE A CA 1
ATOM 5799 C C . PHE A 1 728 ? -11.230 15.984 8.389 1.00 40.34 728 PHE A C 1
ATOM 5801 O O . PHE A 1 728 ? -11.698 16.991 8.931 1.00 40.34 728 PHE A O 1
ATOM 5808 N N . LYS A 1 729 ? -11.929 15.274 7.492 1.00 49.47 729 LYS A N 1
ATOM 5809 C CA . LYS A 1 729 ? -13.374 15.472 7.285 1.00 49.47 729 LYS A CA 1
ATOM 5810 C C . LYS A 1 729 ? -14.085 15.159 8.614 1.00 49.47 729 LYS A C 1
ATOM 5812 O O . LYS A 1 729 ? -13.671 14.264 9.345 1.00 49.47 729 LYS A O 1
ATOM 5817 N N . SER A 1 730 ? -15.147 15.894 8.951 1.00 45.47 730 SER A N 1
ATOM 5818 C CA . SER A 1 730 ? -15.849 15.790 10.249 1.00 45.47 730 SER A CA 1
ATOM 5819 C C . SER A 1 730 ? -16.343 14.381 10.602 1.00 45.47 730 SER A C 1
ATOM 5821 O O . SER A 1 730 ? -16.493 14.081 11.783 1.00 45.47 730 SER A O 1
ATOM 5823 N N . HIS A 1 731 ? -16.565 13.534 9.596 1.00 50.25 731 HIS A N 1
ATOM 5824 C CA . HIS A 1 731 ? -17.062 12.163 9.733 1.00 50.25 731 HIS A CA 1
ATOM 5825 C C . HIS A 1 731 ? -16.059 11.231 10.443 1.00 50.25 731 HIS A C 1
ATOM 5827 O O . HIS A 1 731 ? -16.434 10.493 11.350 1.00 50.25 731 HIS A O 1
ATOM 5833 N N . ASP A 1 732 ? -14.757 11.364 10.166 1.00 63.19 732 ASP A N 1
ATOM 5834 C CA . ASP A 1 732 ? -13.723 10.463 10.704 1.00 63.19 732 ASP A CA 1
ATOM 5835 C C . ASP A 1 732 ? -13.416 10.700 12.203 1.00 63.19 732 ASP A C 1
ATOM 5837 O O . ASP A 1 732 ? -12.786 9.877 12.871 1.00 63.19 732 ASP A O 1
ATOM 5841 N N . ALA A 1 733 ? -13.842 11.839 12.764 1.00 70.50 733 ALA A N 1
ATOM 5842 C CA . ALA A 1 733 ? -13.502 12.215 14.135 1.00 70.50 733 ALA A CA 1
ATOM 5843 C C . ALA A 1 733 ? -14.341 11.483 15.196 1.00 70.50 733 ALA A C 1
ATOM 5845 O O . ALA A 1 733 ? -13.840 11.258 16.299 1.00 70.50 733 ALA A O 1
ATOM 5846 N N . SER A 1 734 ? -15.602 11.140 14.899 1.00 79.56 734 SER A N 1
ATOM 5847 C CA . SER A 1 734 ? -16.474 10.416 15.841 1.00 79.56 734 SER A CA 1
ATOM 5848 C C . SER A 1 734 ? -16.098 8.934 15.938 1.00 79.56 734 SER A C 1
ATOM 5850 O O . SER A 1 734 ? -15.914 8.430 17.047 1.00 79.56 734 SER A O 1
ATOM 5852 N N . ASP A 1 735 ? -15.809 8.302 14.798 1.00 82.44 735 ASP A N 1
ATOM 5853 C CA . ASP A 1 735 ? -15.291 6.933 14.703 1.00 82.44 735 ASP A CA 1
ATOM 5854 C C . ASP A 1 735 ? -14.027 6.711 15.530 1.00 82.44 735 ASP A C 1
ATOM 5856 O O . ASP A 1 735 ? -13.904 5.699 16.220 1.00 82.44 735 ASP A O 1
ATOM 5860 N N . TYR A 1 736 ? -13.095 7.668 15.517 1.00 84.62 736 TYR A N 1
ATOM 5861 C CA . TYR A 1 736 ? -11.885 7.570 16.330 1.00 84.62 736 TYR A CA 1
ATOM 5862 C C . TYR A 1 736 ? -12.210 7.457 17.828 1.00 84.62 736 TYR A C 1
ATOM 5864 O O . TYR A 1 736 ? -11.640 6.621 18.527 1.00 84.62 736 TYR A O 1
ATOM 5872 N N . TRP A 1 737 ? -13.157 8.251 18.335 1.00 90.06 737 TRP A N 1
ATOM 5873 C CA . TRP A 1 737 ? -13.566 8.185 19.742 1.00 90.06 737 TRP A CA 1
ATOM 5874 C C . TRP A 1 737 ? -14.314 6.895 20.077 1.00 90.06 737 TRP A C 1
ATOM 5876 O O . TRP A 1 737 ? -14.098 6.338 21.156 1.00 90.06 737 TRP A O 1
ATOM 5886 N N . PHE A 1 738 ? -15.135 6.384 19.156 1.00 90.81 738 PHE A N 1
ATOM 5887 C CA . PHE A 1 738 ? -15.762 5.074 19.322 1.00 90.81 738 PHE A CA 1
ATOM 5888 C C . PHE A 1 738 ? -14.715 3.963 19.409 1.00 90.81 738 PHE A C 1
ATOM 5890 O O . PHE A 1 738 ? -14.805 3.132 20.309 1.00 90.81 738 PHE A O 1
ATOM 5897 N N . GLN A 1 739 ? -13.662 4.002 18.587 1.00 89.44 739 GLN A N 1
ATOM 5898 C CA . GLN A 1 739 ? -12.552 3.046 18.666 1.00 89.44 739 GLN A CA 1
ATOM 5899 C C . GLN A 1 739 ? -11.829 3.090 20.018 1.00 89.44 739 GLN A C 1
ATOM 5901 O O . GLN A 1 739 ? -11.528 2.034 20.567 1.00 89.44 739 GLN A O 1
ATOM 5906 N N . VAL A 1 740 ? -11.596 4.275 20.599 1.00 92.38 740 VAL A N 1
ATOM 5907 C CA . VAL A 1 740 ? -10.990 4.401 21.942 1.00 92.38 740 VAL A CA 1
ATOM 5908 C C . VAL A 1 740 ? -11.828 3.671 22.993 1.00 92.38 740 VAL A C 1
ATOM 5910 O O . VAL A 1 740 ? -11.293 2.912 23.801 1.00 92.38 740 VAL A O 1
ATOM 5913 N N . VAL A 1 741 ? -13.146 3.886 22.977 1.00 94.12 741 VAL A N 1
ATOM 5914 C CA . VAL A 1 741 ? -14.074 3.244 23.918 1.00 94.12 741 VAL A CA 1
ATOM 5915 C C . VAL A 1 741 ? -14.182 1.742 23.647 1.00 94.12 741 VAL A C 1
ATOM 5917 O O . VAL A 1 741 ? -14.223 0.958 24.593 1.00 94.12 741 VAL A O 1
ATOM 5920 N N . SER A 1 742 ? -14.178 1.319 22.384 1.00 91.56 742 SER A N 1
ATOM 5921 C CA . SER A 1 742 ? -14.171 -0.094 21.992 1.00 91.56 742 SER A CA 1
ATOM 5922 C C . SER A 1 742 ? -12.900 -0.819 22.444 1.00 91.56 742 SER A C 1
ATOM 5924 O O . SER A 1 742 ? -12.999 -1.918 22.986 1.00 91.56 742 SER A O 1
ATOM 5926 N N . GLU A 1 743 ? -11.721 -0.201 22.316 1.00 93.31 743 GLU A N 1
ATOM 5927 C CA . GLU A 1 743 ? -10.455 -0.745 22.834 1.00 93.31 743 GLU A CA 1
ATOM 5928 C C . GLU A 1 743 ? -10.446 -0.847 24.365 1.00 93.31 743 GLU A C 1
ATOM 5930 O O . GLU A 1 743 ? -9.836 -1.762 24.914 1.00 93.31 743 GLU A O 1
ATOM 5935 N N . ALA A 1 744 ? -11.187 0.024 25.054 1.00 94.31 744 ALA A N 1
ATOM 5936 C CA . ALA A 1 744 ? -11.447 -0.074 26.490 1.00 94.31 744 ALA A CA 1
ATOM 5937 C C . ALA A 1 744 ? -12.581 -1.055 26.859 1.00 94.31 744 ALA A C 1
ATOM 5939 O O . ALA A 1 744 ? -13.155 -0.964 27.944 1.00 94.31 744 ALA A O 1
ATOM 5940 N N . GLU A 1 745 ? -12.970 -1.946 25.941 1.00 92.38 745 GLU A N 1
ATOM 5941 C CA . GLU A 1 745 ? -14.090 -2.891 26.077 1.00 92.38 745 GLU A CA 1
ATOM 5942 C C . GLU A 1 745 ? -15.426 -2.242 26.482 1.00 92.38 745 GLU A C 1
ATOM 5944 O O . GLU A 1 745 ? -16.299 -2.877 27.091 1.00 92.38 745 GLU A O 1
ATOM 5949 N N . CYS A 1 746 ? -15.599 -0.980 26.090 1.00 92.75 746 CYS A N 1
ATOM 5950 C CA . CYS A 1 746 ? -16.717 -0.110 26.431 1.00 92.75 746 CYS A CA 1
ATOM 5951 C C . CYS A 1 746 ? -16.892 0.082 27.945 1.00 92.75 746 CYS A C 1
ATOM 5953 O O . CYS A 1 746 ? -18.008 -0.001 28.461 1.00 92.75 746 CYS A O 1
ATOM 5955 N N . ASP A 1 747 ? -15.788 0.312 28.662 1.00 96.38 747 ASP A N 1
ATOM 5956 C CA . ASP A 1 747 ? -15.822 0.724 30.065 1.00 96.38 747 ASP A CA 1
ATOM 5957 C C . ASP A 1 747 ? -16.524 2.085 30.233 1.00 96.38 747 ASP A C 1
ATOM 5959 O O . ASP A 1 747 ? -16.256 3.050 29.511 1.00 96.38 747 ASP A O 1
ATOM 5963 N N . SER A 1 748 ? -17.437 2.162 31.202 1.00 95.12 748 SER A N 1
ATOM 5964 C CA . SER A 1 748 ? -18.310 3.321 31.403 1.00 95.12 748 SER A CA 1
ATOM 5965 C C . SER A 1 748 ? -17.566 4.579 31.854 1.00 95.12 748 SER A C 1
ATOM 5967 O O . SER A 1 748 ? -17.982 5.686 31.515 1.00 95.12 748 SER A O 1
ATOM 5969 N N . GLU A 1 749 ? -16.481 4.436 32.622 1.00 95.88 749 GLU A N 1
ATOM 5970 C CA . GLU A 1 749 ? -15.701 5.588 33.088 1.00 95.88 749 GLU A CA 1
ATOM 5971 C C . GLU A 1 749 ? -14.884 6.176 31.937 1.00 95.88 749 GLU A C 1
ATOM 5973 O O . GLU A 1 749 ? -14.892 7.387 31.718 1.00 95.88 749 GLU A O 1
ATOM 5978 N N . VAL A 1 750 ? -14.289 5.308 31.115 1.00 96.44 750 VAL A N 1
ATOM 5979 C CA . VAL A 1 750 ? -13.602 5.718 29.884 1.00 96.44 750 VAL A CA 1
ATOM 5980 C C . VAL A 1 750 ? -14.569 6.412 28.924 1.00 96.44 750 VAL A C 1
ATOM 5982 O O . VAL A 1 750 ? -14.256 7.498 28.437 1.00 96.44 750 VAL A O 1
ATOM 5985 N N . ALA A 1 751 ? -15.753 5.839 28.681 1.00 95.75 751 ALA A N 1
ATOM 5986 C CA . ALA A 1 751 ? -16.766 6.432 27.804 1.00 95.75 751 ALA A CA 1
ATOM 5987 C C . ALA A 1 751 ? -17.217 7.821 28.284 1.00 95.75 751 ALA A C 1
ATOM 5989 O O . ALA A 1 751 ? -17.356 8.740 27.472 1.00 95.75 751 ALA A O 1
ATOM 5990 N N . LYS A 1 752 ? -17.376 8.001 29.601 1.00 95.19 752 LYS A N 1
ATOM 5991 C CA . LYS A 1 752 ? -17.679 9.299 30.213 1.00 95.19 752 LYS A CA 1
ATOM 5992 C C . LYS A 1 752 ? -16.560 10.315 29.962 1.00 95.19 752 LYS A C 1
ATOM 5994 O O . LYS A 1 752 ? -16.825 11.412 29.474 1.00 95.19 752 LYS A O 1
ATOM 5999 N N . THR A 1 753 ? -15.309 9.944 30.225 1.00 95.31 753 THR A N 1
ATOM 6000 C CA . THR A 1 753 ? -14.154 10.831 30.012 1.00 95.31 753 THR A CA 1
ATOM 6001 C C . THR A 1 753 ? -13.957 11.172 28.530 1.00 95.31 753 THR A C 1
ATOM 6003 O O . THR A 1 753 ? -13.599 12.303 28.193 1.00 95.31 753 THR A O 1
ATOM 6006 N N . VAL A 1 754 ? -14.240 10.233 27.620 1.00 93.81 754 VAL A N 1
ATOM 6007 C CA . VAL A 1 754 ? -14.272 10.486 26.170 1.00 93.81 754 VAL A CA 1
ATOM 6008 C C . VAL A 1 754 ? -15.367 11.497 25.822 1.00 93.81 754 VAL A C 1
ATOM 6010 O O . VAL A 1 754 ? -15.071 12.506 25.182 1.00 93.81 754 VAL A O 1
ATOM 6013 N N . ALA A 1 755 ? -16.603 11.293 26.289 1.00 91.19 755 ALA A N 1
ATOM 6014 C CA . ALA A 1 755 ? -17.731 12.200 26.052 1.00 91.19 755 ALA A CA 1
ATOM 6015 C C . ALA A 1 755 ? -17.431 13.648 26.491 1.00 91.19 755 ALA A C 1
ATOM 6017 O O . ALA A 1 755 ? -17.743 14.617 25.784 1.00 91.19 755 ALA A O 1
ATOM 6018 N N . GLU A 1 756 ? -16.773 13.807 27.640 1.00 90.06 756 GLU A N 1
ATOM 6019 C CA . GLU A 1 756 ? -16.349 15.105 28.172 1.00 90.06 756 GLU A CA 1
ATOM 6020 C C . GLU A 1 756 ? -15.304 15.798 27.278 1.00 90.06 756 GLU A C 1
ATOM 6022 O O . GLU A 1 756 ? -15.316 17.026 27.162 1.00 90.06 756 GLU A O 1
ATOM 6027 N N . ASN A 1 757 ? -14.464 15.025 26.581 1.00 88.75 757 ASN A N 1
ATOM 6028 C CA . ASN A 1 757 ? -13.366 15.519 25.747 1.00 88.75 757 ASN A CA 1
ATOM 6029 C C . ASN A 1 757 ? -13.681 15.640 24.248 1.00 88.75 757 ASN A C 1
ATOM 6031 O O . ASN A 1 757 ? -12.925 16.296 23.522 1.00 88.75 757 ASN A O 1
ATOM 6035 N N . MET A 1 758 ? -14.804 15.091 23.775 1.00 86.19 758 MET A N 1
ATOM 6036 C CA . MET A 1 758 ? -15.288 15.326 22.411 1.00 86.19 758 MET A CA 1
ATOM 6037 C C . MET A 1 758 ? -15.555 16.826 22.196 1.00 86.19 758 MET A C 1
ATOM 6039 O O . MET A 1 758 ? -16.360 17.441 22.904 1.00 86.19 758 MET A O 1
ATOM 6043 N N . ASN A 1 759 ? -14.869 17.426 21.214 1.00 71.25 759 ASN A N 1
ATOM 6044 C CA . ASN A 1 759 ? -14.958 18.859 20.916 1.00 71.25 759 ASN A CA 1
ATOM 6045 C C . ASN A 1 759 ? -16.373 19.272 20.435 1.00 71.25 759 ASN A C 1
ATOM 6047 O O . ASN A 1 759 ? -17.201 18.430 20.095 1.00 71.25 759 ASN A O 1
ATOM 6051 N N . LYS A 1 760 ? -16.662 20.584 20.374 1.00 67.56 760 LYS A N 1
ATOM 6052 C CA . LYS A 1 760 ? -17.990 21.089 19.961 1.00 67.56 760 LYS A CA 1
ATOM 6053 C C . LYS A 1 760 ? -18.430 20.593 18.573 1.00 67.56 760 LYS A C 1
ATOM 6055 O O . LYS A 1 760 ? -19.603 20.281 18.426 1.00 67.56 760 LYS A O 1
ATOM 6060 N N . LYS A 1 761 ? -17.514 20.476 17.599 1.00 62.84 761 LYS A N 1
ATOM 6061 C CA . LYS A 1 761 ? -17.812 19.953 16.248 1.00 62.84 761 LYS A CA 1
ATOM 6062 C C . LYS A 1 761 ? -18.180 18.463 16.285 1.00 62.84 761 LYS A C 1
ATOM 6064 O O . LYS A 1 761 ? -19.156 18.057 15.671 1.00 62.84 761 LYS A O 1
ATOM 6069 N N . ASN A 1 762 ? -17.484 17.671 17.096 1.00 62.09 762 ASN A N 1
ATOM 6070 C CA . ASN A 1 762 ? -17.772 16.255 17.332 1.00 62.09 762 ASN A CA 1
ATOM 6071 C C . ASN A 1 762 ? -19.074 16.040 18.116 1.00 62.09 762 ASN A C 1
ATOM 6073 O O . ASN A 1 762 ? -19.511 14.908 18.254 1.00 62.09 762 ASN A O 1
ATOM 6077 N N . ARG A 1 763 ? -19.693 17.095 18.661 1.00 67.50 763 ARG A N 1
ATOM 6078 C CA . ARG A 1 763 ? -21.031 17.048 19.273 1.00 67.50 763 ARG A CA 1
ATOM 6079 C C . ARG A 1 763 ? -22.137 17.466 18.295 1.00 67.50 763 ARG A C 1
ATOM 6081 O O . ARG A 1 763 ? -23.308 17.453 18.665 1.00 67.50 763 ARG A O 1
ATOM 6088 N N . GLU A 1 764 ? -21.804 17.839 17.057 1.00 79.44 764 GLU A N 1
ATOM 6089 C CA . GLU A 1 764 ? -22.810 18.198 16.051 1.00 79.44 764 GLU A CA 1
ATOM 6090 C C . GLU A 1 764 ? -23.371 16.977 15.330 1.00 79.44 764 GLU A C 1
ATOM 6092 O O . GLU A 1 764 ? -24.587 16.892 15.177 1.00 79.44 764 GLU A O 1
ATOM 6097 N N . ARG A 1 765 ? -22.519 16.036 14.914 1.00 85.62 765 ARG A N 1
ATOM 6098 C CA . ARG A 1 765 ? -22.929 14.833 14.183 1.00 85.62 765 ARG A CA 1
ATOM 6099 C C . ARG A 1 765 ? -22.086 13.628 14.578 1.00 85.62 765 ARG A C 1
ATOM 6101 O O . ARG A 1 765 ? -20.863 13.740 14.595 1.00 85.62 765 ARG A O 1
ATOM 6108 N N . TRP A 1 766 ? -22.741 12.510 14.871 1.00 89.69 766 TRP A N 1
ATOM 6109 C CA . TRP A 1 766 ? -22.113 11.196 15.028 1.00 89.69 766 TRP A CA 1
ATOM 6110 C C . TRP A 1 766 ? -22.540 10.292 13.891 1.00 89.69 766 TRP A C 1
ATOM 6112 O O . TRP A 1 766 ? -23.729 10.242 13.591 1.00 89.69 766 TRP A O 1
ATOM 6122 N N . ASP A 1 767 ? -21.588 9.568 13.318 1.00 85.44 767 ASP A N 1
ATOM 6123 C CA . ASP A 1 767 ? -21.857 8.513 12.351 1.00 85.44 767 ASP A CA 1
ATOM 6124 C C . ASP A 1 767 ? -21.537 7.178 13.045 1.00 85.44 767 ASP A C 1
ATOM 6126 O O . ASP A 1 767 ? -20.434 6.970 13.542 1.00 85.44 767 ASP A O 1
ATOM 6130 N N . ILE A 1 768 ? -22.540 6.319 13.204 1.00 89.00 768 ILE A N 1
ATOM 6131 C CA . ILE A 1 768 ? -22.478 5.068 13.961 1.00 89.00 768 ILE A CA 1
ATOM 6132 C C . ILE A 1 768 ? -22.627 3.922 12.968 1.00 89.00 768 ILE A C 1
ATOM 6134 O O . ILE A 1 768 ? -23.704 3.717 12.414 1.00 89.00 768 ILE A O 1
ATOM 6138 N N . SER A 1 769 ? -21.556 3.159 12.781 1.00 85.81 769 SER A N 1
ATOM 6139 C CA . SER A 1 769 ? -21.586 1.882 12.071 1.00 85.81 769 SER A CA 1
ATOM 6140 C C . SER A 1 769 ? -21.969 0.723 13.000 1.00 85.81 769 SER A C 1
ATOM 6142 O O . SER A 1 769 ? -21.948 0.845 14.233 1.00 85.81 769 SER A O 1
ATOM 6144 N N . ASP A 1 770 ? -22.227 -0.442 12.408 1.00 81.50 770 ASP A N 1
ATOM 6145 C CA . ASP A 1 770 ? -22.476 -1.716 13.094 1.00 81.50 770 ASP A CA 1
ATOM 6146 C C . ASP A 1 770 ? -21.498 -2.003 14.246 1.00 81.50 770 ASP A C 1
ATOM 6148 O O . ASP A 1 770 ? -21.916 -2.396 15.343 1.00 81.50 770 ASP A O 1
ATOM 6152 N N . SER A 1 771 ? -20.198 -1.768 14.029 1.00 78.69 771 SER A N 1
ATOM 6153 C CA . SER A 1 771 ? -19.154 -2.077 15.017 1.00 78.69 771 SER A CA 1
ATOM 6154 C C . SER A 1 771 ? -19.098 -1.090 16.188 1.00 78.69 771 SER A C 1
ATOM 6156 O O . SER A 1 771 ? -18.653 -1.445 17.282 1.00 78.69 771 SER A O 1
ATOM 6158 N N . ASN A 1 772 ? -19.602 0.131 15.989 1.00 88.50 772 ASN A N 1
ATOM 6159 C CA . ASN A 1 772 ? -19.526 1.220 16.960 1.00 88.50 772 ASN A CA 1
ATOM 6160 C C . ASN A 1 772 ? -20.782 1.336 17.834 1.00 88.50 772 ASN A C 1
ATOM 6162 O O . ASN A 1 772 ? -20.782 2.098 18.803 1.00 88.50 772 ASN A O 1
ATOM 6166 N N . THR A 1 773 ? -21.830 0.551 17.556 1.00 89.31 773 THR A N 1
ATOM 6167 C CA . THR A 1 773 ? -23.116 0.581 18.281 1.00 89.31 773 THR A CA 1
ATOM 6168 C C . THR A 1 773 ? -22.955 0.526 19.803 1.00 89.31 773 THR A C 1
ATOM 6170 O O . THR A 1 773 ? -23.531 1.342 20.520 1.00 89.31 773 THR A O 1
ATOM 6173 N N . ARG A 1 774 ? -22.120 -0.385 20.322 1.00 91.12 774 ARG A N 1
ATOM 6174 C CA . ARG A 1 774 ? -21.880 -0.518 21.770 1.00 91.12 774 ARG A CA 1
ATOM 6175 C C . ARG A 1 774 ? -21.177 0.700 22.370 1.00 91.12 774 ARG A C 1
ATOM 6177 O O . ARG A 1 774 ? -21.586 1.177 23.426 1.00 91.12 774 ARG A O 1
ATOM 6184 N N . ALA A 1 775 ? -20.118 1.181 21.724 1.00 92.00 775 ALA A N 1
ATOM 6185 C CA . ALA A 1 775 ? -19.377 2.346 22.191 1.00 92.00 775 ALA A CA 1
ATOM 6186 C C . ALA A 1 775 ? -20.270 3.592 22.184 1.00 92.00 775 ALA A C 1
ATOM 6188 O O . ALA A 1 775 ? -20.304 4.329 23.169 1.00 92.00 775 ALA A O 1
ATOM 6189 N N . ALA A 1 776 ? -21.059 3.776 21.123 1.00 92.56 776 ALA A N 1
ATOM 6190 C CA . ALA A 1 776 ? -22.013 4.868 21.016 1.00 92.56 776 ALA A CA 1
ATOM 6191 C C . ALA A 1 776 ? -23.048 4.844 22.149 1.00 92.56 776 ALA A C 1
ATOM 6193 O O . ALA A 1 776 ? -23.269 5.879 22.773 1.00 92.56 776 ALA A O 1
ATOM 6194 N N . VAL A 1 777 ? -23.614 3.676 22.486 1.00 93.19 777 VAL A N 1
ATOM 6195 C CA . VAL A 1 777 ? -24.529 3.519 23.635 1.00 93.19 777 VAL A CA 1
ATOM 6196 C C . VAL A 1 777 ? -23.903 4.035 24.929 1.00 93.19 777 VAL A C 1
ATOM 6198 O O . VAL A 1 777 ? -24.556 4.761 25.676 1.00 93.19 777 VAL A O 1
ATOM 6201 N N . GLU A 1 778 ? -22.652 3.673 25.215 1.00 94.69 778 GLU A N 1
ATOM 6202 C CA . GLU A 1 778 ? -21.981 4.098 26.449 1.00 94.69 778 GLU A CA 1
ATOM 6203 C C . GLU A 1 778 ? -21.693 5.605 26.474 1.00 94.69 778 GLU A C 1
ATOM 6205 O O . GLU A 1 778 ? -21.887 6.249 27.505 1.00 94.69 778 GLU A O 1
ATOM 6210 N N . ILE A 1 779 ? -21.294 6.195 25.344 1.00 93.50 779 ILE A N 1
ATOM 6211 C CA . ILE A 1 779 ? -21.041 7.642 25.251 1.00 93.50 779 ILE A CA 1
ATOM 6212 C C . ILE A 1 779 ? -22.364 8.433 25.338 1.00 93.50 779 ILE A C 1
ATOM 6214 O O . ILE A 1 779 ? -22.414 9.456 26.031 1.00 93.50 779 ILE A O 1
ATOM 6218 N N . LEU A 1 780 ? -23.456 7.936 24.734 1.00 91.69 780 LEU A N 1
ATOM 6219 C CA . LEU A 1 780 ? -24.792 8.555 24.791 1.00 91.69 780 LEU A CA 1
ATOM 6220 C C . LEU A 1 780 ? -25.334 8.704 26.214 1.00 91.69 780 LEU A C 1
ATOM 6222 O O . LEU A 1 780 ? -26.094 9.631 26.484 1.00 91.69 780 LEU A O 1
ATOM 6226 N N . LYS A 1 781 ? -24.910 7.848 27.153 1.00 91.94 781 LYS A N 1
ATOM 6227 C CA . LYS A 1 781 ? -25.272 7.991 28.575 1.00 91.94 781 LYS A CA 1
ATOM 6228 C C . LYS A 1 781 ? -24.770 9.300 29.190 1.00 91.94 781 LYS A C 1
ATOM 6230 O O . LYS A 1 781 ? -25.291 9.719 30.219 1.00 91.94 781 LYS A O 1
ATOM 6235 N N . THR A 1 782 ? -23.750 9.919 28.592 1.00 90.75 782 THR A N 1
ATOM 6236 C CA . THR A 1 782 ? -23.103 11.133 29.109 1.00 90.75 782 THR A CA 1
ATOM 6237 C C . THR A 1 782 ? -23.388 12.358 28.242 1.00 90.75 782 THR A C 1
ATOM 6239 O O . THR A 1 782 ? -23.591 13.450 28.773 1.00 90.75 782 THR A O 1
ATOM 6242 N N . VAL A 1 783 ? -23.390 12.213 26.914 1.00 89.88 783 VAL A N 1
ATOM 6243 C CA . VAL A 1 783 ? -23.590 13.333 25.984 1.00 89.88 783 VAL A CA 1
ATOM 6244 C C . VAL A 1 783 ? -24.441 12.910 24.791 1.00 89.88 783 VAL A C 1
ATOM 6246 O O . VAL A 1 783 ? -24.227 11.850 24.221 1.00 89.88 783 VAL A O 1
ATOM 6249 N N . SER A 1 784 ? -25.370 13.772 24.376 1.00 85.75 784 SER A N 1
ATOM 6250 C CA . SER A 1 784 ? -26.141 13.599 23.142 1.00 85.75 784 SER A CA 1
ATOM 6251 C C . SER A 1 784 ? -25.634 14.581 22.083 1.00 85.75 784 SER A C 1
ATOM 6253 O O . SER A 1 784 ? -25.589 15.786 22.360 1.00 85.75 784 SER A O 1
ATOM 6255 N N . PRO A 1 785 ? -25.276 14.126 20.872 1.00 88.19 785 PRO A N 1
ATOM 6256 C CA . PRO A 1 785 ? -25.009 15.016 19.752 1.00 88.19 785 PRO A CA 1
ATOM 6257 C C . PRO A 1 785 ? -26.309 15.615 19.198 1.00 88.19 785 PRO A C 1
ATOM 6259 O O . PRO A 1 785 ? -27.416 15.195 19.549 1.00 88.19 785 PRO A O 1
ATOM 6262 N N . ARG A 1 786 ? -26.175 16.597 18.300 1.00 85.75 786 ARG A N 1
ATOM 6263 C CA . ARG A 1 786 ? -27.321 17.186 17.590 1.00 85.75 786 ARG A CA 1
ATOM 6264 C C . ARG A 1 786 ? -27.865 16.265 16.497 1.00 85.75 786 ARG A C 1
ATOM 6266 O O . ARG A 1 786 ? -29.076 16.239 16.303 1.00 85.75 786 ARG A O 1
ATOM 6273 N N . ILE A 1 787 ? -26.994 15.560 15.781 1.00 86.69 787 ILE A N 1
ATOM 6274 C CA . ILE A 1 787 ? -27.331 14.647 14.685 1.00 86.69 787 ILE A CA 1
ATOM 6275 C C . ILE A 1 787 ? -26.675 13.294 14.959 1.00 86.69 787 ILE A C 1
ATOM 6277 O O . ILE A 1 787 ? -25.504 13.235 15.327 1.00 86.69 787 ILE A O 1
ATOM 6281 N N . ILE A 1 788 ? -27.418 12.215 14.764 1.00 89.44 788 ILE A N 1
ATOM 6282 C CA . ILE A 1 788 ? -26.924 10.843 14.794 1.00 89.44 788 ILE A CA 1
ATOM 6283 C C . ILE A 1 788 ? -27.306 10.199 13.482 1.00 89.44 788 ILE A C 1
ATOM 6285 O O . ILE A 1 788 ? -28.471 10.194 13.100 1.00 89.44 788 ILE A O 1
ATOM 6289 N N . HIS A 1 789 ? -26.311 9.667 12.803 1.00 87.69 789 HIS A N 1
ATOM 6290 C CA . HIS A 1 789 ? -26.454 8.917 11.580 1.00 87.69 789 HIS A CA 1
ATOM 6291 C C . HIS A 1 789 ? -26.061 7.476 11.858 1.00 87.69 789 HIS A C 1
ATOM 6293 O O . HIS A 1 789 ? -24.944 7.222 12.281 1.00 87.69 789 HIS A O 1
ATOM 6299 N N . ILE A 1 790 ? -26.984 6.541 11.680 1.00 87.62 790 ILE A N 1
ATOM 6300 C CA . ILE A 1 790 ? -26.758 5.113 11.875 1.00 87.62 790 ILE A CA 1
ATOM 6301 C C . ILE A 1 790 ? -26.663 4.473 10.496 1.00 87.62 790 ILE A C 1
ATOM 6303 O O . ILE A 1 790 ? -27.620 4.552 9.727 1.00 87.62 790 ILE A O 1
ATOM 6307 N N . LEU A 1 791 ? -25.526 3.850 10.197 1.00 84.50 791 LEU A N 1
ATOM 6308 C CA . LEU A 1 791 ? -25.310 3.078 8.978 1.00 84.50 791 LEU A CA 1
ATOM 6309 C C . LEU A 1 791 ? -25.305 1.593 9.325 1.00 84.50 791 LEU A C 1
ATOM 6311 O O . LEU A 1 791 ? -24.433 1.146 10.075 1.00 84.50 791 LEU A O 1
ATOM 6315 N N . LEU A 1 792 ? -26.260 0.845 8.770 1.00 82.69 792 LEU A N 1
ATOM 6316 C CA . LEU A 1 792 ? -26.393 -0.590 9.016 1.00 82.69 792 LEU A CA 1
ATOM 6317 C C . LEU A 1 792 ? -26.062 -1.372 7.754 1.00 82.69 792 LEU A C 1
ATOM 6319 O O . LEU A 1 792 ? -26.811 -1.345 6.777 1.00 82.69 792 LEU A O 1
ATOM 6323 N N . GLU A 1 793 ? -24.930 -2.069 7.771 1.00 75.62 793 GLU A N 1
ATOM 6324 C CA . GLU A 1 793 ? -24.448 -2.857 6.631 1.00 75.62 793 GLU A CA 1
ATOM 6325 C C . GLU A 1 793 ? -24.714 -4.358 6.803 1.00 75.62 793 GLU A C 1
ATOM 6327 O O . GLU A 1 793 ? -24.772 -5.105 5.820 1.00 75.62 793 GLU A O 1
ATOM 6332 N N . THR A 1 794 ? -24.881 -4.806 8.046 1.00 76.19 794 THR A N 1
ATOM 6333 C CA . THR A 1 794 ? -25.182 -6.185 8.435 1.00 76.19 794 THR A CA 1
ATOM 6334 C C . THR A 1 794 ? -26.609 -6.325 8.951 1.00 76.19 794 THR A C 1
ATOM 6336 O O . THR A 1 794 ? -27.306 -5.344 9.186 1.00 76.19 794 THR A O 1
ATOM 6339 N N . ASP A 1 795 ? -27.055 -7.574 9.098 1.00 78.06 795 ASP A N 1
ATOM 6340 C CA . ASP A 1 795 ? -28.397 -7.894 9.578 1.00 78.06 795 ASP A CA 1
ATOM 6341 C C . ASP A 1 795 ? -28.643 -7.249 10.954 1.00 78.06 795 ASP A C 1
ATOM 6343 O O . ASP A 1 795 ? -27.992 -7.656 11.928 1.00 78.06 795 ASP A O 1
ATOM 6347 N N . PRO A 1 796 ? -29.597 -6.302 11.076 1.00 80.69 796 PRO A N 1
ATOM 6348 C CA . PRO A 1 796 ? -29.865 -5.609 12.333 1.00 80.69 796 PRO A CA 1
ATOM 6349 C C . PRO A 1 796 ? -30.195 -6.550 13.500 1.00 80.69 796 PRO A C 1
ATOM 6351 O O . PRO A 1 796 ? -29.870 -6.239 14.646 1.00 80.69 796 PRO A O 1
ATOM 6354 N N . SER A 1 797 ? -30.757 -7.736 13.235 1.00 76.56 797 SER A N 1
ATOM 6355 C CA . SER A 1 797 ? -31.053 -8.731 14.278 1.00 76.56 797 SER A CA 1
ATOM 6356 C C . SER A 1 797 ? -29.812 -9.374 14.896 1.00 76.56 797 SER A C 1
ATOM 6358 O O . SER A 1 797 ? -29.853 -9.882 16.020 1.00 76.56 797 SER A O 1
ATOM 6360 N N . THR A 1 798 ? -28.679 -9.317 14.196 1.00 76.50 798 THR A N 1
ATOM 6361 C CA . THR A 1 798 ? -27.389 -9.808 14.696 1.00 76.50 798 THR A CA 1
ATOM 6362 C C . THR A 1 798 ? -26.665 -8.772 15.563 1.00 76.50 798 THR A C 1
ATOM 6364 O O . THR A 1 798 ? -25.759 -9.119 16.332 1.00 76.50 798 THR A O 1
ATOM 6367 N N . LEU A 1 799 ? -27.095 -7.506 15.516 1.00 80.81 799 LEU A N 1
ATOM 6368 C CA . LEU A 1 799 ? -26.488 -6.397 16.245 1.00 80.81 799 LEU A CA 1
ATOM 6369 C C . LEU A 1 799 ? -27.024 -6.313 17.675 1.00 80.81 799 LEU A C 1
ATOM 6371 O O . LEU A 1 799 ? -27.934 -5.556 18.001 1.00 80.81 799 LEU A O 1
ATOM 6375 N N . LYS A 1 800 ? -26.381 -7.059 18.577 1.00 83.62 800 LYS A N 1
ATOM 6376 C CA . LYS A 1 800 ? -26.759 -7.169 19.999 1.00 83.62 800 LYS A CA 1
ATOM 6377 C C . LYS A 1 800 ? -27.010 -5.828 20.716 1.00 83.62 800 LYS A C 1
ATOM 6379 O O . LYS A 1 800 ? -27.810 -5.790 21.647 1.00 83.62 800 LYS A O 1
ATOM 6384 N N . TYR A 1 801 ? -26.297 -4.763 20.346 1.00 87.19 801 TYR A N 1
ATOM 6385 C CA . TYR A 1 801 ? -26.362 -3.459 21.021 1.00 87.19 801 TYR A CA 1
ATOM 6386 C C . TYR A 1 801 ? -27.248 -2.435 20.312 1.00 87.19 801 TYR A C 1
ATOM 6388 O O . TYR A 1 801 ? -27.510 -1.380 20.886 1.00 87.19 801 TYR A O 1
ATOM 6396 N N . LEU A 1 802 ? -27.753 -2.750 19.118 1.00 86.62 802 LEU A N 1
ATOM 6397 C CA . LEU A 1 802 ? -28.678 -1.882 18.402 1.00 86.62 802 LEU A CA 1
ATOM 6398 C C . LEU A 1 802 ? -29.966 -1.586 19.199 1.00 86.62 802 LEU A C 1
ATOM 6400 O O . LEU A 1 802 ? -30.333 -0.416 19.244 1.00 86.62 802 LEU A O 1
ATOM 6404 N N . PRO A 1 803 ? -30.611 -2.541 19.906 1.00 85.69 803 PRO A N 1
ATOM 6405 C CA . PRO A 1 803 ? -31.800 -2.234 20.712 1.00 85.69 803 PRO A CA 1
ATOM 6406 C C . PRO A 1 803 ? -31.505 -1.213 21.817 1.00 85.69 803 PRO A C 1
ATOM 6408 O O . PRO A 1 803 ? -32.215 -0.232 21.977 1.00 85.69 803 PRO A O 1
ATOM 6411 N N . LEU A 1 804 ? -30.383 -1.385 22.523 1.00 88.44 804 LEU A N 1
ATOM 6412 C CA . LEU A 1 804 ? -29.955 -0.459 23.576 1.00 88.44 804 LEU A CA 1
ATOM 6413 C C . LEU A 1 804 ? -29.622 0.930 23.019 1.00 88.44 804 LEU A C 1
ATOM 6415 O O . LEU A 1 804 ? -29.824 1.935 23.700 1.00 88.44 804 LEU A O 1
ATOM 6419 N N . LEU A 1 805 ? -29.097 0.988 21.790 1.00 89.75 805 LEU A N 1
ATOM 6420 C CA . LEU A 1 805 ? -28.889 2.241 21.074 1.00 89.75 805 LEU A CA 1
ATOM 6421 C C . LEU A 1 805 ? -30.231 2.904 20.779 1.00 89.75 805 LEU A C 1
ATOM 6423 O O . LEU A 1 805 ? -30.401 4.067 21.122 1.00 89.75 805 LEU A O 1
ATOM 6427 N N . CYS A 1 806 ? -31.191 2.160 20.233 1.00 85.44 806 CYS A N 1
ATOM 6428 C CA . CYS A 1 806 ? -32.548 2.632 19.963 1.00 85.44 806 CYS A CA 1
ATOM 6429 C C . CYS A 1 806 ? -33.220 3.191 21.231 1.00 85.44 806 CYS A C 1
ATOM 6431 O O . CYS A 1 806 ? -33.727 4.313 21.206 1.00 85.44 806 CYS A O 1
ATOM 6433 N N . ASP A 1 807 ? -33.132 2.472 22.354 1.00 85.19 807 ASP A N 1
ATOM 6434 C CA . ASP A 1 807 ? -33.646 2.914 23.656 1.00 85.19 807 ASP A CA 1
ATOM 6435 C C . ASP A 1 807 ? -33.006 4.239 24.096 1.00 85.19 807 ASP A C 1
ATOM 6437 O O . ASP A 1 807 ? -33.702 5.179 24.480 1.00 85.19 807 ASP A O 1
ATOM 6441 N N . LYS A 1 808 ? -31.676 4.363 23.999 1.00 87.50 808 LYS A N 1
ATOM 6442 C CA . LYS A 1 808 ? -30.961 5.593 24.389 1.00 87.50 808 LYS A CA 1
ATOM 6443 C C . LYS A 1 808 ? -31.234 6.766 23.463 1.00 87.50 808 LYS A C 1
ATOM 6445 O O . LYS A 1 808 ? -31.313 7.909 23.921 1.00 87.50 808 LYS A O 1
ATOM 6450 N N . LEU A 1 809 ? -31.392 6.494 22.174 1.00 85.94 809 LEU A N 1
ATOM 6451 C CA . LEU A 1 809 ? -31.818 7.497 21.214 1.00 85.94 809 LEU A CA 1
ATOM 6452 C C . LEU A 1 809 ? -33.197 8.008 21.587 1.00 85.94 809 LEU A C 1
ATOM 6454 O O . LEU A 1 809 ? -33.371 9.219 21.607 1.00 85.94 809 LEU A O 1
ATOM 6458 N N . SER A 1 810 ? -34.118 7.129 21.991 1.00 79.44 810 SER A N 1
ATOM 6459 C CA . SER A 1 810 ? -35.478 7.520 22.369 1.00 79.44 810 SER A CA 1
ATOM 6460 C C . SER A 1 810 ? -35.526 8.553 23.509 1.00 79.44 810 SER A C 1
ATOM 6462 O O . SER A 1 810 ? -36.333 9.478 23.507 1.00 79.44 810 SER A O 1
ATOM 6464 N N . GLU A 1 811 ? -34.584 8.474 24.446 1.00 82.44 811 GLU A N 1
ATOM 6465 C CA . GLU A 1 811 ? -34.452 9.427 25.555 1.00 82.44 811 GLU A CA 1
ATOM 6466 C C . GLU A 1 811 ? -33.782 10.757 25.141 1.00 82.44 811 GLU A C 1
ATOM 6468 O O . GLU A 1 811 ? -33.831 11.748 25.877 1.00 82.44 811 GLU A O 1
ATOM 6473 N N . SER A 1 812 ? -33.121 10.787 23.982 1.00 80.88 812 SER A N 1
ATOM 6474 C CA . SER A 1 812 ? -32.308 11.907 23.509 1.00 80.88 812 SER A CA 1
ATOM 6475 C C . SER A 1 812 ? -33.135 12.936 22.724 1.00 80.88 812 SER A C 1
ATOM 6477 O O . SER A 1 812 ? -34.225 12.663 22.235 1.00 80.88 812 SER A O 1
ATOM 6479 N N . LYS A 1 813 ? -32.626 14.171 22.610 1.00 82.12 813 LYS A N 1
ATOM 6480 C CA . LYS A 1 813 ? -33.216 15.235 21.769 1.00 82.12 813 LYS A CA 1
ATOM 6481 C C . LYS A 1 813 ? -32.330 15.483 20.554 1.00 82.12 813 LYS A C 1
ATOM 6483 O O . LYS A 1 813 ? -31.759 16.567 20.408 1.00 82.12 813 LYS A O 1
ATOM 6488 N N . CYS A 1 814 ? -32.170 14.462 19.722 1.00 85.12 814 CYS A N 1
ATOM 6489 C CA . CYS A 1 814 ? -31.289 14.504 18.559 1.00 85.12 814 CYS A CA 1
ATOM 6490 C C . CYS A 1 814 ? -32.063 14.316 17.248 1.00 85.12 814 CYS A C 1
ATOM 6492 O O . CYS A 1 814 ? -33.220 13.888 17.226 1.00 85.12 814 CYS A O 1
ATOM 6494 N N . ILE A 1 815 ? -31.426 14.710 16.147 1.00 84.88 815 ILE A N 1
ATOM 6495 C CA . ILE A 1 815 ? -31.884 14.385 14.801 1.00 84.88 815 ILE A CA 1
ATOM 6496 C C . ILE A 1 815 ? -31.313 13.019 14.451 1.00 84.88 815 ILE A C 1
ATOM 6498 O O . ILE A 1 815 ? -30.096 12.860 14.490 1.00 84.88 815 ILE A O 1
ATOM 6502 N N . VAL A 1 816 ? -32.163 12.066 14.087 1.00 85.19 816 VAL A N 1
ATOM 6503 C CA . VAL A 1 816 ? -31.731 10.710 13.735 1.00 85.19 816 VAL A CA 1
ATOM 6504 C C . VAL A 1 816 ? -31.868 10.501 12.224 1.00 85.19 816 VAL A C 1
ATOM 6506 O O . VAL A 1 816 ? -32.878 10.859 11.615 1.00 85.19 816 VAL A O 1
ATOM 6509 N N . ILE A 1 817 ? -30.817 9.960 11.622 1.00 85.25 817 ILE A N 1
ATOM 6510 C CA . ILE A 1 817 ? -30.717 9.522 10.228 1.00 85.25 817 ILE A CA 1
ATOM 6511 C C . ILE A 1 817 ? -30.411 8.027 10.305 1.00 85.25 817 ILE A C 1
ATOM 6513 O O . ILE A 1 817 ? -29.429 7.654 10.945 1.00 85.25 817 ILE A O 1
ATOM 6517 N N . ILE A 1 818 ? -31.250 7.173 9.725 1.00 84.69 818 ILE A N 1
ATOM 6518 C CA . ILE A 1 818 ? -31.038 5.720 9.723 1.00 84.69 818 ILE A CA 1
ATOM 6519 C C . ILE A 1 818 ? -30.987 5.236 8.287 1.00 84.69 818 ILE A C 1
ATOM 6521 O O . ILE A 1 818 ? -31.982 5.330 7.566 1.00 84.69 818 ILE A O 1
ATOM 6525 N N . ASP A 1 819 ? -29.849 4.654 7.930 1.00 82.12 819 ASP A N 1
ATOM 6526 C CA . ASP A 1 819 ? -29.627 4.052 6.629 1.00 82.12 819 ASP A CA 1
ATOM 6527 C C . ASP A 1 819 ? -29.427 2.540 6.798 1.00 82.12 819 ASP A C 1
ATOM 6529 O O . ASP A 1 819 ? -28.319 2.056 7.046 1.00 82.12 819 ASP A O 1
ATOM 6533 N N . ASP A 1 820 ? -30.525 1.783 6.690 1.00 79.25 820 ASP A N 1
ATOM 6534 C CA . ASP A 1 820 ? -30.519 0.316 6.725 1.00 79.25 820 ASP A CA 1
ATOM 6535 C C . ASP A 1 820 ? -30.146 -0.274 5.357 1.00 79.25 820 ASP A C 1
ATOM 6537 O O . ASP A 1 820 ? -30.974 -0.836 4.630 1.00 79.25 820 ASP A O 1
ATOM 6541 N N . PHE A 1 821 ? -28.871 -0.129 4.987 1.00 77.00 821 PHE A N 1
ATOM 6542 C CA . PHE A 1 821 ? -28.339 -0.679 3.741 1.00 77.00 821 PHE A CA 1
ATOM 6543 C C . PHE A 1 821 ? -28.482 -2.201 3.669 1.00 77.00 821 PHE A C 1
ATOM 6545 O O . PHE A 1 821 ? -28.620 -2.742 2.569 1.00 77.00 821 PHE A O 1
ATOM 6552 N N . TYR A 1 822 ? -28.466 -2.909 4.802 1.00 77.50 822 TYR A N 1
ATOM 6553 C CA . TYR A 1 822 ? -28.656 -4.356 4.822 1.00 77.50 822 TYR A CA 1
ATOM 6554 C C . TYR A 1 822 ? -30.030 -4.762 4.291 1.00 77.50 822 TYR A C 1
ATOM 6556 O O . TYR A 1 822 ? -30.096 -5.589 3.373 1.00 77.50 822 TYR A O 1
ATOM 6564 N N . SER A 1 823 ? -31.107 -4.188 4.839 1.00 77.06 823 SER A N 1
ATOM 6565 C CA . SER A 1 823 ? -32.479 -4.488 4.402 1.00 77.06 823 SER A CA 1
ATOM 6566 C C . SER A 1 823 ? -32.688 -4.097 2.942 1.00 77.06 823 SER A C 1
ATOM 6568 O O . SER A 1 823 ? -33.325 -4.831 2.190 1.00 77.06 823 SER A O 1
ATOM 6570 N N . TRP A 1 824 ? -32.070 -2.996 2.514 1.00 75.88 824 TRP A N 1
ATOM 6571 C CA . TRP A 1 824 ? -32.042 -2.569 1.115 1.00 75.88 824 TRP A CA 1
ATOM 6572 C C . TRP A 1 824 ? -31.305 -3.547 0.193 1.00 75.88 824 TRP A C 1
ATOM 6574 O O . TRP A 1 824 ? -31.723 -3.779 -0.935 1.00 75.88 824 TRP A O 1
ATOM 6584 N N . LYS A 1 825 ? -30.215 -4.170 0.643 1.00 72.12 825 LYS A N 1
ATOM 6585 C CA . LYS A 1 825 ? -29.509 -5.200 -0.142 1.00 72.12 825 LYS A CA 1
ATOM 6586 C C . LYS A 1 825 ? -30.220 -6.554 -0.104 1.00 72.12 825 LYS A C 1
ATOM 6588 O O . LYS A 1 825 ? -30.058 -7.358 -1.018 1.00 72.12 825 LYS A O 1
ATOM 6593 N N . ASN A 1 826 ? -30.994 -6.821 0.945 1.00 74.88 826 ASN A N 1
ATOM 6594 C CA . ASN A 1 826 ? -31.602 -8.120 1.216 1.00 74.88 826 ASN A CA 1
ATOM 6595 C C . ASN A 1 826 ? -33.107 -7.989 1.512 1.00 74.88 826 ASN A C 1
ATOM 6597 O O . ASN A 1 826 ? -33.540 -8.374 2.600 1.00 74.88 826 ASN A O 1
ATOM 6601 N N . PRO A 1 827 ? -33.930 -7.536 0.547 1.00 72.75 827 PRO A N 1
ATOM 6602 C CA . PRO A 1 827 ? -35.346 -7.233 0.781 1.00 72.75 827 PRO A CA 1
ATOM 6603 C C . PRO A 1 827 ? -36.130 -8.423 1.371 1.00 72.75 827 PRO A C 1
ATOM 6605 O O . PRO A 1 827 ? -37.033 -8.246 2.186 1.00 72.75 827 PRO A O 1
ATOM 6608 N N . LYS A 1 828 ? -35.745 -9.661 1.026 1.00 74.69 828 LYS A N 1
ATOM 6609 C CA . LYS A 1 828 ? -36.390 -10.907 1.486 1.00 74.69 828 LYS A CA 1
ATOM 6610 C C . LYS A 1 828 ? -35.982 -11.374 2.888 1.00 74.69 828 LYS A C 1
ATOM 6612 O O . LYS A 1 828 ? -36.605 -12.288 3.421 1.00 74.69 828 LYS A O 1
ATOM 6617 N N . LYS A 1 829 ? -34.924 -10.818 3.484 1.00 69.56 829 LYS A N 1
ATOM 6618 C CA . LYS A 1 829 ? -34.457 -11.206 4.824 1.00 69.56 829 LYS A CA 1
ATOM 6619 C C . LYS A 1 829 ? -35.046 -10.237 5.850 1.00 69.56 829 LYS A C 1
ATOM 6621 O O . LYS A 1 829 ? -34.413 -9.268 6.246 1.00 69.56 829 LYS A O 1
ATOM 6626 N N . SER A 1 830 ? -36.299 -10.477 6.237 1.00 56.72 830 SER A N 1
ATOM 6627 C CA . SER A 1 830 ? -37.031 -9.651 7.204 1.00 56.72 830 SER A CA 1
ATOM 6628 C C . SER A 1 830 ? -36.526 -9.891 8.632 1.00 56.72 830 SER A C 1
ATOM 6630 O O . SER A 1 830 ? -36.838 -10.926 9.227 1.00 56.72 830 SER A O 1
ATOM 6632 N N . ALA A 1 831 ? -35.760 -8.955 9.194 1.00 54.41 831 ALA A N 1
ATOM 6633 C CA . ALA A 1 831 ? -35.322 -9.062 10.589 1.00 54.41 831 ALA A CA 1
ATOM 6634 C C . ALA A 1 831 ? -35.219 -7.726 11.356 1.00 54.41 831 ALA A C 1
ATOM 6636 O O . ALA A 1 831 ? -35.061 -7.748 12.575 1.00 54.41 831 ALA A O 1
ATOM 6637 N N . SER A 1 832 ? -35.344 -6.564 10.702 1.00 54.50 832 SER A N 1
ATOM 6638 C CA . SER A 1 832 ? -35.172 -5.249 11.350 1.00 54.50 832 SER A CA 1
ATOM 6639 C C . SER A 1 832 ? -36.422 -4.711 12.068 1.00 54.50 832 SER A C 1
ATOM 6641 O O . SER A 1 832 ? -36.322 -3.798 12.890 1.00 54.50 832 SER A O 1
ATOM 6643 N N . ASP A 1 833 ? -37.588 -5.310 11.817 1.00 57.84 833 ASP A N 1
ATOM 6644 C CA . ASP A 1 833 ? -38.906 -4.743 12.130 1.00 57.84 833 ASP A CA 1
ATOM 6645 C C . ASP A 1 833 ? -39.172 -4.452 13.619 1.00 57.84 833 ASP A C 1
ATOM 6647 O O . ASP A 1 833 ? -39.885 -3.501 13.932 1.00 57.84 833 ASP A O 1
ATOM 6651 N N . SER A 1 834 ? -38.628 -5.242 14.553 1.00 59.78 834 SER A N 1
ATOM 6652 C CA . SER A 1 834 ? -38.923 -5.084 15.990 1.00 59.78 834 SER A CA 1
ATOM 6653 C C . SER A 1 834 ? -38.076 -4.030 16.705 1.00 59.78 834 SER A C 1
ATOM 6655 O O . SER A 1 834 ? -38.402 -3.648 17.827 1.00 59.78 834 SER A O 1
ATOM 6657 N N . TYR A 1 835 ? -36.958 -3.604 16.112 1.00 63.12 835 TYR A N 1
ATOM 6658 C CA . TYR A 1 835 ? -35.960 -2.789 16.815 1.00 63.12 835 TYR A CA 1
ATOM 6659 C C . TYR A 1 835 ? -36.258 -1.294 16.719 1.00 63.12 835 TYR A C 1
ATOM 6661 O O . TYR A 1 835 ? -36.174 -0.566 17.705 1.00 63.12 835 TYR A O 1
ATOM 6669 N N . PHE A 1 836 ? -36.673 -0.830 15.544 1.00 63.78 836 PHE A N 1
ATOM 6670 C CA . PHE A 1 836 ? -36.881 0.598 15.297 1.00 63.78 836 PHE A CA 1
ATOM 6671 C C . PHE A 1 836 ? -38.266 1.101 15.695 1.00 63.78 836 PHE A C 1
ATOM 6673 O O . PHE A 1 836 ? -38.423 2.296 15.943 1.00 63.78 836 PHE A O 1
ATOM 6680 N N . SER A 1 837 ? -39.242 0.201 15.860 1.00 60.66 837 SER A N 1
ATOM 6681 C CA . SER A 1 837 ? -40.554 0.534 16.431 1.00 60.66 837 SER A CA 1
ATOM 6682 C C . SER A 1 837 ? -40.467 1.062 17.872 1.00 60.66 837 SER A C 1
ATOM 6684 O O . SER A 1 837 ? -41.440 1.597 18.389 1.00 60.66 837 SER A O 1
ATOM 6686 N N . GLN A 1 838 ? -39.317 0.902 18.543 1.00 58.88 838 GLN A N 1
ATOM 6687 C CA . GLN A 1 838 ? -39.045 1.480 19.864 1.00 58.88 838 GLN A CA 1
ATOM 6688 C C . GLN A 1 838 ? -38.579 2.946 19.785 1.00 58.88 838 GLN A C 1
ATOM 6690 O O . GLN A 1 838 ? -38.889 3.729 20.680 1.00 58.88 838 GLN A O 1
ATOM 6695 N N . ILE A 1 839 ? -37.890 3.356 18.709 1.00 58.47 839 ILE A N 1
ATOM 6696 C CA . ILE A 1 839 ? -37.414 4.746 18.551 1.00 58.47 839 ILE A CA 1
ATOM 6697 C C . ILE A 1 839 ? -38.585 5.690 18.235 1.00 58.47 839 ILE A C 1
ATOM 6699 O O . ILE A 1 839 ? -38.611 6.836 18.694 1.00 58.47 839 ILE A O 1
ATOM 6703 N N . SER A 1 840 ? -39.577 5.198 17.488 1.00 53.88 840 SER A N 1
ATOM 6704 C CA . SER A 1 840 ? -40.708 5.968 16.953 1.00 53.88 840 SER A CA 1
ATOM 6705 C C . SER A 1 840 ? -41.689 6.518 18.000 1.00 53.88 840 SER A C 1
ATOM 6707 O O . SER A 1 840 ? -42.555 7.307 17.648 1.00 53.88 840 SER A O 1
ATOM 6709 N N . ILE A 1 841 ? -41.566 6.150 19.282 1.00 51.53 841 ILE A N 1
ATOM 6710 C CA . ILE A 1 841 ? -42.498 6.563 20.355 1.00 51.53 841 ILE A CA 1
ATOM 6711 C C . ILE A 1 841 ? -42.016 7.841 21.086 1.00 51.53 841 ILE A C 1
ATOM 6713 O O . ILE A 1 841 ? -42.634 8.307 22.041 1.00 51.53 841 ILE A O 1
ATOM 6717 N N . SER A 1 842 ? -40.909 8.454 20.659 1.00 52.97 842 SER A N 1
ATOM 6718 C CA . SER A 1 842 ? -40.205 9.470 21.456 1.00 52.97 842 SER A CA 1
ATOM 6719 C C . SER A 1 842 ? -39.846 10.757 20.704 1.00 52.97 842 SER A C 1
ATOM 6721 O O . SER A 1 842 ? -39.830 10.797 19.480 1.00 52.97 842 SER A O 1
ATOM 6723 N N . SER A 1 843 ? -39.510 11.806 21.467 1.00 54.56 843 SER A N 1
ATOM 6724 C CA . SER A 1 843 ? -39.257 13.213 21.090 1.00 54.56 843 SER A CA 1
ATOM 6725 C C . SER A 1 843 ? -38.110 13.504 20.095 1.00 54.56 843 SER A C 1
ATOM 6727 O O . SER A 1 843 ? -37.595 14.629 20.056 1.00 54.56 843 SER A O 1
ATOM 6729 N N . ASN A 1 844 ? -37.674 12.517 19.315 1.00 58.25 844 ASN A N 1
ATOM 6730 C CA . ASN A 1 844 ? -36.622 12.653 18.313 1.00 58.25 844 ASN A CA 1
ATOM 6731 C C . ASN A 1 844 ? -37.155 13.146 16.972 1.00 58.25 844 ASN A C 1
ATOM 6733 O O . ASN A 1 844 ? -38.310 12.942 16.613 1.00 58.25 844 ASN A O 1
ATOM 6737 N N . ARG A 1 845 ? -36.274 13.791 16.207 1.00 70.06 845 ARG A N 1
ATOM 6738 C CA . ARG A 1 845 ? -36.588 14.316 14.876 1.00 70.06 845 ARG A CA 1
ATOM 6739 C C . ARG A 1 845 ? -35.922 13.427 13.838 1.00 70.06 845 ARG A C 1
ATOM 6741 O O . ARG A 1 845 ? -34.719 13.545 13.619 1.00 70.06 845 ARG A O 1
ATOM 6748 N N . PHE A 1 846 ? -36.670 12.525 13.218 1.00 72.19 846 PHE A N 1
ATOM 6749 C CA . PHE A 1 846 ? -36.143 11.781 12.078 1.00 72.19 846 PHE A CA 1
ATOM 6750 C C . PHE A 1 846 ? -35.977 12.720 10.898 1.00 72.19 846 PHE A C 1
ATOM 6752 O O . PHE A 1 846 ? -36.878 13.497 10.599 1.00 72.19 846 PHE A O 1
ATOM 6759 N N . ARG A 1 847 ? -34.812 12.666 10.256 1.00 70.00 847 ARG A N 1
ATOM 6760 C CA . ARG A 1 847 ? -34.571 13.375 8.998 1.00 70.00 847 ARG A CA 1
ATOM 6761 C C . ARG A 1 847 ? -34.635 12.416 7.818 1.00 70.00 847 ARG A C 1
ATOM 6763 O O . ARG A 1 847 ? -35.290 12.723 6.835 1.00 70.00 847 ARG A O 1
ATOM 6770 N N . CYS A 1 848 ? -34.014 11.250 7.963 1.00 72.06 848 CYS A N 1
ATOM 6771 C CA . CYS A 1 848 ? -33.900 10.252 6.914 1.00 72.06 848 CYS A CA 1
ATOM 6772 C C . CYS A 1 848 ? -34.132 8.854 7.486 1.00 72.06 848 CYS A C 1
ATOM 6774 O O . CYS A 1 848 ? -33.586 8.536 8.549 1.00 72.06 848 CYS A O 1
ATOM 6776 N N . LEU A 1 849 ? -34.937 8.045 6.801 1.00 74.75 849 LEU A N 1
ATOM 6777 C CA . LEU A 1 849 ? -35.333 6.724 7.273 1.00 74.75 849 LEU A CA 1
ATOM 6778 C C . LEU A 1 849 ? -35.400 5.735 6.112 1.00 74.75 849 LEU A C 1
ATOM 6780 O O . LEU A 1 849 ? -36.341 5.785 5.328 1.00 74.75 849 LEU A O 1
ATOM 6784 N N . PHE A 1 850 ? -34.434 4.827 6.023 1.00 68.25 850 PHE A N 1
ATOM 6785 C CA . PHE A 1 850 ? -34.430 3.723 5.064 1.00 68.25 850 PHE A CA 1
ATOM 6786 C C . PHE A 1 850 ? -34.616 2.402 5.798 1.00 68.25 850 PHE A C 1
ATOM 6788 O O . PHE A 1 850 ? -33.853 2.109 6.714 1.00 68.25 850 PHE A O 1
ATOM 6795 N N . GLY A 1 851 ? -35.590 1.586 5.392 1.00 69.31 851 GLY A N 1
ATOM 6796 C CA . GLY A 1 851 ? -35.776 0.262 5.984 1.00 69.31 851 GLY A CA 1
ATOM 6797 C C . GLY A 1 851 ? -37.004 -0.492 5.484 1.00 69.31 851 GLY A C 1
ATOM 6798 O O . GLY A 1 851 ? -37.662 -0.102 4.519 1.00 69.31 851 GLY A O 1
ATOM 6799 N N . ASN A 1 852 ? -37.305 -1.606 6.151 1.00 66.19 852 ASN A N 1
ATOM 6800 C CA . ASN A 1 852 ? -38.480 -2.426 5.864 1.00 66.19 852 ASN A CA 1
ATOM 6801 C C . ASN A 1 852 ? -39.778 -1.737 6.340 1.00 66.19 852 ASN A C 1
ATOM 6803 O O . ASN A 1 852 ? -39.793 -0.944 7.280 1.00 66.19 852 ASN A O 1
ATOM 6807 N N . PHE A 1 853 ? -40.889 -2.051 5.681 1.00 59.28 853 PHE A N 1
ATOM 6808 C CA . PHE A 1 853 ? -42.189 -1.405 5.801 1.00 59.28 853 PHE A CA 1
ATOM 6809 C C . PHE A 1 853 ? -42.781 -1.343 7.222 1.00 59.28 853 PHE A C 1
ATOM 6811 O O . PHE A 1 853 ? -43.450 -0.371 7.575 1.00 59.28 853 PHE A O 1
ATOM 6818 N N . ARG A 1 854 ? -42.546 -2.343 8.084 1.00 57.41 854 ARG A N 1
ATOM 6819 C CA . ARG A 1 854 ? -43.123 -2.355 9.449 1.00 57.41 854 ARG A CA 1
ATOM 6820 C C . ARG A 1 854 ? -42.576 -1.251 10.353 1.00 57.41 854 ARG A C 1
ATOM 6822 O O . ARG A 1 854 ? -43.273 -0.815 11.264 1.00 57.41 854 ARG A O 1
ATOM 6829 N N . LEU A 1 855 ? -41.387 -0.749 10.038 1.00 55.59 855 LEU A N 1
ATOM 6830 C CA . LEU A 1 855 ? -40.780 0.442 10.630 1.00 55.59 855 LEU A CA 1
ATOM 6831 C C . LEU A 1 855 ? -41.672 1.688 10.462 1.00 55.59 855 LEU A C 1
ATOM 6833 O O . LEU A 1 855 ? -41.685 2.577 11.308 1.00 55.59 855 LEU A O 1
ATOM 6837 N N . CYS A 1 856 ? -42.465 1.711 9.385 1.00 53.38 856 CYS A N 1
ATOM 6838 C CA . CYS A 1 856 ? -43.270 2.850 8.957 1.00 53.38 856 CYS A CA 1
ATOM 6839 C C . CYS A 1 856 ? -44.716 2.814 9.447 1.00 53.38 856 CYS A C 1
ATOM 6841 O O . CYS A 1 856 ? -45.348 3.861 9.533 1.00 53.38 856 CYS A O 1
ATOM 6843 N N . ALA A 1 857 ? -45.215 1.651 9.876 1.00 52.47 857 ALA A N 1
ATOM 6844 C CA . ALA A 1 857 ? -46.474 1.565 10.624 1.00 52.47 857 ALA A CA 1
ATOM 6845 C C . ALA A 1 857 ? -46.408 2.323 11.968 1.00 52.47 857 ALA A C 1
ATOM 6847 O O . ALA A 1 857 ? -47.441 2.614 12.564 1.00 52.47 857 ALA A O 1
ATOM 6848 N N . ALA A 1 858 ? -45.196 2.647 12.431 1.00 52.78 858 ALA A N 1
ATOM 6849 C CA . ALA A 1 858 ? -44.941 3.450 13.616 1.00 52.78 858 ALA A CA 1
ATOM 6850 C C . ALA A 1 858 ? -44.630 4.932 13.312 1.00 52.78 858 ALA A C 1
ATOM 6852 O O . ALA A 1 858 ? -44.382 5.698 14.242 1.00 52.78 858 ALA A O 1
ATOM 6853 N N . ILE A 1 859 ? -44.642 5.351 12.038 1.00 59.47 859 ILE A N 1
ATOM 6854 C CA . ILE A 1 859 ? -44.581 6.771 11.671 1.00 59.47 859 ILE A CA 1
ATOM 6855 C C . ILE A 1 859 ? -45.924 7.395 12.053 1.00 59.47 859 ILE A C 1
ATOM 6857 O O . ILE A 1 859 ? -46.930 7.184 11.375 1.00 59.47 859 ILE A O 1
ATOM 6861 N N . SER A 1 860 ? -45.949 8.120 13.173 1.00 59.53 860 SER A N 1
ATOM 6862 C CA . SER A 1 860 ? -47.096 8.948 13.539 1.00 59.53 860 SER A CA 1
ATOM 6863 C C . SER A 1 860 ? -47.119 10.229 12.701 1.00 59.53 860 SER A C 1
ATOM 6865 O O . SER A 1 860 ? -46.122 10.609 12.081 1.00 59.53 860 SER A O 1
ATOM 6867 N N . GLU A 1 861 ? -48.257 10.923 12.722 1.00 58.16 861 GLU A N 1
ATOM 6868 C CA . GLU A 1 861 ? -48.413 12.270 12.156 1.00 58.16 861 GLU A CA 1
ATOM 6869 C C . GLU A 1 861 ? -47.424 13.295 12.761 1.00 58.16 861 GLU A C 1
ATOM 6871 O O . GLU A 1 861 ? -47.265 14.377 12.215 1.00 58.16 861 GLU A O 1
ATOM 6876 N N . ASP A 1 862 ? -46.693 12.958 13.834 1.00 58.03 862 ASP A N 1
ATOM 6877 C CA . ASP A 1 862 ? -45.803 13.874 14.564 1.00 58.03 862 ASP A CA 1
ATOM 6878 C C . ASP A 1 862 ? -44.362 13.966 14.003 1.00 58.03 862 ASP A C 1
ATOM 6880 O O . ASP A 1 862 ? -43.490 14.596 14.612 1.00 58.03 862 ASP A O 1
ATOM 6884 N N . MET A 1 863 ? -44.053 13.345 12.856 1.00 70.06 863 MET A N 1
ATOM 6885 C CA . MET A 1 863 ? -42.705 13.366 12.256 1.00 70.06 863 MET A CA 1
ATOM 6886 C C . MET A 1 863 ? -42.410 14.635 11.428 1.00 70.06 863 MET A C 1
ATOM 6888 O O . MET A 1 863 ? -41.965 14.557 10.283 1.00 70.06 863 MET A O 1
ATOM 6892 N N . GLU A 1 864 ? -42.544 15.817 12.041 1.00 66.88 864 GLU A N 1
ATOM 6893 C CA . GLU A 1 864 ? -42.428 17.147 11.400 1.00 66.88 864 GLU A CA 1
ATOM 6894 C C . GLU A 1 864 ? -41.080 17.451 10.686 1.00 66.88 864 GLU A C 1
ATOM 6896 O O . GLU A 1 864 ? -40.892 18.550 10.152 1.00 66.88 864 GLU A O 1
ATOM 6901 N N . MET A 1 865 ? -40.068 16.576 10.746 1.00 73.75 865 MET A N 1
ATOM 6902 C CA . MET A 1 865 ? -38.704 16.816 10.227 1.00 73.75 865 MET A CA 1
ATOM 6903 C C . MET A 1 865 ? -38.223 15.809 9.178 1.00 73.75 865 MET A C 1
ATOM 6905 O O . MET A 1 865 ? -37.092 15.956 8.705 1.00 73.75 865 MET A O 1
ATOM 6909 N N . LEU A 1 866 ? -39.050 14.829 8.811 1.00 81.00 866 LEU A N 1
ATOM 6910 C CA . LEU A 1 866 ? -38.673 13.798 7.850 1.00 81.00 866 LEU A CA 1
ATOM 6911 C C . LEU A 1 866 ? -38.560 14.417 6.450 1.00 81.00 866 LEU A C 1
ATOM 6913 O O . LEU A 1 866 ? -39.559 14.845 5.879 1.00 81.00 866 LEU A O 1
ATOM 6917 N N . ASP A 1 867 ? -37.340 14.492 5.912 1.00 83.25 867 ASP A N 1
ATOM 6918 C CA . ASP A 1 867 ? -37.081 14.992 4.556 1.00 83.25 867 ASP A CA 1
ATOM 6919 C C . ASP A 1 867 ? -36.967 13.862 3.531 1.00 83.25 867 ASP A C 1
ATOM 6921 O O . ASP A 1 867 ? -37.293 14.073 2.360 1.00 83.25 867 ASP A O 1
ATOM 6925 N N . THR A 1 868 ? -36.577 12.668 3.989 1.00 83.94 868 THR A N 1
ATOM 6926 C CA . THR A 1 868 ? -36.311 11.499 3.155 1.00 83.94 868 THR A CA 1
ATOM 6927 C C . THR A 1 868 ? -36.887 10.232 3.783 1.00 83.94 868 THR A C 1
ATOM 6929 O O . THR A 1 868 ? -36.576 9.901 4.929 1.00 83.94 868 THR A O 1
ATOM 6932 N N . LEU A 1 869 ? -37.695 9.491 3.025 1.00 86.62 869 LEU A N 1
ATOM 6933 C CA . LEU A 1 869 ? -38.280 8.216 3.445 1.00 86.62 869 LEU A CA 1
ATOM 6934 C C . LEU A 1 869 ? -37.986 7.140 2.407 1.00 86.62 869 LEU A C 1
ATOM 6936 O O . LEU A 1 869 ? -38.278 7.333 1.235 1.00 86.62 869 LEU A O 1
ATOM 6940 N N . GLY A 1 870 ? -37.469 5.998 2.838 1.00 86.44 870 GLY A N 1
ATOM 6941 C CA . GLY A 1 870 ? -37.155 4.857 2.000 1.00 86.44 870 GLY A CA 1
ATOM 6942 C C . GLY A 1 870 ? -37.799 3.572 2.500 1.00 86.44 870 GLY A C 1
ATOM 6943 O O . GLY A 1 870 ? -37.517 3.137 3.616 1.00 86.44 870 GLY A O 1
ATOM 6944 N N . LEU A 1 871 ? -38.619 2.943 1.663 1.00 86.56 871 LEU A N 1
ATOM 6945 C CA . LEU A 1 871 ? -39.366 1.729 1.998 1.00 86.56 871 LEU A CA 1
ATOM 6946 C C . LEU A 1 871 ? -38.889 0.552 1.161 1.00 86.56 871 LEU A C 1
ATOM 6948 O O . LEU A 1 871 ? -38.662 0.705 -0.032 1.00 86.56 871 LEU A O 1
ATOM 6952 N N . VAL A 1 872 ? -38.803 -0.626 1.770 1.00 85.25 872 VAL A N 1
ATOM 6953 C CA . VAL A 1 872 ? -38.492 -1.882 1.079 1.00 85.25 872 VAL A CA 1
ATOM 6954 C C . VAL A 1 872 ? -39.700 -2.816 1.119 1.00 85.25 872 VAL A C 1
ATOM 6956 O O . VAL A 1 872 ? -40.248 -3.061 2.195 1.00 85.25 872 VAL A O 1
ATOM 6959 N N . ILE A 1 873 ? -40.090 -3.335 -0.049 1.00 85.25 873 ILE A N 1
ATOM 6960 C CA . ILE A 1 873 ? -41.183 -4.290 -0.254 1.00 85.25 873 ILE A CA 1
ATOM 6961 C C . ILE A 1 873 ? -40.641 -5.544 -0.926 1.00 85.25 873 ILE A C 1
ATOM 6963 O O . ILE A 1 873 ? -40.074 -5.490 -2.020 1.00 85.25 873 ILE A O 1
ATOM 6967 N N . SER A 1 874 ? -40.841 -6.682 -0.276 1.00 83.81 874 SER A N 1
ATOM 6968 C CA . SER A 1 874 ? -40.321 -7.969 -0.722 1.00 83.81 874 SER A CA 1
ATOM 6969 C C . SER A 1 874 ? -41.370 -9.037 -0.977 1.00 83.81 874 SER A C 1
ATOM 6971 O O . SER A 1 874 ? -41.021 -10.062 -1.558 1.00 83.81 874 SER A O 1
ATOM 6973 N N . ASP A 1 875 ? -42.624 -8.810 -0.583 1.00 82.62 875 ASP A N 1
ATOM 6974 C CA . ASP A 1 875 ? -43.737 -9.714 -0.853 1.00 82.62 875 ASP A CA 1
ATOM 6975 C C . ASP A 1 875 ? -45.089 -8.984 -0.945 1.00 82.62 875 ASP A C 1
ATOM 6977 O O . ASP A 1 875 ? -45.227 -7.808 -0.595 1.00 82.62 875 ASP A O 1
ATOM 6981 N N . ASP A 1 876 ? -46.108 -9.708 -1.415 1.00 80.00 876 ASP A N 1
ATOM 6982 C CA . ASP A 1 876 ? -47.461 -9.176 -1.578 1.00 80.00 876 ASP A CA 1
ATOM 6983 C C . ASP A 1 876 ? -48.170 -8.878 -0.239 1.00 80.00 876 ASP A C 1
ATOM 6985 O O . ASP A 1 876 ? -49.108 -8.080 -0.204 1.00 80.00 876 ASP A O 1
ATOM 6989 N N . LEU A 1 877 ? -47.740 -9.470 0.884 1.00 79.00 877 LEU A N 1
ATOM 6990 C CA . LEU A 1 877 ? -48.362 -9.230 2.196 1.00 79.00 877 LEU A CA 1
ATOM 6991 C C . LEU A 1 877 ? -48.073 -7.811 2.698 1.00 79.00 877 LEU A C 1
ATOM 6993 O O . LEU A 1 877 ? -48.873 -7.233 3.437 1.00 79.00 877 LEU A O 1
ATOM 6997 N N . GLN A 1 878 ? -46.947 -7.234 2.284 1.00 82.25 878 GLN A N 1
ATOM 6998 C CA . GLN A 1 878 ? -46.558 -5.863 2.613 1.00 82.25 878 GLN A CA 1
ATOM 6999 C C . GLN A 1 878 ? -47.320 -4.804 1.800 1.00 82.25 878 GLN A C 1
ATOM 7001 O O . GLN A 1 878 ? -47.336 -3.632 2.181 1.00 82.25 878 GLN A O 1
ATOM 7006 N N . ILE A 1 879 ? -48.007 -5.198 0.722 1.00 83.25 879 ILE A N 1
ATOM 7007 C CA . ILE A 1 879 ? -48.723 -4.275 -0.169 1.00 83.25 879 ILE A CA 1
ATOM 7008 C C . ILE A 1 879 ? -49.901 -3.602 0.528 1.00 83.25 879 ILE A C 1
ATOM 7010 O O . ILE A 1 879 ? -50.112 -2.411 0.334 1.00 83.25 879 ILE A O 1
ATOM 7014 N N . GLU A 1 880 ? -50.673 -4.319 1.345 1.00 81.06 880 GLU A N 1
ATOM 7015 C CA . GLU A 1 880 ? -51.816 -3.711 2.045 1.00 81.06 880 GLU A CA 1
ATOM 7016 C C . GLU A 1 880 ? -51.369 -2.605 3.009 1.00 81.06 880 GLU A C 1
ATOM 7018 O O . GLU A 1 880 ? -52.024 -1.568 3.131 1.00 81.06 880 GLU A O 1
ATOM 7023 N N . LEU A 1 881 ? -50.197 -2.768 3.629 1.00 75.81 881 LEU A N 1
ATOM 7024 C CA . LEU A 1 881 ? -49.596 -1.704 4.422 1.00 75.81 881 LEU A CA 1
ATOM 7025 C C . LEU A 1 881 ? -49.075 -0.565 3.528 1.00 75.81 881 LEU A C 1
ATOM 7027 O O . LEU A 1 881 ? -49.303 0.599 3.856 1.00 75.81 881 LEU A O 1
ATOM 7031 N N . LEU A 1 882 ? -48.462 -0.872 2.376 1.00 84.06 882 LEU A N 1
ATOM 7032 C CA . LEU A 1 882 ? -48.079 0.137 1.378 1.00 84.06 882 LEU A CA 1
ATOM 7033 C C . LEU A 1 882 ? -49.270 0.989 0.937 1.00 84.06 882 LEU A C 1
ATOM 7035 O O . LEU A 1 882 ? -49.157 2.216 0.899 1.00 84.06 882 LEU A O 1
ATOM 7039 N N . LYS A 1 883 ? -50.418 0.365 0.663 1.00 85.38 883 LYS A N 1
ATOM 7040 C CA . LYS A 1 883 ? -51.668 1.060 0.330 1.00 85.38 883 LYS A CA 1
ATOM 7041 C C . LYS A 1 883 ? -52.033 2.065 1.406 1.00 85.38 883 LYS A C 1
ATOM 7043 O O . LYS A 1 883 ? -52.281 3.227 1.087 1.00 85.38 883 LYS A O 1
ATOM 7048 N N . HIS A 1 884 ? -52.019 1.653 2.669 1.00 82.88 884 HIS A N 1
ATOM 7049 C CA . HIS A 1 884 ? -52.310 2.547 3.783 1.00 82.88 884 HIS A CA 1
ATOM 7050 C C . HIS A 1 884 ? -51.322 3.722 3.855 1.00 82.88 884 HIS A C 1
ATOM 7052 O O . HIS A 1 884 ? -51.736 4.878 3.892 1.00 82.88 884 HIS A O 1
ATOM 7058 N N . THR A 1 885 ? -50.014 3.464 3.819 1.00 82.31 885 THR A N 1
ATOM 7059 C CA . THR A 1 885 ? -48.994 4.520 3.940 1.00 82.31 885 THR A CA 1
ATOM 7060 C C . THR A 1 885 ? -49.000 5.489 2.761 1.00 82.31 885 THR A C 1
ATOM 7062 O O . THR A 1 885 ? -48.881 6.691 2.983 1.00 82.31 885 THR A O 1
ATOM 7065 N N . LEU A 1 886 ? -49.176 5.015 1.523 1.00 83.75 886 LEU A N 1
ATOM 7066 C CA . LEU A 1 886 ? -49.237 5.893 0.346 1.00 83.75 886 LEU A CA 1
ATOM 7067 C C . LEU A 1 886 ? -50.521 6.722 0.293 1.00 83.75 886 LEU A C 1
ATOM 7069 O O . LEU A 1 886 ? -50.502 7.825 -0.245 1.00 83.75 886 LEU A O 1
ATOM 7073 N N . THR A 1 887 ? -51.633 6.214 0.830 1.00 83.12 887 THR A N 1
ATOM 7074 C CA . THR A 1 887 ? -52.920 6.927 0.785 1.00 83.12 887 THR A CA 1
ATOM 7075 C C . THR A 1 887 ? -53.155 7.834 1.987 1.00 83.12 887 THR A C 1
ATOM 7077 O O . THR A 1 887 ? -53.845 8.841 1.843 1.00 83.12 887 THR A O 1
ATOM 7080 N N . GLN A 1 888 ? -52.590 7.510 3.152 1.00 82.31 888 GLN A N 1
ATOM 7081 C CA . GLN A 1 888 ? -52.846 8.242 4.395 1.00 82.31 888 GLN A CA 1
ATOM 7082 C C . GLN A 1 888 ? -51.610 8.973 4.921 1.00 82.31 888 GLN A C 1
ATOM 7084 O O . GLN A 1 888 ? -51.682 10.164 5.200 1.00 82.31 888 GLN A O 1
ATOM 7089 N N . THR A 1 889 ? -50.466 8.295 5.028 1.00 82.31 889 THR A N 1
ATOM 7090 C CA . THR A 1 889 ? -49.292 8.831 5.737 1.00 82.31 889 THR A CA 1
ATOM 7091 C C . THR A 1 889 ? -48.456 9.770 4.868 1.00 82.31 889 THR A C 1
ATOM 7093 O O . THR A 1 889 ? -48.177 10.903 5.253 1.00 82.31 889 THR A O 1
ATOM 7096 N N . ILE A 1 890 ? -48.053 9.328 3.677 1.00 83.56 890 ILE A N 1
ATOM 7097 C CA . ILE A 1 890 ? -47.151 10.104 2.819 1.00 83.56 890 ILE A CA 1
ATOM 7098 C C . ILE A 1 890 ? -47.778 11.419 2.336 1.00 83.56 890 ILE A C 1
ATOM 7100 O O . ILE A 1 890 ? -47.075 12.424 2.379 1.00 83.56 890 ILE A O 1
ATOM 7104 N N . PRO A 1 891 ? -49.070 11.498 1.960 1.00 86.19 891 PRO A N 1
ATOM 7105 C CA . PRO A 1 891 ? -49.683 12.775 1.597 1.00 86.19 891 PRO A CA 1
ATOM 7106 C C . PRO A 1 891 ? -49.623 13.825 2.713 1.00 86.19 891 PRO A C 1
ATOM 7108 O O . PRO A 1 891 ? -49.541 15.018 2.424 1.00 86.19 891 PRO A O 1
ATOM 7111 N N . VAL A 1 892 ? -49.668 13.399 3.981 1.00 83.62 892 VAL A N 1
ATOM 7112 C CA . VAL A 1 892 ? -49.499 14.290 5.138 1.00 83.62 892 VAL A CA 1
ATOM 7113 C C . VAL A 1 892 ? -48.044 14.753 5.221 1.00 83.62 892 VAL A C 1
ATOM 7115 O O . VAL A 1 892 ? -47.787 15.954 5.212 1.00 83.62 892 VAL A O 1
ATOM 7118 N N . LEU A 1 893 ? -47.087 13.823 5.176 1.00 82.50 893 LEU A N 1
ATOM 7119 C CA . LEU A 1 893 ? -45.652 14.131 5.250 1.00 82.50 893 LEU A CA 1
ATOM 7120 C C . LEU A 1 893 ? -45.152 15.003 4.083 1.00 82.50 893 LEU A C 1
ATOM 7122 O O . LEU A 1 893 ? -44.335 15.903 4.286 1.00 82.50 893 LEU A O 1
ATOM 7126 N N . ALA A 1 894 ? -45.651 14.757 2.870 1.00 82.69 894 ALA A N 1
ATOM 7127 C CA . ALA A 1 894 ? -45.323 15.501 1.653 1.00 82.69 894 ALA A CA 1
ATOM 7128 C C . ALA A 1 894 ? -45.801 16.957 1.719 1.00 82.69 894 ALA A C 1
ATOM 7130 O O . ALA A 1 894 ? -45.094 17.859 1.275 1.00 82.69 894 ALA A O 1
ATOM 7131 N N . LYS A 1 895 ? -46.965 17.214 2.336 1.00 82.44 895 LYS A N 1
ATOM 7132 C CA . LYS A 1 895 ? -47.448 18.586 2.576 1.00 82.44 895 LYS A CA 1
ATOM 7133 C C . LYS A 1 895 ? -46.584 19.352 3.570 1.00 82.44 895 LYS A C 1
ATOM 7135 O O . LYS A 1 895 ? -46.557 20.580 3.518 1.00 82.44 895 LYS A O 1
ATOM 7140 N N . GLU A 1 896 ? -45.917 18.650 4.479 1.00 78.19 896 GLU A N 1
ATOM 7141 C CA . GLU A 1 896 ? -45.071 19.274 5.487 1.00 78.19 896 GLU A CA 1
ATOM 7142 C C . GLU A 1 896 ? -43.643 19.505 4.990 1.00 78.19 896 GLU A C 1
ATOM 7144 O O . GLU A 1 896 ? -43.243 20.656 4.790 1.00 78.19 896 GLU A O 1
ATOM 7149 N N . LYS A 1 897 ? -42.846 18.431 4.861 1.00 81.50 897 LYS A N 1
ATOM 7150 C CA . LYS A 1 897 ? -41.392 18.516 4.612 1.00 81.50 897 LYS A CA 1
ATOM 7151 C C . LYS A 1 897 ? -40.770 17.336 3.864 1.00 81.50 897 LYS A C 1
ATOM 7153 O O . LYS A 1 897 ? -39.581 17.435 3.555 1.00 81.50 897 LYS A O 1
ATOM 7158 N N . LEU A 1 898 ? -41.507 16.265 3.565 1.00 86.56 898 LEU A N 1
ATOM 7159 C CA . LEU A 1 898 ? -40.954 15.132 2.823 1.00 86.56 898 LEU A CA 1
ATOM 7160 C C . LEU A 1 898 ? -40.653 15.561 1.385 1.00 86.56 898 LEU A C 1
ATOM 7162 O O . LEU A 1 898 ? -41.563 15.834 0.607 1.00 86.56 898 LEU A O 1
ATOM 7166 N N . ARG A 1 899 ? -39.367 15.616 1.038 1.00 85.50 899 ARG A N 1
ATOM 7167 C CA . ARG A 1 899 ? -38.896 16.005 -0.300 1.00 85.50 899 ARG A CA 1
ATOM 7168 C C . ARG A 1 899 ? -38.524 14.799 -1.138 1.00 85.50 899 ARG A C 1
ATOM 7170 O O . ARG A 1 899 ? -38.691 14.819 -2.354 1.00 85.50 899 ARG A O 1
ATOM 7177 N N . HIS A 1 900 ? -38.005 13.762 -0.486 1.00 87.50 900 HIS A N 1
ATOM 7178 C CA . HIS A 1 900 ? -37.560 12.560 -1.156 1.00 87.50 900 HIS A CA 1
ATOM 7179 C C . HIS A 1 900 ? -38.280 11.322 -0.637 1.00 87.50 900 HIS A C 1
ATOM 7181 O O . HIS A 1 900 ? -38.327 11.063 0.566 1.00 87.50 900 HIS A O 1
ATOM 7187 N N . PHE A 1 901 ? -38.810 10.530 -1.560 1.00 88.88 901 PHE A N 1
ATOM 7188 C CA . PHE A 1 901 ? -39.372 9.224 -1.259 1.00 88.88 901 PHE A CA 1
ATOM 7189 C C . PHE A 1 901 ? -38.673 8.177 -2.117 1.00 88.88 901 PHE A C 1
ATOM 7191 O O . PHE A 1 901 ? -38.594 8.325 -3.333 1.00 88.88 901 PHE A O 1
ATOM 7198 N N . ALA A 1 902 ? -38.173 7.122 -1.493 1.00 88.94 902 ALA A N 1
ATOM 7199 C CA . ALA A 1 902 ? -37.568 5.989 -2.155 1.00 88.94 902 ALA A CA 1
ATOM 7200 C C . ALA A 1 902 ? -38.391 4.728 -1.874 1.00 88.94 902 ALA A C 1
ATOM 7202 O O . ALA A 1 902 ? -38.802 4.472 -0.743 1.00 88.94 902 ALA A O 1
ATOM 7203 N N . LEU A 1 903 ? -38.627 3.917 -2.895 1.00 90.12 903 LEU A N 1
ATOM 7204 C CA . LEU A 1 903 ? -39.357 2.666 -2.782 1.00 90.12 903 LEU A CA 1
ATOM 7205 C C . LEU A 1 903 ? -38.566 1.565 -3.475 1.00 90.12 903 LEU A C 1
ATOM 7207 O O . LEU A 1 903 ? -38.300 1.646 -4.668 1.00 90.12 903 LEU A O 1
ATOM 7211 N N . HIS A 1 904 ? -38.190 0.538 -2.729 1.00 88.88 904 HIS A N 1
ATOM 7212 C CA . HIS A 1 904 ? -37.544 -0.658 -3.237 1.00 88.88 904 HIS A CA 1
ATOM 7213 C C . HIS A 1 904 ? -38.565 -1.781 -3.365 1.00 88.88 904 HIS A C 1
ATOM 7215 O O . HIS A 1 904 ? -39.216 -2.130 -2.386 1.00 88.88 904 HIS A O 1
ATOM 7221 N N . ILE A 1 905 ? -38.692 -2.350 -4.559 1.00 89.94 905 ILE A N 1
ATOM 7222 C CA . ILE A 1 905 ? -39.621 -3.434 -4.868 1.00 89.94 905 ILE A CA 1
ATOM 7223 C C . ILE A 1 905 ? -38.848 -4.642 -5.393 1.00 89.94 905 ILE A C 1
ATOM 7225 O O . ILE A 1 905 ? -38.061 -4.551 -6.337 1.00 89.94 905 ILE A O 1
ATOM 7229 N N . ASP A 1 906 ? -39.069 -5.799 -4.783 1.00 89.06 906 ASP A N 1
ATOM 7230 C CA . ASP A 1 906 ? -38.608 -7.068 -5.334 1.00 89.06 906 ASP A CA 1
ATOM 7231 C C . ASP A 1 906 ? -39.510 -7.525 -6.488 1.00 89.06 906 ASP A C 1
ATOM 7233 O O . ASP A 1 906 ? -40.731 -7.423 -6.395 1.00 89.06 906 ASP A O 1
ATOM 7237 N N . LYS A 1 907 ? -38.927 -8.115 -7.539 1.00 90.31 907 LYS A N 1
ATOM 7238 C CA . LYS A 1 907 ? -39.672 -8.695 -8.673 1.00 90.31 907 LYS A CA 1
ATOM 7239 C C . LYS A 1 907 ? -40.817 -9.637 -8.268 1.00 90.31 907 LYS A C 1
ATOM 7241 O O . LYS A 1 907 ? -41.775 -9.794 -9.017 1.00 90.31 907 LYS A O 1
ATOM 7246 N N . SER A 1 908 ? -40.722 -10.297 -7.112 1.00 87.75 908 SER A N 1
ATOM 7247 C CA . SER A 1 908 ? -41.785 -11.194 -6.634 1.00 87.75 908 SER A CA 1
ATOM 7248 C C . SER A 1 908 ? -43.113 -10.500 -6.308 1.00 87.75 908 SER A C 1
ATOM 7250 O O . SER A 1 908 ? -44.118 -11.191 -6.175 1.00 87.75 908 SER A O 1
ATOM 7252 N N . VAL A 1 909 ? -43.134 -9.168 -6.228 1.00 89.94 909 VAL A N 1
ATOM 7253 C CA . VAL A 1 909 ? -44.338 -8.358 -6.022 1.00 89.94 909 VAL A CA 1
ATOM 7254 C C . VAL A 1 909 ? -45.134 -8.221 -7.321 1.00 89.94 909 VAL A C 1
ATOM 7256 O O . VAL A 1 909 ? -44.602 -7.835 -8.368 1.00 89.94 909 VAL A O 1
ATOM 7259 N N . LEU A 1 910 ? -46.439 -8.489 -7.264 1.00 90.75 910 LEU A N 1
ATOM 7260 C CA . LEU A 1 910 ? -47.321 -8.307 -8.418 1.00 90.75 910 LEU A CA 1
ATOM 7261 C C . LEU A 1 910 ? -47.582 -6.816 -8.682 1.00 90.75 910 LEU A C 1
ATOM 7263 O O . LEU A 1 910 ? -48.189 -6.129 -7.862 1.00 90.75 910 LEU A O 1
ATOM 7267 N N . ALA A 1 911 ? -47.202 -6.328 -9.868 1.00 90.94 911 ALA A N 1
ATOM 7268 C CA . ALA A 1 911 ? -47.393 -4.929 -10.268 1.00 90.94 911 ALA A CA 1
ATOM 7269 C C . ALA A 1 911 ? -48.861 -4.472 -10.158 1.00 90.94 911 ALA A C 1
ATOM 7271 O O . ALA A 1 911 ? -49.142 -3.374 -9.688 1.00 90.94 911 ALA A O 1
ATOM 7272 N N . SER A 1 912 ? -49.809 -5.351 -10.505 1.00 90.19 912 SER A N 1
ATOM 7273 C CA . SER A 1 912 ? -51.255 -5.092 -10.425 1.00 90.19 912 SER A CA 1
ATOM 7274 C C . SER A 1 912 ? -51.783 -4.882 -9.004 1.00 90.19 912 SER A C 1
ATOM 7276 O O . SER A 1 912 ? -52.899 -4.398 -8.828 1.00 90.19 912 SER A O 1
ATOM 7278 N N . SER A 1 913 ? -51.023 -5.297 -7.993 1.00 89.25 913 SER A N 1
ATOM 7279 C CA . SER A 1 913 ? -51.408 -5.172 -6.590 1.00 89.25 913 SER A CA 1
ATOM 7280 C C . SER A 1 913 ? -50.981 -3.825 -5.994 1.00 89.25 913 SER A C 1
ATOM 7282 O O . SER A 1 913 ? -51.503 -3.435 -4.946 1.00 89.25 913 SER A O 1
ATOM 7284 N N . LEU A 1 914 ? -50.070 -3.098 -6.655 1.00 89.38 914 LEU A N 1
ATOM 7285 C CA . LEU A 1 914 ? -49.546 -1.819 -6.182 1.00 89.38 914 LEU A CA 1
ATOM 7286 C C . LEU A 1 914 ? -50.600 -0.697 -6.286 1.00 89.38 914 LEU A C 1
ATOM 7288 O O . LEU A 1 914 ? -51.293 -0.586 -7.298 1.00 89.38 914 LEU A O 1
ATOM 7292 N N . PRO A 1 915 ? -50.744 0.149 -5.252 1.00 87.31 915 PRO A N 1
ATOM 7293 C CA . PRO A 1 915 ? -51.617 1.322 -5.305 1.00 87.31 915 PRO A CA 1
ATOM 7294 C C . PRO A 1 915 ? -51.047 2.449 -6.165 1.00 87.31 915 PRO A C 1
ATOM 7296 O O . PRO A 1 915 ? -49.836 2.628 -6.265 1.00 87.31 915 PRO A O 1
ATOM 7299 N N . GLN A 1 916 ? -51.953 3.301 -6.639 1.00 84.50 916 GLN A N 1
ATOM 7300 C CA . GLN A 1 916 ? -51.599 4.578 -7.240 1.00 84.50 916 GLN A CA 1
ATOM 7301 C C . GLN A 1 916 ? -51.157 5.601 -6.193 1.00 84.50 916 GLN A C 1
ATOM 7303 O O . GLN A 1 916 ? -51.872 5.836 -5.216 1.00 84.50 916 GLN A O 1
ATOM 7308 N N . MET A 1 917 ? -49.996 6.237 -6.397 1.00 82.81 917 MET A N 1
ATOM 7309 C CA . MET A 1 917 ? -49.611 7.399 -5.590 1.00 82.81 917 MET A CA 1
ATOM 7310 C C . MET A 1 917 ? -50.467 8.598 -5.997 1.00 82.81 917 MET A C 1
ATOM 7312 O O . MET A 1 917 ? -50.547 8.954 -7.169 1.00 82.81 917 MET A O 1
ATOM 7316 N N . MET A 1 918 ? -51.108 9.231 -5.017 1.00 80.75 918 MET A N 1
ATOM 7317 C CA . MET A 1 918 ? -51.964 10.408 -5.217 1.00 80.75 918 MET A CA 1
ATOM 7318 C C . MET A 1 918 ? -51.422 11.626 -4.462 1.00 80.75 918 MET A C 1
ATOM 7320 O O . MET A 1 918 ? -52.157 12.314 -3.755 1.00 80.75 918 MET A O 1
ATOM 7324 N N . PHE A 1 919 ? -50.117 11.863 -4.558 1.00 79.69 919 PHE A N 1
ATOM 7325 C CA . PHE A 1 919 ? -49.446 12.996 -3.928 1.00 79.69 919 PHE A CA 1
ATOM 7326 C C . PHE A 1 919 ? -48.242 13.440 -4.762 1.00 79.69 919 PHE A C 1
ATOM 7328 O O . PHE A 1 919 ? -47.723 12.655 -5.559 1.00 79.69 919 PHE A O 1
ATOM 7335 N N . ASP A 1 920 ? -47.823 14.686 -4.544 1.00 82.69 920 ASP A N 1
ATOM 7336 C CA . ASP A 1 920 ? -46.684 15.307 -5.217 1.00 82.69 920 ASP A CA 1
ATOM 7337 C C . ASP A 1 920 ? -45.485 15.350 -4.263 1.00 82.69 920 ASP A C 1
ATOM 7339 O O . ASP A 1 920 ? -45.612 15.769 -3.110 1.00 82.69 920 ASP A O 1
ATOM 7343 N N . ILE A 1 921 ? -44.324 14.918 -4.747 1.00 85.19 921 ILE A N 1
ATOM 7344 C CA . ILE A 1 921 ? -43.031 14.979 -4.056 1.00 85.19 921 ILE A CA 1
ATOM 7345 C C . ILE A 1 921 ? -41.954 15.492 -5.012 1.00 85.19 921 ILE A C 1
ATOM 7347 O O . ILE A 1 921 ? -41.985 15.214 -6.215 1.00 85.19 921 ILE A O 1
ATOM 7351 N N . ASP A 1 922 ? -40.970 16.213 -4.466 1.00 84.75 922 ASP A N 1
ATOM 7352 C CA . ASP A 1 922 ? -39.889 16.806 -5.264 1.00 84.75 922 ASP A CA 1
ATOM 7353 C C . ASP A 1 922 ? -39.100 15.722 -6.023 1.00 84.75 922 ASP A C 1
ATOM 7355 O O . ASP A 1 922 ? -38.733 15.899 -7.190 1.00 84.75 922 ASP A O 1
ATOM 7359 N N . SER A 1 923 ? -38.842 14.585 -5.368 1.00 86.25 923 SER A N 1
ATOM 7360 C CA . SER A 1 923 ? -38.051 13.491 -5.927 1.00 86.25 923 SER A CA 1
ATOM 7361 C C . SER A 1 923 ? -38.549 12.119 -5.475 1.00 86.25 923 SER A C 1
ATOM 7363 O O . SER A 1 923 ? -38.585 11.830 -4.276 1.00 86.25 923 SER A O 1
ATOM 7365 N N . PHE A 1 924 ? -38.853 11.247 -6.436 1.00 89.00 924 PHE A N 1
ATOM 7366 C CA . PHE A 1 924 ? -39.203 9.847 -6.212 1.00 89.00 924 PHE A CA 1
ATOM 7367 C C . PHE A 1 924 ? -38.118 8.919 -6.773 1.00 89.00 924 PHE A C 1
ATOM 7369 O O . PHE A 1 924 ? -37.775 8.997 -7.954 1.00 89.00 924 PHE A O 1
ATOM 7376 N N . SER A 1 925 ? -37.598 8.022 -5.941 1.00 89.00 925 SER A N 1
ATOM 7377 C CA . SER A 1 925 ? -36.663 6.970 -6.339 1.00 89.00 925 SER A CA 1
ATOM 7378 C C . SER A 1 925 ? -37.343 5.608 -6.291 1.00 89.00 925 SER A C 1
ATOM 7380 O O . SER A 1 925 ? -37.701 5.127 -5.223 1.00 89.00 925 SER A O 1
ATOM 7382 N N . LEU A 1 926 ? -37.470 4.938 -7.428 1.00 90.31 926 LEU A N 1
ATOM 7383 C CA . LEU A 1 926 ? -37.916 3.556 -7.510 1.00 90.31 926 LEU A CA 1
ATOM 7384 C C . LEU A 1 926 ? -36.709 2.641 -7.704 1.00 90.31 926 LEU A C 1
ATOM 7386 O O . LEU A 1 926 ? -35.957 2.761 -8.668 1.00 90.31 926 LEU A O 1
ATOM 7390 N N . VAL A 1 927 ? -36.527 1.696 -6.800 1.00 88.94 927 VAL A N 1
ATOM 7391 C CA . VAL A 1 927 ? -35.457 0.710 -6.867 1.00 88.94 927 VAL A CA 1
ATOM 7392 C C . VAL A 1 927 ? -36.073 -0.660 -7.065 1.00 88.94 927 VAL A C 1
ATOM 7394 O O . VAL A 1 927 ? -37.051 -0.998 -6.408 1.00 88.94 927 VAL A O 1
ATOM 7397 N N . MET A 1 928 ? -35.532 -1.459 -7.978 1.00 90.31 928 MET A N 1
ATOM 7398 C CA . MET A 1 928 ? -36.070 -2.782 -8.276 1.00 90.31 928 MET A CA 1
ATOM 7399 C C . MET A 1 928 ? -34.966 -3.833 -8.297 1.00 90.31 928 MET A C 1
ATOM 7401 O O . MET A 1 928 ? -33.940 -3.670 -8.958 1.00 90.31 928 MET A O 1
ATOM 7405 N N . SER A 1 929 ? -35.172 -4.925 -7.562 1.00 87.25 929 SER A N 1
ATOM 7406 C CA . SER A 1 929 ? -34.213 -6.036 -7.486 1.00 87.25 929 SER A CA 1
ATOM 7407 C C . SER A 1 929 ? -34.708 -7.275 -8.213 1.00 87.25 929 SER A C 1
ATOM 7409 O O . SER A 1 929 ? -35.911 -7.525 -8.278 1.00 87.25 929 SER A O 1
ATOM 7411 N N . HIS A 1 930 ? -33.754 -8.080 -8.695 1.00 86.38 930 HIS A N 1
ATOM 7412 C CA . HIS A 1 930 ? -34.000 -9.328 -9.424 1.00 86.38 930 HIS A CA 1
ATOM 7413 C C . HIS A 1 930 ? -34.748 -9.137 -10.752 1.00 86.38 930 HIS A C 1
ATOM 7415 O O . HIS A 1 930 ? -35.444 -10.042 -11.199 1.00 86.38 930 HIS A O 1
ATOM 7421 N N . VAL A 1 931 ? -34.607 -7.962 -11.367 1.00 89.00 931 VAL A N 1
ATOM 7422 C CA . VAL A 1 931 ? -35.163 -7.643 -12.688 1.00 89.00 931 VAL A CA 1
ATOM 7423 C C . VAL A 1 931 ? -34.166 -8.062 -13.770 1.00 89.00 931 VAL A C 1
ATOM 7425 O O . VAL A 1 931 ? -32.966 -7.798 -13.660 1.00 89.00 931 VAL A O 1
ATOM 7428 N N . GLU A 1 932 ? -34.651 -8.717 -14.813 1.00 92.38 932 GLU A N 1
ATOM 7429 C CA . GLU A 1 932 ? -33.899 -9.092 -16.011 1.00 92.38 932 GLU A CA 1
ATOM 7430 C C . GLU A 1 932 ? -34.512 -8.420 -17.250 1.00 92.38 932 GLU A C 1
ATOM 7432 O O . GLU A 1 932 ? -35.590 -7.831 -17.182 1.00 92.38 932 GLU A O 1
ATOM 7437 N N . ASP A 1 933 ? -33.854 -8.516 -18.408 1.00 92.75 933 ASP A N 1
ATOM 7438 C CA . ASP A 1 933 ? -34.340 -7.901 -19.656 1.00 92.75 933 ASP A CA 1
ATOM 7439 C C . ASP A 1 933 ? -35.756 -8.362 -20.046 1.00 92.75 933 ASP A C 1
ATOM 7441 O O . ASP A 1 933 ? -36.518 -7.615 -20.658 1.00 92.75 933 ASP A O 1
ATOM 7445 N N . VAL A 1 934 ? -36.137 -9.586 -19.666 1.00 93.38 934 VAL A N 1
ATOM 7446 C CA . VAL A 1 934 ? -37.480 -10.139 -19.908 1.00 93.38 934 VAL A CA 1
ATOM 7447 C C . VAL A 1 934 ? -38.571 -9.477 -19.055 1.00 93.38 934 VAL A C 1
ATOM 7449 O O . VAL A 1 934 ? -39.755 -9.635 -19.346 1.00 93.38 934 VAL A O 1
ATOM 7452 N N . ASP A 1 935 ? -38.189 -8.713 -18.031 1.00 94.62 935 ASP A N 1
ATOM 7453 C CA . ASP A 1 935 ? -39.086 -8.111 -17.040 1.00 94.62 935 ASP A CA 1
ATOM 7454 C C . ASP A 1 935 ? -39.322 -6.613 -17.266 1.00 94.62 935 ASP A C 1
ATOM 7456 O O . ASP A 1 935 ? -39.883 -5.924 -16.407 1.00 94.62 935 ASP A O 1
ATOM 7460 N N . VAL A 1 936 ? -38.914 -6.081 -18.421 1.00 93.81 936 VAL A N 1
ATOM 7461 C CA . VAL A 1 936 ? -39.143 -4.674 -18.780 1.00 93.81 936 VAL A CA 1
ATOM 7462 C C . VAL A 1 936 ? -40.631 -4.317 -18.694 1.00 93.81 936 VAL A C 1
ATOM 7464 O O . VAL A 1 936 ? -40.976 -3.294 -18.112 1.00 93.81 936 VAL A O 1
ATOM 7467 N N . ASN A 1 937 ? -41.527 -5.191 -19.161 1.00 94.19 937 ASN A N 1
ATOM 7468 C CA . ASN A 1 937 ? -42.972 -4.947 -19.082 1.00 94.19 937 ASN A CA 1
ATOM 7469 C C . ASN A 1 937 ? -43.475 -4.883 -17.636 1.00 94.19 937 ASN A C 1
ATOM 7471 O O . ASN A 1 937 ? -44.217 -3.971 -17.286 1.00 94.19 937 ASN A O 1
ATOM 7475 N N . TRP A 1 938 ? -43.015 -5.799 -16.776 1.00 94.62 938 TRP A N 1
ATOM 7476 C CA . TRP A 1 938 ? -43.337 -5.758 -15.347 1.00 94.62 938 TRP A CA 1
ATOM 7477 C C . TRP A 1 938 ? -42.862 -4.444 -14.720 1.00 94.62 938 TRP A C 1
ATOM 7479 O O . TRP A 1 938 ? -43.599 -3.805 -13.976 1.00 94.62 938 TRP A O 1
ATOM 7489 N N . THR A 1 939 ? -41.659 -3.997 -15.081 1.00 93.50 939 THR A N 1
ATOM 7490 C CA . THR A 1 939 ? -41.091 -2.729 -14.610 1.00 93.50 939 THR A CA 1
ATOM 7491 C C . THR A 1 939 ? -41.957 -1.537 -15.018 1.00 93.50 939 THR A C 1
ATOM 7493 O O . THR A 1 939 ? -42.261 -0.672 -14.197 1.00 93.50 939 THR A O 1
ATOM 7496 N N . VAL A 1 940 ? -42.386 -1.499 -16.281 1.00 93.25 940 VAL A N 1
ATOM 7497 C CA . VAL A 1 940 ? -43.290 -0.469 -16.805 1.00 93.25 940 VAL A CA 1
ATOM 7498 C C . VAL A 1 940 ? -44.621 -0.490 -16.057 1.00 93.25 940 VAL A C 1
ATOM 7500 O O . VAL A 1 940 ? -45.122 0.572 -15.693 1.00 93.25 940 VAL A O 1
ATOM 7503 N N . ASP A 1 941 ? -45.177 -1.669 -15.782 1.00 93.62 941 ASP A N 1
ATOM 7504 C CA . ASP A 1 941 ? -46.432 -1.813 -15.042 1.00 93.62 941 ASP A CA 1
ATOM 7505 C C . ASP A 1 941 ? -46.306 -1.330 -13.591 1.00 93.62 941 ASP A C 1
ATOM 7507 O O . ASP A 1 941 ? -47.194 -0.632 -13.103 1.00 93.62 941 ASP A O 1
ATOM 7511 N N . VAL A 1 942 ? -45.187 -1.616 -12.916 1.00 93.06 942 VAL A N 1
ATOM 7512 C CA . VAL A 1 942 ? -44.884 -1.083 -11.575 1.00 93.06 942 VAL A CA 1
ATOM 7513 C C . VAL A 1 942 ? -44.820 0.444 -11.600 1.00 93.06 942 VAL A C 1
ATOM 7515 O O . VAL A 1 942 ? -45.408 1.107 -10.744 1.00 93.06 942 VAL A O 1
ATOM 7518 N N . ILE A 1 943 ? -44.136 1.022 -12.591 1.00 91.81 943 ILE A N 1
ATOM 7519 C CA . ILE A 1 943 ? -44.007 2.479 -12.713 1.00 91.81 943 ILE A CA 1
ATOM 7520 C C . ILE A 1 943 ? -45.365 3.106 -13.023 1.00 91.81 943 ILE A C 1
ATOM 7522 O O . ILE A 1 943 ? -45.717 4.091 -12.390 1.00 91.81 943 ILE A O 1
ATOM 7526 N N . LYS A 1 944 ? -46.162 2.532 -13.932 1.00 89.31 944 LYS A N 1
ATOM 7527 C CA . LYS A 1 944 ? -47.535 2.991 -14.209 1.00 89.31 944 LYS A CA 1
ATOM 7528 C C . LYS A 1 944 ? -48.418 2.934 -12.973 1.00 89.31 944 LYS A C 1
ATOM 7530 O O . LYS A 1 944 ? -49.234 3.829 -12.773 1.00 89.31 944 LYS A O 1
ATOM 7535 N N . ALA A 1 945 ? -48.271 1.878 -12.175 1.00 89.44 945 ALA A N 1
ATOM 7536 C CA . ALA A 1 945 ? -49.025 1.732 -10.948 1.00 89.44 945 ALA A CA 1
ATOM 7537 C C . ALA A 1 945 ? -48.655 2.837 -9.955 1.00 89.44 945 ALA A C 1
ATOM 7539 O O . ALA A 1 945 ? -49.554 3.412 -9.366 1.00 89.44 945 ALA A O 1
ATOM 7540 N N . LEU A 1 946 ? -47.374 3.180 -9.798 1.00 87.94 946 LEU A N 1
ATOM 7541 C CA . LEU A 1 946 ? -46.915 4.091 -8.743 1.00 87.94 946 LEU A CA 1
ATOM 7542 C C . LEU A 1 946 ? -46.796 5.561 -9.162 1.00 87.94 946 LEU A C 1
ATOM 7544 O O . LEU A 1 946 ? -46.970 6.438 -8.327 1.00 87.94 946 LEU A O 1
ATOM 7548 N N . TRP A 1 947 ? -46.473 5.866 -10.415 1.00 83.38 947 TRP A N 1
ATOM 7549 C CA . TRP A 1 947 ? -46.116 7.216 -10.850 1.00 83.38 947 TRP A CA 1
ATOM 7550 C C . TRP A 1 947 ? -47.345 8.090 -11.128 1.00 83.38 947 TRP A C 1
ATOM 7552 O O . TRP A 1 947 ? -48.199 7.755 -11.949 1.00 83.38 947 TRP A O 1
ATOM 7562 N N . SER A 1 948 ? -47.399 9.261 -10.491 1.00 75.50 948 SER A N 1
ATOM 7563 C CA . SER A 1 948 ? -48.335 10.340 -10.815 1.00 75.50 948 SER A CA 1
ATOM 7564 C C . SER A 1 948 ? -47.638 11.426 -11.643 1.00 75.50 948 SER A C 1
ATOM 7566 O O . SER A 1 948 ? -46.464 11.734 -11.441 1.00 75.50 948 SER A O 1
ATOM 7568 N N . ALA A 1 949 ? -48.373 12.056 -12.563 1.00 65.12 949 ALA A N 1
ATOM 7569 C CA . ALA A 1 949 ? -47.841 13.105 -13.440 1.00 65.12 949 ALA A CA 1
ATOM 7570 C C . ALA A 1 949 ? -47.393 14.394 -12.708 1.00 65.12 949 ALA A C 1
ATOM 7572 O O . ALA A 1 949 ? -46.814 15.271 -13.343 1.00 65.12 949 ALA A O 1
ATOM 7573 N N . GLY A 1 950 ? -47.670 14.531 -11.405 1.00 66.94 950 GLY A N 1
ATOM 7574 C CA . GLY A 1 950 ? -47.330 15.712 -10.603 1.00 66.94 950 GLY A CA 1
ATOM 7575 C C . GLY A 1 950 ? -45.928 15.702 -9.976 1.00 66.94 950 GLY A C 1
ATOM 7576 O O . GLY A 1 950 ? -45.458 16.743 -9.523 1.00 66.94 950 GLY A O 1
ATOM 7577 N N . ASN A 1 951 ? -45.217 14.569 -9.995 1.00 70.06 951 ASN A N 1
ATOM 7578 C CA . ASN A 1 951 ? -43.871 14.460 -9.422 1.00 70.06 951 ASN A CA 1
ATOM 7579 C C . ASN A 1 951 ? -42.797 15.051 -10.352 1.00 70.06 951 ASN A C 1
ATOM 7581 O O . ASN A 1 951 ? -42.724 14.715 -11.536 1.00 70.06 951 ASN A O 1
ATOM 7585 N N . SER A 1 952 ? -41.909 15.896 -9.814 1.00 67.50 952 SER A N 1
ATOM 7586 C CA . SER A 1 952 ? -40.911 16.610 -10.629 1.00 67.50 952 SER A CA 1
ATOM 7587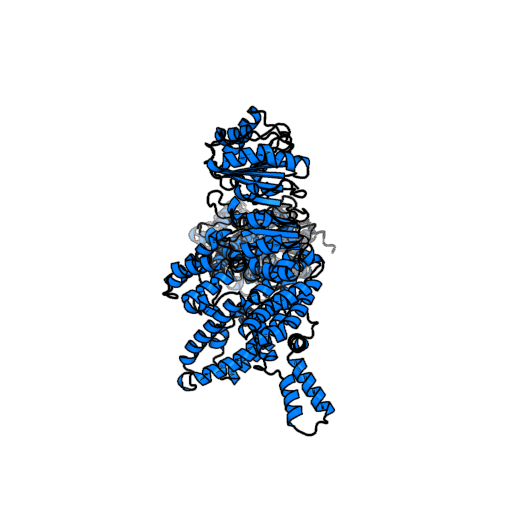 C C . SER A 1 952 ? -39.716 15.762 -11.069 1.00 67.50 952 SER A C 1
ATOM 7589 O O . SER A 1 952 ? -39.045 16.118 -12.042 1.00 67.50 952 SER A O 1
ATOM 7591 N N . GLN A 1 953 ? -39.429 14.653 -10.379 1.00 80.75 953 GLN A N 1
ATOM 7592 C CA . GLN A 1 953 ? -38.281 13.804 -10.684 1.00 80.75 953 GLN A CA 1
ATOM 7593 C C . GLN A 1 953 ? -38.528 12.323 -10.364 1.00 80.75 953 GLN A C 1
ATOM 7595 O O . GLN A 1 953 ? -38.957 11.988 -9.261 1.00 80.75 953 GLN A O 1
ATOM 7600 N N . LEU A 1 954 ? -38.193 11.450 -11.324 1.00 83.94 954 LEU A N 1
ATOM 7601 C CA . LEU A 1 954 ? -38.208 9.992 -11.192 1.00 83.94 954 LEU A CA 1
ATOM 7602 C C . LEU A 1 954 ? -36.793 9.436 -11.380 1.00 83.94 954 LEU A C 1
ATOM 7604 O O . LEU A 1 954 ? -36.203 9.569 -12.453 1.00 83.94 954 LEU A O 1
ATOM 7608 N N . SER A 1 955 ? -36.257 8.771 -10.364 1.00 85.25 955 SER A N 1
ATOM 7609 C CA . SER A 1 955 ? -35.024 7.990 -10.474 1.00 85.25 955 SER A CA 1
ATOM 7610 C C . SER A 1 955 ? -35.353 6.507 -10.387 1.00 85.25 955 SER A C 1
ATOM 7612 O O . SER A 1 955 ? -36.051 6.087 -9.475 1.00 85.25 955 SER A O 1
ATOM 7614 N N . ILE A 1 956 ? -34.837 5.707 -11.311 1.00 87.44 956 ILE A N 1
ATOM 7615 C CA . ILE A 1 956 ? -35.020 4.260 -11.371 1.00 87.44 956 ILE A CA 1
ATOM 7616 C C . ILE A 1 956 ? -33.657 3.585 -11.206 1.00 87.44 956 ILE A C 1
ATOM 7618 O O . ILE A 1 956 ? -32.715 3.867 -11.955 1.00 87.44 956 ILE A O 1
ATOM 7622 N N . GLY A 1 957 ? -33.537 2.694 -10.225 1.00 85.69 957 GLY A N 1
ATOM 7623 C CA . GLY A 1 957 ? -32.299 1.971 -9.939 1.00 85.69 957 GLY A CA 1
ATOM 7624 C C . GLY A 1 957 ? -32.481 0.464 -9.876 1.00 85.69 957 GLY A C 1
ATOM 7625 O O . GLY A 1 957 ? -33.476 -0.027 -9.351 1.00 85.69 957 GLY A O 1
ATOM 7626 N N . PHE A 1 958 ? -31.492 -0.279 -10.370 1.00 85.31 958 PHE A N 1
ATOM 7627 C CA . PHE A 1 958 ? -31.561 -1.735 -10.453 1.00 85.31 958 PHE A CA 1
ATOM 7628 C C . PHE A 1 958 ? -30.361 -2.455 -9.796 1.00 85.31 958 PHE A C 1
ATOM 7630 O O . PHE A 1 958 ? -29.567 -3.096 -10.488 1.00 85.31 958 PHE A O 1
ATOM 7637 N N . PRO A 1 959 ? -30.199 -2.384 -8.461 1.00 66.94 959 PRO A N 1
ATOM 7638 C CA . PRO A 1 959 ? -28.964 -2.744 -7.758 1.00 66.94 959 PRO A CA 1
ATOM 7639 C C . PRO A 1 959 ? -28.578 -4.220 -7.786 1.00 66.94 959 PRO A C 1
ATOM 7641 O O . PRO A 1 959 ? -27.399 -4.546 -7.678 1.00 66.94 959 PRO A O 1
ATOM 7644 N N . CYS A 1 960 ? -29.552 -5.112 -7.942 1.00 67.12 960 CYS A N 1
ATOM 7645 C CA . CYS A 1 960 ? -29.336 -6.557 -8.033 1.00 67.12 960 CYS A CA 1
ATOM 7646 C C . CYS A 1 960 ? -29.994 -7.117 -9.300 1.00 67.12 960 CYS A C 1
ATOM 7648 O O . CYS A 1 960 ? -30.672 -8.142 -9.246 1.00 67.12 960 CYS A O 1
ATOM 7650 N N . SER A 1 961 ? -29.891 -6.388 -10.410 1.00 69.06 961 SER A N 1
ATOM 7651 C CA . SER A 1 961 ? -30.488 -6.769 -11.691 1.00 69.06 961 SER A CA 1
ATOM 7652 C C . SER A 1 961 ? -29.454 -7.285 -12.677 1.00 69.06 961 SER A C 1
ATOM 7654 O O . SER A 1 961 ? -28.266 -6.970 -12.583 1.00 69.06 961 SER A O 1
ATOM 7656 N N . CYS A 1 962 ? -29.943 -8.025 -13.667 1.00 69.81 962 CYS A N 1
ATOM 7657 C CA . CYS A 1 962 ? -29.185 -8.346 -14.866 1.00 69.81 962 CYS A CA 1
ATOM 7658 C C . CYS A 1 962 ? -29.590 -7.456 -16.051 1.00 69.81 962 CYS A C 1
ATOM 7660 O O . CYS A 1 962 ? -29.310 -7.836 -17.184 1.00 69.81 962 CYS A O 1
ATOM 7662 N N . LEU A 1 963 ? -30.224 -6.294 -15.811 1.00 82.06 963 LEU A N 1
ATOM 7663 C CA . LEU A 1 963 ? -30.721 -5.438 -16.891 1.00 82.06 963 LEU A CA 1
ATOM 7664 C C . LEU A 1 963 ? -29.549 -4.947 -17.743 1.00 82.06 963 LEU A C 1
ATOM 7666 O O . LEU A 1 963 ? -28.696 -4.197 -17.256 1.00 82.06 963 LEU A O 1
ATOM 7670 N N . SER A 1 964 ? -29.487 -5.416 -18.984 1.00 87.56 964 SER A N 1
ATOM 7671 C CA . SER A 1 964 ? -28.462 -5.045 -19.952 1.00 87.56 964 SER A CA 1
ATOM 7672 C C . SER A 1 964 ? -28.729 -3.649 -20.516 1.00 87.56 964 SER A C 1
ATOM 7674 O O . SER A 1 964 ? -29.785 -3.054 -20.286 1.00 87.56 964 SER A O 1
ATOM 7676 N N . LEU A 1 965 ? -27.788 -3.133 -21.311 1.00 85.88 965 LEU A N 1
ATOM 7677 C CA . LEU A 1 965 ? -27.992 -1.899 -22.069 1.00 85.88 965 LEU A CA 1
ATOM 7678 C C . LEU A 1 965 ? -29.271 -1.959 -22.920 1.00 85.88 965 LEU A C 1
ATOM 7680 O O . LEU A 1 965 ? -30.080 -1.038 -22.875 1.00 85.88 965 LEU A O 1
ATOM 7684 N N . LEU A 1 966 ? -29.487 -3.080 -23.617 1.00 88.19 966 LEU A N 1
ATOM 7685 C CA . LEU A 1 966 ? -30.667 -3.307 -24.453 1.00 88.19 966 LEU A CA 1
ATOM 7686 C C . LEU A 1 966 ? -31.954 -3.345 -23.615 1.00 88.19 966 LEU A C 1
ATOM 7688 O O . LEU A 1 966 ? -32.975 -2.788 -24.015 1.00 88.19 966 LEU A O 1
ATOM 7692 N N . GLY A 1 967 ? -31.910 -3.974 -22.438 1.00 90.88 967 GLY A N 1
ATOM 7693 C CA . GLY A 1 967 ? -33.023 -3.962 -21.488 1.00 90.88 967 GLY A CA 1
ATOM 7694 C C . GLY A 1 967 ? -33.377 -2.544 -21.032 1.00 90.88 967 GLY A C 1
ATOM 7695 O O . GLY A 1 967 ? -34.551 -2.173 -21.018 1.00 90.88 967 GLY A O 1
ATOM 7696 N N . CYS A 1 968 ? -32.371 -1.719 -20.730 1.00 87.56 968 CYS A N 1
ATOM 7697 C CA . CYS A 1 968 ? -32.564 -0.311 -20.384 1.00 87.56 968 CYS A CA 1
ATOM 7698 C C . CYS A 1 968 ? -33.104 0.531 -21.550 1.00 87.56 968 CYS A C 1
ATOM 7700 O O . CYS A 1 968 ? -33.985 1.358 -21.331 1.00 87.56 968 CYS A O 1
ATOM 7702 N N . GLU A 1 969 ? -32.617 0.327 -22.775 1.00 87.38 969 GLU A N 1
ATOM 7703 C CA . GLU A 1 969 ? -33.133 1.001 -23.976 1.00 87.38 969 GLU A CA 1
ATOM 7704 C C . GLU A 1 969 ? -34.605 0.658 -24.224 1.00 87.38 969 GLU A C 1
ATOM 7706 O O . GLU A 1 969 ? -35.426 1.553 -24.435 1.00 87.38 969 GLU A O 1
ATOM 7711 N N . ASN A 1 970 ? -34.954 -0.629 -24.134 1.00 90.50 970 ASN A N 1
ATOM 7712 C CA . ASN A 1 970 ? -36.335 -1.089 -24.254 1.00 90.50 970 ASN A CA 1
ATOM 7713 C C . ASN A 1 970 ? -37.216 -0.474 -23.165 1.00 90.50 970 ASN A C 1
ATOM 7715 O O . ASN A 1 970 ? -38.297 0.019 -23.465 1.00 90.50 970 ASN A O 1
ATOM 7719 N N . LEU A 1 971 ? -36.738 -0.430 -21.919 1.00 90.81 971 LEU A N 1
ATOM 7720 C CA . LEU A 1 971 ? -37.459 0.216 -20.828 1.00 90.81 971 LEU A CA 1
ATOM 7721 C C . LEU A 1 971 ? -37.713 1.699 -21.108 1.00 90.81 971 LEU A C 1
ATOM 7723 O O . LEU A 1 971 ? -38.836 2.165 -20.948 1.00 90.81 971 LEU A O 1
ATOM 7727 N N . LEU A 1 972 ? -36.698 2.446 -21.542 1.00 88.12 972 LEU A N 1
ATOM 7728 C CA . LEU A 1 972 ? -36.854 3.867 -21.862 1.00 88.12 972 LEU A CA 1
ATOM 7729 C C . LEU A 1 972 ? -37.844 4.091 -23.006 1.00 88.12 972 LEU A C 1
ATOM 7731 O O . LEU A 1 972 ? -38.664 5.007 -22.934 1.00 88.12 972 LEU A O 1
ATOM 7735 N N . LYS A 1 973 ? -37.800 3.236 -24.031 1.00 88.88 973 LYS A N 1
ATOM 7736 C CA . LYS A 1 973 ? -38.750 3.261 -25.141 1.00 88.88 973 LYS A CA 1
ATOM 7737 C C . LYS A 1 973 ? -40.179 3.022 -24.652 1.00 88.88 973 LYS A C 1
ATOM 7739 O O . LYS A 1 973 ? -41.042 3.856 -24.910 1.00 88.88 973 LYS A O 1
ATOM 7744 N N . GLU A 1 974 ? -40.421 1.957 -23.898 1.00 91.19 974 GLU A N 1
ATOM 7745 C CA . GLU A 1 974 ? -41.750 1.639 -23.362 1.00 91.19 974 GLU A CA 1
ATOM 7746 C C . GLU A 1 974 ? -42.271 2.746 -22.427 1.00 91.19 974 GLU A C 1
ATOM 7748 O O . GLU A 1 974 ? -43.433 3.145 -22.511 1.00 91.19 974 GLU A O 1
ATOM 7753 N N . LEU A 1 975 ? -41.413 3.323 -21.576 1.00 88.44 975 LEU A N 1
ATOM 7754 C CA . LEU A 1 975 ? -41.786 4.455 -20.718 1.00 88.44 975 LEU A CA 1
ATOM 7755 C C . LEU A 1 975 ? -42.169 5.696 -21.533 1.00 88.44 975 LEU A C 1
ATOM 7757 O O . LEU A 1 975 ? -43.141 6.375 -21.186 1.00 88.44 975 LEU A O 1
ATOM 7761 N N . SER A 1 976 ? -41.458 5.958 -22.634 1.00 85.38 976 SER A N 1
ATOM 7762 C CA . SER A 1 976 ? -41.780 7.055 -23.552 1.00 85.38 976 SER A CA 1
ATOM 7763 C C . SER A 1 976 ? -43.136 6.855 -24.237 1.00 85.38 976 SER A C 1
ATOM 7765 O O . SER A 1 976 ? -43.937 7.788 -24.298 1.00 85.38 976 SER A O 1
ATOM 7767 N N . GLU A 1 977 ? -43.450 5.627 -24.659 1.00 87.31 977 GLU A N 1
ATOM 7768 C CA . GLU A 1 977 ? -44.740 5.273 -25.264 1.00 87.31 977 GLU A CA 1
ATOM 7769 C C . GLU A 1 977 ? -45.890 5.408 -24.255 1.00 87.31 977 GLU A C 1
ATOM 7771 O O . GLU A 1 977 ? -47.013 5.767 -24.611 1.00 87.31 977 GLU A O 1
ATOM 7776 N N . CYS A 1 978 ? -45.595 5.217 -22.969 1.00 83.12 978 CYS A N 1
ATOM 7777 C CA . CYS A 1 978 ? -46.548 5.383 -21.876 1.00 83.12 978 CYS A CA 1
ATOM 7778 C C . CYS A 1 978 ? -46.712 6.837 -21.406 1.00 83.12 978 CYS A C 1
ATOM 7780 O O . CYS A 1 978 ? -47.384 7.073 -20.402 1.00 83.12 978 CYS A O 1
ATOM 7782 N N . SER A 1 979 ? -46.125 7.813 -22.113 1.00 81.50 979 SER A N 1
ATOM 7783 C CA . SER A 1 979 ? -46.131 9.237 -21.736 1.00 81.50 979 SER A CA 1
ATOM 7784 C C . SER A 1 979 ? -45.553 9.507 -20.338 1.00 81.50 979 SER A C 1
ATOM 7786 O O . SER A 1 979 ? -45.886 10.506 -19.699 1.00 81.50 979 SER A O 1
ATOM 7788 N N . ILE A 1 980 ? -44.669 8.632 -19.849 1.00 77.88 980 ILE A N 1
ATOM 7789 C CA . ILE A 1 980 ? -43.912 8.849 -18.613 1.00 77.88 980 ILE A CA 1
ATOM 7790 C C . ILE A 1 980 ? -42.674 9.664 -18.997 1.00 77.88 980 ILE A C 1
ATOM 7792 O O . ILE A 1 980 ? -41.554 9.169 -19.089 1.00 77.88 980 ILE A O 1
ATOM 7796 N N . THR A 1 981 ? -42.913 10.938 -19.299 1.00 66.12 981 THR A N 1
ATOM 7797 C CA . THR A 1 981 ? -41.897 11.912 -19.709 1.00 66.12 981 THR A CA 1
ATOM 7798 C C . THR A 1 981 ? -41.739 12.936 -18.590 1.00 66.12 981 THR A C 1
ATOM 7800 O O . THR A 1 981 ? -42.439 13.945 -18.547 1.00 66.12 981 THR A O 1
ATOM 7803 N N . GLY A 1 982 ? -40.878 12.641 -17.618 1.00 57.06 982 GLY A N 1
ATOM 7804 C CA . GLY A 1 982 ? -40.487 13.614 -16.598 1.00 57.06 982 GLY A CA 1
ATOM 7805 C C . GLY A 1 982 ? -39.228 14.352 -17.041 1.00 57.06 982 GLY A C 1
ATOM 7806 O O . GLY A 1 982 ? -38.328 13.715 -17.574 1.00 57.06 982 GLY A O 1
ATOM 7807 N N . ASN A 1 983 ? -39.110 15.649 -16.736 1.00 54.88 983 ASN A N 1
ATOM 7808 C CA . ASN A 1 983 ? -37.940 16.489 -17.065 1.00 54.88 983 ASN A CA 1
ATOM 7809 C C . ASN A 1 983 ? -36.587 15.960 -16.520 1.00 54.88 983 ASN A C 1
ATOM 7811 O O . ASN A 1 983 ? -35.558 16.597 -16.742 1.00 54.88 983 ASN A O 1
ATOM 7815 N N . ARG A 1 984 ? -36.572 14.853 -15.754 1.00 66.25 984 ARG A N 1
ATOM 7816 C CA . ARG A 1 984 ? -35.392 14.208 -15.151 1.00 66.25 984 ARG A CA 1
ATOM 7817 C C . ARG A 1 984 ? -35.606 12.708 -14.882 1.00 66.25 984 ARG A C 1
ATOM 7819 O O . ARG A 1 984 ? -35.420 12.275 -13.742 1.00 66.25 984 ARG A O 1
ATOM 7826 N N . LEU A 1 985 ? -36.008 11.910 -15.880 1.00 76.00 985 LEU A N 1
ATOM 7827 C CA . LEU A 1 985 ? -35.968 10.447 -15.731 1.00 76.00 985 LEU A CA 1
ATOM 7828 C C . LEU A 1 985 ? -34.509 9.969 -15.736 1.00 76.00 985 LEU A C 1
ATOM 7830 O O . LEU A 1 985 ? -33.772 10.221 -16.697 1.00 76.00 985 LEU A O 1
ATOM 7834 N N . ARG A 1 986 ? -34.096 9.268 -14.677 1.00 79.69 986 ARG A N 1
ATOM 7835 C CA . ARG A 1 986 ? -32.753 8.679 -14.566 1.00 79.69 986 ARG A CA 1
ATOM 7836 C C . ARG A 1 986 ? -32.853 7.172 -14.399 1.00 79.69 986 ARG A C 1
ATOM 7838 O O . ARG A 1 986 ? -33.458 6.729 -13.434 1.00 79.69 986 ARG A O 1
ATOM 7845 N N . VAL A 1 987 ? -32.241 6.391 -15.286 1.00 80.06 987 VAL A N 1
ATOM 7846 C CA . VAL A 1 987 ? -32.167 4.924 -15.156 1.00 80.06 987 VAL A CA 1
ATOM 7847 C C . VAL A 1 987 ? -30.732 4.498 -14.848 1.00 80.06 987 VAL A C 1
ATOM 7849 O O . VAL A 1 987 ? -29.804 4.944 -15.522 1.00 80.06 987 VAL A O 1
ATOM 7852 N N . THR A 1 988 ? -30.546 3.644 -13.836 1.00 80.12 988 THR A N 1
ATOM 7853 C CA . THR A 1 988 ? -29.231 3.119 -13.425 1.00 80.12 988 THR A CA 1
ATOM 7854 C C . THR A 1 988 ? -29.244 1.594 -13.282 1.00 80.12 988 THR A C 1
ATOM 7856 O O . THR A 1 988 ? -30.100 1.037 -12.596 1.00 80.12 988 THR A O 1
ATOM 7859 N N . SER A 1 989 ? -28.272 0.914 -13.896 1.00 80.88 989 SER A N 1
ATOM 7860 C CA . SER A 1 989 ? -28.046 -0.535 -13.767 1.00 80.88 989 SER A CA 1
ATOM 7861 C C . SER A 1 989 ? -26.546 -0.822 -13.602 1.00 80.88 989 SER A C 1
ATOM 7863 O O . SER A 1 989 ? -25.739 -0.170 -14.272 1.00 80.88 989 SER A O 1
ATOM 7865 N N . PRO A 1 990 ? -26.146 -1.778 -12.739 1.00 74.06 990 PRO A N 1
ATOM 7866 C CA . PRO A 1 990 ? -24.747 -2.159 -12.539 1.00 74.06 990 PRO A CA 1
ATOM 7867 C C . PRO A 1 990 ? -24.080 -2.727 -13.801 1.00 74.06 990 PRO A C 1
ATOM 7869 O O . PRO A 1 990 ? -22.853 -2.764 -13.860 1.00 74.06 990 PRO A O 1
ATOM 7872 N N . ASN A 1 991 ? -24.860 -3.137 -14.807 1.00 80.00 991 ASN A N 1
ATOM 7873 C CA . ASN A 1 991 ? -24.345 -3.653 -16.078 1.00 80.00 991 ASN A CA 1
ATOM 7874 C C . ASN A 1 991 ? -24.116 -2.573 -17.145 1.00 80.00 991 ASN A C 1
ATOM 7876 O O . ASN A 1 991 ? -23.664 -2.914 -18.233 1.00 80.00 991 ASN A O 1
ATOM 7880 N N . ILE A 1 992 ? -24.430 -1.301 -16.867 1.00 75.69 992 ILE A N 1
ATOM 7881 C CA . ILE A 1 992 ? -24.200 -0.203 -17.812 1.00 75.69 992 ILE A CA 1
ATOM 7882 C C . ILE A 1 992 ? -22.916 0.543 -17.444 1.00 75.69 992 ILE A C 1
ATOM 7884 O O . ILE A 1 992 ? -22.756 1.055 -16.332 1.00 75.69 992 ILE A O 1
ATOM 7888 N N . THR A 1 993 ? -22.015 0.667 -18.410 1.00 74.56 993 THR A N 1
ATOM 7889 C CA . THR A 1 993 ? -20.755 1.402 -18.288 1.00 74.56 993 THR A CA 1
ATOM 7890 C C . THR A 1 993 ? -20.919 2.898 -18.575 1.00 74.56 993 THR A C 1
ATOM 7892 O O . THR A 1 993 ? -21.839 3.352 -19.255 1.00 74.56 993 THR A O 1
ATOM 7895 N N . LYS A 1 994 ? -19.968 3.708 -18.094 1.00 73.19 994 LYS A N 1
ATOM 7896 C CA . LYS A 1 994 ? -19.932 5.159 -18.354 1.00 73.19 994 LYS A CA 1
ATOM 7897 C C . LYS A 1 994 ? -19.825 5.499 -19.843 1.00 73.19 994 LYS A C 1
ATOM 7899 O O . LYS A 1 994 ? -20.357 6.519 -20.269 1.00 73.19 994 LYS A O 1
ATOM 7904 N N . GLU A 1 995 ? -19.149 4.653 -20.612 1.00 71.44 995 GLU A N 1
ATOM 7905 C CA . GLU A 1 995 ? -18.944 4.812 -22.054 1.00 71.44 995 GLU A CA 1
ATOM 7906 C C . GLU A 1 995 ? -20.255 4.592 -22.823 1.00 71.44 995 GLU A C 1
ATOM 7908 O O . GLU A 1 995 ? -20.612 5.402 -23.678 1.00 71.44 995 GLU A O 1
ATOM 7913 N N . GLU A 1 996 ? -21.026 3.571 -22.444 1.00 77.25 996 GLU A N 1
ATOM 7914 C CA . GLU A 1 996 ? -22.354 3.300 -23.009 1.00 77.25 996 GLU A CA 1
ATOM 7915 C C . GLU A 1 996 ? -23.335 4.438 -22.699 1.00 77.25 996 GLU A C 1
ATOM 7917 O O . GLU A 1 996 ? -23.990 4.952 -23.608 1.00 77.25 996 GLU A O 1
ATOM 7922 N N . VAL A 1 997 ? -23.350 4.931 -21.453 1.00 74.50 997 VAL A N 1
ATOM 7923 C CA . VAL A 1 997 ? -24.142 6.112 -21.058 1.00 74.50 997 VAL A CA 1
ATOM 7924 C C . VAL A 1 997 ? -23.783 7.340 -21.900 1.00 74.50 997 VAL A C 1
ATOM 7926 O O . VAL A 1 997 ? -24.667 8.062 -22.361 1.00 74.50 997 VAL A O 1
ATOM 7929 N N . GLN A 1 998 ? -22.488 7.596 -22.104 1.00 73.38 998 GLN A N 1
ATOM 7930 C CA . GLN A 1 998 ? -22.020 8.737 -22.895 1.00 73.38 998 GLN A CA 1
ATOM 7931 C C . GLN A 1 998 ? -22.394 8.622 -24.373 1.00 73.38 998 GLN A C 1
ATOM 7933 O O . GLN A 1 998 ? -22.655 9.647 -24.995 1.00 73.38 998 GLN A O 1
ATOM 7938 N N . SER A 1 999 ? -22.440 7.409 -24.929 1.00 71.19 999 SER A N 1
ATOM 7939 C CA . SER A 1 999 ? -22.852 7.194 -26.320 1.00 71.19 999 SER A CA 1
ATOM 7940 C C . SER A 1 999 ? -24.342 7.484 -26.548 1.00 71.19 999 SER A C 1
ATOM 7942 O O . SER A 1 999 ? -24.706 8.048 -27.581 1.00 71.19 999 SER A O 1
ATOM 7944 N N . LEU A 1 1000 ? -25.187 7.190 -25.553 1.00 65.25 1000 LEU A N 1
ATOM 7945 C CA . LEU A 1 1000 ? -26.645 7.311 -25.645 1.00 65.25 1000 LEU A CA 1
ATOM 7946 C C . LEU A 1 1000 ? -27.181 8.698 -25.263 1.00 65.25 1000 LEU A C 1
ATOM 7948 O O . LEU A 1 1000 ? -28.166 9.148 -25.840 1.00 65.25 1000 LEU A O 1
ATOM 7952 N N . ASN A 1 1001 ? -26.512 9.428 -24.365 1.00 64.25 1001 ASN A N 1
ATOM 7953 C CA . ASN A 1 1001 ? -26.938 10.768 -23.926 1.00 64.25 1001 ASN A CA 1
ATOM 7954 C C . ASN A 1 1001 ? -26.574 11.905 -24.920 1.00 64.25 1001 ASN A C 1
ATOM 7956 O O . ASN A 1 1001 ? -26.448 13.062 -24.521 1.00 64.25 1001 ASN A O 1
ATOM 7960 N N . THR A 1 1002 ? -26.369 11.612 -26.211 1.00 47.06 1002 THR A N 1
ATOM 7961 C CA . THR A 1 1002 ? -25.914 12.594 -27.222 1.00 47.06 1002 THR A CA 1
ATOM 7962 C C . THR A 1 1002 ? -27.035 13.399 -27.899 1.00 47.06 1002 THR A C 1
ATOM 7964 O O . THR A 1 1002 ? -26.755 14.221 -28.771 1.00 47.06 1002 THR A O 1
ATOM 7967 N N . THR A 1 1003 ? -28.293 13.236 -27.480 1.00 52.03 1003 THR A N 1
ATOM 7968 C CA . THR A 1 1003 ? -29.467 13.928 -28.050 1.00 52.03 1003 THR A CA 1
ATOM 7969 C C . THR A 1 1003 ? -30.288 14.652 -26.979 1.00 52.03 1003 THR A C 1
ATOM 7971 O O . THR A 1 1003 ? -30.407 14.138 -25.872 1.00 52.03 1003 THR A O 1
ATOM 7974 N N . GLU A 1 1004 ? -30.860 15.818 -27.320 1.00 50.38 1004 GLU A N 1
ATOM 7975 C CA . GLU A 1 1004 ? -31.729 16.704 -26.504 1.00 50.38 1004 GLU A CA 1
ATOM 7976 C C . GLU A 1 1004 ? -33.057 16.052 -26.037 1.00 50.38 1004 GLU A C 1
ATOM 7978 O O . GLU A 1 1004 ? -34.132 16.616 -26.217 1.00 50.38 1004 GLU A O 1
ATOM 7983 N N . ASN A 1 1005 ? -33.018 14.856 -25.450 1.00 54.88 1005 ASN A N 1
ATOM 7984 C CA . ASN A 1 1005 ? -34.195 14.173 -24.914 1.00 54.88 1005 ASN A CA 1
ATOM 7985 C C . ASN A 1 1005 ? -34.206 14.241 -23.378 1.00 54.88 1005 ASN A C 1
ATOM 7987 O O . ASN A 1 1005 ? -33.173 14.061 -22.737 1.00 54.88 1005 ASN A O 1
ATOM 7991 N N . ASP A 1 1006 ? -35.392 14.403 -22.784 1.00 58.41 1006 ASP A N 1
ATOM 7992 C CA . ASP A 1 1006 ? -35.643 14.441 -21.326 1.00 58.41 1006 ASP A CA 1
ATOM 7993 C C . ASP A 1 1006 ? -35.397 13.092 -20.595 1.00 58.41 1006 ASP A C 1
ATOM 7995 O O . ASP A 1 1006 ? -35.733 12.921 -19.420 1.00 58.41 1006 ASP A O 1
ATOM 7999 N N . LEU A 1 1007 ? -34.802 12.111 -21.281 1.00 60.69 1007 LEU A N 1
ATOM 8000 C CA . LEU A 1 1007 ? -34.535 10.755 -20.805 1.00 60.69 1007 LEU A CA 1
ATOM 8001 C C . LEU A 1 1007 ? -33.021 10.564 -20.684 1.00 60.69 1007 LEU A C 1
ATOM 8003 O O . LEU A 1 1007 ? -32.312 10.636 -21.686 1.00 60.69 1007 LEU A O 1
ATOM 8007 N N . SER A 1 1008 ? -32.521 10.305 -19.472 1.00 64.81 1008 SER A N 1
ATOM 8008 C CA . SER A 1 1008 ? -31.082 10.130 -19.235 1.00 64.81 1008 SER A CA 1
ATOM 8009 C C . SER A 1 1008 ? -30.755 8.752 -18.662 1.00 64.81 1008 SER A C 1
ATOM 8011 O O . SER A 1 1008 ? -31.292 8.331 -17.632 1.00 64.81 1008 SER A O 1
ATOM 8013 N N . LEU A 1 1009 ? -29.827 8.048 -19.313 1.00 67.88 1009 LEU A N 1
ATOM 8014 C CA . LEU A 1 1009 ? -29.138 6.920 -18.689 1.00 67.88 1009 LEU A CA 1
ATOM 8015 C C . LEU A 1 1009 ? -28.051 7.455 -17.772 1.00 67.88 1009 LEU A C 1
ATOM 8017 O O . LEU A 1 1009 ? -27.431 8.488 -18.042 1.00 67.88 1009 LEU A O 1
ATOM 8021 N N . ALA A 1 1010 ? -27.801 6.745 -16.683 1.00 63.50 1010 ALA A N 1
ATOM 8022 C CA . ALA A 1 1010 ? -26.718 7.071 -15.784 1.00 63.50 1010 ALA A CA 1
ATOM 8023 C C . ALA A 1 1010 ? -26.010 5.822 -15.276 1.00 63.50 1010 ALA A C 1
ATOM 8025 O O . ALA A 1 1010 ? -26.587 4.743 -15.166 1.00 63.50 1010 ALA A O 1
ATOM 8026 N N . VAL A 1 1011 ? -24.738 6.009 -14.936 1.00 59.66 1011 VAL A N 1
ATOM 8027 C CA . VAL A 1 1011 ? -23.926 4.966 -14.317 1.00 59.66 1011 VAL A CA 1
ATOM 8028 C C . VAL A 1 1011 ? -24.475 4.673 -12.928 1.00 59.66 1011 VAL A C 1
ATOM 8030 O O . VAL A 1 1011 ? -24.864 5.585 -12.194 1.00 59.66 1011 VAL A O 1
ATOM 8033 N N . PHE A 1 1012 ? -24.507 3.392 -12.585 1.00 45.78 1012 PHE A N 1
ATOM 8034 C CA . PHE A 1 1012 ? -24.865 2.932 -11.258 1.00 45.78 1012 PHE A CA 1
ATOM 8035 C C . PHE A 1 1012 ? -23.750 3.257 -10.255 1.00 45.78 1012 PHE A C 1
ATOM 8037 O O . PHE A 1 1012 ? -22.649 2.720 -10.344 1.00 45.78 1012 PHE A O 1
ATOM 8044 N N . GLU A 1 1013 ? -24.040 4.131 -9.290 1.00 56.66 1013 GLU A N 1
ATOM 8045 C CA . GLU A 1 1013 ? -23.149 4.445 -8.166 1.00 56.66 1013 GLU A CA 1
ATOM 8046 C C . GLU A 1 1013 ? -23.809 3.980 -6.868 1.00 56.66 1013 GLU A C 1
ATOM 8048 O O . GLU A 1 1013 ? -24.910 4.435 -6.546 1.00 56.66 1013 GLU A O 1
ATOM 8053 N N . GLU A 1 1014 ? -23.163 3.072 -6.132 1.00 49.19 1014 GLU A N 1
ATOM 8054 C CA . GLU A 1 1014 ? -23.769 2.414 -4.970 1.00 49.19 1014 GLU A CA 1
ATOM 8055 C C . GLU A 1 1014 ? -24.238 3.433 -3.910 1.00 49.19 1014 GLU A C 1
ATOM 8057 O O . GLU A 1 1014 ? -23.443 4.218 -3.401 1.00 49.19 1014 GLU A O 1
ATOM 8062 N N . GLY A 1 1015 ? -25.545 3.460 -3.614 1.00 52.44 1015 GLY A N 1
ATOM 8063 C CA . GLY A 1 1015 ? -26.159 4.381 -2.643 1.00 52.44 1015 GLY A CA 1
ATOM 8064 C C . GLY A 1 1015 ? -26.559 5.764 -3.183 1.00 52.44 1015 GLY A C 1
ATOM 8065 O O . GLY A 1 1015 ? -27.316 6.468 -2.520 1.00 52.44 1015 GLY A O 1
ATOM 8066 N N . SER A 1 1016 ? -26.144 6.150 -4.396 1.00 56.97 1016 SER A N 1
ATOM 8067 C CA . SER A 1 1016 ? -26.479 7.462 -4.997 1.00 56.97 1016 SER A CA 1
ATOM 8068 C C . SER A 1 1016 ? -27.979 7.671 -5.251 1.00 56.97 1016 SER A C 1
ATOM 8070 O O . SER A 1 1016 ? -28.472 8.795 -5.205 1.00 56.97 1016 SER A O 1
ATOM 8072 N N . TRP A 1 1017 ? -28.726 6.590 -5.486 1.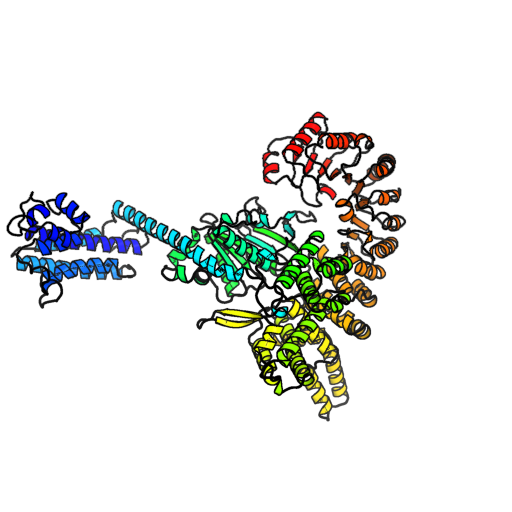00 58.09 1017 TRP A N 1
ATOM 8073 C CA . TRP A 1 1017 ? -30.174 6.621 -5.712 1.00 58.09 1017 TRP A CA 1
ATOM 8074 C C . TRP A 1 1017 ? -30.990 6.836 -4.432 1.00 58.09 1017 TRP A C 1
ATOM 8076 O O . TRP A 1 1017 ? -32.167 7.179 -4.530 1.00 58.09 1017 TRP A O 1
ATOM 8086 N N . LEU A 1 1018 ? -30.395 6.634 -3.248 1.00 54.88 1018 LEU A N 1
ATOM 8087 C CA . LEU A 1 1018 ? -31.096 6.792 -1.971 1.00 54.88 1018 LEU A CA 1
ATOM 8088 C C . LEU A 1 1018 ? -31.321 8.263 -1.618 1.00 54.88 1018 LEU A C 1
ATOM 8090 O O . LEU A 1 1018 ? -32.293 8.570 -0.950 1.00 54.88 1018 LEU A O 1
ATOM 8094 N N . TYR A 1 1019 ? -30.470 9.183 -2.077 1.00 52.56 1019 TYR A N 1
ATOM 8095 C CA . TYR A 1 1019 ? -30.532 10.590 -1.654 1.00 52.56 1019 TYR A CA 1
ATOM 8096 C C . TYR A 1 1019 ? -31.011 11.550 -2.753 1.00 52.56 1019 TYR A C 1
ATOM 8098 O O . TYR A 1 1019 ? -30.995 12.764 -2.552 1.00 52.56 1019 TYR A O 1
ATOM 8106 N N . GLY A 1 1020 ? -31.435 11.021 -3.909 1.00 45.31 1020 GLY A N 1
ATOM 8107 C CA . GLY A 1 1020 ? -31.708 11.807 -5.116 1.00 45.31 1020 GLY A CA 1
ATOM 8108 C C . GLY A 1 1020 ? -30.480 12.607 -5.598 1.00 45.31 1020 GLY A C 1
ATOM 8109 O O . GLY A 1 1020 ? -29.393 12.515 -5.024 1.00 45.31 1020 GLY A O 1
ATOM 8110 N N . PRO A 1 1021 ? -30.597 13.414 -6.666 1.00 34.75 1021 PRO A N 1
ATOM 8111 C CA . PRO A 1 1021 ? -29.608 14.450 -6.933 1.00 34.75 1021 PRO A CA 1
ATOM 8112 C C . PRO A 1 1021 ? -29.795 15.575 -5.912 1.00 34.75 1021 PRO A C 1
ATOM 8114 O O . PRO A 1 1021 ? -30.730 16.367 -6.026 1.00 34.75 1021 PRO A O 1
ATOM 8117 N N . MET A 1 1022 ? -28.917 15.616 -4.909 1.00 28.83 1022 MET A N 1
ATOM 8118 C CA . MET A 1 1022 ? -28.765 16.771 -4.018 1.00 28.83 1022 MET A CA 1
ATOM 8119 C C . MET A 1 1022 ? -28.036 17.934 -4.684 1.00 28.83 1022 MET A C 1
ATOM 8121 O O . MET A 1 1022 ? -27.060 17.679 -5.431 1.00 28.83 1022 MET A O 1
#

InterPro domains:
  IPR003593 AAA+ ATPase domain [SM00382] (283-437)
  IPR007111 NACHT nucleoside triphosphatase [PF05729] (286-450)
  IPR007111 NACHT nucleoside triphosphatase [PS50837] (285-413)
  IPR027417 P-loop containing nucleoside triphosphate hydrolase [G3DSA:3.40.50.300] (219-422)
  IPR027417 P-loop containing nucleoside triphosphate hydrolase [SSF52540] (269-414)

pLDDT: mean 82.84, std 12.11, range [28.83, 96.81]

Radius of gyration: 40.85 Å; chains: 1; bounding box: 116×60×124 Å

Organism: Meganyctiphanes norvegica (NCBI:txid48144)

Sequence (1022 aa):
MSWQAVPEGLSEEDHNFLKVYKITVTTIRTVLFYLFTLACPKLPNQSLKGYLQSHPLNMSGSELKKYFDSTQRKKMDADPCGKEFDISLLFVAIKVSCQKLAPLGDSSWTNPSAPPDLEYLLTTNKNFRNNLLHENSNFDLLFVQKWVKELQDLVDKTYLAIGKRYTVDVSKEINLMKDNIDNILNAPLPVPDITQYRQDVKTLLDAIKIDFLVKGQKELETTSDLLTMTDPASFISGRETLRVTLIYTRIDLIEESHGTKAAAGVPVQYEHLLTLLGWNGRIPNVIILEGPAGAGKTTLTKLMLAERVNCLQGLPFSFIGLDKFDFVFPYECSNSDLSSYLDLITYLLPKTTLYLKNNDILRSARQLKILIIVDAADDLNSKSKALLRELLETRVHESGGNLRLICTTRPQALQDLLSMIPKNKLTTAHTKITGIAAHRREEFVTRLHEGMKSEGQSTQETKGLVNYLNRSQGRMGDHFRFPLMLTLLTYLWAADPMSVNGVTTVTALYFAIHRLIQKRLFSRLSKHEKIKDVKNSSEIEECCCKFLKILYQESLISIGLDALILPDRCTCNLKKAADLNGLPQAEVFAAFLSHARKWTAYGYSDQLAGSHKSLLEFYAAFYIVEVITGNIKTDHQLDLERKLVNGGLKKSEKKRIHRELTESKSVTNVLKTNHREISNPLILSKYQNVLLHLMGLLTHRGKDVLHHFHAEVIELMKESVNRHSEGFKSHDASDYWFQVVSEAECDSEVAKTVAENMNKKNRERWDISDSNTRAAVEILKTVSPRIIHILLETDPSTLKYLPLLCDKLSESKCIVIIDDFYSWKNPKKSASDSYFSQISISSNRFRCLFGNFRLCAAISEDMEMLDTLGLVISDDLQIELLKHTLTQTIPVLAKEKLRHFALHIDKSVLASSLPQMMFDIDSFSLVMSHVEDVDVNWTVDVIKALWSAGNSQLSIGFPCSCLSLLGCENLLKELSECSITGNRLRVTSPNITKEEVQSLNTTENDLSLAVFEEGSWLYGPM